Protein 1XCC (pdb70)

InterPro domains:
  IPR000866 Alkyl hydroperoxide reductase subunit C/ Thiol specific antioxidant [PF00578] (6-142)
  IPR013766 Thioredoxin domain [PS51352] (3-166)
  IPR019479 Peroxiredoxin, C-terminal [PF10417] (164-200)
  IPR024706 Peroxiredoxin, AhpC-type [PIRSF000239] (4-218)
  IPR036249 Thioredoxin-like superfamily [SSF52833] (4-218)
  IPR045020 1-Cys peroxiredoxin [cd03016] (5-218)
  IPR050217 Thiol-specific antioxidant peroxiredoxin [PTHR10681] (6-186)

Nearest PDB structures (foldseek):
  1xcc-assembly2_D  TM=1.003E+00  e=1.833E-45  Plasmodium yoelii
  2v41-assembly4_H  TM=9.708E-01  e=1.499E-29  Arenicola marina
  5b6n-assembly3_E  TM=9.689E-01  e=5.933E-27  Homo sapiens
  5b6m-assembly2_D  TM=9.577E-01  e=5.877E-25  Homo sapiens
  5b6n-assembly2_D  TM=9.588E-01  e=1.609E-24  Homo sapiens

Sequence (871 aa):
GYHLGATFPNFTAKASGIDGDFELYKYIENSWAILFSHPNDFTPVCTTELAELGKMHEDFLKLNCKLIGFSCNSKESHDKWIEDIKYYGKLNKWEIPIVCDESRELANKLKIMDEQEKDITGLPLTCRCLFFISPEKKIKATVLYPATTGRNAHEILRVLKSLQLTYTTPVATPVNWNEGDKCCVIPTLQDDEISKHFKNEITKVEMPSKKKYLRFVNLYHLGATFPNFTAKASGIDGDFELYKYIENSWAILFSHPNDFTPVCTTELAELGKMHEDFLKLNCKLIGFSCNSKESHDKWIEDIKYYGKLNKWEIPIVCDESRELANKLKIMDEQEKDITGLPLTCRCLFFISPEKKIKATVLYPATTGRNAHEILRVLKSLQLTYTTPVATPVNWNEGDKCCVIPTLQDDEISKHFKNEITKVEMPSKKKYLRFVNLYHLGATFPNFTAKASGIDGDFELYKYIENSWAILFSHPNDFTPVCTTELAELGKMHEDFLKLNCKLIGFSCNSKESHDKWIEDIKYYGKLNKWEIPIVCDESRELANKLKIMDEQEKDITGLPLTCRCLFFISPEKKIKATVLYPATTGRNAHEILRVLKSLQLTYTTPVATPVNWNEGDKCCVIPTLQDDEISKHFKNEITKVEMPSKKKYLRFVNLLGATFPNFTAKASGIDGDFELYKYIENSWAILFSHPNDFTPVCTTELAELGKMHEDFLKLNCKLIGFSCNSKESHDKWIEDIKYYGKLNKWEIPIVCDESRELANKLKIMDEQEKDITGLPLTCRCLFFISPEKKIKATVLYPATTGRNAHEILRVLKSLQLTYTTPVATPVNWNEGDKCCVIPTLQDDEISKHFKNEITKVEMPSKKKYLRFVNL

Structure (mmCIF, N/CA/C/O backbone):
data_1XCC
#
_entry.id   1XCC
#
_cell.length_a   90.390
_cell.length_b   156.842
_cell.length_c   178.075
_cell.angle_alpha   90.00
_cell.angle_beta   90.00
_cell.angle_gamma   90.00
#
_symmetry.space_group_name_H-M   'C 2 2 21'
#
loop_
_entity.id
_entity.type
_entity.pdbx_description
1 polymer '1-Cys peroxiredoxin'
2 water water
#
loop_
_atom_site.group_PDB
_atom_site.id
_atom_site.type_symbol
_atom_site.label_atom_id
_atom_site.label_alt_id
_atom_site.label_comp_id
_atom_site.label_asym_id
_atom_site.label_entity_id
_atom_site.label_seq_id
_atom_site.pdbx_PDB_ins_code
_atom_site.Cartn_x
_atom_site.Cartn_y
_atom_site.Cartn_z
_atom_site.occupancy
_atom_site.B_iso_or_equiv
_atom_site.auth_seq_id
_atom_site.auth_comp_id
_atom_site.auth_asym_id
_atom_site.auth_atom_id
_atom_site.pdbx_PDB_model_num
ATOM 1 N N . GLY A 1 2 ? 45.626 68.133 2.640 1.00 56.22 2 GLY A N 1
ATOM 2 C CA . GLY A 1 2 ? 44.194 67.758 2.911 1.00 55.84 2 GLY A CA 1
ATOM 3 C C . GLY A 1 2 ? 43.840 66.991 4.215 1.00 55.38 2 GLY A C 1
ATOM 4 O O . GLY A 1 2 ? 43.585 67.604 5.286 1.00 54.27 2 GLY A O 1
ATOM 5 N N . TYR A 1 3 ? 43.811 65.649 4.093 1.00 54.76 3 TYR A N 1
ATOM 6 C CA . TYR A 1 3 ? 43.199 64.695 5.087 1.00 53.85 3 TYR A CA 1
ATOM 7 C C . TYR A 1 3 ? 44.194 63.762 5.760 1.00 52.96 3 TYR A C 1
ATOM 8 O O . TYR A 1 3 ? 44.360 62.617 5.317 1.00 53.65 3 TYR A O 1
ATOM 17 N N . HIS A 1 4 ? 44.812 64.298 6.825 1.00 50.77 4 HIS A N 1
ATOM 18 C CA . HIS A 1 4 ? 45.886 63.728 7.651 1.00 48.60 4 HIS A CA 1
ATOM 19 C C . HIS A 1 4 ? 45.295 62.748 8.682 1.00 45.17 4 HIS A C 1
ATOM 20 O O . HIS A 1 4 ? 44.074 62.595 8.782 1.00 44.19 4 HIS A O 1
ATOM 27 N N . LEU A 1 5 ? 46.162 62.105 9.459 1.00 40.79 5 LEU A N 1
ATOM 28 C CA . LEU A 1 5 ? 45.691 61.022 10.299 1.00 38.30 5 LEU A CA 1
ATOM 29 C C . LEU A 1 5 ? 44.858 61.601 11.461 1.00 36.98 5 LEU A C 1
ATOM 30 O O . LEU A 1 5 ? 45.243 62.582 12.063 1.00 35.49 5 LEU A O 1
ATOM 35 N N . GLY A 1 6 ? 43.731 60.979 11.749 1.00 34.78 6 GLY A N 1
ATOM 36 C CA . GLY A 1 6 ? 42.907 61.461 12.819 1.00 35.26 6 GLY A CA 1
ATOM 37 C C . GLY A 1 6 ? 41.837 62.469 12.390 1.00 34.57 6 GLY A C 1
ATOM 38 O O . GLY A 1 6 ? 40.931 62.746 13.162 1.00 34.16 6 GLY A O 1
ATOM 39 N N . ALA A 1 7 ? 41.971 63.028 11.184 1.00 33.50 7 ALA A N 1
ATOM 40 C CA . ALA A 1 7 ? 40.963 63.894 10.612 1.00 33.50 7 ALA A CA 1
ATOM 41 C C . ALA A 1 7 ? 39.736 63.071 10.323 1.00 33.76 7 ALA A C 1
ATOM 42 O O . ALA A 1 7 ? 39.792 61.803 10.205 1.00 33.62 7 ALA A O 1
ATOM 44 N N . THR A 1 8 ? 38.618 63.791 10.244 1.00 33.82 8 THR A N 1
ATOM 45 C CA . THR A 1 8 ? 37.329 63.199 9.996 1.00 34.68 8 THR A CA 1
ATOM 46 C C . THR A 1 8 ? 37.162 63.058 8.490 1.00 35.04 8 THR A C 1
ATOM 47 O O . THR A 1 8 ? 37.444 64.003 7.753 1.00 35.85 8 THR A O 1
ATOM 51 N N . PHE A 1 9 ? 36.757 61.878 8.038 1.00 34.30 9 PHE A N 1
ATOM 52 C CA . PHE A 1 9 ? 36.582 61.682 6.609 1.00 35.15 9 PHE A CA 1
ATOM 53 C C . PHE A 1 9 ? 35.236 62.330 6.210 1.00 35.92 9 PHE A C 1
ATOM 54 O O . PHE A 1 9 ? 34.202 62.010 6.801 1.00 36.65 9 PHE A O 1
ATOM 62 N N . PRO A 1 10 ? 35.231 63.235 5.219 1.00 36.57 10 PRO A N 1
ATOM 63 C CA . PRO A 1 10 ? 33.952 63.912 4.872 1.00 37.08 10 PRO A CA 1
ATOM 64 C C . PRO A 1 10 ? 32.904 63.031 4.177 1.00 36.89 10 PRO A C 1
ATOM 65 O O . PRO A 1 10 ? 33.216 62.137 3.355 1.00 36.58 10 PRO A O 1
ATOM 69 N N . ASN A 1 11 ? 31.658 63.271 4.540 1.00 36.46 11 ASN A N 1
ATOM 70 C CA . ASN A 1 11 ? 30.526 62.621 3.895 1.00 35.35 11 ASN A CA 1
ATOM 71 C C . ASN A 1 11 ? 30.478 63.084 2.452 1.00 34.33 11 ASN A C 1
ATOM 72 O O . ASN A 1 11 ? 30.984 64.139 2.119 1.00 32.54 11 ASN A O 1
ATOM 77 N N . PHE A 1 12 ? 29.921 62.254 1.572 1.00 34.58 12 PHE A N 1
ATOM 78 C CA . PHE A 1 12 ? 29.664 62.705 0.193 1.00 33.56 12 PHE A CA 1
ATOM 79 C C . PHE A 1 12 ? 28.539 61.873 -0.353 1.00 33.73 12 PHE A C 1
ATOM 80 O O . PHE A 1 12 ? 28.203 60.812 0.183 1.00 31.72 12 PHE A O 1
ATOM 88 N N . THR A 1 13 ? 27.938 62.366 -1.419 1.00 35.33 13 THR A N 1
ATOM 89 C CA . THR A 1 13 ? 26.992 61.521 -2.112 1.00 37.42 13 THR A CA 1
ATOM 90 C C . THR A 1 13 ? 27.351 61.530 -3.583 1.00 37.03 13 THR A C 1
ATOM 91 O O . THR A 1 13 ? 27.848 62.532 -4.102 1.00 37.91 13 THR A O 1
ATOM 95 N N . ALA A 1 14 ? 27.118 60.410 -4.246 1.00 36.70 14 ALA A N 1
ATOM 96 C CA . ALA A 1 14 ? 27.650 60.234 -5.589 1.00 37.27 14 ALA A CA 1
ATOM 97 C C . ALA A 1 14 ? 26.867 59.126 -6.309 1.00 36.89 14 ALA A C 1
ATOM 98 O O . ALA A 1 14 ? 26.122 58.400 -5.666 1.00 37.56 14 ALA A O 1
ATOM 100 N N . LYS A 1 15 ? 27.027 59.010 -7.628 1.00 36.41 15 LYS A N 1
ATOM 101 C CA . LYS A 1 15 ? 26.574 57.800 -8.347 1.00 37.57 15 LYS A CA 1
ATOM 102 C C . LYS A 1 15 ? 27.553 56.669 -8.030 1.00 36.19 15 LYS A C 1
ATOM 103 O O . LYS A 1 15 ? 28.689 56.933 -7.614 1.00 36.30 15 LYS A O 1
ATOM 109 N N . ALA A 1 16 ? 27.124 55.432 -8.232 1.00 34.61 16 ALA A N 1
ATOM 110 C CA . ALA A 1 16 ? 27.961 54.259 -7.954 1.00 33.83 16 ALA A CA 1
ATOM 111 C C . ALA A 1 16 ? 27.513 53.059 -8.814 1.00 33.37 16 ALA A C 1
ATOM 112 O O . ALA A 1 16 ? 26.368 53.013 -9.263 1.00 35.47 16 ALA A O 1
ATOM 114 N N . SER A 1 17 ? 28.388 52.099 -9.037 1.00 31.51 17 SER A N 1
ATOM 115 C CA . SER A 1 17 ? 28.056 50.882 -9.697 1.00 31.81 17 SER A CA 1
ATOM 116 C C . SER A 1 17 ? 26.986 50.058 -8.922 1.00 34.35 17 SER A C 1
ATOM 117 O O . SER A 1 17 ? 26.948 50.076 -7.681 1.00 33.08 17 SER A O 1
ATOM 120 N N . GLY A 1 18 ? 26.105 49.375 -9.688 1.00 36.62 18 GLY A N 1
ATOM 121 C CA . GLY A 1 18 ? 25.211 48.330 -9.168 1.00 40.54 18 GLY A CA 1
ATOM 122 C C . GLY A 1 18 ? 23.917 48.813 -8.555 1.00 42.79 18 GLY A C 1
ATOM 123 O O . GLY A 1 18 ? 22.988 48.024 -8.375 1.00 43.44 18 GLY A O 1
ATOM 124 N N . ILE A 1 19 ? 23.874 50.102 -8.208 1.00 44.86 19 ILE A N 1
ATOM 125 C CA . ILE A 1 19 ? 22.646 50.770 -7.776 1.00 46.64 19 ILE A CA 1
ATOM 126 C C . ILE A 1 19 ? 22.303 51.973 -8.670 1.00 47.64 19 ILE A C 1
ATOM 127 O O . ILE A 1 19 ? 23.199 52.634 -9.214 1.00 47.02 19 ILE A O 1
ATOM 132 N N . ASP A 1 20 ? 21.002 52.248 -8.798 1.00 47.93 20 ASP A N 1
ATOM 133 C CA . ASP A 1 20 ? 20.491 53.310 -9.662 1.00 48.64 20 ASP A CA 1
ATOM 134 C C . ASP A 1 20 ? 20.182 54.599 -8.868 1.00 48.20 20 ASP A C 1
ATOM 135 O O . ASP A 1 20 ? 20.123 55.692 -9.459 1.00 48.12 20 ASP A O 1
ATOM 140 N N . GLY A 1 21 ? 20.061 54.481 -7.535 1.00 46.76 21 GLY A N 1
ATOM 141 C CA . GLY A 1 21 ? 20.028 55.646 -6.651 1.00 45.35 21 GLY A CA 1
ATOM 142 C C . GLY A 1 21 ? 21.396 56.269 -6.291 1.00 44.44 21 GLY A C 1
ATOM 143 O O . GLY A 1 21 ? 22.454 55.714 -6.616 1.00 44.19 21 GLY A O 1
ATOM 144 N N . ASP A 1 22 ? 21.347 57.417 -5.611 1.00 42.51 22 ASP A N 1
ATOM 145 C CA . ASP A 1 22 ? 22.502 58.071 -5.020 1.00 42.00 22 ASP A CA 1
ATOM 146 C C . ASP A 1 22 ? 23.134 57.204 -3.920 1.00 40.34 22 ASP A C 1
ATOM 147 O O . ASP A 1 22 ? 22.432 56.576 -3.122 1.00 39.65 22 ASP A O 1
ATOM 152 N N . PHE A 1 23 ? 24.460 57.172 -3.887 1.00 38.26 23 PHE A N 1
ATOM 153 C CA . PHE A 1 23 ? 25.209 56.513 -2.793 1.00 36.76 23 PHE A CA 1
ATOM 154 C C . PHE A 1 23 ? 25.627 57.616 -1.834 1.00 35.45 23 PHE A C 1
ATOM 155 O O . PHE A 1 23 ? 26.249 58.592 -2.216 1.00 33.98 23 PHE A O 1
ATOM 163 N N . GLU A 1 24 ? 25.224 57.474 -0.580 1.00 35.78 24 GLU A N 1
ATOM 164 C CA . GLU A 1 24 ? 25.704 58.368 0.458 1.00 35.20 24 GLU A CA 1
ATOM 165 C C . GLU A 1 24 ? 26.682 57.650 1.376 1.00 34.29 24 GLU A C 1
ATOM 166 O O . GLU A 1 24 ? 26.332 56.629 1.995 1.00 34.70 24 GLU A O 1
ATOM 172 N N . LEU A 1 25 ? 27.889 58.186 1.479 1.00 33.52 25 LEU A N 1
ATOM 173 C CA . LEU A 1 25 ? 28.942 57.512 2.232 1.00 32.53 25 LEU A CA 1
ATOM 174 C C . LEU A 1 25 ? 28.541 57.201 3.669 1.00 32.99 25 LEU A C 1
ATOM 175 O O . LEU A 1 25 ? 28.691 56.079 4.077 1.00 32.87 25 LEU A O 1
ATOM 180 N N . TYR A 1 26 ? 28.077 58.184 4.438 1.00 34.84 26 TYR A N 1
ATOM 181 C CA . TYR A 1 26 ? 27.841 57.952 5.905 1.00 36.46 26 TYR A CA 1
ATOM 182 C C . TYR A 1 26 ? 26.743 56.938 6.163 1.00 38.46 26 TYR A C 1
ATOM 183 O O . TYR A 1 26 ? 26.836 56.137 7.095 1.00 39.64 26 TYR A O 1
ATOM 192 N N . LYS A 1 27 ? 25.715 56.955 5.309 1.00 39.73 27 LYS A N 1
ATOM 193 C CA . LYS A 1 27 ? 24.722 55.901 5.303 1.00 41.03 27 LYS A CA 1
ATOM 194 C C . LYS A 1 27 ? 25.285 54.501 5.183 1.00 40.31 27 LYS A C 1
ATOM 195 O O . LYS A 1 27 ? 24.893 53.592 5.932 1.00 41.07 27 LYS A O 1
ATOM 201 N N . TYR A 1 28 ? 26.118 54.291 4.165 1.00 39.13 28 TYR A N 1
ATOM 202 C CA . TYR A 1 28 ? 26.609 52.954 3.863 1.00 37.17 28 TYR A CA 1
ATOM 203 C C . TYR A 1 28 ? 27.561 52.440 4.943 1.00 37.23 28 TYR A C 1
ATOM 204 O O . TYR A 1 28 ? 27.646 51.232 5.173 1.00 35.26 28 TYR A O 1
ATOM 213 N N . ILE A 1 29 ? 28.287 53.350 5.601 1.00 38.02 29 ILE A N 1
ATOM 214 C CA . ILE A 1 29 ? 29.344 52.889 6.528 1.00 39.59 29 ILE A CA 1
ATOM 215 C C . ILE A 1 29 ? 29.022 53.127 8.017 1.00 41.32 29 ILE A C 1
ATOM 216 O O . ILE A 1 29 ? 29.930 53.108 8.892 1.00 41.12 29 ILE A O 1
ATOM 221 N N . GLU A 1 30 ? 27.741 53.370 8.298 1.00 41.97 30 GLU A N 1
ATOM 222 C CA . GLU A 1 30 ? 27.346 53.667 9.657 1.00 43.13 30 GLU A CA 1
ATOM 223 C C . GLU A 1 30 ? 27.640 52.489 10.587 1.00 41.35 30 GLU A C 1
ATOM 224 O O . GLU A 1 30 ? 27.272 51.355 10.265 1.00 40.84 30 GLU A O 1
ATOM 230 N N . ASN A 1 31 ? 28.303 52.766 11.715 1.00 41.61 31 ASN A N 1
ATOM 231 C CA . ASN A 1 31 ? 28.739 51.713 12.698 1.00 42.96 31 ASN A CA 1
ATOM 232 C C . ASN A 1 31 ? 29.700 50.694 12.112 1.00 41.45 31 ASN A C 1
ATOM 233 O O . ASN A 1 31 ? 29.653 49.496 12.481 1.00 42.91 31 ASN A O 1
ATOM 238 N N . SER A 1 32 ? 30.518 51.135 11.156 1.00 40.15 32 SER A N 1
ATOM 239 C CA . SER A 1 32 ? 31.369 50.226 10.386 1.00 37.59 32 SER A CA 1
ATOM 240 C C . SER A 1 32 ? 32.710 50.844 10.166 1.00 34.44 32 SER A C 1
ATOM 241 O O . SER A 1 32 ? 32.816 52.038 9.900 1.00 33.27 32 SER A O 1
ATOM 244 N N . TRP A 1 33 ? 33.725 49.984 10.226 1.00 32.56 33 TRP A N 1
ATOM 245 C CA . TRP A 1 33 ? 35.016 50.234 9.624 1.00 29.57 33 TRP A CA 1
ATOM 246 C C . TRP A 1 33 ? 34.807 50.402 8.106 1.00 28.39 33 TRP A C 1
ATOM 247 O O . TRP A 1 33 ? 33.864 49.890 7.526 1.00 26.20 33 TRP A O 1
ATOM 258 N N . ALA A 1 34 ? 35.658 51.172 7.450 1.00 27.46 34 ALA A N 1
ATOM 259 C CA . ALA A 1 34 ? 35.509 51.254 6.010 1.00 26.53 34 ALA A CA 1
ATOM 260 C C . ALA A 1 34 ? 36.862 51.448 5.377 1.00 26.38 34 ALA A C 1
ATOM 261 O O . ALA A 1 34 ? 37.732 52.118 5.969 1.00 25.03 34 ALA A O 1
ATOM 263 N N . ILE A 1 35 ? 37.053 50.852 4.182 1.00 26.19 35 ILE A N 1
ATOM 264 C CA . ILE A 1 35 ? 38.252 51.148 3.392 1.00 25.51 35 ILE A CA 1
ATOM 265 C C . ILE A 1 35 ? 37.831 51.679 2.046 1.00 26.45 35 ILE A C 1
ATOM 266 O O . ILE A 1 35 ? 37.207 50.949 1.284 1.00 24.39 35 ILE A O 1
ATOM 271 N N . LEU A 1 36 ? 38.213 52.949 1.769 1.00 26.74 36 LEU A N 1
ATOM 272 C CA . LEU A 1 36 ? 37.906 53.630 0.531 1.00 25.60 36 LEU A CA 1
ATOM 273 C C . LEU A 1 36 ? 39.197 53.567 -0.300 1.00 25.75 36 LEU A C 1
ATOM 274 O O . LEU A 1 36 ? 40.269 53.986 0.170 1.00 24.14 36 LEU A O 1
ATOM 279 N N . PHE A 1 37 ? 39.086 53.017 -1.515 1.00 23.68 37 PHE A N 1
ATOM 280 C CA . PHE A 1 37 ? 40.273 52.781 -2.361 1.00 24.28 37 PHE A CA 1
ATOM 281 C C . PHE A 1 37 ? 39.957 53.304 -3.739 1.00 24.75 37 PHE A C 1
ATOM 282 O O . PHE A 1 37 ? 38.844 53.133 -4.217 1.00 26.88 37 PHE A O 1
ATOM 290 N N . SER A 1 38 ? 40.878 54.010 -4.357 1.00 24.02 38 SER A N 1
ATOM 291 C CA . SER A 1 38 ? 40.607 54.523 -5.681 1.00 24.12 38 SER A CA 1
ATOM 292 C C . SER A 1 38 ? 41.445 53.728 -6.675 1.00 24.66 38 SER A C 1
ATOM 293 O O . SER A 1 38 ? 42.427 53.022 -6.303 1.00 24.11 38 SER A O 1
ATOM 296 N N . HIS A 1 39 ? 41.037 53.776 -7.939 1.00 24.95 39 HIS A N 1
ATOM 297 C CA . HIS A 1 39 ? 41.924 53.266 -9.044 1.00 24.21 39 HIS A CA 1
ATOM 298 C C . HIS A 1 39 ? 41.889 54.289 -10.184 1.00 23.90 39 HIS A C 1
ATOM 299 O O . HIS A 1 39 ? 40.919 55.065 -10.268 1.00 24.23 39 HIS A O 1
ATOM 306 N N . PRO A 1 40 ? 42.977 54.402 -10.993 1.00 23.35 40 PRO A N 1
ATOM 307 C CA . PRO A 1 40 ? 42.933 55.413 -12.069 1.00 23.22 40 PRO A CA 1
ATOM 308 C C . PRO A 1 40 ? 41.878 55.323 -13.142 1.00 23.67 40 PRO A C 1
ATOM 309 O O . PRO A 1 40 ? 41.138 56.286 -13.310 1.00 24.78 40 PRO A O 1
ATOM 313 N N . ASN A 1 41 ? 41.775 54.186 -13.836 1.00 25.16 41 ASN A N 1
ATOM 314 C CA . ASN A 1 41 ? 40.855 54.038 -14.992 1.00 25.17 41 ASN A CA 1
ATOM 315 C C . ASN A 1 41 ? 40.234 52.630 -15.123 1.00 25.84 41 ASN A C 1
ATOM 316 O O . ASN A 1 41 ? 40.927 51.578 -15.046 1.00 24.05 41 ASN A O 1
ATOM 321 N N . ASP A 1 42 ? 38.924 52.611 -15.383 1.00 26.65 42 ASP A N 1
ATOM 322 C CA . ASP A 1 42 ? 38.236 51.372 -15.724 1.00 25.85 42 ASP A CA 1
ATOM 323 C C . ASP A 1 42 ? 38.930 50.825 -16.959 1.00 26.26 42 ASP A C 1
ATOM 324 O O . ASP A 1 42 ? 39.564 51.588 -17.716 1.00 25.37 42 ASP A O 1
ATOM 329 N N . PHE A 1 43 ? 38.827 49.499 -17.160 1.00 26.29 43 PHE A N 1
ATOM 330 C CA . PHE A 1 43 ? 39.308 48.838 -18.386 1.00 26.18 43 PHE A CA 1
ATOM 331 C C . PHE A 1 43 ? 40.826 48.926 -18.559 1.00 28.32 43 PHE A C 1
ATOM 332 O O . PHE A 1 43 ? 41.344 49.038 -19.662 1.00 29.72 43 PHE A O 1
ATOM 340 N N . THR A 1 44 ? 41.573 48.864 -17.468 1.00 27.97 44 THR A N 1
ATOM 341 C CA . THR A 1 44 ? 43.020 48.877 -17.622 1.00 27.53 44 THR A CA 1
ATOM 342 C C . THR A 1 44 ? 43.532 47.711 -16.739 1.00 27.76 44 THR A C 1
ATOM 343 O O . THR A 1 44 ? 42.811 47.290 -15.846 1.00 26.23 44 THR A O 1
ATOM 347 N N . PRO A 1 45 ? 44.731 47.150 -17.062 1.00 26.43 45 PRO A N 1
ATOM 348 C CA . PRO A 1 45 ? 45.106 45.822 -16.541 1.00 26.37 45 PRO A CA 1
ATOM 349 C C . PRO A 1 45 ? 45.402 45.692 -15.041 1.00 27.30 45 PRO A C 1
ATOM 350 O O . PRO A 1 45 ? 44.957 44.697 -14.467 1.00 28.87 45 PRO A O 1
ATOM 354 N N . VAL A 1 46 ? 46.174 46.628 -14.442 1.00 26.55 46 VAL A N 1
ATOM 355 C CA . VAL A 1 46 ? 46.572 46.565 -13.042 1.00 26.27 46 VAL A CA 1
ATOM 356 C C . VAL A 1 46 ? 45.300 46.713 -12.194 1.00 27.12 46 VAL A C 1
ATOM 357 O O . VAL A 1 46 ? 45.060 45.940 -11.242 1.00 27.22 46 VAL A O 1
ATOM 361 N N . CYS A 1 47 ? 44.459 47.660 -12.589 1.00 26.89 47 CYS A N 1
ATOM 362 C CA . CYS A 1 47 ? 43.183 47.947 -11.920 1.00 26.61 47 CYS A CA 1
ATOM 363 C C . CYS A 1 47 ? 42.310 46.678 -11.897 1.00 26.94 47 CYS A C 1
ATOM 364 O O . CYS A 1 47 ? 41.696 46.409 -10.891 1.00 26.10 47 CYS A O 1
ATOM 367 N N . THR A 1 48 ? 42.258 45.935 -13.016 1.00 25.17 48 THR A N 1
ATOM 368 C CA . THR A 1 48 ? 41.449 44.718 -13.134 1.00 25.65 48 THR A CA 1
ATOM 369 C C . THR A 1 48 ? 41.961 43.626 -12.166 1.00 25.78 48 THR A C 1
ATOM 370 O O . THR A 1 48 ? 41.180 42.929 -11.507 1.00 26.47 48 THR A O 1
ATOM 374 N N . THR A 1 49 ? 43.278 43.484 -12.066 1.00 25.61 49 THR A N 1
ATOM 375 C CA . THR A 1 49 ? 43.832 42.504 -11.162 1.00 26.12 49 THR A CA 1
ATOM 376 C C . THR A 1 49 ? 43.559 42.863 -9.687 1.00 26.67 49 THR A C 1
ATOM 377 O O . THR A 1 49 ? 43.274 41.950 -8.906 1.00 28.18 49 THR A O 1
ATOM 381 N N . GLU A 1 50 ? 43.687 44.148 -9.309 1.00 25.48 50 GLU A N 1
ATOM 382 C CA . GLU A 1 50 ? 43.399 44.628 -7.954 1.00 26.46 50 GLU A CA 1
ATOM 383 C C . GLU A 1 50 ? 41.957 44.424 -7.534 1.00 25.92 50 GLU A C 1
ATOM 384 O O . GLU A 1 50 ? 41.698 43.894 -6.485 1.00 25.96 50 GLU A O 1
ATOM 390 N N . LEU A 1 51 ? 41.044 44.904 -8.355 1.00 26.09 51 LEU A N 1
ATOM 391 C CA . LEU A 1 51 ? 39.617 44.712 -8.145 1.00 27.20 51 LEU A CA 1
ATOM 392 C C . LEU A 1 51 ? 39.146 43.249 -8.107 1.00 26.77 51 LEU A C 1
ATOM 393 O O . LEU A 1 51 ? 38.426 42.901 -7.190 1.00 26.79 51 LEU A O 1
ATOM 398 N N . ALA A 1 52 ? 39.607 42.389 -9.021 1.00 26.18 52 ALA A N 1
ATOM 399 C CA . ALA A 1 52 ? 39.385 40.942 -8.908 1.00 26.72 52 ALA A CA 1
ATOM 400 C C . ALA A 1 52 ? 39.793 40.385 -7.536 1.00 28.44 52 ALA A C 1
ATOM 401 O O . ALA A 1 52 ? 39.014 39.638 -6.872 1.00 28.71 52 ALA A O 1
ATOM 403 N N . GLU A 1 53 ? 40.990 40.770 -7.091 1.00 28.66 53 GLU A N 1
ATOM 404 C CA . GLU A 1 53 ? 41.522 40.297 -5.824 1.00 29.05 53 GLU A CA 1
ATOM 405 C C . GLU A 1 53 ? 40.689 40.772 -4.627 1.00 28.71 53 GLU A C 1
ATOM 406 O O . GLU A 1 53 ? 40.350 39.991 -3.723 1.00 28.89 53 GLU A O 1
ATOM 412 N N . LEU A 1 54 ? 40.348 42.045 -4.610 1.00 27.75 54 LEU A N 1
ATOM 413 C CA . LEU A 1 54 ? 39.495 42.561 -3.548 1.00 27.04 54 LEU A CA 1
ATOM 414 C C . LEU A 1 54 ? 38.102 41.961 -3.594 1.00 26.79 54 LEU A C 1
ATOM 415 O O . LEU A 1 54 ? 37.511 41.764 -2.567 1.00 27.58 54 LEU A O 1
ATOM 420 N N . GLY A 1 55 ? 37.592 41.661 -4.782 1.00 25.37 55 GLY A N 1
ATOM 421 C CA . GLY A 1 55 ? 36.338 40.980 -4.914 1.00 25.07 55 GLY A CA 1
ATOM 422 C C . GLY A 1 55 ? 36.402 39.592 -4.302 1.00 26.32 55 GLY A C 1
ATOM 423 O O . GLY A 1 55 ? 35.496 39.229 -3.595 1.00 25.59 55 GLY A O 1
ATOM 424 N N . LYS A 1 56 ? 37.460 38.818 -4.565 1.00 27.68 56 LYS A N 1
ATOM 425 C CA . LYS A 1 56 ? 37.660 37.518 -3.907 1.00 30.78 56 LYS A CA 1
ATOM 426 C C . LYS A 1 56 ? 37.766 37.612 -2.397 1.00 31.65 56 LYS A C 1
ATOM 427 O O . LYS A 1 56 ? 37.405 36.685 -1.707 1.00 32.91 56 LYS A O 1
ATOM 433 N N . MET A 1 57 ? 38.319 38.725 -1.901 1.00 31.92 57 MET A N 1
ATOM 434 C CA . MET A 1 57 ? 38.592 38.950 -0.501 1.00 29.72 57 MET A CA 1
ATOM 435 C C . MET A 1 57 ? 37.382 39.645 0.233 1.00 32.38 57 MET A C 1
ATOM 436 O O . MET A 1 57 ? 37.448 39.882 1.441 1.00 29.92 57 MET A O 1
ATOM 441 N N . HIS A 1 58 ? 36.309 39.981 -0.503 1.00 33.13 58 HIS A N 1
ATOM 442 C CA . HIS A 1 58 ? 35.221 40.764 0.059 1.00 35.02 58 HIS A CA 1
ATOM 443 C C . HIS A 1 58 ? 34.583 40.187 1.380 1.00 36.60 58 HIS A C 1
ATOM 444 O O . HIS A 1 58 ? 34.371 40.943 2.322 1.00 35.96 58 HIS A O 1
ATOM 451 N N . GLU A 1 59 ? 34.287 38.880 1.416 1.00 37.79 59 GLU A N 1
ATOM 452 C CA . GLU A 1 59 ? 33.912 38.137 2.626 1.00 41.03 59 GLU A CA 1
ATOM 453 C C . GLU A 1 59 ? 34.900 38.242 3.821 1.00 39.99 59 GLU A C 1
ATOM 454 O O . GLU A 1 59 ? 34.425 38.425 4.962 1.00 40.31 59 GLU A O 1
ATOM 460 N N . ASP A 1 60 ? 36.232 38.122 3.587 1.00 38.43 60 ASP A N 1
ATOM 461 C CA . ASP A 1 60 ? 37.255 38.430 4.621 1.00 38.27 60 ASP A CA 1
ATOM 462 C C . ASP A 1 60 ? 36.986 39.776 5.278 1.00 37.36 60 ASP A C 1
ATOM 463 O O . ASP A 1 60 ? 37.004 39.882 6.514 1.00 38.79 60 ASP A O 1
ATOM 468 N N . PHE A 1 61 ? 36.716 40.798 4.470 1.00 34.28 61 PHE A N 1
ATOM 469 C CA . PHE A 1 61 ? 36.473 42.131 4.992 1.00 33.05 61 PHE A CA 1
ATOM 470 C C . PHE A 1 61 ? 35.132 42.274 5.685 1.00 33.05 61 PHE A C 1
ATOM 471 O O . PHE A 1 61 ? 35.044 42.920 6.704 1.00 32.22 61 PHE A O 1
ATOM 479 N N . LEU A 1 62 ? 34.083 41.700 5.116 1.00 33.96 62 LEU A N 1
ATOM 480 C CA . LEU A 1 62 ? 32.746 41.811 5.695 1.00 36.51 62 LEU A CA 1
ATOM 481 C C . LEU A 1 62 ? 32.607 41.129 7.057 1.00 36.28 62 LEU A C 1
ATOM 482 O O . LEU A 1 62 ? 31.936 41.676 7.926 1.00 37.12 62 LEU A O 1
ATOM 487 N N . LYS A 1 63 ? 33.225 39.953 7.207 1.00 36.12 63 LYS A N 1
ATOM 488 C CA . LYS A 1 63 ? 33.400 39.262 8.487 1.00 36.55 63 LYS A CA 1
ATOM 489 C C . LYS A 1 63 ? 34.003 40.111 9.596 1.00 35.48 63 LYS A C 1
ATOM 490 O O . LYS A 1 63 ? 33.728 39.834 10.783 1.00 35.99 63 LYS A O 1
ATOM 496 N N . LEU A 1 64 ? 34.829 41.107 9.235 1.00 32.91 64 LEU A N 1
ATOM 497 C CA . LEU A 1 64 ? 35.511 42.013 10.200 1.00 30.51 64 LEU A CA 1
ATOM 498 C C . LEU A 1 64 ? 34.733 43.289 10.379 1.00 30.36 64 LEU A C 1
ATOM 499 O O . LEU A 1 64 ? 35.213 44.292 10.976 1.00 30.45 64 LEU A O 1
ATOM 504 N N . ASN A 1 65 ? 33.528 43.278 9.820 1.00 30.35 65 ASN A N 1
ATOM 505 C CA . ASN A 1 65 ? 32.636 44.409 9.937 1.00 31.00 65 ASN A CA 1
ATOM 506 C C . ASN A 1 65 ? 33.219 45.625 9.203 1.00 29.60 65 ASN A C 1
ATOM 507 O O . ASN A 1 65 ? 33.119 46.768 9.704 1.00 28.32 65 ASN A O 1
ATOM 512 N N . CYS A 1 66 ? 33.814 45.380 8.021 1.00 29.34 66 CYS A N 1
ATOM 513 C CA . CYS A 1 66 ? 34.495 46.445 7.250 1.00 29.09 66 CYS A CA 1
ATOM 514 C C . CYS A 1 66 ? 33.982 46.529 5.821 1.00 29.77 66 CYS A C 1
ATOM 515 O O . CYS A 1 66 ? 34.077 45.564 5.051 1.00 28.21 66 CYS A O 1
ATOM 518 N N . LYS A 1 67 ? 33.456 47.703 5.487 1.00 29.56 67 LYS A N 1
ATOM 519 C CA . LYS A 1 67 ? 32.990 48.024 4.154 1.00 31.23 67 LYS A CA 1
ATOM 520 C C . LYS A 1 67 ? 34.121 48.406 3.181 1.00 30.32 67 LYS A C 1
ATOM 521 O O . LYS A 1 67 ? 35.083 49.065 3.550 1.00 31.39 67 LYS A O 1
ATOM 527 N N . LEU A 1 68 ? 34.066 47.877 1.966 1.00 30.41 68 LEU A N 1
ATOM 528 C CA . LEU A 1 68 ? 35.068 48.237 0.919 1.00 28.55 68 LEU A CA 1
ATOM 529 C C . LEU A 1 68 ? 34.354 49.179 -0.029 1.00 27.61 68 LEU A C 1
ATOM 530 O O . LEU A 1 68 ? 33.233 48.866 -0.438 1.00 28.03 68 LEU A O 1
ATOM 535 N N . ILE A 1 69 ? 34.939 50.324 -0.356 1.00 24.92 69 ILE A N 1
ATOM 536 C CA . ILE A 1 69 ? 34.269 51.220 -1.296 1.00 24.74 69 ILE A CA 1
ATOM 537 C C . ILE A 1 69 ? 35.274 51.623 -2.373 1.00 24.61 69 ILE A C 1
ATOM 538 O O . ILE A 1 69 ? 36.327 52.153 -2.052 1.00 24.39 69 ILE A O 1
ATOM 543 N N . GLY A 1 70 ? 34.943 51.389 -3.649 1.00 24.65 70 GLY A N 1
ATOM 544 C CA . GLY A 1 70 ? 35.833 51.764 -4.739 1.00 24.27 70 GLY A CA 1
ATOM 545 C C . GLY A 1 70 ? 35.472 53.152 -5.229 1.00 24.64 70 GLY A C 1
ATOM 546 O O . GLY A 1 70 ? 34.454 53.682 -4.823 1.00 23.40 70 GLY A O 1
ATOM 547 N N . PHE A 1 71 ? 36.294 53.694 -6.139 1.00 24.81 71 PHE A N 1
ATOM 548 C CA . PHE A 1 71 ? 36.265 55.086 -6.544 1.00 24.95 71 PHE A CA 1
ATOM 549 C C . PHE A 1 71 ? 37.148 55.239 -7.777 1.00 25.71 71 PHE A C 1
ATOM 550 O O . PHE A 1 71 ? 38.313 54.796 -7.761 1.00 27.14 71 PHE A O 1
ATOM 558 N N . SER A 1 72 ? 36.588 55.791 -8.858 1.00 25.52 72 SER A N 1
ATOM 559 C CA . SER A 1 72 ? 37.355 56.363 -9.971 1.00 26.12 72 SER A CA 1
ATOM 560 C C . SER A 1 72 ? 36.596 57.543 -10.614 1.00 26.56 72 SER A C 1
ATOM 561 O O . SER A 1 72 ? 35.432 57.794 -10.310 1.00 26.05 72 SER A O 1
ATOM 564 N N . CYS A 1 73 ? 37.278 58.262 -11.498 1.00 26.78 73 CYS A N 1
ATOM 565 C CA . CYS A 1 73 ? 36.674 59.354 -12.224 1.00 28.08 73 CYS A CA 1
ATOM 566 C C . CYS A 1 73 ? 35.864 58.906 -13.488 1.00 29.19 73 CYS A C 1
ATOM 567 O O . CYS A 1 73 ? 35.531 59.755 -14.281 1.00 30.70 73 CYS A O 1
ATOM 570 N N . ASN A 1 74 ? 35.554 57.605 -13.627 1.00 28.02 74 ASN A N 1
ATOM 571 C CA . ASN A 1 74 ? 34.706 57.040 -14.662 1.00 27.31 74 ASN A CA 1
ATOM 572 C C . ASN A 1 74 ? 33.196 57.110 -14.352 1.00 27.92 74 ASN A C 1
ATOM 573 O O . ASN A 1 74 ? 32.805 57.227 -13.192 1.00 26.21 74 ASN A O 1
ATOM 578 N N . SER A 1 75 ? 32.342 57.034 -15.397 1.00 27.56 75 SER A N 1
ATOM 579 C CA . SER A 1 75 ? 30.888 57.018 -15.184 1.00 26.96 75 SER A CA 1
ATOM 580 C C . SER A 1 75 ? 30.450 55.676 -14.654 1.00 26.53 75 SER A C 1
ATOM 581 O O . SER A 1 75 ? 31.222 54.703 -14.648 1.00 26.93 75 SER A O 1
ATOM 584 N N . LYS A 1 76 ? 29.198 55.627 -14.222 1.00 27.54 76 LYS A N 1
ATOM 585 C CA . LYS A 1 76 ? 28.524 54.392 -13.797 1.00 28.68 76 LYS A CA 1
ATOM 586 C C . LYS A 1 76 ? 28.468 53.291 -14.879 1.00 28.55 76 LYS A C 1
ATOM 587 O O . LYS A 1 76 ? 28.671 52.051 -14.630 1.00 27.14 76 LYS A O 1
ATOM 593 N N . GLU A 1 77 ? 28.226 53.766 -16.098 1.00 27.89 77 GLU A N 1
ATOM 594 C CA . GLU A 1 77 ? 28.039 52.876 -17.248 1.00 27.26 77 GLU A CA 1
ATOM 595 C C . GLU A 1 77 ? 29.336 52.185 -17.551 1.00 25.57 77 GLU A C 1
ATOM 596 O O . GLU A 1 77 ? 29.361 51.020 -17.865 1.00 25.92 77 GLU A O 1
ATOM 602 N N . SER A 1 78 ? 30.426 52.925 -17.447 1.00 24.50 78 SER A N 1
ATOM 603 C CA . SER A 1 78 ? 31.744 52.346 -17.514 1.00 24.68 78 SER A CA 1
ATOM 604 C C . SER A 1 78 ? 32.015 51.263 -16.413 1.00 25.38 78 SER A C 1
ATOM 605 O O . SER A 1 78 ? 32.538 50.143 -16.709 1.00 25.13 78 SER A O 1
ATOM 608 N N . HIS A 1 79 ? 31.684 51.621 -15.160 1.00 25.49 79 HIS A N 1
ATOM 609 C CA . HIS A 1 79 ? 31.857 50.746 -14.009 1.00 25.11 79 HIS A CA 1
ATOM 610 C C . HIS A 1 79 ? 31.118 49.445 -14.196 1.00 25.89 79 HIS A C 1
ATOM 611 O O . HIS A 1 79 ? 31.708 48.368 -14.051 1.00 26.94 79 HIS A O 1
ATOM 618 N N . ASP A 1 80 ? 29.823 49.545 -14.495 1.00 26.27 80 ASP A N 1
ATOM 619 C CA . ASP A 1 80 ? 28.968 48.370 -14.625 1.00 26.44 80 ASP A CA 1
ATOM 620 C C . ASP A 1 80 ? 29.427 47.387 -15.670 1.00 26.65 80 ASP A C 1
ATOM 621 O O . ASP A 1 80 ? 29.330 46.171 -15.488 1.00 27.88 80 ASP A O 1
ATOM 626 N N . LYS A 1 81 ? 29.895 47.914 -16.786 1.00 25.63 81 LYS A N 1
ATOM 627 C CA . LYS A 1 81 ? 30.376 47.081 -17.849 1.00 25.42 81 LYS A CA 1
ATOM 628 C C . LYS A 1 81 ? 31.736 46.423 -17.519 1.00 25.90 81 LYS A C 1
ATOM 629 O O . LYS A 1 81 ? 31.951 45.265 -17.817 1.00 26.94 81 LYS A O 1
ATOM 635 N N . TRP A 1 82 ? 32.682 47.206 -16.965 1.00 25.63 82 TRP A N 1
ATOM 636 C CA . TRP A 1 82 ? 33.987 46.736 -16.569 1.00 24.54 82 TRP A CA 1
ATOM 637 C C . TRP A 1 82 ? 33.902 45.727 -15.420 1.00 24.32 82 TRP A C 1
ATOM 638 O O . TRP A 1 82 ? 34.758 44.834 -15.303 1.00 25.03 82 TRP A O 1
ATOM 649 N N . ILE A 1 83 ? 32.881 45.859 -14.571 1.00 23.27 83 ILE A N 1
ATOM 650 C CA . ILE A 1 83 ? 32.623 44.843 -13.544 1.00 22.07 83 ILE A CA 1
ATOM 651 C C . ILE A 1 83 ? 32.578 43.412 -14.109 1.00 23.79 83 ILE A C 1
ATOM 652 O O . ILE A 1 83 ? 33.075 42.468 -13.465 1.00 25.97 83 ILE A O 1
ATOM 657 N N . GLU A 1 84 ? 32.016 43.255 -15.311 1.00 24.43 84 GLU A N 1
ATOM 658 C CA . GLU A 1 84 ? 31.895 41.945 -15.964 1.00 24.91 84 GLU A CA 1
ATOM 659 C C . GLU A 1 84 ? 33.259 41.441 -16.400 1.00 25.52 84 GLU A C 1
ATOM 660 O O . GLU A 1 84 ? 33.484 40.238 -16.414 1.00 25.75 84 GLU A O 1
ATOM 666 N N . ASP A 1 85 ? 34.168 42.358 -16.763 1.00 26.03 85 ASP A N 1
ATOM 667 C CA . ASP A 1 85 ? 35.564 42.022 -17.052 1.00 25.96 85 ASP A CA 1
ATOM 668 C C . ASP A 1 85 ? 36.248 41.558 -15.771 1.00 25.94 85 ASP A C 1
ATOM 669 O O . ASP A 1 85 ? 36.946 40.567 -15.748 1.00 25.64 85 ASP A O 1
ATOM 674 N N . ILE A 1 86 ? 36.039 42.298 -14.691 1.00 25.96 86 ILE A N 1
ATOM 675 C CA . ILE A 1 86 ? 36.670 41.982 -13.428 1.00 24.46 86 ILE A CA 1
ATOM 676 C C . ILE A 1 86 ? 36.203 40.591 -12.957 1.00 26.06 86 ILE A C 1
ATOM 677 O O . ILE A 1 86 ? 37.001 39.809 -12.437 1.00 24.43 86 ILE A O 1
ATOM 682 N N . LYS A 1 87 ? 34.896 40.319 -13.126 1.00 28.10 87 LYS A N 1
ATOM 683 C CA . LYS A 1 87 ? 34.268 39.057 -12.677 1.00 27.95 87 LYS A CA 1
ATOM 684 C C . LYS A 1 87 ? 34.811 37.920 -13.480 1.00 29.11 87 LYS A C 1
ATOM 685 O O . LYS A 1 87 ? 35.212 36.881 -12.929 1.00 30.50 87 LYS A O 1
ATOM 691 N N . TYR A 1 88 ? 34.913 38.119 -14.788 1.00 30.10 88 TYR A N 1
ATOM 692 C CA . TYR A 1 88 ? 35.565 37.117 -15.637 1.00 29.66 88 TYR A CA 1
ATOM 693 C C . TYR A 1 88 ? 37.008 36.796 -15.243 1.00 29.37 88 TYR A C 1
ATOM 694 O O . TYR A 1 88 ? 37.338 35.621 -15.077 1.00 28.35 88 TYR A O 1
ATOM 703 N N . TYR A 1 89 ? 37.852 37.833 -15.090 1.00 29.27 89 TYR A N 1
ATOM 704 C CA . TYR A 1 89 ? 39.249 37.683 -14.694 1.00 28.72 89 TYR A CA 1
ATOM 705 C C . TYR A 1 89 ? 39.376 36.996 -13.300 1.00 30.07 89 TYR A C 1
ATOM 706 O O . TYR A 1 89 ? 40.250 36.158 -13.066 1.00 30.00 89 TYR A O 1
ATOM 715 N N . GLY A 1 90 ? 38.524 37.381 -12.356 1.00 29.96 90 GLY A N 1
ATOM 716 C CA . GLY A 1 90 ? 38.577 36.759 -11.038 1.00 29.62 90 GLY A CA 1
ATOM 717 C C . GLY A 1 90 ? 37.771 35.468 -10.851 1.00 29.81 90 GLY A C 1
ATOM 718 O O . GLY A 1 90 ? 37.859 34.854 -9.796 1.00 28.59 90 GLY A O 1
ATOM 719 N N . LYS A 1 91 ? 36.978 35.065 -11.854 1.00 30.55 91 LYS A N 1
ATOM 720 C CA . LYS A 1 91 ? 36.107 33.872 -11.755 1.00 31.32 91 LYS A CA 1
ATOM 721 C C . LYS A 1 91 ? 35.100 34.069 -10.683 1.00 29.71 91 LYS A C 1
ATOM 722 O O . LYS A 1 91 ? 34.864 33.187 -9.886 1.00 30.00 91 LYS A O 1
ATOM 728 N N . LEU A 1 92 ? 34.528 35.262 -10.662 1.00 28.89 92 LEU A N 1
ATOM 729 C CA . LEU A 1 92 ? 33.488 35.634 -9.724 1.00 28.74 92 LEU A CA 1
ATOM 730 C C . LEU A 1 92 ? 32.105 35.533 -10.384 1.00 29.09 92 LEU A C 1
ATOM 731 O O . LEU A 1 92 ? 31.951 35.669 -11.611 1.00 29.92 92 LEU A O 1
ATOM 736 N N . ASN A 1 93 ? 31.104 35.325 -9.545 1.00 29.48 93 ASN A N 1
ATOM 737 C CA . ASN A 1 93 ? 29.733 35.081 -9.988 1.00 30.17 93 ASN A CA 1
ATOM 738 C C . ASN A 1 93 ? 28.834 36.270 -9.632 1.00 30.40 93 ASN A C 1
ATOM 739 O O . ASN A 1 93 ? 27.673 36.362 -10.032 1.00 30.47 93 ASN A O 1
ATOM 744 N N . LYS A 1 94 ? 29.394 37.197 -8.877 1.00 30.77 94 LYS A N 1
ATOM 745 C CA . LYS A 1 94 ? 28.626 38.371 -8.447 1.00 32.08 94 LYS A CA 1
ATOM 746 C C . LYS A 1 94 ? 29.567 39.468 -8.043 1.00 30.38 94 LYS A C 1
ATOM 747 O O . LYS A 1 94 ? 30.746 39.245 -7.922 1.00 28.77 94 LYS A O 1
ATOM 753 N N . TRP A 1 95 ? 29.052 40.673 -7.855 1.00 30.44 95 TRP A N 1
ATOM 754 C CA . TRP A 1 95 ? 29.939 41.766 -7.444 1.00 29.40 95 TRP A CA 1
ATOM 755 C C . TRP A 1 95 ? 29.216 42.639 -6.428 1.00 31.00 95 TRP A C 1
ATOM 756 O O . TRP A 1 95 ? 28.047 43.033 -6.657 1.00 29.80 95 TRP A O 1
ATOM 767 N N . GLU A 1 96 ? 29.875 42.949 -5.302 1.00 31.78 96 GLU A N 1
ATOM 768 C CA . GLU A 1 96 ? 29.135 43.669 -4.268 1.00 33.54 96 GLU A CA 1
ATOM 769 C C . GLU A 1 96 ? 29.815 44.876 -3.694 1.00 32.44 96 GLU A C 1
ATOM 770 O O . GLU A 1 96 ? 29.233 45.488 -2.807 1.00 34.89 96 GLU A O 1
ATOM 776 N N . ILE A 1 97 ? 31.024 45.199 -4.138 1.00 30.06 97 ILE A N 1
ATOM 777 C CA . ILE A 1 97 ? 31.702 46.417 -3.774 1.00 28.44 97 ILE A CA 1
ATOM 778 C C . ILE A 1 97 ? 31.157 47.620 -4.585 1.00 28.32 97 ILE A C 1
ATOM 779 O O . ILE A 1 97 ? 31.302 47.673 -5.831 1.00 28.01 97 ILE A O 1
ATOM 784 N N . PRO A 1 98 ? 30.506 48.582 -3.901 1.00 28.07 98 PRO A N 1
ATOM 785 C CA . PRO A 1 98 ? 30.144 49.776 -4.691 1.00 27.08 98 PRO A CA 1
ATOM 786 C C . PRO A 1 98 ? 31.395 50.546 -5.174 1.00 26.52 98 PRO A C 1
ATOM 787 O O . PRO A 1 98 ? 32.342 50.710 -4.417 1.00 25.05 98 PRO A O 1
ATOM 791 N N . ILE A 1 99 ? 31.411 50.916 -6.463 1.00 25.28 99 ILE A N 1
ATOM 792 C CA . ILE A 1 99 ? 32.514 51.696 -7.016 1.00 25.05 99 ILE A CA 1
ATOM 793 C C . ILE A 1 99 ? 31.921 53.062 -7.284 1.00 26.99 99 ILE A C 1
ATOM 794 O O . ILE A 1 99 ? 31.039 53.146 -8.130 1.00 27.34 99 ILE A O 1
ATOM 799 N N . VAL A 1 100 ? 32.353 54.110 -6.559 1.00 27.13 100 VAL A N 1
ATOM 800 C CA . VAL A 1 100 ? 31.726 55.416 -6.756 1.00 28.45 100 VAL A CA 1
ATOM 801 C C . VAL A 1 100 ? 32.259 56.140 -7.989 1.00 28.84 100 VAL A C 1
ATOM 802 O O . VAL A 1 100 ? 33.299 55.794 -8.516 1.00 29.46 100 VAL A O 1
ATOM 806 N N . CYS A 1 101 ? 31.523 57.142 -8.466 1.00 29.67 101 CYS A N 1
ATOM 807 C CA . CYS A 1 101 ? 31.868 57.878 -9.708 1.00 29.98 101 CYS A CA 1
ATOM 808 C C . CYS A 1 101 ? 32.196 59.313 -9.368 1.00 30.05 101 CYS A C 1
ATOM 809 O O . CYS A 1 101 ? 31.449 59.966 -8.602 1.00 31.38 101 CYS A O 1
ATOM 812 N N . ASP A 1 102 ? 33.306 59.810 -9.908 1.00 29.65 102 ASP A N 1
ATOM 813 C CA . ASP A 1 102 ? 33.700 61.202 -9.669 1.00 29.41 102 ASP A CA 1
ATOM 814 C C . ASP A 1 102 ? 34.053 61.843 -11.015 1.00 29.16 102 ASP A C 1
ATOM 815 O O . ASP A 1 102 ? 35.137 62.326 -11.207 1.00 29.27 102 ASP A O 1
ATOM 820 N N . GLU A 1 103 ? 33.122 61.840 -11.963 1.00 29.93 103 GLU A N 1
ATOM 821 C CA . GLU A 1 103 ? 33.459 62.270 -13.304 1.00 30.91 103 GLU A CA 1
ATOM 822 C C . GLU A 1 103 ? 33.902 63.712 -13.345 1.00 30.59 103 GLU A C 1
ATOM 823 O O . GLU A 1 103 ? 34.731 64.078 -14.175 1.00 29.91 103 GLU A O 1
ATOM 829 N N . SER A 1 104 ? 33.346 64.521 -12.454 1.00 31.36 104 SER A N 1
ATOM 830 C CA . SER A 1 104 ? 33.642 65.933 -12.468 1.00 33.20 104 SER A CA 1
ATOM 831 C C . SER A 1 104 ? 34.994 66.185 -11.893 1.00 33.79 104 SER A C 1
ATOM 832 O O . SER A 1 104 ? 35.523 67.284 -12.067 1.00 34.51 104 SER A O 1
ATOM 835 N N . ARG A 1 105 ? 35.575 65.188 -11.203 1.00 33.40 105 ARG A N 1
ATOM 836 C CA . ARG A 1 105 ? 36.817 65.391 -10.430 1.00 31.75 105 ARG A CA 1
ATOM 837 C C . ARG A 1 105 ? 36.675 66.220 -9.190 1.00 32.77 105 ARG A C 1
ATOM 838 O O . ARG A 1 105 ? 37.696 66.629 -8.622 1.00 33.79 105 ARG A O 1
ATOM 846 N N . GLU A 1 106 ? 35.455 66.443 -8.690 1.00 35.15 106 GLU A N 1
ATOM 847 C CA . GLU A 1 106 ? 35.320 67.298 -7.476 1.00 36.75 106 GLU A CA 1
ATOM 848 C C . GLU A 1 106 ? 35.898 66.606 -6.249 1.00 34.94 106 GLU A C 1
ATOM 849 O O . GLU A 1 106 ? 36.686 67.198 -5.502 1.00 33.71 106 GLU A O 1
ATOM 855 N N . LEU A 1 107 ? 35.474 65.360 -6.049 1.00 34.59 107 LEU A N 1
ATOM 856 C CA . LEU A 1 107 ? 35.911 64.545 -4.895 1.00 33.68 107 LEU A CA 1
ATOM 857 C C . LEU A 1 107 ? 37.397 64.262 -4.935 1.00 33.01 107 LEU A C 1
ATOM 858 O O . LEU A 1 107 ? 38.032 64.269 -3.917 1.00 33.74 107 LEU A O 1
ATOM 863 N N . ALA A 1 108 ? 37.953 63.986 -6.101 1.00 31.57 108 ALA A N 1
ATOM 864 C CA . ALA A 1 108 ? 39.356 63.655 -6.163 1.00 31.93 108 ALA A CA 1
ATOM 865 C C . ALA A 1 108 ? 40.246 64.905 -5.897 1.00 32.44 108 ALA A C 1
ATOM 866 O O . ALA A 1 108 ? 41.368 64.801 -5.405 1.00 30.71 108 ALA A O 1
ATOM 868 N N . ASN A 1 109 ? 39.764 66.083 -6.282 1.00 32.92 109 ASN A N 1
ATOM 869 C CA . ASN A 1 109 ? 40.505 67.316 -5.995 1.00 33.90 109 ASN A CA 1
ATOM 870 C C . ASN A 1 109 ? 40.422 67.647 -4.535 1.00 34.04 109 ASN A C 1
ATOM 871 O O . ASN A 1 109 ? 41.411 68.078 -3.982 1.00 33.91 109 ASN A O 1
ATOM 876 N N . LYS A 1 110 ? 39.234 67.498 -3.949 1.00 34.14 110 LYS A N 1
ATOM 877 C CA . LYS A 1 110 ? 39.050 67.573 -2.506 1.00 35.53 110 LYS A CA 1
ATOM 878 C C . LYS A 1 110 ? 39.889 66.554 -1.677 1.00 35.95 110 LYS A C 1
ATOM 879 O O . LYS A 1 110 ? 40.596 66.935 -0.738 1.00 36.66 110 LYS A O 1
ATOM 885 N N . LEU A 1 111 ? 39.830 65.269 -2.019 1.00 35.08 111 LEU A N 1
ATOM 886 C CA . LEU A 1 111 ? 40.646 64.258 -1.343 1.00 34.86 111 LEU A CA 1
ATOM 887 C C . LEU A 1 111 ? 42.148 64.331 -1.645 1.00 34.91 111 LEU A C 1
ATOM 888 O O . LEU A 1 111 ? 42.928 63.714 -0.921 1.00 33.78 111 LEU A O 1
ATOM 893 N N . LYS A 1 112 ? 42.534 65.081 -2.684 1.00 34.09 112 LYS A N 1
ATOM 894 C CA . LYS A 1 112 ? 43.923 65.194 -3.082 1.00 35.63 112 LYS A CA 1
ATOM 895 C C . LYS A 1 112 ? 44.564 63.859 -3.474 1.00 34.84 112 LYS A C 1
ATOM 896 O O . LYS A 1 112 ? 45.783 63.599 -3.264 1.00 34.75 112 LYS A O 1
ATOM 902 N N . ILE A 1 113 ? 43.738 63.053 -4.157 1.00 32.93 113 ILE A N 1
ATOM 903 C CA . ILE A 1 113 ? 44.165 61.792 -4.698 1.00 29.61 113 ILE A CA 1
ATOM 904 C C . ILE A 1 113 ? 44.471 61.743 -6.217 1.00 29.61 113 ILE A C 1
ATOM 905 O O . ILE A 1 113 ? 44.515 60.655 -6.782 1.00 29.66 113 ILE A O 1
ATOM 910 N N . MET A 1 114 ? 44.779 62.869 -6.857 1.00 29.12 114 MET A N 1
ATOM 911 C CA . MET A 1 114 ? 45.133 62.804 -8.276 1.00 30.62 114 MET A CA 1
ATOM 912 C C . MET A 1 114 ? 46.459 62.086 -8.538 1.00 30.83 114 MET A C 1
ATOM 913 O O . MET A 1 114 ? 47.382 62.152 -7.704 1.00 32.02 114 MET A O 1
ATOM 918 N N . ASP A 1 115 ? 46.516 61.321 -9.632 1.00 30.20 115 ASP A N 1
ATOM 919 C CA . ASP A 1 115 ? 47.759 60.726 -10.048 1.00 31.11 115 ASP A CA 1
ATOM 920 C C . ASP A 1 115 ? 48.637 61.809 -10.668 1.00 31.38 115 ASP A C 1
ATOM 921 O O . ASP A 1 115 ? 48.135 62.716 -11.310 1.00 30.28 115 ASP A O 1
ATOM 926 N N . GLU A 1 116 ? 49.949 61.659 -10.547 1.00 33.31 116 GLU A N 1
ATOM 927 C CA . GLU A 1 116 ? 50.903 62.617 -11.137 1.00 36.65 116 GLU A CA 1
ATOM 928 C C . GLU A 1 116 ? 50.923 62.627 -12.692 1.00 36.56 116 GLU A C 1
ATOM 929 O O . GLU A 1 116 ? 51.174 63.672 -13.266 1.00 37.87 116 GLU A O 1
ATOM 935 N N . GLN A 1 117 ? 50.622 61.487 -13.356 1.00 36.91 117 GLN A N 1
ATOM 936 C CA . GLN A 1 117 ? 50.760 61.294 -14.825 1.00 36.27 117 GLN A CA 1
ATOM 937 C C . GLN A 1 117 ? 49.470 60.824 -15.584 1.00 36.27 117 GLN A C 1
ATOM 938 O O . GLN A 1 117 ? 49.258 61.170 -16.730 1.00 34.68 117 GLN A O 1
ATOM 944 N N . GLU A 1 118 ? 48.647 59.991 -14.944 1.00 35.46 118 GLU A N 1
ATOM 945 C CA . GLU A 1 118 ? 47.597 59.291 -15.620 1.00 33.84 118 GLU A CA 1
ATOM 946 C C . GLU A 1 118 ? 46.432 60.233 -16.019 1.00 33.23 118 GLU A C 1
ATOM 947 O O . GLU A 1 118 ? 45.942 61.060 -15.221 1.00 33.46 118 GLU A O 1
ATOM 953 N N . LYS A 1 119 ? 46.063 60.114 -17.281 1.00 32.13 119 LYS A N 1
ATOM 954 C CA . LYS A 1 119 ? 44.989 60.866 -17.926 1.00 33.55 119 LYS A CA 1
ATOM 955 C C . LYS A 1 119 ? 44.113 59.886 -18.724 1.00 32.83 119 LYS A C 1
ATOM 956 O O . LYS A 1 119 ? 44.615 58.834 -19.175 1.00 31.47 119 LYS A O 1
ATOM 962 N N . ASP A 1 120 ? 42.823 60.220 -18.867 1.00 33.00 120 ASP A N 1
ATOM 963 C CA . ASP A 1 120 ? 41.908 59.417 -19.680 1.00 33.53 120 ASP A CA 1
ATOM 964 C C . ASP A 1 120 ? 41.968 59.804 -21.163 1.00 33.34 120 ASP A C 1
ATOM 965 O O . ASP A 1 120 ? 42.760 60.648 -21.541 1.00 32.84 120 ASP A O 1
ATOM 970 N N . ILE A 1 121 ? 41.151 59.116 -21.962 1.00 33.91 121 ILE A N 1
ATOM 971 C CA . ILE A 1 121 ? 40.974 59.336 -23.410 1.00 33.57 121 ILE A CA 1
ATOM 972 C C . ILE A 1 121 ? 40.574 60.805 -23.712 1.00 33.55 121 ILE A C 1
ATOM 973 O O . ILE A 1 121 ? 40.934 61.339 -24.762 1.00 33.56 121 ILE A O 1
ATOM 978 N N . THR A 1 122 ? 39.882 61.467 -22.783 1.00 32.30 122 THR A N 1
ATOM 979 C CA . THR A 1 122 ? 39.457 62.871 -22.992 1.00 32.63 122 THR A CA 1
ATOM 980 C C . THR A 1 122 ? 40.573 63.918 -22.709 1.00 32.15 122 THR A C 1
ATOM 981 O O . THR A 1 122 ? 40.398 65.067 -22.993 1.00 30.56 122 THR A O 1
ATOM 985 N N . GLY A 1 123 ? 41.725 63.472 -22.164 1.00 33.76 123 GLY A N 1
ATOM 986 C CA . GLY A 1 123 ? 42.826 64.341 -21.686 1.00 32.32 123 GLY A CA 1
ATOM 987 C C . GLY A 1 123 ? 42.708 64.748 -20.220 1.00 32.86 123 GLY A C 1
ATOM 988 O O . GLY A 1 123 ? 43.515 65.526 -19.713 1.00 32.96 123 GLY A O 1
ATOM 989 N N . LEU A 1 124 ? 41.695 64.251 -19.516 1.00 31.44 124 LEU A N 1
ATOM 990 C CA . LEU A 1 124 ? 41.529 64.676 -18.133 1.00 30.58 124 LEU A CA 1
ATOM 991 C C . LEU A 1 124 ? 42.285 63.758 -17.173 1.00 29.73 124 LEU A C 1
ATOM 992 O O . LEU A 1 124 ? 42.469 62.577 -17.448 1.00 28.10 124 LEU A O 1
ATOM 997 N N . PRO A 1 125 ? 42.716 64.325 -16.044 1.00 29.48 125 PRO A N 1
ATOM 998 C CA . PRO A 1 125 ? 43.494 63.609 -15.039 1.00 28.70 125 PRO A CA 1
ATOM 999 C C . PRO A 1 125 ? 42.622 62.549 -14.328 1.00 28.79 125 PRO A C 1
ATOM 1000 O O . PRO A 1 125 ? 41.342 62.656 -14.246 1.00 28.81 125 PRO A O 1
ATOM 1004 N N . LEU A 1 126 ? 43.327 61.511 -13.853 1.00 28.46 126 LEU A N 1
ATOM 1005 C CA . LEU A 1 126 ? 42.737 60.409 -13.093 1.00 26.97 126 LEU A CA 1
ATOM 1006 C C . LEU A 1 126 ? 43.341 60.278 -11.702 1.00 26.24 126 LEU A C 1
ATOM 1007 O O . LEU A 1 126 ? 44.460 60.730 -11.465 1.00 27.66 126 LEU A O 1
ATOM 1012 N N . THR A 1 127 ? 42.648 59.610 -10.796 1.00 26.25 127 THR A N 1
ATOM 1013 C CA . THR A 1 127 ? 43.152 59.351 -9.457 1.00 26.43 127 THR A CA 1
ATOM 1014 C C . THR A 1 127 ? 44.344 58.386 -9.442 1.00 27.02 127 THR A C 1
ATOM 1015 O O . THR A 1 127 ? 44.618 57.719 -10.447 1.00 29.06 127 THR A O 1
ATOM 1019 N N . CYS A 1 128 ? 45.114 58.379 -8.348 1.00 26.13 128 CYS A N 1
ATOM 1020 C CA . CYS A 1 128 ? 46.143 57.393 -8.117 1.00 25.99 128 CYS A CA 1
ATOM 1021 C C . CYS A 1 128 ? 45.455 56.185 -7.443 1.00 26.35 128 CYS A C 1
ATOM 1022 O O . CYS A 1 128 ? 44.239 56.040 -7.538 1.00 25.94 128 CYS A O 1
ATOM 1025 N N . ARG A 1 129 ? 46.233 55.298 -6.811 1.00 25.81 129 ARG A N 1
ATOM 1026 C CA . ARG A 1 129 ? 45.671 54.198 -6.062 1.00 25.31 129 ARG A CA 1
ATOM 1027 C C . ARG A 1 129 ? 45.683 54.558 -4.544 1.00 25.09 129 ARG A C 1
ATOM 1028 O O . ARG A 1 129 ? 46.629 54.202 -3.822 1.00 25.28 129 ARG A O 1
ATOM 1036 N N . CYS A 1 130 ? 44.656 55.273 -4.055 1.00 25.16 130 CYS A N 1
ATOM 1037 C CA . CYS A 1 130 ? 44.697 55.770 -2.639 1.00 25.88 130 CYS A CA 1
ATOM 1038 C C . CYS A 1 130 ? 44.125 54.641 -1.748 1.00 25.31 130 CYS A C 1
ATOM 1039 O O . CYS A 1 130 ? 43.383 53.780 -2.250 1.00 27.92 130 CYS A O 1
ATOM 1042 N N . LEU A 1 131 ? 44.456 54.598 -0.474 1.00 23.29 131 LEU A N 1
ATOM 1043 C CA . LEU A 1 131 ? 43.592 53.871 0.479 1.00 23.33 131 LEU A CA 1
ATOM 1044 C C . LEU A 1 131 ? 43.315 54.802 1.641 1.00 23.54 131 LEU A C 1
ATOM 1045 O O . LEU A 1 131 ? 44.266 55.424 2.143 1.00 24.01 131 LEU A O 1
ATOM 1050 N N . PHE A 1 132 ? 42.067 54.904 2.067 1.00 22.68 132 PHE A N 1
ATOM 1051 C CA . PHE A 1 132 ? 41.742 55.477 3.396 1.00 23.94 132 PHE A CA 1
ATOM 1052 C C . PHE A 1 132 ? 41.136 54.369 4.301 1.00 24.25 132 PHE A C 1
ATOM 1053 O O . PHE A 1 132 ? 40.121 53.770 3.970 1.00 24.04 132 PHE A O 1
ATOM 1061 N N . PHE A 1 133 ? 41.757 54.125 5.445 1.00 25.38 133 PHE A N 1
ATOM 1062 C CA . PHE A 1 133 ? 41.186 53.236 6.471 1.00 26.58 133 PHE A CA 1
ATOM 1063 C C . PHE A 1 133 ? 40.410 54.088 7.505 1.00 27.21 133 PHE A C 1
ATOM 1064 O O . PHE A 1 133 ? 40.991 54.960 8.147 1.00 27.06 133 PHE A O 1
ATOM 1072 N N . ILE A 1 134 ? 39.108 53.826 7.646 1.00 28.21 134 ILE A N 1
ATOM 1073 C CA . ILE A 1 134 ? 38.188 54.739 8.349 1.00 28.26 134 ILE A CA 1
ATOM 1074 C C . ILE A 1 134 ? 37.531 53.951 9.442 1.00 29.02 134 ILE A C 1
ATOM 1075 O O . ILE A 1 134 ? 37.017 52.841 9.227 1.00 28.55 134 ILE A O 1
ATOM 1080 N N . SER A 1 135 ? 37.537 54.539 10.632 1.00 30.29 135 SER A N 1
ATOM 1081 C CA . SER A 1 135 ? 37.007 53.860 11.806 1.00 31.69 135 SER A CA 1
ATOM 1082 C C . SER A 1 135 ? 35.511 54.073 11.896 1.00 32.59 135 SER A C 1
ATOM 1083 O O . SER A 1 135 ? 34.949 54.825 11.081 1.00 33.41 135 SER A O 1
ATOM 1086 N N . PRO A 1 136 ? 34.819 53.331 12.814 1.00 33.74 136 PRO A N 1
ATOM 1087 C CA . PRO A 1 136 ? 33.354 53.558 12.971 1.00 33.21 136 PRO A CA 1
ATOM 1088 C C . PRO A 1 136 ? 32.932 55.013 13.349 1.00 34.26 136 PRO A C 1
ATOM 1089 O O . PRO A 1 136 ? 31.783 55.393 13.090 1.00 32.97 136 PRO A O 1
ATOM 1093 N N . GLU A 1 137 ? 33.866 55.811 13.891 1.00 34.60 137 GLU A N 1
ATOM 1094 C CA . GLU A 1 137 ? 33.660 57.248 14.143 1.00 35.77 137 GLU A CA 1
ATOM 1095 C C . GLU A 1 137 ? 34.079 58.172 13.013 1.00 34.63 137 GLU A C 1
ATOM 1096 O O . GLU A 1 137 ? 34.198 59.367 13.250 1.00 33.67 137 GLU A O 1
ATOM 1102 N N . LYS A 1 138 ? 34.346 57.637 11.812 1.00 34.13 138 LYS A N 1
ATOM 1103 C CA . LYS A 1 138 ? 34.647 58.423 10.603 1.00 32.38 138 LYS A CA 1
ATOM 1104 C C . LYS A 1 138 ? 36.014 59.062 10.614 1.00 32.12 138 LYS A C 1
ATOM 1105 O O . LYS A 1 138 ? 36.304 59.953 9.796 1.00 31.17 138 LYS A O 1
ATOM 1111 N N . LYS A 1 139 ? 36.871 58.587 11.518 1.00 32.86 139 LYS A N 1
ATOM 1112 C CA . LYS A 1 139 ? 38.293 59.036 11.581 1.00 32.87 139 LYS A CA 1
ATOM 1113 C C . LYS A 1 139 ? 39.226 58.224 10.639 1.00 31.09 139 LYS A C 1
ATOM 1114 O O . LYS A 1 139 ? 39.138 57.003 10.563 1.00 30.05 139 LYS A O 1
ATOM 1120 N N . ILE A 1 140 ? 40.107 58.930 9.942 1.00 29.48 140 ILE A N 1
ATOM 1121 C CA . ILE A 1 140 ? 41.125 58.338 9.112 1.00 26.92 140 ILE A CA 1
ATOM 1122 C C . ILE A 1 140 ? 42.266 57.829 9.997 1.00 27.66 140 ILE A C 1
ATOM 1123 O O . ILE A 1 140 ? 42.998 58.632 10.632 1.00 26.18 140 ILE A O 1
ATOM 1128 N N . LYS A 1 141 ? 42.366 56.489 10.058 1.00 25.85 141 LYS A N 1
ATOM 1129 C CA . LYS A 1 141 ? 43.371 55.793 10.828 1.00 25.28 141 LYS A CA 1
ATOM 1130 C C . LYS A 1 141 ? 44.666 55.545 10.097 1.00 24.01 141 LYS A C 1
ATOM 1131 O O . LYS A 1 141 ? 45.742 55.601 10.710 1.00 25.98 141 LYS A O 1
ATOM 1137 N N . ALA A 1 142 ? 44.603 55.342 8.785 1.00 22.02 142 ALA A N 1
ATOM 1138 C CA . ALA A 1 142 ? 45.798 55.130 7.985 1.00 21.76 142 ALA A CA 1
ATOM 1139 C C . ALA A 1 142 ? 45.500 55.553 6.545 1.00 22.60 142 ALA A C 1
ATOM 1140 O O . ALA A 1 142 ? 44.348 55.572 6.130 1.00 20.94 142 ALA A O 1
ATOM 1142 N N . THR A 1 143 ? 46.537 55.892 5.784 1.00 23.51 143 THR A N 1
ATOM 1143 C CA . THR A 1 143 ? 46.370 56.130 4.353 1.00 25.04 143 THR A CA 1
ATOM 1144 C C . THR A 1 143 ? 47.611 55.704 3.609 1.00 25.23 143 THR A C 1
ATOM 1145 O O . THR A 1 143 ? 48.719 55.647 4.144 1.00 24.75 143 THR A O 1
ATOM 1149 N N . VAL A 1 144 ? 47.408 55.533 2.315 1.00 25.49 144 VAL A N 1
ATOM 1150 C CA . VAL A 1 144 ? 48.426 55.127 1.388 1.00 25.15 144 VAL A CA 1
ATOM 1151 C C . VAL A 1 144 ? 48.089 55.857 0.071 1.00 24.78 144 VAL A C 1
ATOM 1152 O O . VAL A 1 144 ? 46.930 55.984 -0.266 1.00 22.67 144 VAL A O 1
ATOM 1156 N N . LEU A 1 145 ? 49.105 56.351 -0.641 1.00 23.99 145 LEU A N 1
ATOM 1157 C CA . LEU A 1 145 ? 48.926 56.856 -1.983 1.00 24.25 145 LEU A CA 1
ATOM 1158 C C . LEU A 1 145 ? 49.965 56.147 -2.846 1.00 23.91 145 LEU A C 1
ATOM 1159 O O . LEU A 1 145 ? 51.126 56.535 -2.787 1.00 23.49 145 LEU A O 1
ATOM 1164 N N . TYR A 1 146 ? 49.549 55.113 -3.617 1.00 22.88 146 TYR A N 1
ATOM 1165 C CA . TYR A 1 146 ? 50.412 54.457 -4.640 1.00 22.86 146 TYR A CA 1
ATOM 1166 C C . TYR A 1 146 ? 50.076 55.074 -6.007 1.00 23.01 146 TYR A C 1
ATOM 1167 O O . TYR A 1 146 ? 48.952 55.471 -6.249 1.00 23.34 146 TYR A O 1
ATOM 1176 N N . PRO A 1 147 ? 51.058 55.185 -6.888 1.00 22.53 147 PRO A N 1
ATOM 1177 C CA . PRO A 1 147 ? 50.744 55.749 -8.169 1.00 22.14 147 PRO A CA 1
ATOM 1178 C C . PRO A 1 147 ? 50.118 54.707 -9.069 1.00 23.62 147 PRO A C 1
ATOM 1179 O O . PRO A 1 147 ? 50.160 53.512 -8.737 1.00 23.51 147 PRO A O 1
ATOM 1183 N N . ALA A 1 148 ? 49.572 55.172 -10.204 1.00 23.83 148 ALA A N 1
ATOM 1184 C CA . ALA A 1 148 ? 49.064 54.309 -11.253 1.00 25.85 148 ALA A CA 1
ATOM 1185 C C . ALA A 1 148 ? 50.013 53.182 -11.715 1.00 26.56 148 ALA A C 1
ATOM 1186 O O . ALA A 1 148 ? 49.549 52.111 -12.103 1.00 27.71 148 ALA A O 1
ATOM 1188 N N . THR A 1 149 ? 51.324 53.447 -11.733 1.00 27.28 149 THR A N 1
ATOM 1189 C CA . THR A 1 149 ? 52.340 52.512 -12.182 1.00 24.72 149 THR A CA 1
ATOM 1190 C C . THR A 1 149 ? 52.436 51.272 -11.262 1.00 23.75 149 THR A C 1
ATOM 1191 O O . THR A 1 149 ? 52.982 50.266 -11.641 1.00 23.63 149 THR A O 1
ATOM 1195 N N . THR A 1 150 ? 51.948 51.366 -10.031 1.00 23.86 150 THR A N 1
ATOM 1196 C CA . THR A 1 150 ? 52.290 50.392 -8.953 1.00 22.05 150 THR A CA 1
ATOM 1197 C C . THR A 1 150 ? 51.052 49.811 -8.221 1.00 21.78 150 THR A C 1
ATOM 1198 O O . THR A 1 150 ? 50.470 50.474 -7.347 1.00 20.49 150 THR A O 1
ATOM 1202 N N . GLY A 1 151 ? 50.668 48.571 -8.591 1.00 21.36 151 GLY A N 1
ATOM 1203 C CA . GLY A 1 151 ? 49.565 47.903 -7.929 1.00 22.44 151 GLY A CA 1
ATOM 1204 C C . GLY A 1 151 ? 49.818 47.685 -6.452 1.00 23.88 151 GLY A C 1
ATOM 1205 O O . GLY A 1 151 ? 50.964 47.473 -6.040 1.00 23.10 151 GLY A O 1
ATOM 1206 N N . ARG A 1 152 ? 48.741 47.739 -5.649 1.00 23.47 152 ARG A N 1
ATOM 1207 C CA . ARG A 1 152 ? 48.882 47.611 -4.199 1.00 24.12 152 ARG A CA 1
ATOM 1208 C C . ARG A 1 152 ? 49.114 46.117 -3.811 1.00 23.46 152 ARG A C 1
ATOM 1209 O O . ARG A 1 152 ? 49.034 45.236 -4.663 1.00 23.33 152 ARG A O 1
ATOM 1217 N N . ASN A 1 153 ? 49.419 45.881 -2.541 1.00 23.11 153 ASN A N 1
ATOM 1218 C CA . ASN A 1 153 ? 49.509 44.552 -1.941 1.00 23.69 153 ASN A CA 1
ATOM 1219 C C . ASN A 1 153 ? 48.219 44.372 -1.156 1.00 24.07 153 ASN A C 1
ATOM 1220 O O . ASN A 1 153 ? 47.999 45.094 -0.211 1.00 25.87 153 ASN A O 1
ATOM 1225 N N . ALA A 1 154 ? 47.357 43.453 -1.597 1.00 23.70 154 ALA A N 1
ATOM 1226 C CA . ALA A 1 154 ? 46.013 43.258 -1.054 1.00 24.06 154 ALA A CA 1
ATOM 1227 C C . ALA A 1 154 ? 46.077 42.540 0.265 1.00 23.49 154 ALA A C 1
ATOM 1228 O O . ALA A 1 154 ? 45.208 42.769 1.133 1.00 23.61 154 ALA A O 1
ATOM 1230 N N . HIS A 1 155 ? 47.092 41.681 0.425 1.00 23.01 155 HIS A N 1
ATOM 1231 C CA . HIS A 1 155 ? 47.324 41.020 1.706 1.00 23.96 155 HIS A CA 1
ATOM 1232 C C . HIS A 1 155 ? 47.607 42.068 2.752 1.00 23.89 155 HIS A C 1
ATOM 1233 O O . HIS A 1 155 ? 47.160 41.926 3.898 1.00 25.25 155 HIS A O 1
ATOM 1240 N N . GLU A 1 156 ? 48.322 43.116 2.346 1.00 23.86 156 GLU A N 1
ATOM 1241 C CA . GLU A 1 156 ? 48.752 44.181 3.290 1.00 24.71 156 GLU A CA 1
ATOM 1242 C C . GLU A 1 156 ? 47.591 45.028 3.762 1.00 23.36 156 GLU A C 1
ATOM 1243 O O . GLU A 1 156 ? 47.582 45.457 4.866 1.00 23.41 156 GLU A O 1
ATOM 1249 N N . ILE A 1 157 ? 46.614 45.265 2.897 1.00 23.94 157 ILE A N 1
ATOM 1250 C CA . ILE A 1 157 ? 45.416 45.994 3.262 1.00 23.39 157 ILE A CA 1
ATOM 1251 C C . ILE A 1 157 ? 44.697 45.330 4.469 1.00 25.19 157 ILE A C 1
ATOM 1252 O O . ILE A 1 157 ? 44.235 46.026 5.414 1.00 26.43 157 ILE A O 1
ATOM 1257 N N . LEU A 1 158 ? 44.591 44.001 4.411 1.00 24.68 158 LEU A N 1
ATOM 1258 C CA . LEU A 1 158 ? 43.906 43.199 5.421 1.00 25.10 158 LEU A CA 1
ATOM 1259 C C . LEU A 1 158 ? 44.744 43.142 6.704 1.00 24.76 158 LEU A C 1
ATOM 1260 O O . LEU A 1 158 ? 44.215 43.197 7.809 1.00 25.37 158 LEU A O 1
ATOM 1265 N N . ARG A 1 159 ? 46.054 43.036 6.548 1.00 25.05 159 ARG A N 1
ATOM 1266 C CA . ARG A 1 159 ? 46.968 42.967 7.688 1.00 24.17 159 ARG A CA 1
ATOM 1267 C C . ARG A 1 159 ? 46.819 44.267 8.481 1.00 25.19 159 ARG A C 1
ATOM 1268 O O . ARG A 1 159 ? 46.709 44.242 9.716 1.00 24.98 159 ARG A O 1
ATOM 1276 N N . VAL A 1 160 ? 46.845 45.401 7.764 1.00 24.03 160 VAL A N 1
ATOM 1277 C CA . VAL A 1 160 ? 46.653 46.703 8.394 1.00 24.73 160 VAL A CA 1
ATOM 1278 C C . VAL A 1 160 ? 45.286 46.877 9.114 1.00 25.16 160 VAL A C 1
ATOM 1279 O O . VAL A 1 160 ? 45.225 47.345 10.272 1.00 23.97 160 VAL A O 1
ATOM 1283 N N . LEU A 1 161 ? 44.210 46.487 8.430 1.00 25.56 161 LEU A N 1
ATOM 1284 C CA . LEU A 1 161 ? 42.869 46.517 9.027 1.00 27.76 161 LEU A CA 1
ATOM 1285 C C . LEU A 1 161 ? 42.854 45.714 10.356 1.00 27.57 161 LEU A C 1
ATOM 1286 O O . LEU A 1 161 ? 42.371 46.221 11.345 1.00 29.66 161 LEU A O 1
ATOM 1291 N N . LYS A 1 162 ? 43.386 44.492 10.373 1.00 27.46 162 LYS A N 1
ATOM 1292 C CA . LYS A 1 162 ? 43.403 43.663 11.583 1.00 28.11 162 LYS A CA 1
ATOM 1293 C C . LYS A 1 162 ? 44.188 44.323 12.659 1.00 27.56 162 LYS A C 1
ATOM 1294 O O . LYS A 1 162 ? 43.743 44.379 13.819 1.00 28.07 162 LYS A O 1
ATOM 1300 N N . SER A 1 163 ? 45.345 44.869 12.281 1.00 27.33 163 SER A N 1
ATOM 1301 C CA . SER A 1 163 ? 46.113 45.685 13.213 1.00 27.12 163 SER A CA 1
ATOM 1302 C C . SER A 1 163 ? 45.343 46.886 13.774 1.00 27.57 163 SER A C 1
ATOM 1303 O O . SER A 1 163 ? 45.462 47.190 14.971 1.00 28.95 163 SER A O 1
ATOM 1306 N N . LEU A 1 164 ? 44.633 47.636 12.932 1.00 27.58 164 LEU A N 1
ATOM 1307 C CA . LEU A 1 164 ? 43.947 48.847 13.408 1.00 26.86 164 LEU A CA 1
ATOM 1308 C C . LEU A 1 164 ? 42.776 48.468 14.359 1.00 28.13 164 LEU A C 1
ATOM 1309 O O . LEU A 1 164 ? 42.508 49.176 15.362 1.00 27.31 164 LEU A O 1
ATOM 1314 N N . GLN A 1 165 ? 42.077 47.367 14.020 1.00 26.96 165 GLN A N 1
ATOM 1315 C CA . GLN A 1 165 ? 41.011 46.844 14.852 1.00 27.26 165 GLN A CA 1
ATOM 1316 C C . GLN A 1 165 ? 41.511 46.322 16.177 1.00 28.07 165 GLN A C 1
ATOM 1317 O O . GLN A 1 165 ? 40.839 46.526 17.177 1.00 28.62 165 GLN A O 1
ATOM 1323 N N . LEU A 1 166 ? 42.629 45.607 16.185 1.00 28.83 166 LEU A N 1
ATOM 1324 C CA . LEU A 1 166 ? 43.176 45.066 17.426 1.00 30.36 166 LEU A CA 1
ATOM 1325 C C . LEU A 1 166 ? 43.591 46.175 18.426 1.00 31.50 166 LEU A C 1
ATOM 1326 O O . LEU A 1 166 ? 43.165 46.193 19.596 1.00 31.87 166 LEU A O 1
ATOM 1331 N N . THR A 1 167 ? 44.354 47.136 17.925 1.00 31.14 167 THR A N 1
ATOM 1332 C CA . THR A 1 167 ? 44.894 48.200 18.739 1.00 31.07 167 THR A CA 1
ATOM 1333 C C . THR A 1 167 ? 43.837 49.262 19.070 1.00 32.78 167 THR A C 1
ATOM 1334 O O . THR A 1 167 ? 44.073 50.134 19.904 1.00 33.55 167 THR A O 1
ATOM 1338 N N . TYR A 1 168 ? 42.695 49.218 18.403 1.00 34.04 168 TYR A N 1
ATOM 1339 C CA . TYR A 1 168 ? 41.557 50.112 18.694 1.00 35.81 168 TYR A CA 1
ATOM 1340 C C . TYR A 1 168 ? 40.977 49.850 20.065 1.00 37.13 168 TYR A C 1
ATOM 1341 O O . TYR A 1 168 ? 40.552 50.784 20.702 1.00 37.45 168 TYR A O 1
ATOM 1350 N N . THR A 1 169 ? 40.933 48.575 20.480 1.00 38.47 169 THR A N 1
ATOM 1351 C CA . THR A 1 169 ? 40.243 48.148 21.706 1.00 40.27 169 THR A CA 1
ATOM 1352 C C . THR A 1 169 ? 41.205 47.627 22.796 1.00 40.69 169 THR A C 1
ATOM 1353 O O . THR A 1 169 ? 40.761 47.429 23.921 1.00 42.10 169 THR A O 1
ATOM 1357 N N . THR A 1 170 ? 42.474 47.346 22.452 1.00 39.38 170 THR A N 1
ATOM 1358 C CA . THR A 1 170 ? 43.463 46.766 23.355 1.00 37.85 170 THR A CA 1
ATOM 1359 C C . THR A 1 170 ? 44.730 47.644 23.425 1.00 37.49 170 THR A C 1
ATOM 1360 O O . THR A 1 170 ? 45.125 48.199 22.426 1.00 37.96 170 THR A O 1
ATOM 1364 N N . PRO A 1 171 ? 45.364 47.776 24.617 1.00 37.26 171 PRO A N 1
ATOM 1365 C CA . PRO A 1 171 ? 46.597 48.580 24.806 1.00 36.07 171 PRO A CA 1
ATOM 1366 C C . PRO A 1 171 ? 47.872 47.897 24.279 1.00 34.24 171 PRO A C 1
ATOM 1367 O O . PRO A 1 171 ? 48.828 47.676 25.025 1.00 33.75 171 PRO A O 1
ATOM 1371 N N . VAL A 1 172 ? 47.860 47.599 22.980 1.00 32.74 172 VAL A N 1
ATOM 1372 C CA . VAL A 1 172 ? 49.019 47.044 22.246 1.00 31.02 172 VAL A CA 1
ATOM 1373 C C . VAL A 1 172 ? 49.285 47.859 20.969 1.00 30.53 172 VAL A C 1
ATOM 1374 O O . VAL A 1 172 ? 48.468 48.715 20.554 1.00 30.94 172 VAL A O 1
ATOM 1378 N N . ALA A 1 173 ? 50.452 47.617 20.390 1.00 29.14 173 ALA A N 1
ATOM 1379 C CA . ALA A 1 173 ? 50.842 48.172 19.096 1.00 27.25 173 ALA A CA 1
ATOM 1380 C C . ALA A 1 173 ? 51.499 46.997 18.364 1.00 25.65 173 ALA A C 1
ATOM 1381 O O . ALA A 1 173 ? 52.113 46.166 18.998 1.00 25.32 173 ALA A O 1
ATOM 1383 N N . THR A 1 174 ? 51.292 46.873 17.059 1.00 24.29 174 THR A N 1
ATOM 1384 C CA . THR A 1 174 ? 51.853 45.724 16.314 1.00 24.55 174 THR A CA 1
ATOM 1385 C C . THR A 1 174 ? 53.264 45.982 15.742 1.00 24.28 174 THR A C 1
ATOM 1386 O O . THR A 1 174 ? 53.490 47.003 15.094 1.00 24.41 174 THR A O 1
ATOM 1390 N N . PRO A 1 175 ? 54.220 45.055 15.981 1.00 24.53 175 PRO A N 1
ATOM 1391 C CA . PRO A 1 175 ? 55.606 45.316 15.531 1.00 23.61 175 PRO A CA 1
ATOM 1392 C C . PRO A 1 175 ? 55.760 45.202 14.004 1.00 22.73 175 PRO A C 1
ATOM 1393 O O . PRO A 1 175 ? 54.799 44.889 13.320 1.00 21.13 175 PRO A O 1
ATOM 1397 N N . VAL A 1 176 ? 56.951 45.528 13.477 1.00 22.74 176 VAL A N 1
ATOM 1398 C CA . VAL A 1 176 ? 57.197 45.404 12.053 1.00 21.68 176 VAL A CA 1
ATOM 1399 C C . VAL A 1 176 ? 56.775 43.992 11.551 1.00 23.56 176 VAL A C 1
ATOM 1400 O O . VAL A 1 176 ? 57.065 43.003 12.225 1.00 25.69 176 VAL A O 1
ATOM 1404 N N . ASN A 1 177 ? 56.136 43.890 10.384 1.00 23.70 177 ASN A N 1
ATOM 1405 C CA . ASN A 1 177 ? 55.864 42.599 9.729 1.00 25.04 177 ASN A CA 1
ATOM 1406 C C . ASN A 1 177 ? 54.865 41.731 10.487 1.00 26.10 177 ASN A C 1
ATOM 1407 O O . ASN A 1 177 ? 54.714 40.552 10.176 1.00 27.53 177 ASN A O 1
ATOM 1412 N N . TRP A 1 178 ? 54.178 42.305 11.476 1.00 26.55 178 TRP A N 1
ATOM 1413 C CA . TRP A 1 178 ? 53.241 41.541 12.302 1.00 26.21 178 TRP A CA 1
ATOM 1414 C C . TRP A 1 178 ? 52.123 40.909 11.471 1.00 27.51 178 TRP A C 1
ATOM 1415 O O . TRP A 1 178 ? 51.505 41.589 10.660 1.00 27.05 178 TRP A O 1
ATOM 1426 N N . ASN A 1 179 ? 51.818 39.636 11.715 1.00 28.62 179 ASN A N 1
ATOM 1427 C CA . ASN A 1 179 ? 50.551 39.046 11.228 1.00 30.39 179 ASN A CA 1
ATOM 1428 C C . ASN A 1 179 ? 49.751 38.556 12.404 1.00 30.84 179 ASN A C 1
ATOM 1429 O O . ASN A 1 179 ? 50.310 38.322 13.480 1.00 32.30 179 ASN A O 1
ATOM 1434 N N . GLU A 1 180 ? 48.455 38.429 12.201 1.00 31.45 180 GLU A N 1
ATOM 1435 C CA . GLU A 1 180 ? 47.517 38.061 13.236 1.00 33.75 180 GLU A CA 1
ATOM 1436 C C . GLU A 1 180 ? 47.896 36.695 13.815 1.00 32.90 180 GLU A C 1
ATOM 1437 O O . GLU A 1 180 ? 48.254 35.781 13.076 1.00 31.64 180 GLU A O 1
ATOM 1443 N N . GLY A 1 181 ? 47.897 36.579 15.142 1.00 33.73 181 GLY A N 1
ATOM 1444 C CA . GLY A 1 181 ? 48.547 35.406 15.709 1.00 34.80 181 GLY A CA 1
ATOM 1445 C C . GLY A 1 181 ? 49.917 35.656 16.285 1.00 35.40 181 GLY A C 1
ATOM 1446 O O . GLY A 1 181 ? 50.280 35.017 17.246 1.00 36.84 181 GLY A O 1
ATOM 1447 N N . ASP A 1 182 ? 50.685 36.598 15.731 1.00 35.31 182 ASP A N 1
ATOM 1448 C CA . ASP A 1 182 ? 52.037 36.900 16.250 1.00 34.13 182 ASP A CA 1
ATOM 1449 C C . ASP A 1 182 ? 51.968 37.698 17.532 1.00 34.19 182 ASP A C 1
ATOM 1450 O O . ASP A 1 182 ? 51.038 38.492 17.740 1.00 32.76 182 ASP A O 1
ATOM 1455 N N . LYS A 1 183 ? 52.988 37.533 18.377 1.00 33.93 183 LYS A N 1
ATOM 1456 C CA . LYS A 1 183 ? 53.088 38.393 19.523 1.00 34.19 183 LYS A CA 1
ATOM 1457 C C . LYS A 1 183 ? 53.071 39.862 19.037 1.00 34.45 183 LYS A C 1
ATOM 1458 O O . LYS A 1 183 ? 53.614 40.200 17.968 1.00 33.05 183 LYS A O 1
ATOM 1464 N N . CYS A 1 184 ? 52.414 40.714 19.815 1.00 34.18 184 CYS A N 1
ATOM 1465 C CA . CYS A 1 184 ? 52.564 42.133 19.642 1.00 34.81 184 CYS A CA 1
ATOM 1466 C C . CYS A 1 184 ? 53.220 42.844 20.834 1.00 33.37 184 CYS A C 1
ATOM 1467 O O . CYS A 1 184 ? 53.662 42.200 21.771 1.00 32.34 184 CYS A O 1
ATOM 1470 N N . CYS A 1 185 ? 53.318 44.170 20.742 1.00 31.53 185 CYS A N 1
ATOM 1471 C CA . CYS A 1 185 ? 54.014 44.954 21.732 1.00 31.60 185 CYS A CA 1
ATOM 1472 C C . CYS A 1 185 ? 53.025 45.549 22.738 1.00 32.21 185 CYS A C 1
ATOM 1473 O O . CYS A 1 185 ? 51.904 45.924 22.366 1.00 32.32 185 CYS A O 1
ATOM 1476 N N . VAL A 1 186 ? 53.445 45.672 23.999 1.00 31.93 186 VAL A N 1
ATOM 1477 C CA . VAL A 1 186 ? 52.649 46.380 24.971 1.00 32.10 186 VAL A CA 1
ATOM 1478 C C . VAL A 1 186 ? 52.984 47.863 24.759 1.00 33.06 186 VAL A C 1
ATOM 1479 O O . VAL A 1 186 ? 54.169 48.196 24.575 1.00 33.07 186 VAL A O 1
ATOM 1483 N N . ILE A 1 187 ? 51.984 48.752 24.807 1.00 33.94 187 ILE A N 1
ATOM 1484 C CA . ILE A 1 187 ? 52.236 50.181 24.583 1.00 35.19 187 ILE A CA 1
ATOM 1485 C C . ILE A 1 187 ? 53.227 50.695 25.673 1.00 37.47 187 ILE A C 1
ATOM 1486 O O . ILE A 1 187 ? 53.179 50.229 26.831 1.00 36.28 187 ILE A O 1
ATOM 1491 N N . PRO A 1 188 ? 54.197 51.570 25.273 1.00 38.74 188 PRO A N 1
ATOM 1492 C CA . PRO A 1 188 ? 55.256 51.862 26.271 1.00 40.36 188 PRO A CA 1
ATOM 1493 C C . PRO A 1 188 ? 54.795 52.579 27.557 1.00 41.76 188 PRO A C 1
ATOM 1494 O O . PRO A 1 188 ? 55.558 52.666 28.513 1.00 41.95 188 PRO A O 1
ATOM 1498 N N . THR A 1 189 ? 53.580 53.094 27.581 1.00 44.01 189 THR A N 1
ATOM 1499 C CA . THR A 1 189 ? 53.110 53.825 28.751 1.00 46.73 189 THR A CA 1
ATOM 1500 C C . THR A 1 189 ? 52.255 52.964 29.701 1.00 48.39 189 THR A C 1
ATOM 1501 O O . THR A 1 189 ? 51.884 53.437 30.765 1.00 49.78 189 THR A O 1
ATOM 1505 N N . LEU A 1 190 ? 51.891 51.743 29.324 1.00 49.88 190 LEU A N 1
ATOM 1506 C CA . LEU 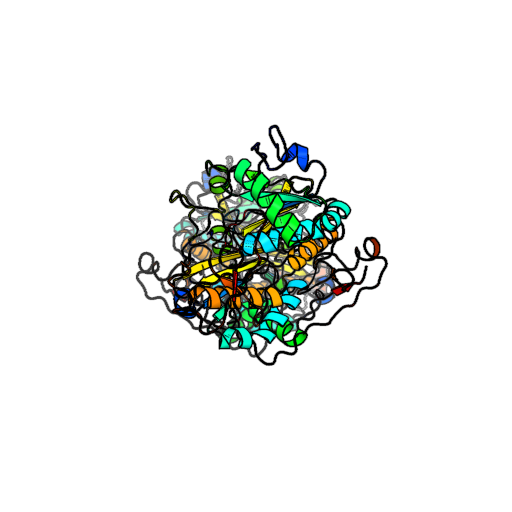A 1 190 ? 51.048 50.944 30.191 1.00 52.14 190 LEU A CA 1
ATOM 1507 C C . LEU A 1 190 ? 51.952 50.618 31.386 1.00 55.50 190 LEU A C 1
ATOM 1508 O O . LEU A 1 190 ? 53.051 50.107 31.189 1.00 55.19 190 LEU A O 1
ATOM 1513 N N . GLN A 1 191 ? 51.548 50.987 32.605 1.00 59.84 191 GLN A N 1
ATOM 1514 C CA . GLN A 1 191 ? 52.378 50.660 33.779 1.00 62.85 191 GLN A CA 1
ATOM 1515 C C . GLN A 1 191 ? 52.089 49.255 34.294 1.00 64.58 191 GLN A C 1
ATOM 1516 O O . GLN A 1 191 ? 51.108 48.639 33.898 1.00 63.79 191 GLN A O 1
ATOM 1522 N N . ASP A 1 192 ? 52.963 48.758 35.166 1.00 67.95 192 ASP A N 1
ATOM 1523 C CA . ASP A 1 192 ? 52.912 47.367 35.668 1.00 71.29 192 ASP A CA 1
ATOM 1524 C C . ASP A 1 192 ? 51.616 46.951 36.388 1.00 72.51 192 ASP A C 1
ATOM 1525 O O . ASP A 1 192 ? 51.114 45.833 36.198 1.00 73.01 192 ASP A O 1
ATOM 1530 N N . ASP A 1 193 ? 51.089 47.867 37.197 1.00 74.17 193 ASP A N 1
ATOM 1531 C CA . ASP A 1 193 ? 49.898 47.652 38.025 1.00 75.84 193 ASP A CA 1
ATOM 1532 C C . ASP A 1 193 ? 48.669 47.329 37.164 1.00 76.07 193 ASP A C 1
ATOM 1533 O O . ASP A 1 193 ? 47.725 46.661 37.611 1.00 76.27 193 ASP A O 1
ATOM 1538 N N . GLU A 1 194 ? 48.698 47.818 35.925 1.00 76.13 194 GLU A N 1
ATOM 1539 C CA . GLU A 1 194 ? 47.546 47.805 35.025 1.00 75.87 194 GLU A CA 1
ATOM 1540 C C . GLU A 1 194 ? 47.691 46.742 33.958 1.00 75.12 194 GLU A C 1
ATOM 1541 O O . GLU A 1 194 ? 46.798 46.576 33.118 1.00 74.98 194 GLU A O 1
ATOM 1547 N N . ILE A 1 195 ? 48.813 46.019 34.009 1.00 74.71 195 ILE A N 1
ATOM 1548 C CA . ILE A 1 195 ? 49.109 44.977 33.026 1.00 73.97 195 ILE A CA 1
ATOM 1549 C C . ILE A 1 195 ? 48.137 43.793 33.133 1.00 74.66 195 ILE A C 1
ATOM 1550 O O . ILE A 1 195 ? 47.697 43.261 32.104 1.00 74.74 195 ILE A O 1
ATOM 1555 N N . SER A 1 196 ? 47.770 43.390 34.354 1.00 74.78 196 SER A N 1
ATOM 1556 C CA . SER A 1 196 ? 46.903 42.213 34.492 1.00 74.96 196 SER A CA 1
ATOM 1557 C C . SER A 1 196 ? 45.393 42.489 34.364 1.00 75.00 196 SER A C 1
ATOM 1558 O O . SER A 1 196 ? 44.618 41.553 34.203 1.00 75.06 196 SER A O 1
ATOM 1561 N N . LYS A 1 197 ? 44.977 43.758 34.382 1.00 75.27 197 LYS A N 1
ATOM 1562 C CA . LYS A 1 197 ? 43.588 44.112 33.988 1.00 75.49 197 LYS A CA 1
ATOM 1563 C C . LYS A 1 197 ? 43.323 43.769 32.504 1.00 74.96 197 LYS A C 1
ATOM 1564 O O . LYS A 1 197 ? 42.209 43.370 32.138 1.00 74.95 197 LYS A O 1
ATOM 1570 N N . HIS A 1 198 ? 44.367 43.907 31.674 1.00 74.04 198 HIS A N 1
ATOM 1571 C CA . HIS A 1 198 ? 44.241 43.867 30.215 1.00 72.71 198 HIS A CA 1
ATOM 1572 C C . HIS A 1 198 ? 44.702 42.555 29.570 1.00 72.55 198 HIS A C 1
ATOM 1573 O O . HIS A 1 198 ? 44.284 42.225 28.446 1.00 72.50 198 HIS A O 1
ATOM 1580 N N . PHE A 1 199 ? 45.563 41.816 30.272 1.00 72.02 199 PHE A N 1
ATOM 1581 C CA . PHE A 1 199 ? 46.234 40.639 29.702 1.00 71.51 199 PHE A CA 1
ATOM 1582 C C . PHE A 1 199 ? 46.130 39.386 30.574 1.00 71.80 199 PHE A C 1
ATOM 1583 O O . PHE A 1 199 ? 46.607 39.365 31.722 1.00 70.96 199 PHE A O 1
ATOM 1591 N N . LYS A 1 200 ? 45.524 38.345 29.986 1.00 72.31 200 LYS A N 1
ATOM 1592 C CA . LYS A 1 200 ? 45.429 37.023 30.604 1.00 72.55 200 LYS A CA 1
ATOM 1593 C C . LYS A 1 200 ? 46.792 36.341 30.573 1.00 72.18 200 LYS A C 1
ATOM 1594 O O . LYS A 1 200 ? 47.297 35.960 31.640 1.00 72.48 200 LYS A O 1
ATOM 1600 N N . ASN A 1 201 ? 47.396 36.230 29.375 1.00 71.19 201 ASN A N 1
ATOM 1601 C CA . ASN A 1 201 ? 48.754 35.627 29.212 1.00 69.68 201 ASN A CA 1
ATOM 1602 C C . ASN A 1 201 ? 49.852 36.566 29.732 1.00 67.63 201 ASN A C 1
ATOM 1603 O O . ASN A 1 201 ? 49.699 37.801 29.752 1.00 67.23 201 ASN A O 1
ATOM 1608 N N . GLU A 1 202 ? 50.960 35.963 30.150 1.00 64.92 202 GLU A N 1
ATOM 1609 C CA . GLU A 1 202 ? 52.052 36.721 30.666 1.00 61.69 202 GLU A CA 1
ATOM 1610 C C . GLU A 1 202 ? 52.783 37.454 29.528 1.00 58.60 202 GLU A C 1
ATOM 1611 O O . GLU A 1 202 ? 52.642 37.149 28.328 1.00 57.77 202 GLU A O 1
ATOM 1617 N N . ILE A 1 203 ? 53.529 38.454 29.968 1.00 55.04 203 ILE A N 1
ATOM 1618 C CA . ILE A 1 203 ? 54.310 39.354 29.170 1.00 51.76 203 ILE A CA 1
ATOM 1619 C C . ILE A 1 203 ? 55.766 38.874 29.122 1.00 50.39 203 ILE A C 1
ATOM 1620 O O . ILE A 1 203 ? 56.290 38.310 30.110 1.00 50.21 203 ILE A O 1
ATOM 1625 N N . THR A 1 204 ? 56.405 39.069 27.972 1.00 47.99 204 THR A N 1
ATOM 1626 C CA . THR A 1 204 ? 57.838 38.866 27.829 1.00 46.94 204 THR A CA 1
ATOM 1627 C C . THR A 1 204 ? 58.598 40.195 27.732 1.00 46.71 204 THR A C 1
ATOM 1628 O O . THR A 1 204 ? 58.284 41.046 26.916 1.00 46.76 204 THR A O 1
ATOM 1632 N N . LYS A 1 205 ? 59.597 40.352 28.589 1.00 46.50 205 LYS A N 1
ATOM 1633 C CA . LYS A 1 205 ? 60.411 41.551 28.697 1.00 45.94 205 LYS A CA 1
ATOM 1634 C C . LYS A 1 205 ? 61.738 41.192 28.100 1.00 45.47 205 LYS A C 1
ATOM 1635 O O . LYS A 1 205 ? 62.218 40.078 28.322 1.00 46.12 205 LYS A O 1
ATOM 1641 N N . VAL A 1 206 ? 62.286 42.083 27.275 1.00 43.34 206 VAL A N 1
ATOM 1642 C CA . VAL A 1 206 ? 63.583 41.889 26.652 1.00 41.67 206 VAL A CA 1
ATOM 1643 C C . VAL A 1 206 ? 64.498 43.042 27.173 1.00 41.94 206 VAL A C 1
ATOM 1644 O O . VAL A 1 206 ? 64.160 44.224 27.024 1.00 40.89 206 VAL A O 1
ATOM 1648 N N . GLU A 1 207 ? 65.620 42.683 27.807 1.00 41.53 207 GLU A N 1
ATOM 1649 C CA . GLU A 1 207 ? 66.585 43.634 28.368 1.00 42.18 207 GLU A CA 1
ATOM 1650 C C . GLU A 1 207 ? 67.351 44.418 27.309 1.00 38.33 207 GLU A C 1
ATOM 1651 O O . GLU A 1 207 ? 67.894 43.844 26.396 1.00 37.61 207 GLU A O 1
ATOM 1657 N N . MET A 1 208 ? 67.421 45.731 27.478 1.00 36.47 208 MET A N 1
ATOM 1658 C CA . MET A 1 208 ? 68.044 46.623 26.519 1.00 34.87 208 MET A CA 1
ATOM 1659 C C . MET A 1 208 ? 69.353 47.198 27.100 1.00 35.54 208 MET A C 1
ATOM 1660 O O . MET A 1 208 ? 69.461 47.357 28.298 1.00 36.03 208 MET A O 1
ATOM 1665 N N . PRO A 1 209 ? 70.392 47.463 26.247 1.00 36.13 209 PRO A N 1
ATOM 1666 C CA . PRO A 1 209 ? 71.551 48.202 26.845 1.00 34.57 209 PRO A CA 1
ATOM 1667 C C . PRO A 1 209 ? 71.235 49.460 27.659 1.00 34.77 209 PRO A C 1
ATOM 1668 O O . PRO A 1 209 ? 71.980 49.793 28.592 1.00 35.35 209 PRO A O 1
ATOM 1672 N N . SER A 1 210 ? 70.173 50.182 27.306 1.00 34.84 210 SER A N 1
ATOM 1673 C CA . SER A 1 210 ? 69.792 51.404 28.005 1.00 33.47 210 SER A CA 1
ATOM 1674 C C . SER A 1 210 ? 69.111 51.079 29.356 1.00 35.29 210 SER A C 1
ATOM 1675 O O . SER A 1 210 ? 68.761 51.990 30.126 1.00 36.35 210 SER A O 1
ATOM 1678 N N . LYS A 1 211 ? 68.877 49.801 29.616 1.00 36.19 211 LYS A N 1
ATOM 1679 C CA . LYS A 1 211 ? 68.210 49.367 30.845 1.00 38.04 211 LYS A CA 1
ATOM 1680 C C . LYS A 1 211 ? 66.804 49.912 30.979 1.00 37.71 211 LYS A C 1
ATOM 1681 O O . LYS A 1 211 ? 66.124 49.724 31.984 1.00 37.93 211 LYS A O 1
ATOM 1687 N N . LYS A 1 212 ? 66.329 50.565 29.925 1.00 37.31 212 LYS A N 1
ATOM 1688 C CA . LYS A 1 212 ? 64.924 51.004 29.885 1.00 36.10 212 LYS A CA 1
ATOM 1689 C C . LYS A 1 212 ? 64.040 49.778 29.689 1.00 36.67 212 LYS A C 1
ATOM 1690 O O . LYS A 1 212 ? 64.507 48.700 29.234 1.00 36.69 212 LYS A O 1
ATOM 1696 N N . LYS A 1 213 ? 62.775 49.920 30.047 1.00 36.06 213 LYS A N 1
ATOM 1697 C CA . LYS A 1 213 ? 61.926 48.739 30.172 1.00 37.60 213 LYS A CA 1
ATOM 1698 C C . LYS A 1 213 ? 60.806 48.638 29.114 1.00 35.31 213 LYS A C 1
ATOM 1699 O O . LYS A 1 213 ? 59.826 47.956 29.302 1.00 34.81 213 LYS A O 1
ATOM 1705 N N . TYR A 1 214 ? 60.967 49.335 27.997 1.00 33.96 214 TYR A N 1
ATOM 1706 C CA . TYR A 1 214 ? 59.891 49.508 27.009 1.00 32.23 214 TYR A CA 1
ATOM 1707 C C . TYR A 1 214 ? 59.682 48.278 26.074 1.00 32.38 214 TYR A C 1
ATOM 1708 O O . TYR A 1 214 ? 58.641 48.152 25.408 1.00 31.57 214 TYR A O 1
ATOM 1717 N N . LEU A 1 215 ? 60.664 47.381 26.037 1.00 32.55 215 LEU A N 1
ATOM 1718 C CA . LEU A 1 215 ? 60.628 46.283 25.074 1.00 33.41 215 LEU A CA 1
ATOM 1719 C C . LEU A 1 215 ? 59.897 45.070 25.625 1.00 33.19 215 LEU A C 1
ATOM 1720 O O . LEU A 1 215 ? 60.497 44.124 26.129 1.00 33.16 215 LEU A O 1
ATOM 1725 N N . ARG A 1 216 ? 58.579 45.095 25.453 1.00 34.32 216 ARG A N 1
ATOM 1726 C CA . ARG A 1 216 ? 57.676 44.101 26.005 1.00 34.87 216 ARG A CA 1
ATOM 1727 C C . ARG A 1 216 ? 56.766 43.543 24.948 1.00 33.84 216 ARG A C 1
ATOM 1728 O O . ARG A 1 216 ? 56.064 44.272 24.262 1.00 32.66 216 ARG A O 1
ATOM 1736 N N . PHE A 1 217 ? 56.761 42.219 24.885 1.00 34.47 217 PHE A N 1
ATOM 1737 C CA . PHE A 1 217 ? 55.911 41.473 23.982 1.00 35.27 217 PHE A CA 1
ATOM 1738 C C . PHE A 1 217 ? 54.840 40.724 24.762 1.00 36.34 217 PHE A C 1
ATOM 1739 O O . PHE A 1 217 ? 54.997 40.395 25.943 1.00 35.23 217 PHE A O 1
ATOM 1747 N N . VAL A 1 218 ? 53.720 40.512 24.100 1.00 37.87 218 VAL A N 1
ATOM 1748 C CA . VAL A 1 218 ? 52.618 39.843 24.731 1.00 39.60 218 VAL A CA 1
ATOM 1749 C C . VAL A 1 218 ? 51.941 39.022 23.666 1.00 41.48 218 VAL A C 1
ATOM 1750 O O . VAL A 1 218 ? 51.708 39.468 22.531 1.00 40.42 218 VAL A O 1
ATOM 1754 N N . ASN A 1 219 ? 51.661 37.791 24.048 1.00 44.20 219 ASN A N 1
ATOM 1755 C CA . ASN A 1 219 ? 50.917 36.886 23.212 1.00 47.16 219 ASN A CA 1
ATOM 1756 C C . ASN A 1 219 ? 49.453 36.832 23.674 1.00 47.00 219 ASN A C 1
ATOM 1757 O O . ASN A 1 219 ? 49.185 36.384 24.793 1.00 47.30 219 ASN A O 1
ATOM 1762 N N . LEU A 1 220 ? 48.527 37.288 22.814 1.00 47.08 220 LEU A N 1
ATOM 1763 C CA . LEU A 1 220 ? 47.114 37.531 23.188 1.00 46.98 220 LEU A CA 1
ATOM 1764 C C . LEU A 1 220 ? 46.176 36.306 23.305 1.00 47.57 220 LEU A C 1
ATOM 1765 O O . LEU A 1 220 ? 46.354 35.288 22.622 1.00 48.84 220 LEU A O 1
ATOM 1770 N N . TYR B 1 3 ? 34.559 71.429 -45.000 1.00 52.89 3 TYR B N 1
ATOM 1771 C CA . TYR B 1 3 ? 33.345 70.540 -45.196 1.00 52.81 3 TYR B CA 1
ATOM 1772 C C . TYR B 1 3 ? 32.049 71.290 -45.520 1.00 51.68 3 TYR B C 1
ATOM 1773 O O . TYR B 1 3 ? 31.030 71.196 -44.799 1.00 51.17 3 TYR B O 1
ATOM 1782 N N . HIS B 1 4 ? 32.131 72.018 -46.631 1.00 49.80 4 HIS B N 1
ATOM 1783 C CA . HIS B 1 4 ? 31.004 72.718 -47.229 1.00 48.45 4 HIS B CA 1
ATOM 1784 C C . HIS B 1 4 ? 30.569 71.947 -48.513 1.00 45.20 4 HIS B C 1
ATOM 1785 O O . HIS B 1 4 ? 31.060 70.823 -48.747 1.00 43.67 4 HIS B O 1
ATOM 1792 N N . LEU B 1 5 ? 29.649 72.500 -49.308 1.00 40.89 5 LEU B N 1
ATOM 1793 C CA . LEU B 1 5 ? 28.937 71.633 -50.234 1.00 38.07 5 LEU B CA 1
ATOM 1794 C C . LEU B 1 5 ? 29.852 71.187 -51.350 1.00 37.14 5 LEU B C 1
ATOM 1795 O O . LEU B 1 5 ? 30.599 71.969 -51.874 1.00 36.54 5 LEU B O 1
ATOM 1800 N N . GLY B 1 6 ? 29.802 69.906 -51.674 1.00 36.67 6 GLY B N 1
ATOM 1801 C CA . GLY B 1 6 ? 30.638 69.381 -52.705 1.00 36.40 6 GLY B CA 1
ATOM 1802 C C . GLY B 1 6 ? 31.934 68.816 -52.183 1.00 36.23 6 GLY B C 1
ATOM 1803 O O . GLY B 1 6 ? 32.574 68.062 -52.908 1.00 38.13 6 GLY B O 1
ATOM 1804 N N . ALA B 1 7 ? 32.338 69.152 -50.953 1.00 34.82 7 ALA B N 1
ATOM 1805 C CA . ALA B 1 7 ? 33.539 68.538 -50.382 1.00 34.00 7 ALA B CA 1
ATOM 1806 C C . ALA B 1 7 ? 33.344 67.034 -50.216 1.00 34.02 7 ALA B C 1
ATOM 1807 O O . ALA B 1 7 ? 32.226 66.526 -50.127 1.00 32.54 7 ALA B O 1
ATOM 1809 N N . THR B 1 8 ? 34.459 66.321 -50.161 1.00 35.46 8 THR B N 1
ATOM 1810 C CA . THR B 1 8 ? 34.420 64.880 -49.951 1.00 36.99 8 THR B CA 1
ATOM 1811 C C . THR B 1 8 ? 34.422 64.645 -48.454 1.00 36.82 8 THR B C 1
ATOM 1812 O O . THR B 1 8 ? 35.233 65.227 -47.713 1.00 37.32 8 THR B O 1
ATOM 1816 N N . PHE B 1 9 ? 33.463 63.868 -47.983 1.00 37.08 9 PHE B N 1
ATOM 1817 C CA . PHE B 1 9 ? 33.361 63.677 -46.542 1.00 36.64 9 PHE B CA 1
ATOM 1818 C C . PHE B 1 9 ? 34.458 62.670 -46.162 1.00 36.73 9 PHE B C 1
ATOM 1819 O O . PHE B 1 9 ? 34.513 61.615 -46.781 1.00 36.75 9 PHE B O 1
ATOM 1827 N N . PRO B 1 10 ? 35.315 62.990 -45.165 1.00 37.90 10 PRO B N 1
ATOM 1828 C CA . PRO B 1 10 ? 36.479 62.121 -44.803 1.00 38.41 10 PRO B CA 1
ATOM 1829 C C . PRO B 1 10 ? 36.075 60.798 -44.170 1.00 38.10 10 PRO B C 1
ATOM 1830 O O . PRO B 1 10 ? 35.077 60.713 -43.432 1.00 38.79 10 PRO B O 1
ATOM 1834 N N . ASN B 1 11 ? 36.807 59.752 -44.517 1.00 38.61 11 ASN B N 1
ATOM 1835 C CA . ASN B 1 11 ? 36.636 58.422 -43.911 1.00 37.52 11 ASN B CA 1
ATOM 1836 C C . ASN B 1 11 ? 37.143 58.545 -42.498 1.00 36.93 11 ASN B C 1
ATOM 1837 O O . ASN B 1 11 ? 38.035 59.355 -42.220 1.00 35.84 11 ASN B O 1
ATOM 1842 N N . PHE B 1 12 ? 36.597 57.745 -41.595 1.00 37.37 12 PHE B N 1
ATOM 1843 C CA . PHE B 1 12 ? 37.152 57.654 -40.243 1.00 37.96 12 PHE B CA 1
ATOM 1844 C C . PHE B 1 12 ? 36.891 56.255 -39.706 1.00 38.88 12 PHE B C 1
ATOM 1845 O O . PHE B 1 12 ? 36.043 55.518 -40.247 1.00 39.35 12 PHE B O 1
ATOM 1853 N N . THR B 1 13 ? 37.662 55.899 -38.672 1.00 39.56 13 THR B N 1
ATOM 1854 C CA . THR B 1 13 ? 37.480 54.668 -37.912 1.00 40.32 13 THR B CA 1
ATOM 1855 C C . THR B 1 13 ? 37.207 55.088 -36.487 1.00 39.72 13 THR B C 1
ATOM 1856 O O . THR B 1 13 ? 37.855 55.983 -35.981 1.00 40.56 13 THR B O 1
ATOM 1860 N N . ALA B 1 14 ? 36.237 54.454 -35.853 1.00 39.36 14 ALA B N 1
ATOM 1861 C CA . ALA B 1 14 ? 35.921 54.758 -34.478 1.00 39.10 14 ALA B CA 1
ATOM 1862 C C . ALA B 1 14 ? 35.183 53.575 -33.832 1.00 39.92 14 ALA B C 1
ATOM 1863 O O . ALA B 1 14 ? 34.769 52.590 -34.514 1.00 40.29 14 ALA B O 1
ATOM 1865 N N . LYS B 1 15 ? 34.993 53.660 -32.520 1.00 39.11 15 LYS B N 1
ATOM 1866 C CA . LYS B 1 15 ? 34.117 52.720 -31.867 1.00 39.46 15 LYS B CA 1
ATOM 1867 C C . LYS B 1 15 ? 32.708 53.244 -32.058 1.00 39.31 15 LYS B C 1
ATOM 1868 O O . LYS B 1 15 ? 32.525 54.457 -32.264 1.00 38.36 15 LYS B O 1
ATOM 1874 N N . ALA B 1 16 ? 31.729 52.342 -31.950 1.00 38.42 16 ALA B N 1
ATOM 1875 C CA . ALA B 1 16 ? 30.340 52.630 -32.212 1.00 39.51 16 ALA B CA 1
ATOM 1876 C C . ALA B 1 16 ? 29.452 51.771 -31.333 1.00 40.35 16 ALA B C 1
ATOM 1877 O O . ALA B 1 16 ? 29.851 50.666 -30.939 1.00 41.98 16 ALA B O 1
ATOM 1879 N N . SER B 1 17 ? 28.239 52.214 -31.044 1.00 41.35 17 SER B N 1
ATOM 1880 C CA . SER B 1 17 ? 27.379 51.372 -30.248 1.00 43.86 17 SER B CA 1
ATOM 1881 C C . SER B 1 17 ? 26.970 50.091 -30.996 1.00 45.61 17 SER B C 1
ATOM 1882 O O . SER B 1 17 ? 27.025 50.029 -32.242 1.00 44.66 17 SER B O 1
ATOM 1885 N N . GLY B 1 18 ? 26.605 49.083 -30.191 1.00 48.27 18 GLY B N 1
ATOM 1886 C CA . GLY B 1 18 ? 26.106 47.779 -30.621 1.00 52.78 18 GLY B CA 1
ATOM 1887 C C . GLY B 1 18 ? 27.133 46.764 -31.140 1.00 55.61 18 GLY B C 1
ATOM 1888 O O . GLY B 1 18 ? 26.843 45.545 -31.177 1.00 55.80 18 GLY B O 1
ATOM 1889 N N . ILE B 1 19 ? 28.295 47.263 -31.594 1.00 57.21 19 ILE B N 1
ATOM 1890 C CA . ILE B 1 19 ? 29.339 46.401 -32.166 1.00 58.86 19 ILE B CA 1
ATOM 1891 C C . ILE B 1 19 ? 30.620 46.519 -31.353 1.00 59.94 19 ILE B C 1
ATOM 1892 O O . ILE B 1 19 ? 30.917 47.576 -30.795 1.00 60.62 19 ILE B O 1
ATOM 1897 N N . ASP B 1 20 ? 31.363 45.420 -31.255 1.00 60.56 20 ASP B N 1
ATOM 1898 C CA . ASP B 1 20 ? 32.503 45.397 -30.354 1.00 60.69 20 ASP B CA 1
ATOM 1899 C C . ASP B 1 20 ? 33.757 45.859 -31.079 1.00 59.68 20 ASP B C 1
ATOM 1900 O O . ASP B 1 20 ? 34.697 46.361 -30.431 1.00 60.20 20 ASP B O 1
ATOM 1905 N N . GLY B 1 21 ? 33.753 45.728 -32.414 1.00 57.49 21 GLY B N 1
ATOM 1906 C CA . GLY B 1 21 ? 34.927 46.076 -33.221 1.00 55.79 21 GLY B CA 1
ATOM 1907 C C . GLY B 1 21 ? 34.970 47.512 -33.712 1.00 54.10 21 GLY B C 1
ATOM 1908 O O . GLY B 1 21 ? 34.187 48.367 -33.281 1.00 54.29 21 GLY B O 1
ATOM 1909 N N . ASP B 1 22 ? 35.905 47.768 -34.612 1.00 52.22 22 ASP B N 1
ATOM 1910 C CA . ASP B 1 22 ? 36.099 49.083 -35.198 1.00 50.93 22 ASP B CA 1
ATOM 1911 C C . ASP B 1 22 ? 35.036 49.370 -36.300 1.00 49.16 22 ASP B C 1
ATOM 1912 O O . ASP B 1 22 ? 34.780 48.513 -37.150 1.00 48.11 22 ASP B O 1
ATOM 1917 N N . PHE B 1 23 ? 34.407 50.548 -36.229 1.00 46.54 23 PHE B N 1
ATOM 1918 C CA . PHE B 1 23 ? 33.496 51.042 -37.261 1.00 44.93 23 PHE B CA 1
ATOM 1919 C C . PHE B 1 23 ? 34.294 51.899 -38.242 1.00 44.12 23 PHE B C 1
ATOM 1920 O O . PHE B 1 23 ? 34.867 52.920 -37.868 1.00 44.92 23 PHE B O 1
ATOM 1928 N N . GLU B 1 24 ? 34.388 51.491 -39.486 1.00 42.75 24 GLU B N 1
ATOM 1929 C CA . GLU B 1 24 ? 35.041 52.362 -40.439 1.00 42.21 24 GLU B CA 1
ATOM 1930 C C . GLU B 1 24 ? 33.979 52.920 -41.334 1.00 41.06 24 GLU B C 1
ATOM 1931 O O . GLU B 1 24 ? 33.261 52.138 -41.981 1.00 40.33 24 GLU B O 1
ATOM 1937 N N . LEU B 1 25 ? 33.897 54.250 -41.423 1.00 39.29 25 LEU B N 1
ATOM 1938 C CA . LEU B 1 25 ? 32.825 54.908 -42.255 1.00 37.98 25 LEU B CA 1
ATOM 1939 C C . LEU B 1 25 ? 32.685 54.451 -43.736 1.00 37.64 25 LEU B C 1
ATOM 1940 O O . LEU B 1 25 ? 31.601 54.009 -44.132 1.00 37.74 25 LEU B O 1
ATOM 1945 N N . TYR B 1 26 ? 33.727 54.594 -44.548 1.00 38.42 26 TYR B N 1
ATOM 1946 C CA . TYR B 1 26 ? 33.618 54.231 -45.990 1.00 41.23 26 TYR B CA 1
ATOM 1947 C C . TYR B 1 26 ? 33.127 52.796 -46.226 1.00 41.89 26 TYR B C 1
ATOM 1948 O O . TYR B 1 26 ? 32.321 52.552 -47.102 1.00 42.66 26 TYR B O 1
ATOM 1957 N N . LYS B 1 27 ? 33.584 51.876 -45.396 1.00 43.50 27 LYS B N 1
ATOM 1958 C CA . LYS B 1 27 ? 33.109 50.509 -45.367 1.00 44.99 27 LYS B CA 1
ATOM 1959 C C . LYS B 1 27 ? 31.592 50.381 -45.100 1.00 44.47 27 LYS B C 1
ATOM 1960 O O . LYS B 1 27 ? 30.894 49.652 -45.817 1.00 44.38 27 LYS B O 1
ATOM 1966 N N . TYR B 1 28 ? 31.049 51.104 -44.119 1.00 43.40 28 TYR B N 1
ATOM 1967 C CA . TYR B 1 28 ? 29.606 50.989 -43.872 1.00 42.47 28 TYR B CA 1
ATOM 1968 C C . TYR B 1 28 ? 28.730 51.690 -44.957 1.00 43.43 28 TYR B C 1
ATOM 1969 O O . TYR B 1 28 ? 27.602 51.283 -45.234 1.00 42.64 28 TYR B O 1
ATOM 1978 N N . ILE B 1 29 ? 29.258 52.739 -45.582 1.00 44.71 29 ILE B N 1
ATOM 1979 C CA . ILE B 1 29 ? 28.421 53.563 -46.473 1.00 46.12 29 ILE B CA 1
ATOM 1980 C C . ILE B 1 29 ? 28.675 53.314 -47.958 1.00 47.49 29 ILE B C 1
ATOM 1981 O O . ILE B 1 29 ? 28.006 53.933 -48.780 1.00 48.13 29 ILE B O 1
ATOM 1986 N N . GLU B 1 30 ? 29.628 52.417 -48.265 1.00 47.85 30 GLU B N 1
ATOM 1987 C CA . GLU B 1 30 ? 29.949 51.981 -49.622 1.00 49.18 30 GLU B CA 1
ATOM 1988 C C . GLU B 1 30 ? 28.767 51.895 -50.590 1.00 48.92 30 GLU B C 1
ATOM 1989 O O . GLU B 1 30 ? 27.785 51.168 -50.353 1.00 47.43 30 GLU B O 1
ATOM 1995 N N . ASN B 1 31 ? 28.953 52.596 -51.709 1.00 49.45 31 ASN B N 1
ATOM 1996 C CA . ASN B 1 31 ? 27.933 52.914 -52.711 1.00 49.77 31 ASN B CA 1
ATOM 1997 C C . ASN B 1 31 ? 26.497 52.927 -52.208 1.00 48.53 31 ASN B C 1
ATOM 1998 O O . ASN B 1 31 ? 25.612 52.244 -52.727 1.00 48.18 31 ASN B O 1
ATOM 2003 N N . SER B 1 32 ? 26.319 53.743 -51.173 1.00 47.06 32 SER B N 1
ATOM 2004 C CA . SER B 1 32 ? 25.041 54.000 -50.535 1.00 45.93 32 SER B CA 1
ATOM 2005 C C . SER B 1 32 ? 24.905 55.506 -50.210 1.00 43.84 32 SER B C 1
ATOM 2006 O O . SER B 1 32 ? 25.903 56.233 -50.088 1.00 43.29 32 SER B O 1
ATOM 2009 N N . TRP B 1 33 ? 23.686 56.001 -50.082 1.00 42.28 33 TRP B N 1
ATOM 2010 C CA . TRP B 1 33 ? 23.526 57.369 -49.552 1.00 40.58 33 TRP B CA 1
ATOM 2011 C C . TRP B 1 33 ? 23.782 57.302 -48.012 1.00 39.48 33 TRP B C 1
ATOM 2012 O O . TRP B 1 33 ? 23.768 56.210 -47.431 1.00 39.07 33 TRP B O 1
ATOM 2023 N N . ALA B 1 34 ? 24.019 58.447 -47.363 1.00 37.24 34 ALA B N 1
ATOM 2024 C CA . ALA B 1 34 ? 24.168 58.443 -45.913 1.00 35.36 34 ALA B CA 1
ATOM 2025 C C . ALA B 1 34 ? 23.855 59.766 -45.246 1.00 33.92 34 ALA B C 1
ATOM 2026 O O . ALA B 1 34 ? 24.145 60.834 -45.758 1.00 32.77 34 ALA B O 1
ATOM 2028 N N . ILE B 1 35 ? 23.270 59.658 -44.069 1.00 33.21 35 ILE B N 1
ATOM 2029 C CA . ILE B 1 35 ? 23.088 60.773 -43.191 1.00 32.31 35 ILE B CA 1
ATOM 2030 C C . ILE B 1 35 ? 23.833 60.524 -41.862 1.00 33.24 35 ILE B C 1
ATOM 2031 O O . ILE B 1 35 ? 23.447 59.654 -41.067 1.00 34.22 35 ILE B O 1
ATOM 2036 N N . LEU B 1 36 ? 24.925 61.269 -41.655 1.00 32.39 36 LEU B N 1
ATOM 2037 C CA . LEU B 1 36 ? 25.591 61.373 -40.379 1.00 30.39 36 LEU B CA 1
ATOM 2038 C C . LEU B 1 36 ? 24.916 62.506 -39.557 1.00 30.00 36 LEU B C 1
ATOM 2039 O O . LEU B 1 36 ? 24.858 63.652 -40.007 1.00 30.04 36 LEU B O 1
ATOM 2044 N N . PHE B 1 37 ? 24.408 62.180 -38.367 1.00 28.21 37 PHE B N 1
ATOM 2045 C CA . PHE B 1 37 ? 23.761 63.119 -37.493 1.00 29.24 37 PHE B CA 1
ATOM 2046 C C . PHE B 1 37 ? 24.454 63.070 -36.091 1.00 30.73 37 PHE B C 1
ATOM 2047 O O . PHE B 1 37 ? 24.886 62.002 -35.663 1.00 32.45 37 PHE B O 1
ATOM 2055 N N . SER B 1 38 ? 24.591 64.203 -35.396 1.00 28.69 38 SER B N 1
ATOM 2056 C CA . SER B 1 38 ? 25.228 64.187 -34.096 1.00 27.67 38 SER B CA 1
ATOM 2057 C C . SER B 1 38 ? 24.178 64.598 -33.071 1.00 28.24 38 SER B C 1
ATOM 2058 O O . SER B 1 38 ? 23.081 65.074 -33.443 1.00 26.32 38 SER B O 1
ATOM 2061 N N . HIS B 1 39 ? 24.494 64.399 -31.791 1.00 27.27 39 HIS B N 1
ATOM 2062 C CA . HIS B 1 39 ? 23.613 64.929 -30.732 1.00 26.37 39 HIS B CA 1
ATOM 2063 C C . HIS B 1 39 ? 24.572 65.234 -29.630 1.00 26.42 39 HIS B C 1
ATOM 2064 O O . HIS B 1 39 ? 25.669 64.620 -29.582 1.00 26.40 39 HIS B O 1
ATOM 2071 N N . PRO B 1 40 ? 24.247 66.237 -28.812 1.00 26.29 40 PRO B N 1
ATOM 2072 C CA . PRO B 1 40 ? 25.146 66.593 -27.707 1.00 27.34 40 PRO B CA 1
ATOM 2073 C C . PRO B 1 40 ? 25.457 65.488 -26.639 1.00 28.09 40 PRO B C 1
ATOM 2074 O O . PRO B 1 40 ? 26.647 65.104 -26.480 1.00 29.31 40 PRO B O 1
ATOM 2078 N N . ASN B 1 41 ? 24.450 64.958 -25.946 1.00 27.93 41 ASN B N 1
ATOM 2079 C CA . ASN B 1 41 ? 24.723 64.054 -24.794 1.00 28.07 41 ASN B CA 1
ATOM 2080 C C . ASN B 1 41 ? 23.720 62.902 -24.673 1.00 28.54 41 ASN B C 1
ATOM 2081 O O . ASN B 1 41 ? 22.482 63.125 -24.728 1.00 28.52 41 ASN B O 1
ATOM 2086 N N . ASP B 1 42 ? 24.226 61.676 -24.528 1.00 29.16 42 ASP B N 1
ATOM 2087 C CA . ASP B 1 42 ? 23.369 60.542 -24.089 1.00 29.28 42 ASP B CA 1
ATOM 2088 C C . ASP B 1 42 ? 22.591 60.910 -22.835 1.00 29.41 42 ASP B C 1
ATOM 2089 O O . ASP B 1 42 ? 23.027 61.758 -22.090 1.00 29.75 42 ASP B O 1
ATOM 2094 N N . PHE B 1 43 ? 21.420 60.296 -22.620 1.00 29.20 43 PHE B N 1
ATOM 2095 C CA . PHE B 1 43 ? 20.642 60.530 -21.399 1.00 28.86 43 PHE B CA 1
ATOM 2096 C C . PHE B 1 43 ? 20.153 61.953 -21.226 1.00 30.36 43 PHE B C 1
ATOM 2097 O O . PHE B 1 43 ? 20.182 62.475 -20.133 1.00 31.77 43 PHE B O 1
ATOM 2105 N N . THR B 1 44 ? 19.688 62.594 -22.300 1.00 31.06 44 THR B N 1
ATOM 2106 C CA . THR B 1 44 ? 19.158 63.961 -22.229 1.00 30.33 44 THR B CA 1
ATOM 2107 C C . THR B 1 44 ? 17.883 63.970 -23.116 1.00 30.78 44 THR B C 1
ATOM 2108 O O . THR B 1 44 ? 17.774 63.174 -24.025 1.00 30.85 44 THR B O 1
ATOM 2112 N N . PRO B 1 45 ? 16.889 64.805 -22.763 1.00 30.38 45 PRO B N 1
ATOM 2113 C CA . PRO B 1 45 ? 15.517 64.567 -23.228 1.00 31.18 45 PRO B CA 1
ATOM 2114 C C . PRO B 1 45 ? 15.248 64.776 -24.734 1.00 31.49 45 PRO B C 1
ATOM 2115 O O . PRO B 1 45 ? 14.568 63.956 -25.328 1.00 33.14 45 PRO B O 1
ATOM 2119 N N . VAL B 1 46 ? 15.778 65.840 -25.341 1.00 32.83 46 VAL B N 1
ATOM 2120 C CA . VAL B 1 46 ? 15.581 66.167 -26.785 1.00 31.38 46 VAL B CA 1
ATOM 2121 C C . VAL B 1 46 ? 16.266 65.090 -27.589 1.00 31.53 46 VAL B C 1
ATOM 2122 O O . VAL B 1 46 ? 15.647 64.513 -28.493 1.00 30.96 46 VAL B O 1
ATOM 2126 N N . CYS B 1 47 ? 17.498 64.746 -27.195 1.00 30.60 47 CYS B N 1
ATOM 2127 C CA . CYS B 1 47 ? 18.267 63.696 -27.873 1.00 31.34 47 CYS B CA 1
ATOM 2128 C C . CYS B 1 47 ? 17.550 62.376 -27.902 1.00 30.78 47 CYS B C 1
ATOM 2129 O O . CYS B 1 47 ? 17.596 61.669 -28.904 1.00 32.06 47 CYS B O 1
ATOM 2132 N N . THR B 1 48 ? 16.891 62.031 -26.814 1.00 31.05 48 THR B N 1
ATOM 2133 C CA . THR B 1 48 ? 16.095 60.778 -26.751 1.00 32.83 48 THR B CA 1
ATOM 2134 C C . THR B 1 48 ? 14.863 60.836 -27.689 1.00 32.29 48 THR B C 1
ATOM 2135 O O . THR B 1 48 ? 14.585 59.942 -28.471 1.00 33.71 48 THR B O 1
ATOM 2139 N N . THR B 1 49 ? 14.158 61.940 -27.615 1.00 32.25 49 THR B N 1
ATOM 2140 C CA . THR B 1 49 ? 13.078 62.286 -28.527 1.00 32.55 49 THR B CA 1
ATOM 2141 C C . THR B 1 49 ? 13.495 62.137 -30.012 1.00 32.04 49 THR B C 1
ATOM 2142 O O . THR B 1 49 ? 12.814 61.444 -30.768 1.00 31.91 49 THR B O 1
ATOM 2146 N N . GLU B 1 50 ? 14.670 62.678 -30.377 1.00 31.40 50 GLU B N 1
ATOM 2147 C CA . GLU B 1 50 ? 15.195 62.623 -31.734 1.00 30.70 50 GLU B CA 1
ATOM 2148 C C . GLU B 1 50 ? 15.564 61.232 -32.193 1.00 31.06 50 GLU B C 1
ATOM 2149 O O . GLU B 1 50 ? 15.215 60.833 -33.325 1.00 30.93 50 GLU B O 1
ATOM 2155 N N . LEU B 1 51 ? 16.334 60.511 -31.367 1.00 31.45 51 LEU B N 1
ATOM 2156 C CA . LEU B 1 51 ? 16.835 59.197 -31.780 1.00 31.68 51 LEU B CA 1
ATOM 2157 C C . LEU B 1 51 ? 15.737 58.173 -31.755 1.00 31.77 51 LEU B C 1
ATOM 2158 O O . LEU B 1 51 ? 15.801 57.211 -32.541 1.00 31.90 51 LEU B O 1
ATOM 2163 N N . ALA B 1 52 ? 14.761 58.375 -30.853 1.00 31.92 52 ALA B N 1
ATOM 2164 C CA . ALA B 1 52 ? 13.497 57.577 -30.857 1.00 34.16 52 ALA B CA 1
ATOM 2165 C C . ALA B 1 52 ? 12.760 57.627 -32.233 1.00 33.96 52 ALA B C 1
ATOM 2166 O O . ALA B 1 52 ? 12.448 56.590 -32.830 1.00 35.25 52 ALA B O 1
ATOM 2168 N N . GLU B 1 53 ? 12.562 58.835 -32.732 1.00 35.07 53 GLU B N 1
ATOM 2169 C CA . GLU B 1 53 ? 11.904 59.117 -34.010 1.00 35.92 53 GLU B CA 1
ATOM 2170 C C . GLU B 1 53 ? 12.674 58.611 -35.243 1.00 36.12 53 GLU B C 1
ATOM 2171 O O . GLU B 1 53 ? 12.093 58.032 -36.185 1.00 35.75 53 GLU B O 1
ATOM 2177 N N . LEU B 1 54 ? 13.992 58.812 -35.242 1.00 36.91 54 LEU B N 1
ATOM 2178 C CA . LEU B 1 54 ? 14.856 58.251 -36.293 1.00 37.19 54 LEU B CA 1
ATOM 2179 C C . LEU B 1 54 ? 14.884 56.744 -36.252 1.00 38.11 54 LEU B C 1
ATOM 2180 O O . LEU B 1 54 ? 15.122 56.122 -37.288 1.00 39.47 54 LEU B O 1
ATOM 2185 N N . GLY B 1 55 ? 14.737 56.149 -35.048 1.00 38.58 55 GLY B N 1
ATOM 2186 C CA . GLY B 1 55 ? 14.554 54.696 -34.893 1.00 37.01 55 GLY B CA 1
ATOM 2187 C C . GLY B 1 55 ? 13.314 54.209 -35.618 1.00 37.22 55 GLY B C 1
ATOM 2188 O O . GLY B 1 55 ? 13.416 53.345 -36.434 1.00 37.26 55 GLY B O 1
ATOM 2189 N N . LYS B 1 56 ? 12.156 54.786 -35.311 1.00 38.07 56 LYS B N 1
ATOM 2190 C CA . LYS B 1 56 ? 10.891 54.615 -36.058 1.00 40.25 56 LYS B CA 1
ATOM 2191 C C . LYS B 1 56 ? 10.978 54.725 -37.608 1.00 40.42 56 LYS B C 1
ATOM 2192 O O . LYS B 1 56 ? 10.329 53.974 -38.326 1.00 40.81 56 LYS B O 1
ATOM 2198 N N . MET B 1 57 ? 11.795 55.654 -38.095 1.00 40.79 57 MET B N 1
ATOM 2199 C CA . MET B 1 57 ? 11.864 55.972 -39.513 1.00 38.96 57 MET B CA 1
ATOM 2200 C C . MET B 1 57 ? 12.936 55.134 -40.194 1.00 41.52 57 MET B C 1
ATOM 2201 O O . MET B 1 57 ? 13.148 55.233 -41.394 1.00 41.29 57 MET B O 1
ATOM 2206 N N . HIS B 1 58 ? 13.637 54.306 -39.448 1.00 43.39 58 HIS B N 1
ATOM 2207 C CA . HIS B 1 58 ? 14.897 53.769 -39.995 1.00 46.42 58 HIS B CA 1
ATOM 2208 C C . HIS B 1 58 ? 14.682 52.953 -41.286 1.00 47.81 58 HIS B C 1
ATOM 2209 O O . HIS B 1 58 ? 15.529 52.987 -42.195 1.00 48.52 58 HIS B O 1
ATOM 2216 N N . GLU B 1 59 ? 13.528 52.307 -41.409 1.00 49.27 59 GLU B N 1
ATOM 2217 C CA . GLU B 1 59 ? 13.218 51.540 -42.634 1.00 51.22 59 GLU B CA 1
ATOM 2218 C C . GLU B 1 59 ? 12.918 52.428 -43.860 1.00 50.06 59 GLU B C 1
ATOM 2219 O O . GLU B 1 59 ? 13.368 52.117 -44.979 1.00 49.86 59 GLU B O 1
ATOM 2225 N N . ASP B 1 60 ? 12.150 53.502 -43.635 1.00 48.94 60 ASP B N 1
ATOM 2226 C CA . ASP B 1 60 ? 11.963 54.598 -44.587 1.00 48.36 60 ASP B CA 1
ATOM 2227 C C . ASP B 1 60 ? 13.288 55.005 -45.259 1.00 48.12 60 ASP B C 1
ATOM 2228 O O . ASP B 1 60 ? 13.367 55.113 -46.489 1.00 49.97 60 ASP B O 1
ATOM 2233 N N . PHE B 1 61 ? 14.333 55.224 -44.455 1.00 46.03 61 PHE B N 1
ATOM 2234 C CA . PHE B 1 61 ? 15.666 55.529 -44.968 1.00 44.04 61 PHE B CA 1
ATOM 2235 C C . PHE B 1 61 ? 16.334 54.344 -45.685 1.00 43.95 61 PHE B C 1
ATOM 2236 O O . PHE B 1 61 ? 16.924 54.490 -46.757 1.00 42.69 61 PHE B O 1
ATOM 2244 N N . LEU B 1 62 ? 16.266 53.184 -45.054 1.00 45.59 62 LEU B N 1
ATOM 2245 C CA . LEU B 1 62 ? 16.865 51.956 -45.594 1.00 47.34 62 LEU B CA 1
ATOM 2246 C C . LEU B 1 62 ? 16.306 51.528 -46.952 1.00 46.46 62 LEU B C 1
ATOM 2247 O O . LEU B 1 62 ? 17.059 51.114 -47.832 1.00 44.97 62 LEU B O 1
ATOM 2252 N N . LYS B 1 63 ? 14.992 51.624 -47.100 1.00 47.64 63 LYS B N 1
ATOM 2253 C CA . LYS B 1 63 ? 14.380 51.306 -48.385 1.00 49.91 63 LYS B CA 1
ATOM 2254 C C . LYS B 1 63 ? 14.775 52.305 -49.508 1.00 48.91 63 LYS B C 1
ATOM 2255 O O . LYS B 1 63 ? 14.683 51.970 -50.691 1.00 48.82 63 LYS B O 1
ATOM 2261 N N . LEU B 1 64 ? 15.282 53.495 -49.118 1.00 47.31 64 LEU B N 1
ATOM 2262 C CA . LEU B 1 64 ? 15.818 54.482 -50.070 1.00 44.71 64 LEU B CA 1
ATOM 2263 C C . LEU B 1 64 ? 17.320 54.398 -50.206 1.00 43.75 64 LEU B C 1
ATOM 2264 O O . LEU B 1 64 ? 17.935 55.338 -50.706 1.00 43.03 64 LEU B O 1
ATOM 2269 N N . ASN B 1 65 ? 17.923 53.275 -49.786 1.00 42.22 65 ASN B N 1
ATOM 2270 C CA . ASN B 1 65 ? 19.391 53.047 -49.937 1.00 41.37 65 ASN B CA 1
ATOM 2271 C C . ASN B 1 65 ? 20.215 54.138 -49.234 1.00 40.61 65 ASN B C 1
ATOM 2272 O O . ASN B 1 65 ? 21.306 54.577 -49.708 1.00 40.04 65 ASN B O 1
ATOM 2277 N N . CYS B 1 66 ? 19.696 54.558 -48.083 1.00 39.38 66 CYS B N 1
ATOM 2278 C CA . CYS B 1 66 ? 20.402 55.514 -47.240 1.00 38.84 66 CYS B CA 1
ATOM 2279 C C . CYS B 1 66 ? 20.755 54.935 -45.854 1.00 38.80 66 CYS B C 1
ATOM 2280 O O . CYS B 1 66 ? 19.869 54.528 -45.105 1.00 38.93 66 CYS B O 1
ATOM 2283 N N . LYS B 1 67 ? 22.033 54.983 -45.483 1.00 38.75 67 LYS B N 1
ATOM 2284 C CA . LYS B 1 67 ? 22.440 54.710 -44.078 1.00 39.16 67 LYS B CA 1
ATOM 2285 C C . LYS B 1 67 ? 22.244 55.909 -43.136 1.00 38.55 67 LYS B C 1
ATOM 2286 O O . LYS B 1 67 ? 22.448 57.043 -43.542 1.00 39.51 67 LYS B O 1
ATOM 2292 N N . LEU B 1 68 ? 21.759 55.639 -41.928 1.00 37.11 68 LEU B N 1
ATOM 2293 C CA . LEU B 1 68 ? 21.777 56.558 -40.794 1.00 36.58 68 LEU B CA 1
ATOM 2294 C C . LEU B 1 68 ? 22.982 56.220 -39.847 1.00 36.62 68 LEU B C 1
ATOM 2295 O O . LEU B 1 68 ? 23.209 55.050 -39.463 1.00 36.13 68 LEU B O 1
ATOM 2300 N N . ILE B 1 69 ? 23.773 57.240 -39.528 1.00 35.57 69 ILE B N 1
ATOM 2301 C CA . ILE B 1 69 ? 24.895 57.093 -38.599 1.00 35.25 69 ILE B CA 1
ATOM 2302 C C . ILE B 1 69 ? 24.790 58.187 -37.538 1.00 34.43 69 ILE B C 1
ATOM 2303 O O . ILE B 1 69 ? 24.867 59.368 -37.885 1.00 34.83 69 ILE B O 1
ATOM 2308 N N . GLY B 1 70 ? 24.614 57.786 -36.269 1.00 32.49 70 GLY B N 1
ATOM 2309 C CA . GLY B 1 70 ? 24.603 58.694 -35.132 1.00 31.47 70 GLY B CA 1
ATOM 2310 C C . GLY B 1 70 ? 26.008 59.032 -34.623 1.00 30.25 70 GLY B C 1
ATOM 2311 O O . GLY B 1 70 ? 26.985 58.479 -35.086 1.00 30.78 70 GLY B O 1
ATOM 2312 N N . PHE B 1 71 ? 26.131 59.925 -33.651 1.00 29.15 71 PHE B N 1
ATOM 2313 C CA . PHE B 1 71 ? 27.488 60.459 -33.334 1.00 29.11 71 PHE B CA 1
ATOM 2314 C C . PHE B 1 71 ? 27.400 61.310 -32.080 1.00 29.64 71 PHE B C 1
ATOM 2315 O O . PHE B 1 71 ? 26.620 62.251 -32.045 1.00 29.68 71 PHE B O 1
ATOM 2323 N N . SER B 1 72 ? 28.227 61.008 -31.070 1.00 29.50 72 SER B N 1
ATOM 2324 C CA . SER B 1 72 ? 28.294 61.836 -29.871 1.00 29.99 72 SER B CA 1
ATOM 2325 C C . SER B 1 72 ? 29.686 61.734 -29.309 1.00 30.98 72 SER B C 1
ATOM 2326 O O . SER B 1 72 ? 30.384 60.753 -29.608 1.00 31.58 72 SER B O 1
ATOM 2329 N N . CYS B 1 73 ? 30.045 62.674 -28.422 1.00 30.52 73 CYS B N 1
ATOM 2330 C CA . CYS B 1 73 ? 31.287 62.616 -27.701 1.00 31.69 73 CYS B CA 1
ATOM 2331 C C . CYS B 1 73 ? 31.201 61.799 -26.383 1.00 32.48 73 CYS B C 1
ATOM 2332 O O . CYS B 1 73 ? 31.817 62.193 -25.439 1.00 34.72 73 CYS B O 1
ATOM 2335 N N . ASN B 1 74 ? 30.439 60.703 -26.353 1.00 32.37 74 ASN B N 1
ATOM 2336 C CA . ASN B 1 74 ? 30.203 59.825 -25.187 1.00 32.07 74 ASN B CA 1
ATOM 2337 C C . ASN B 1 74 ? 30.815 58.504 -25.539 1.00 32.38 74 ASN B C 1
ATOM 2338 O O . ASN B 1 74 ? 31.166 58.282 -26.694 1.00 31.86 74 ASN B O 1
ATOM 2343 N N . SER B 1 75 ? 30.938 57.631 -24.532 1.00 32.70 75 SER B N 1
ATOM 2344 C CA . SER B 1 75 ? 31.638 56.347 -24.688 1.00 32.35 75 SER B CA 1
ATOM 2345 C C . SER B 1 75 ? 30.654 55.346 -25.261 1.00 32.51 75 SER B C 1
ATOM 2346 O O . SER B 1 75 ? 29.432 55.579 -25.193 1.00 33.38 75 SER B O 1
ATOM 2349 N N . LYS B 1 76 ? 31.163 54.226 -25.783 1.00 32.98 76 LYS B N 1
ATOM 2350 C CA . LYS B 1 76 ? 30.312 53.080 -26.160 1.00 33.24 76 LYS B CA 1
ATOM 2351 C C . LYS B 1 76 ? 29.437 52.494 -25.036 1.00 33.31 76 LYS B C 1
ATOM 2352 O O . LYS B 1 76 ? 28.338 52.030 -25.271 1.00 34.70 76 LYS B O 1
ATOM 2358 N N . GLU B 1 77 ? 29.918 52.526 -23.803 1.00 33.12 77 GLU B N 1
ATOM 2359 C CA . GLU B 1 77 ? 29.145 51.963 -22.679 1.00 32.72 77 GLU B CA 1
ATOM 2360 C C . GLU B 1 77 ? 27.944 52.845 -22.409 1.00 31.83 77 GLU B C 1
ATOM 2361 O O . GLU B 1 77 ? 26.866 52.370 -22.053 1.00 31.57 77 GLU B O 1
ATOM 2367 N N . SER B 1 78 ? 28.165 54.144 -22.543 1.00 32.04 78 SER B N 1
ATOM 2368 C CA . SER B 1 78 ? 27.091 55.126 -22.420 1.00 32.15 78 SER B CA 1
ATOM 2369 C C . SER B 1 78 ? 26.020 54.935 -23.529 1.00 31.73 78 SER B C 1
ATOM 2370 O O . SER B 1 78 ? 24.831 54.895 -23.229 1.00 31.15 78 SER B O 1
ATOM 2373 N N . HIS B 1 79 ? 26.463 54.737 -24.770 1.00 32.04 79 HIS B N 1
ATOM 2374 C CA . HIS B 1 79 ? 25.548 54.578 -25.899 1.00 32.73 79 HIS B CA 1
ATOM 2375 C C . HIS B 1 79 ? 24.668 53.332 -25.708 1.00 33.84 79 HIS B C 1
ATOM 2376 O O . HIS B 1 79 ? 23.443 53.448 -25.771 1.00 34.87 79 HIS B O 1
ATOM 2383 N N . ASP B 1 80 ? 25.301 52.172 -25.466 1.00 34.45 80 ASP B N 1
ATOM 2384 C CA . ASP B 1 80 ? 24.644 50.853 -25.297 1.00 34.74 80 ASP B CA 1
ATOM 2385 C C . ASP B 1 80 ? 23.608 50.898 -24.215 1.00 34.41 80 ASP B C 1
ATOM 2386 O O . ASP B 1 80 ? 22.524 50.338 -24.370 1.00 35.17 80 ASP B O 1
ATOM 2391 N N . LYS B 1 81 ? 23.898 51.610 -23.135 1.00 33.91 81 LYS B N 1
ATOM 2392 C CA . LYS B 1 81 ? 22.916 51.725 -22.053 1.00 33.40 81 LYS B CA 1
ATOM 2393 C C . LYS B 1 81 ? 21.792 52.696 -22.428 1.00 33.93 81 LYS B C 1
ATOM 2394 O O . LYS B 1 81 ? 20.620 52.492 -22.105 1.00 33.80 81 LYS B O 1
ATOM 2400 N N . TRP B 1 82 ? 22.153 53.794 -23.089 1.00 33.78 82 TRP B N 1
ATOM 2401 C CA . TRP B 1 82 ? 21.162 54.793 -23.396 1.00 33.46 82 TRP B CA 1
ATOM 2402 C C . TRP B 1 82 ? 20.188 54.245 -24.439 1.00 33.23 82 TRP B C 1
ATOM 2403 O O . TRP B 1 82 ? 19.035 54.590 -24.439 1.00 33.60 82 TRP B O 1
ATOM 2414 N N . ILE B 1 83 ? 20.674 53.384 -25.311 1.00 34.00 83 ILE B N 1
ATOM 2415 C CA . ILE B 1 83 ? 19.855 52.746 -26.336 1.00 34.01 83 ILE B CA 1
ATOM 2416 C C . ILE B 1 83 ? 18.644 52.042 -25.733 1.00 35.47 83 ILE B C 1
ATOM 2417 O O . ILE B 1 83 ? 17.550 52.085 -26.304 1.00 37.02 83 ILE B O 1
ATOM 2422 N N . GLU B 1 84 ? 18.800 51.443 -24.549 1.00 35.85 84 GLU B N 1
ATOM 2423 C CA . GLU B 1 84 ? 17.659 50.822 -23.859 1.00 35.51 84 GLU B CA 1
ATOM 2424 C C . GLU B 1 84 ? 16.595 51.853 -23.455 1.00 34.92 84 GLU B C 1
ATOM 2425 O O . GLU B 1 84 ? 15.388 51.584 -23.521 1.00 34.00 84 GLU B O 1
ATOM 2431 N N . ASP B 1 85 ? 17.037 53.021 -23.011 1.00 34.60 85 ASP B N 1
ATOM 2432 C CA . ASP B 1 85 ? 16.129 54.126 -22.785 1.00 35.12 85 ASP B CA 1
ATOM 2433 C C . ASP B 1 85 ? 15.396 54.549 -24.091 1.00 35.95 85 ASP B C 1
ATOM 2434 O O . ASP B 1 85 ? 14.143 54.726 -24.103 1.00 35.16 85 ASP B O 1
ATOM 2439 N N . ILE B 1 86 ? 16.163 54.652 -25.190 1.00 35.64 86 ILE B N 1
ATOM 2440 C CA . ILE B 1 86 ? 15.620 55.102 -26.453 1.00 35.98 86 ILE B CA 1
ATOM 2441 C C . ILE B 1 86 ? 14.577 54.095 -26.996 1.00 37.95 86 ILE B C 1
ATOM 2442 O O . ILE B 1 86 ? 13.523 54.508 -27.473 1.00 38.02 86 ILE B O 1
ATOM 2447 N N . LYS B 1 87 ? 14.887 52.792 -26.909 1.00 39.12 87 LYS B N 1
ATOM 2448 C CA . LYS B 1 87 ? 13.967 51.714 -27.316 1.00 40.43 87 LYS B CA 1
ATOM 2449 C C . LYS B 1 87 ? 12.689 51.682 -26.493 1.00 41.74 87 LYS B C 1
ATOM 2450 O O . LYS B 1 87 ? 11.600 51.455 -27.025 1.00 42.62 87 LYS B O 1
ATOM 2456 N N . TYR B 1 88 ? 12.816 51.999 -25.216 1.00 42.37 88 TYR B N 1
ATOM 2457 C CA . TYR B 1 88 ? 11.676 52.022 -24.322 1.00 42.54 88 TYR B CA 1
ATOM 2458 C C . TYR B 1 88 ? 10.734 53.182 -24.660 1.00 42.60 88 TYR B C 1
ATOM 2459 O O . TYR B 1 88 ? 9.541 52.984 -24.847 1.00 41.97 88 TYR B O 1
ATOM 2468 N N . TYR B 1 89 ? 11.289 54.397 -24.680 1.00 42.90 89 TYR B N 1
ATOM 2469 C CA . TYR B 1 89 ? 10.558 55.607 -24.969 1.00 41.48 89 TYR B CA 1
ATOM 2470 C C . TYR B 1 89 ? 9.856 55.538 -26.353 1.00 42.03 89 TYR B C 1
ATOM 2471 O O . TYR B 1 89 ? 8.708 55.933 -26.466 1.00 41.78 89 TYR B O 1
ATOM 2480 N N . GLY B 1 90 ? 10.533 55.052 -27.387 1.00 41.69 90 GLY B N 1
ATOM 2481 C CA . GLY B 1 90 ? 9.931 55.005 -28.711 1.00 43.22 90 GLY B CA 1
ATOM 2482 C C . GLY B 1 90 ? 9.244 53.698 -29.081 1.00 44.28 90 GLY B C 1
ATOM 2483 O O . GLY B 1 90 ? 8.941 53.450 -30.252 1.00 44.31 90 GLY B O 1
ATOM 2484 N N . LYS B 1 91 ? 9.049 52.836 -28.082 1.00 45.47 91 LYS B N 1
ATOM 2485 C CA . LYS B 1 91 ? 8.415 51.530 -28.241 1.00 46.00 91 LYS B CA 1
ATOM 2486 C C . LYS B 1 91 ? 8.987 50.810 -29.422 1.00 46.50 91 LYS B C 1
ATOM 2487 O O . LYS B 1 91 ? 8.266 50.390 -30.315 1.00 47.68 91 LYS B O 1
ATOM 2493 N N . LEU B 1 92 ? 10.307 50.707 -29.430 1.00 47.36 92 LEU B N 1
ATOM 2494 C CA . LEU B 1 92 ? 11.063 50.112 -30.528 1.00 48.03 92 LEU B CA 1
ATOM 2495 C C . LEU B 1 92 ? 11.508 48.725 -30.106 1.00 48.86 92 LEU B C 1
ATOM 2496 O O . LEU B 1 92 ? 12.011 48.517 -28.996 1.00 48.82 92 LEU B O 1
ATOM 2501 N N . ASN B 1 93 ? 11.333 47.774 -30.998 1.00 50.28 93 ASN B N 1
ATOM 2502 C CA . ASN B 1 93 ? 11.698 46.432 -30.671 1.00 51.83 93 ASN B CA 1
ATOM 2503 C C . ASN B 1 93 ? 13.157 46.231 -30.993 1.00 51.57 93 ASN B C 1
ATOM 2504 O O . ASN B 1 93 ? 13.840 45.465 -30.312 1.00 52.42 93 ASN B O 1
ATOM 2509 N N . LYS B 1 94 ? 13.626 46.887 -32.053 1.00 51.03 94 LYS B N 1
ATOM 2510 C CA . LYS B 1 94 ? 15.045 46.782 -32.435 1.00 50.78 94 LYS B CA 1
ATOM 2511 C C . LYS B 1 94 ? 15.714 48.175 -32.503 1.00 48.96 94 LYS B C 1
ATOM 2512 O O . LYS B 1 94 ? 15.033 49.202 -32.616 1.00 48.95 94 LYS B O 1
ATOM 2518 N N . TRP B 1 95 ? 17.039 48.180 -32.369 1.00 46.04 95 TRP B N 1
ATOM 2519 C CA . TRP B 1 95 ? 17.825 49.343 -32.578 1.00 43.82 95 TRP B CA 1
ATOM 2520 C C . TRP B 1 95 ? 18.971 48.967 -33.475 1.00 43.78 95 TRP B C 1
ATOM 2521 O O . TRP B 1 95 ? 19.819 48.191 -33.067 1.00 44.16 95 TRP B O 1
ATOM 2532 N N . GLU B 1 96 ? 19.032 49.544 -34.674 1.00 43.62 96 GLU B N 1
ATOM 2533 C CA . GLU B 1 96 ? 20.109 49.215 -35.590 1.00 44.68 96 GLU B CA 1
ATOM 2534 C C . GLU B 1 96 ? 20.913 50.406 -36.170 1.00 42.26 96 GLU B C 1
ATOM 2535 O O . GLU B 1 96 ? 21.786 50.203 -37.010 1.00 41.48 96 GLU B O 1
ATOM 2541 N N . ILE B 1 97 ? 20.656 51.631 -35.697 1.00 39.89 97 ILE B N 1
ATOM 2542 C CA . ILE B 1 97 ? 21.501 52.761 -36.078 1.00 37.16 97 ILE B CA 1
ATOM 2543 C C . ILE B 1 97 ? 22.863 52.705 -35.346 1.00 35.77 97 ILE B C 1
ATOM 2544 O O . ILE B 1 97 ? 22.899 52.799 -34.130 1.00 35.40 97 ILE B O 1
ATOM 2549 N N . PRO B 1 98 ? 23.992 52.579 -36.083 1.00 34.09 98 PRO B N 1
ATOM 2550 C CA . PRO B 1 98 ? 25.215 52.680 -35.280 1.00 33.76 98 PRO B CA 1
ATOM 2551 C C . PRO B 1 98 ? 25.435 54.105 -34.769 1.00 34.11 98 PRO B C 1
ATOM 2552 O O . PRO B 1 98 ? 25.154 55.061 -35.487 1.00 34.59 98 PRO B O 1
ATOM 2556 N N . ILE B 1 99 ? 25.915 54.227 -33.527 1.00 33.67 99 ILE B N 1
ATOM 2557 C CA . ILE B 1 99 ? 26.234 55.505 -32.928 1.00 31.73 99 ILE B CA 1
ATOM 2558 C C . ILE B 1 99 ? 27.747 55.565 -32.669 1.00 33.18 99 ILE B C 1
ATOM 2559 O O . ILE B 1 99 ? 28.289 54.799 -31.842 1.00 32.58 99 ILE B O 1
ATOM 2564 N N . VAL B 1 100 ? 28.409 56.479 -33.378 1.00 32.31 100 VAL B N 1
ATOM 2565 C CA . VAL B 1 100 ? 29.842 56.632 -33.290 1.00 33.45 100 VAL B CA 1
ATOM 2566 C C . VAL B 1 100 ? 30.271 57.288 -31.940 1.00 33.82 100 VAL B C 1
ATOM 2567 O O . VAL B 1 100 ? 29.554 58.118 -31.374 1.00 33.39 100 VAL B O 1
ATOM 2571 N N . CYS B 1 101 ? 31.399 56.826 -31.393 1.00 34.60 101 CYS B N 1
ATOM 2572 C CA . CYS B 1 101 ? 31.984 57.342 -30.154 1.00 35.02 101 CYS B CA 1
ATOM 2573 C C . CYS B 1 101 ? 33.125 58.290 -30.474 1.00 34.93 101 CYS B C 1
ATOM 2574 O O . CYS B 1 101 ? 34.068 57.918 -31.202 1.00 34.85 101 CYS B O 1
ATOM 2577 N N . ASP B 1 102 ? 33.056 59.516 -29.954 1.00 34.51 102 ASP B N 1
ATOM 2578 C CA . ASP B 1 102 ? 34.184 60.455 -30.147 1.00 34.47 102 ASP B CA 1
ATOM 2579 C C . ASP B 1 102 ? 34.604 61.108 -28.815 1.00 34.07 102 ASP B C 1
ATOM 2580 O O . ASP B 1 102 ? 34.667 62.344 -28.701 1.00 32.44 102 ASP B O 1
ATOM 2585 N N . GLU B 1 103 ? 34.918 60.285 -27.807 1.00 34.38 103 GLU B N 1
ATOM 2586 C CA . GLU B 1 103 ? 35.245 60.829 -26.456 1.00 34.40 103 GLU B CA 1
ATOM 2587 C C . GLU B 1 103 ? 36.382 61.804 -26.458 1.00 33.99 103 GLU B C 1
ATOM 2588 O O . GLU B 1 103 ? 36.387 62.754 -25.681 1.00 34.59 103 GLU B O 1
ATOM 2594 N N . SER B 1 104 ? 37.349 61.578 -27.339 1.00 34.00 104 SER B N 1
ATOM 2595 C CA . SER B 1 104 ? 38.525 62.417 -27.412 1.00 34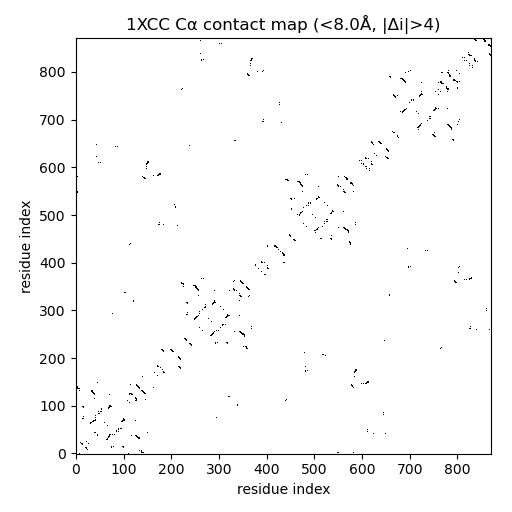.53 104 SER B CA 1
ATOM 2596 C C . SER B 1 104 ? 38.252 63.795 -27.963 1.00 34.23 104 SER B C 1
ATOM 2597 O O . SER B 1 104 ? 39.087 64.688 -27.797 1.00 33.74 104 SER B O 1
ATOM 2600 N N . ARG B 1 105 ? 37.086 63.964 -28.602 1.00 34.58 105 ARG B N 1
ATOM 2601 C CA . ARG B 1 105 ? 36.689 65.187 -29.304 1.00 34.79 105 ARG B CA 1
ATOM 2602 C C . ARG B 1 105 ? 37.463 65.389 -30.639 1.00 36.25 105 ARG B C 1
ATOM 2603 O O . ARG B 1 105 ? 37.302 66.425 -31.284 1.00 35.90 105 ARG B O 1
ATOM 2611 N N . GLU B 1 106 ? 38.262 64.416 -31.069 1.00 37.77 106 GLU B N 1
ATOM 2612 C CA . GLU B 1 106 ? 39.058 64.582 -32.322 1.00 41.52 106 GLU B CA 1
ATOM 2613 C C . GLU B 1 106 ? 38.188 64.784 -33.577 1.00 39.81 106 GLU B C 1
ATOM 2614 O O . GLU B 1 106 ? 38.454 65.698 -34.375 1.00 39.32 106 GLU B O 1
ATOM 2620 N N . LEU B 1 107 ? 37.204 63.897 -33.768 1.00 39.20 107 LEU B N 1
ATOM 2621 C CA . LEU B 1 107 ? 36.328 63.978 -34.944 1.00 38.74 107 LEU B CA 1
ATOM 2622 C C . LEU B 1 107 ? 35.434 65.224 -34.857 1.00 38.42 107 LEU B C 1
ATOM 2623 O O . LEU B 1 107 ? 35.233 65.892 -35.861 1.00 39.08 107 LEU B O 1
ATOM 2628 N N . ALA B 1 108 ? 34.953 65.577 -33.661 1.00 37.12 108 ALA B N 1
ATOM 2629 C CA . ALA B 1 108 ? 34.069 66.738 -33.506 1.00 35.97 108 ALA B CA 1
ATOM 2630 C C . ALA B 1 108 ? 34.791 67.990 -33.950 1.00 35.75 108 ALA B C 1
ATOM 2631 O O . ALA B 1 108 ? 34.210 68.848 -34.639 1.00 34.12 108 ALA B O 1
ATOM 2633 N N . ASN B 1 109 ? 36.054 68.093 -33.525 1.00 36.19 109 ASN B N 1
ATOM 2634 C CA . ASN B 1 109 ? 36.936 69.210 -33.915 1.00 36.62 109 ASN B CA 1
ATOM 2635 C C . ASN B 1 109 ? 37.268 69.278 -35.399 1.00 35.70 109 ASN B C 1
ATOM 2636 O O . ASN B 1 109 ? 37.235 70.346 -35.961 1.00 36.03 109 ASN B O 1
ATOM 2641 N N . LYS B 1 110 ? 37.619 68.155 -35.997 1.00 35.47 110 LYS B N 1
ATOM 2642 C CA . LYS B 1 110 ? 37.844 68.091 -37.434 1.00 35.89 110 LYS B CA 1
ATOM 2643 C C . LYS B 1 110 ? 36.592 68.484 -38.246 1.00 35.28 110 LYS B C 1
ATOM 2644 O O . LYS B 1 110 ? 36.703 69.215 -39.214 1.00 34.08 110 LYS B O 1
ATOM 2650 N N . LEU B 1 111 ? 35.410 67.987 -37.841 1.00 35.39 111 LEU B N 1
ATOM 2651 C CA . LEU B 1 111 ? 34.151 68.260 -38.543 1.00 35.03 111 LEU B CA 1
ATOM 2652 C C . LEU B 1 111 ? 33.620 69.661 -38.252 1.00 34.74 111 LEU B C 1
ATOM 2653 O O . LEU B 1 111 ? 32.727 70.135 -38.927 1.00 35.84 111 LEU B O 1
ATOM 2658 N N . LYS B 1 112 ? 34.164 70.324 -37.252 1.00 34.62 112 LYS B N 1
ATOM 2659 C CA . LYS B 1 112 ? 33.683 71.647 -36.842 1.00 34.94 112 LYS B CA 1
ATOM 2660 C C . LYS B 1 112 ? 32.217 71.616 -36.347 1.00 33.59 112 LYS B C 1
ATOM 2661 O O . LYS B 1 112 ? 31.411 72.557 -36.577 1.00 33.54 112 LYS B O 1
ATOM 2667 N N . ILE B 1 113 ? 31.862 70.558 -35.621 1.00 32.07 113 ILE B N 1
ATOM 2668 C CA . ILE B 1 113 ? 30.477 70.429 -35.141 1.00 29.05 113 ILE B CA 1
ATOM 2669 C C . ILE B 1 113 ? 30.246 70.742 -33.645 1.00 29.75 113 ILE B C 1
ATOM 2670 O O . ILE B 1 113 ? 29.218 70.368 -33.082 1.00 29.57 113 ILE B O 1
ATOM 2675 N N . MET B 1 114 ? 31.188 71.427 -32.995 1.00 29.09 114 MET B N 1
ATOM 2676 C CA . MET B 1 114 ? 31.027 71.667 -31.567 1.00 30.56 114 MET B CA 1
ATOM 2677 C C . MET B 1 114 ? 29.860 72.593 -31.314 1.00 30.34 114 MET B C 1
ATOM 2678 O O . MET B 1 114 ? 29.547 73.466 -32.148 1.00 31.39 114 MET B O 1
ATOM 2683 N N . ASP B 1 115 ? 29.175 72.366 -30.189 1.00 29.50 115 ASP B N 1
ATOM 2684 C CA . ASP B 1 115 ? 28.108 73.243 -29.750 1.00 29.65 115 ASP B CA 1
ATOM 2685 C C . ASP B 1 115 ? 28.727 74.489 -29.158 1.00 30.71 115 ASP B C 1
ATOM 2686 O O . ASP B 1 115 ? 29.789 74.432 -28.529 1.00 31.03 115 ASP B O 1
ATOM 2691 N N . GLU B 1 116 ? 28.029 75.601 -29.308 1.00 32.49 116 GLU B N 1
ATOM 2692 C CA . GLU B 1 116 ? 28.406 76.874 -28.710 1.00 35.11 116 GLU B CA 1
ATOM 2693 C C . GLU B 1 116 ? 28.447 76.836 -27.166 1.00 35.69 116 GLU B C 1
ATOM 2694 O O . GLU B 1 116 ? 29.272 77.481 -26.583 1.00 34.64 116 GLU B O 1
ATOM 2700 N N . GLN B 1 117 ? 27.541 76.082 -26.534 1.00 37.25 117 GLN B N 1
ATOM 2701 C CA . GLN B 1 117 ? 27.335 76.100 -25.066 1.00 39.03 117 GLN B CA 1
ATOM 2702 C C . GLN B 1 117 ? 27.478 74.734 -24.381 1.00 37.35 117 GLN B C 1
ATOM 2703 O O . GLN B 1 117 ? 27.943 74.687 -23.274 1.00 36.45 117 GLN B O 1
ATOM 2709 N N . GLU B 1 118 ? 26.979 73.649 -24.987 1.00 35.64 118 GLU B N 1
ATOM 2710 C CA . GLU B 1 118 ? 26.807 72.412 -24.218 1.00 34.29 118 GLU B CA 1
ATOM 2711 C C . GLU B 1 118 ? 28.112 71.796 -23.797 1.00 33.13 118 GLU B C 1
ATOM 2712 O O . GLU B 1 118 ? 29.012 71.601 -24.616 1.00 33.00 118 GLU B O 1
ATOM 2718 N N . LYS B 1 119 ? 28.201 71.499 -22.516 1.00 31.55 119 LYS B N 1
ATOM 2719 C CA . LYS B 1 119 ? 29.361 70.841 -21.930 1.00 32.45 119 LYS B CA 1
ATOM 2720 C C . LYS B 1 119 ? 28.853 69.638 -21.149 1.00 32.06 119 LYS B C 1
ATOM 2721 O O . LYS B 1 119 ? 27.737 69.710 -20.634 1.00 29.98 119 LYS B O 1
ATOM 2727 N N . ASP B 1 120 ? 29.644 68.546 -21.071 1.00 31.25 120 ASP B N 1
ATOM 2728 C CA . ASP B 1 120 ? 29.261 67.387 -20.232 1.00 30.96 120 ASP B CA 1
ATOM 2729 C C . ASP B 1 120 ? 29.587 67.660 -18.725 1.00 31.46 120 ASP B C 1
ATOM 2730 O O . ASP B 1 120 ? 30.076 68.745 -18.359 1.00 29.55 120 ASP B O 1
ATOM 2735 N N . ILE B 1 121 ? 29.274 66.661 -17.889 1.00 32.50 121 ILE B N 1
ATOM 2736 C CA . ILE B 1 121 ? 29.530 66.654 -16.426 1.00 33.74 121 ILE B CA 1
ATOM 2737 C C . ILE B 1 121 ? 31.050 66.873 -16.121 1.00 33.74 121 ILE B C 1
ATOM 2738 O O . ILE B 1 121 ? 31.421 67.426 -15.076 1.00 33.25 121 ILE B O 1
ATOM 2743 N N . THR B 1 122 ? 31.919 66.468 -17.052 1.00 33.51 122 THR B N 1
ATOM 2744 C CA . THR B 1 122 ? 33.363 66.634 -16.826 1.00 33.25 122 THR B CA 1
ATOM 2745 C C . THR B 1 122 ? 33.857 68.059 -17.195 1.00 33.14 122 THR B C 1
ATOM 2746 O O . THR B 1 122 ? 35.038 68.372 -16.992 1.00 33.00 122 THR B O 1
ATOM 2750 N N . GLY B 1 123 ? 32.941 68.909 -17.705 1.00 31.79 123 GLY B N 1
ATOM 2751 C CA . GLY B 1 123 ? 33.226 70.271 -18.146 1.00 29.62 123 GLY B CA 1
ATOM 2752 C C . GLY B 1 123 ? 33.782 70.354 -19.558 1.00 30.16 123 GLY B C 1
ATOM 2753 O O . GLY B 1 123 ? 34.202 71.416 -19.988 1.00 30.57 123 GLY B O 1
ATOM 2754 N N . LEU B 1 124 ? 33.834 69.247 -20.288 1.00 29.64 124 LEU B N 1
ATOM 2755 C CA . LEU B 1 124 ? 34.330 69.298 -21.686 1.00 29.10 124 LEU B CA 1
ATOM 2756 C C . LEU B 1 124 ? 33.214 69.605 -22.704 1.00 28.63 124 LEU B C 1
ATOM 2757 O O . LEU B 1 124 ? 32.056 69.225 -22.491 1.00 29.11 124 LEU B O 1
ATOM 2762 N N . PRO B 1 125 ? 33.570 70.245 -23.825 1.00 28.66 125 PRO B N 1
ATOM 2763 C CA . PRO B 1 125 ? 32.505 70.578 -24.820 1.00 29.03 125 PRO B CA 1
ATOM 2764 C C . PRO B 1 125 ? 31.876 69.318 -25.477 1.00 29.22 125 PRO B C 1
ATOM 2765 O O . PRO B 1 125 ? 32.463 68.180 -25.464 1.00 30.72 125 PRO B O 1
ATOM 2769 N N . LEU B 1 126 ? 30.688 69.520 -26.022 1.00 28.48 126 LEU B N 1
ATOM 2770 C CA . LEU B 1 126 ? 29.944 68.503 -26.752 1.00 28.04 126 LEU B CA 1
ATOM 2771 C C . LEU B 1 126 ? 29.505 69.059 -28.123 1.00 28.50 126 LEU B C 1
ATOM 2772 O O . LEU B 1 126 ? 29.428 70.296 -28.298 1.00 28.22 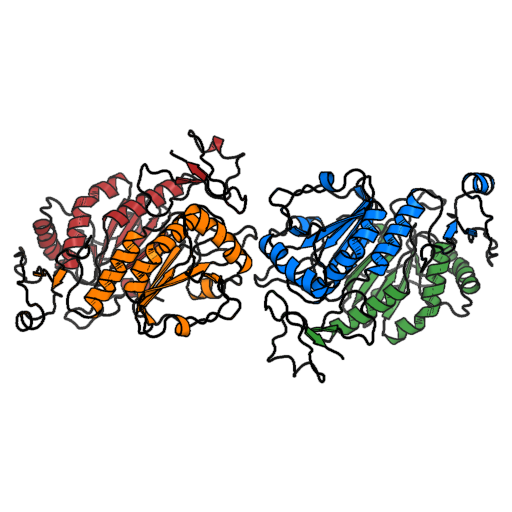126 LEU B O 1
ATOM 2777 N N . THR B 1 127 ? 29.115 68.141 -29.026 1.00 27.92 127 THR B N 1
ATOM 2778 C CA . THR B 1 127 ? 28.588 68.486 -30.363 1.00 28.17 127 THR B CA 1
ATOM 2779 C C . THR B 1 127 ? 27.212 69.174 -30.359 1.00 28.45 127 THR B C 1
ATOM 2780 O O . THR B 1 127 ? 26.482 69.130 -29.354 1.00 28.60 127 THR B O 1
ATOM 2784 N N . CYS B 1 128 ? 26.914 69.893 -31.461 1.00 27.61 128 CYS B N 1
ATOM 2785 C CA . CYS B 1 128 ? 25.589 70.450 -31.695 1.00 27.13 128 CYS B CA 1
ATOM 2786 C C . CYS B 1 128 ? 24.817 69.302 -32.367 1.00 27.53 128 CYS B C 1
ATOM 2787 O O . CYS B 1 128 ? 25.255 68.142 -32.349 1.00 26.63 128 CYS B O 1
ATOM 2790 N N . ARG B 1 129 ? 23.681 69.617 -32.997 1.00 28.58 129 ARG B N 1
ATOM 2791 C CA . ARG B 1 129 ? 22.890 68.627 -33.724 1.00 27.31 129 ARG B CA 1
ATOM 2792 C C . ARG B 1 129 ? 23.203 68.793 -35.235 1.00 28.20 129 ARG B C 1
ATOM 2793 O O . ARG B 1 129 ? 22.502 69.501 -35.987 1.00 28.55 129 ARG B O 1
ATOM 2801 N N . CYS B 1 130 ? 24.244 68.150 -35.707 1.00 28.72 130 CYS B N 1
ATOM 2802 C CA . CYS B 1 130 ? 24.632 68.347 -37.098 1.00 30.65 130 CYS B CA 1
ATOM 2803 C C . CYS B 1 130 ? 23.864 67.397 -38.042 1.00 30.57 130 CYS B C 1
ATOM 2804 O O . CYS B 1 130 ? 23.223 66.439 -37.582 1.00 31.47 130 CYS B O 1
ATOM 2807 N N . LEU B 1 131 ? 23.919 67.670 -39.346 1.00 29.77 131 LEU B N 1
ATOM 2808 C CA . LEU B 1 131 ? 23.468 66.683 -40.357 1.00 29.95 131 LEU B CA 1
ATOM 2809 C C . LEU B 1 131 ? 24.382 66.783 -41.527 1.00 29.44 131 LEU B C 1
ATOM 2810 O O . LEU B 1 131 ? 24.624 67.886 -41.985 1.00 28.76 131 LEU B O 1
ATOM 2815 N N . PHE B 1 132 ? 24.910 65.653 -42.001 1.00 28.65 132 PHE B N 1
ATOM 2816 C CA . PHE B 1 132 ? 25.587 65.671 -43.296 1.00 29.08 132 PHE B CA 1
ATOM 2817 C C . PHE B 1 132 ? 24.844 64.708 -44.197 1.00 30.03 132 PHE B C 1
ATOM 2818 O O . PHE B 1 132 ? 24.693 63.529 -43.858 1.00 30.40 132 PHE B O 1
ATOM 2826 N N . PHE B 1 133 ? 24.384 65.201 -45.343 1.00 29.98 133 PHE B N 1
ATOM 2827 C CA . PHE B 1 133 ? 23.789 64.337 -46.355 1.00 30.93 133 PHE B CA 1
ATOM 2828 C C . PHE B 1 133 ? 24.884 64.029 -47.361 1.00 31.99 133 PHE B C 1
ATOM 2829 O O . PHE B 1 133 ? 25.413 64.919 -48.020 1.00 32.26 133 PHE B O 1
ATOM 2837 N N . ILE B 1 134 ? 25.211 62.736 -47.466 1.00 34.16 134 ILE B N 1
ATOM 2838 C CA . ILE B 1 134 ? 26.350 62.245 -48.226 1.00 34.63 134 ILE B CA 1
ATOM 2839 C C . ILE B 1 134 ? 25.891 61.340 -49.406 1.00 35.89 134 ILE B C 1
ATOM 2840 O O . ILE B 1 134 ? 25.025 60.440 -49.213 1.00 35.51 134 ILE B O 1
ATOM 2845 N N . SER B 1 135 ? 26.473 61.584 -50.601 1.00 35.86 135 SER B N 1
ATOM 2846 C CA . SER B 1 135 ? 26.139 60.817 -51.804 1.00 36.66 135 SER B CA 1
ATOM 2847 C C . SER B 1 135 ? 26.924 59.474 -51.865 1.00 37.87 135 SER B C 1
ATOM 2848 O O . SER B 1 135 ? 27.902 59.310 -51.111 1.00 36.97 135 SER B O 1
ATOM 2851 N N . PRO B 1 136 ? 26.524 58.536 -52.783 1.00 38.86 136 PRO B N 1
ATOM 2852 C CA . PRO B 1 136 ? 27.328 57.328 -52.972 1.00 39.99 136 PRO B CA 1
ATOM 2853 C C . PRO B 1 136 ? 28.777 57.607 -53.331 1.00 40.81 136 PRO B C 1
ATOM 2854 O O . PRO B 1 136 ? 29.603 56.727 -53.121 1.00 42.06 136 PRO B O 1
ATOM 2858 N N . GLU B 1 137 ? 29.095 58.825 -53.792 1.00 40.87 137 GLU B N 1
ATOM 2859 C CA . GLU B 1 137 ? 30.467 59.240 -54.110 1.00 41.05 137 GLU B CA 1
ATOM 2860 C C . GLU B 1 137 ? 31.147 60.011 -52.974 1.00 40.19 137 GLU B C 1
ATOM 2861 O O . GLU B 1 137 ? 32.231 60.612 -53.182 1.00 38.54 137 GLU B O 1
ATOM 2867 N N . LYS B 1 138 ? 30.509 60.050 -51.801 1.00 39.76 138 LYS B N 1
ATOM 2868 C CA . LYS B 1 138 ? 31.147 60.644 -50.607 1.00 40.23 138 LYS B CA 1
ATOM 2869 C C . LYS B 1 138 ? 31.149 62.165 -50.628 1.00 39.71 138 LYS B C 1
ATOM 2870 O O . LYS B 1 138 ? 31.803 62.802 -49.797 1.00 39.95 138 LYS B O 1
ATOM 2876 N N . LYS B 1 139 ? 30.371 62.741 -51.545 1.00 39.00 139 LYS B N 1
ATOM 2877 C CA . LYS B 1 139 ? 30.207 64.189 -51.622 1.00 39.05 139 LYS B CA 1
ATOM 2878 C C . LYS B 1 139 ? 29.136 64.714 -50.689 1.00 36.13 139 LYS B C 1
ATOM 2879 O O . LYS B 1 139 ? 28.058 64.140 -50.560 1.00 35.23 139 LYS B O 1
ATOM 2885 N N . ILE B 1 140 ? 29.474 65.800 -50.005 1.00 34.17 140 ILE B N 1
ATOM 2886 C CA . ILE B 1 140 ? 28.564 66.440 -49.083 1.00 32.16 140 ILE B CA 1
ATOM 2887 C C . ILE B 1 140 ? 27.561 67.260 -49.907 1.00 32.64 140 ILE B C 1
ATOM 2888 O O . ILE B 1 140 ? 27.926 68.288 -50.510 1.00 32.70 140 ILE B O 1
ATOM 2893 N N . LYS B 1 141 ? 26.315 66.765 -49.944 1.00 31.44 141 LYS B N 1
ATOM 2894 C CA . LYS B 1 141 ? 25.233 67.386 -50.688 1.00 30.81 141 LYS B CA 1
ATOM 2895 C C . LYS B 1 141 ? 24.482 68.510 -49.920 1.00 30.99 141 LYS B C 1
ATOM 2896 O O . LYS B 1 141 ? 24.010 69.463 -50.537 1.00 31.75 141 LYS B O 1
ATOM 2902 N N . ALA B 1 142 ? 24.364 68.401 -48.592 1.00 29.75 142 ALA B N 1
ATOM 2903 C CA . ALA B 1 142 ? 23.624 69.385 -47.808 1.00 29.37 142 ALA B CA 1
ATOM 2904 C C . ALA B 1 142 ? 24.087 69.206 -46.381 1.00 29.76 142 ALA B C 1
ATOM 2905 O O . ALA B 1 142 ? 24.604 68.168 -46.052 1.00 30.71 142 ALA B O 1
ATOM 2907 N N . THR B 1 143 ? 23.969 70.253 -45.567 1.00 30.24 143 THR B N 1
ATOM 2908 C CA . THR B 1 143 ? 24.360 70.250 -44.170 1.00 29.99 143 THR B CA 1
ATOM 2909 C C . THR B 1 143 ? 23.392 71.138 -43.414 1.00 30.13 143 THR B C 1
ATOM 2910 O O . THR B 1 143 ? 22.821 72.130 -43.938 1.00 28.42 143 THR B O 1
ATOM 2914 N N . VAL B 1 144 ? 23.254 70.773 -42.153 1.00 30.31 144 VAL B N 1
ATOM 2915 C CA . VAL B 1 144 ? 22.533 71.546 -41.173 1.00 30.71 144 VAL B CA 1
ATOM 2916 C C . VAL B 1 144 ? 23.386 71.553 -39.868 1.00 28.78 144 VAL B C 1
ATOM 2917 O O . VAL B 1 144 ? 24.025 70.548 -39.544 1.00 27.68 144 VAL B O 1
ATOM 2921 N N . LEU B 1 145 ? 23.382 72.667 -39.146 1.00 27.07 145 LEU B N 1
ATOM 2922 C CA . LEU B 1 145 ? 23.876 72.735 -37.777 1.00 27.19 145 LEU B CA 1
ATOM 2923 C C . LEU B 1 145 ? 22.825 73.363 -36.909 1.00 26.82 145 LEU B C 1
ATOM 2924 O O . LEU B 1 145 ? 22.694 74.600 -36.894 1.00 26.52 145 LEU B O 1
ATOM 2929 N N . TYR B 1 146 ? 22.082 72.520 -36.186 1.00 27.09 146 TYR B N 1
ATOM 2930 C CA . TYR B 1 146 ? 21.213 72.988 -35.077 1.00 28.08 146 TYR B CA 1
ATOM 2931 C C . TYR B 1 146 ? 21.921 72.955 -33.709 1.00 27.34 146 TYR B C 1
ATOM 2932 O O . TYR B 1 146 ? 22.752 72.074 -33.434 1.00 26.85 146 TYR B O 1
ATOM 2941 N N . PRO B 1 147 ? 21.592 73.928 -32.837 1.00 27.72 147 PRO B N 1
ATOM 2942 C CA . PRO B 1 147 ? 22.249 73.984 -31.514 1.00 26.98 147 PRO B CA 1
ATOM 2943 C C . PRO B 1 147 ? 21.557 72.943 -30.642 1.00 26.87 147 PRO B C 1
ATOM 2944 O O . PRO B 1 147 ? 20.444 72.520 -31.012 1.00 27.08 147 PRO B O 1
ATOM 2948 N N . ALA B 1 148 ? 22.192 72.569 -29.527 1.00 26.10 148 ALA B N 1
ATOM 2949 C CA . ALA B 1 148 ? 21.651 71.641 -28.519 1.00 27.16 148 ALA B CA 1
ATOM 2950 C C . ALA B 1 148 ? 20.269 72.043 -28.049 1.00 28.07 148 ALA B C 1
ATOM 2951 O O . ALA B 1 148 ? 19.471 71.166 -27.702 1.00 29.75 148 ALA B O 1
ATOM 2953 N N . THR B 1 149 ? 19.998 73.360 -27.996 1.00 29.35 149 THR B N 1
ATOM 2954 C CA . THR B 1 149 ? 18.693 73.940 -27.561 1.00 28.93 149 THR B CA 1
ATOM 2955 C C . THR B 1 149 ? 17.474 73.550 -28.418 1.00 29.00 149 THR B C 1
ATOM 2956 O O . THR B 1 149 ? 16.333 73.714 -27.988 1.00 28.51 149 THR B O 1
ATOM 2960 N N . THR B 1 150 ? 17.705 73.029 -29.628 1.00 28.26 150 THR B N 1
ATOM 2961 C CA . THR B 1 150 ? 16.686 73.053 -30.676 1.00 27.00 150 THR B CA 1
ATOM 2962 C C . THR B 1 150 ? 16.703 71.753 -31.404 1.00 26.79 150 THR B C 1
ATOM 2963 O O . THR B 1 150 ? 17.536 71.521 -32.294 1.00 27.65 150 THR B O 1
ATOM 2967 N N . GLY B 1 151 ? 15.760 70.882 -31.061 1.00 26.79 151 GLY B N 1
ATOM 2968 C CA . GLY B 1 151 ? 15.663 69.599 -31.756 1.00 26.74 151 GLY B CA 1
ATOM 2969 C C . GLY B 1 151 ? 15.294 69.763 -33.211 1.00 27.22 151 GLY B C 1
ATOM 2970 O O . GLY B 1 151 ? 14.604 70.721 -33.600 1.00 26.14 151 GLY B O 1
ATOM 2971 N N . ARG B 1 152 ? 15.772 68.836 -34.018 1.00 27.03 152 ARG B N 1
ATOM 2972 C CA . ARG B 1 152 ? 15.562 68.886 -35.445 1.00 27.59 152 ARG B CA 1
ATOM 2973 C C . ARG B 1 152 ? 14.082 68.463 -35.811 1.00 28.97 152 ARG B C 1
ATOM 2974 O O . ARG B 1 152 ? 13.318 68.000 -34.944 1.00 29.45 152 ARG B O 1
ATOM 2982 N N . ASN B 1 153 ? 13.711 68.677 -37.069 1.00 28.41 153 ASN B N 1
ATOM 2983 C CA . ASN B 1 153 ? 12.450 68.242 -37.660 1.00 29.19 153 ASN B CA 1
ATOM 2984 C C . ASN B 1 153 ? 12.781 67.046 -38.489 1.00 29.12 153 ASN B C 1
ATOM 2985 O O . ASN B 1 153 ? 13.412 67.197 -39.528 1.00 29.34 153 ASN B O 1
ATOM 2990 N N . ALA B 1 154 ? 12.413 65.848 -38.015 1.00 29.71 154 ALA B N 1
ATOM 2991 C CA . ALA B 1 154 ? 12.811 64.600 -38.674 1.00 29.25 154 ALA B CA 1
ATOM 2992 C C . ALA B 1 154 ? 12.097 64.371 -40.018 1.00 29.73 154 ALA B C 1
ATOM 2993 O O . ALA B 1 154 ? 12.649 63.666 -40.875 1.00 31.51 154 ALA B O 1
ATOM 2995 N N . HIS B 1 155 ? 10.875 64.882 -40.178 1.00 30.30 155 HIS B N 1
ATOM 2996 C CA . HIS B 1 155 ? 10.167 64.854 -41.488 1.00 32.11 155 HIS B CA 1
ATOM 2997 C C . HIS B 1 155 ? 10.976 65.573 -42.551 1.00 31.72 155 HIS B C 1
ATOM 2998 O O . HIS B 1 155 ? 11.113 65.075 -43.683 1.00 32.46 155 HIS B O 1
ATOM 3005 N N . GLU B 1 156 ? 11.553 66.721 -42.152 1.00 32.35 156 GLU B N 1
ATOM 3006 C CA . GLU B 1 156 ? 12.491 67.488 -42.999 1.00 32.21 156 GLU B CA 1
ATOM 3007 C C . GLU B 1 156 ? 13.686 66.705 -43.450 1.00 31.78 156 GLU B C 1
ATOM 3008 O O . GLU B 1 156 ? 14.178 66.916 -44.566 1.00 32.22 156 GLU B O 1
ATOM 3014 N N . ILE B 1 157 ? 14.164 65.792 -42.603 1.00 31.47 157 ILE B N 1
ATOM 3015 C CA . ILE B 1 157 ? 15.372 65.042 -42.945 1.00 31.46 157 ILE B CA 1
ATOM 3016 C C . ILE B 1 157 ? 15.022 64.166 -44.156 1.00 32.27 157 ILE B C 1
ATOM 3017 O O . ILE B 1 157 ? 15.806 64.034 -45.116 1.00 31.86 157 ILE B O 1
ATOM 3022 N N . LEU B 1 158 ? 13.824 63.578 -44.084 1.00 33.20 158 LEU B N 1
ATOM 3023 C CA . LEU B 1 158 ? 13.346 62.655 -45.086 1.00 33.42 158 LEU B CA 1
ATOM 3024 C C . LEU B 1 158 ? 12.986 63.456 -46.363 1.00 33.39 158 LEU B C 1
ATOM 3025 O O . LEU B 1 158 ? 13.423 63.095 -47.460 1.00 35.16 158 LEU B O 1
ATOM 3030 N N . ARG B 1 159 ? 12.300 64.585 -46.199 1.00 32.93 159 ARG B N 1
ATOM 3031 C CA . ARG B 1 159 ? 11.983 65.467 -47.323 1.00 32.89 159 ARG B CA 1
ATOM 3032 C C . ARG B 1 159 ? 13.225 65.798 -48.112 1.00 33.55 159 ARG B C 1
ATOM 3033 O O . ARG B 1 159 ? 13.253 65.623 -49.331 1.00 35.38 159 ARG B O 1
ATOM 3041 N N . VAL B 1 160 ? 14.275 66.245 -47.416 1.00 32.78 160 VAL B N 1
ATOM 3042 C CA . VAL B 1 160 ? 15.524 66.635 -48.068 1.00 31.99 160 VAL B CA 1
ATOM 3043 C C . VAL B 1 160 ? 16.181 65.488 -48.808 1.00 31.92 160 VAL B C 1
ATOM 3044 O O . VAL B 1 160 ? 16.610 65.635 -49.949 1.00 31.62 160 VAL B O 1
ATOM 3048 N N . LEU B 1 161 ? 16.248 64.333 -48.164 1.00 33.44 161 LEU B N 1
ATOM 3049 C CA . LEU B 1 161 ? 16.830 63.148 -48.820 1.00 33.40 161 LEU B CA 1
ATOM 3050 C C . LEU B 1 161 ? 16.143 62.818 -50.174 1.00 33.08 161 LEU B C 1
ATOM 3051 O O . LEU B 1 161 ? 16.805 62.518 -51.143 1.00 34.88 161 LEU B O 1
ATOM 3056 N N . LYS B 1 162 ? 14.829 62.872 -50.201 1.00 33.15 162 LYS B N 1
ATOM 3057 C CA . LYS B 1 162 ? 14.042 62.507 -51.353 1.00 34.76 162 LYS B CA 1
ATOM 3058 C C . LYS B 1 162 ? 14.296 63.493 -52.524 1.00 35.00 162 LYS B C 1
ATOM 3059 O O . LYS B 1 162 ? 14.462 63.072 -53.665 1.00 35.48 162 LYS B O 1
ATOM 3065 N N . SER B 1 163 ? 14.378 64.794 -52.201 1.00 35.26 163 SER B N 1
ATOM 3066 C CA . SER B 1 163 ? 14.839 65.847 -53.119 1.00 34.84 163 SER B CA 1
ATOM 3067 C C . SER B 1 163 ? 16.221 65.623 -53.683 1.00 35.71 163 SER B C 1
ATOM 3068 O O . SER B 1 163 ? 16.422 65.700 -54.922 1.00 36.01 163 SER B O 1
ATOM 3071 N N . LEU B 1 164 ? 17.189 65.336 -52.800 1.00 35.41 164 LEU B N 1
ATOM 3072 C CA . LEU B 1 164 ? 18.568 65.084 -53.248 1.00 34.43 164 LEU B CA 1
ATOM 3073 C C . LEU B 1 164 ? 18.649 63.869 -54.184 1.00 35.39 164 LEU B C 1
ATOM 3074 O O . LEU B 1 164 ? 19.420 63.895 -55.133 1.00 34.70 164 LEU B O 1
ATOM 3079 N N . GLN B 1 165 ? 17.898 62.804 -53.882 1.00 35.57 165 GLN B N 1
ATOM 3080 C CA . GLN B 1 165 ? 17.857 61.617 -54.736 1.00 37.53 165 GLN B CA 1
ATOM 3081 C C . GLN B 1 165 ? 17.110 61.859 -56.076 1.00 38.68 165 GLN B C 1
ATOM 3082 O O . GLN B 1 165 ? 17.620 61.475 -57.140 1.00 37.62 165 GLN B O 1
ATOM 3088 N N . LEU B 1 166 ? 15.932 62.487 -56.017 1.00 39.74 166 LEU B N 1
ATOM 3089 C CA . LEU B 1 166 ? 15.219 62.896 -57.242 1.00 40.52 166 LEU B CA 1
ATOM 3090 C C . LEU B 1 166 ? 16.088 63.704 -58.195 1.00 41.69 166 LEU B C 1
ATOM 3091 O O . LEU B 1 166 ? 16.239 63.335 -59.371 1.00 42.34 166 LEU B O 1
ATOM 3096 N N . THR B 1 167 ? 16.703 64.770 -57.685 1.00 41.61 167 THR B N 1
ATOM 3097 C CA . THR B 1 167 ? 17.429 65.693 -58.531 1.00 40.99 167 THR B CA 1
ATOM 3098 C C . THR B 1 167 ? 18.792 65.166 -58.928 1.00 41.98 167 THR B C 1
ATOM 3099 O O . THR B 1 167 ? 19.425 65.694 -59.849 1.00 41.19 167 THR B O 1
ATOM 3103 N N . TYR B 1 168 ? 19.254 64.134 -58.216 1.00 43.43 168 TYR B N 1
ATOM 3104 C CA . TYR B 1 168 ? 20.547 63.457 -58.456 1.00 44.20 168 TYR B CA 1
ATOM 3105 C C . TYR B 1 168 ? 20.619 62.881 -59.882 1.00 46.18 168 TYR B C 1
ATOM 3106 O O . TYR B 1 168 ? 21.696 62.831 -60.519 1.00 45.50 168 TYR B O 1
ATOM 3115 N N . THR B 1 169 ? 19.452 62.424 -60.347 1.00 48.20 169 THR B N 1
ATOM 3116 C CA . THR B 1 169 ? 19.338 61.634 -61.574 1.00 50.73 169 THR B CA 1
ATOM 3117 C C . THR B 1 169 ? 18.695 62.423 -62.721 1.00 51.12 169 THR B C 1
ATOM 3118 O O . THR B 1 169 ? 19.057 62.224 -63.878 1.00 51.82 169 THR B O 1
ATOM 3122 N N . THR B 1 170 ? 17.780 63.334 -62.377 1.00 51.16 170 THR B N 1
ATOM 3123 C CA . THR B 1 170 ? 16.893 63.975 -63.324 1.00 51.43 170 THR B CA 1
ATOM 3124 C C . THR B 1 170 ? 16.918 65.540 -63.265 1.00 51.25 170 THR B C 1
ATOM 3125 O O . THR B 1 170 ? 17.201 66.125 -62.202 1.00 51.60 170 THR B O 1
ATOM 3129 N N . PRO B 1 171 ? 16.646 66.229 -64.414 1.00 50.37 171 PRO B N 1
ATOM 3130 C CA . PRO B 1 171 ? 16.975 67.656 -64.412 1.00 48.21 171 PRO B CA 1
ATOM 3131 C C . PRO B 1 171 ? 15.816 68.526 -63.942 1.00 45.97 171 PRO B C 1
ATOM 3132 O O . PRO B 1 171 ? 15.218 69.273 -64.724 1.00 45.27 171 PRO B O 1
ATOM 3136 N N . VAL B 1 172 ? 15.546 68.424 -62.650 1.00 43.27 172 VAL B N 1
ATOM 3137 C CA . VAL B 1 172 ? 14.559 69.222 -61.928 1.00 40.88 172 VAL B CA 1
ATOM 3138 C C . VAL B 1 172 ? 15.198 69.760 -60.639 1.00 39.53 172 VAL B C 1
ATOM 3139 O O . VAL B 1 172 ? 16.292 69.339 -60.240 1.00 38.23 172 VAL B O 1
ATOM 3143 N N . ALA B 1 173 ? 14.529 70.720 -60.030 1.00 37.71 173 ALA B N 1
ATOM 3144 C CA . ALA B 1 173 ? 14.913 71.217 -58.742 1.00 37.31 173 ALA B CA 1
ATOM 3145 C C . ALA B 1 173 ? 13.594 71.266 -58.000 1.00 37.07 173 ALA B C 1
ATOM 3146 O O . ALA B 1 173 ? 12.543 71.378 -58.630 1.00 37.11 173 ALA B O 1
ATOM 3148 N N . THR B 1 174 ? 13.623 71.175 -56.672 1.00 36.50 174 THR B N 1
ATOM 3149 C CA . THR B 1 174 ? 12.360 71.082 -55.914 1.00 34.84 174 THR B CA 1
ATOM 3150 C C . THR B 1 174 ? 12.021 72.451 -55.339 1.00 35.15 174 THR B C 1
ATOM 3151 O O . THR B 1 174 ? 12.891 73.090 -54.797 1.00 35.66 174 THR B O 1
ATOM 3155 N N . PRO B 1 175 ? 10.771 72.951 -55.527 1.00 35.19 175 PRO B N 1
ATOM 3156 C CA . PRO B 1 175 ? 10.469 74.315 -55.041 1.00 34.15 175 PRO B CA 1
ATOM 3157 C C . PRO B 1 175 ? 10.452 74.427 -53.514 1.00 34.26 175 PRO B C 1
ATOM 3158 O O . PRO B 1 175 ? 10.609 73.431 -52.817 1.00 34.24 175 PRO B O 1
ATOM 3162 N N . VAL B 1 176 ? 10.235 75.641 -52.997 1.00 33.59 176 VAL B N 1
ATOM 3163 C CA . VAL B 1 176 ? 9.984 75.824 -51.572 1.00 33.14 176 VAL B CA 1
ATOM 3164 C C . VAL B 1 176 ? 8.890 74.853 -51.071 1.00 34.89 176 VAL B C 1
ATOM 3165 O O . VAL B 1 176 ? 7.905 74.593 -51.810 1.00 34.91 176 VAL B O 1
ATOM 3169 N N . ASN B 1 177 ? 9.042 74.341 -49.827 1.00 34.10 177 ASN B N 1
ATOM 3170 C CA . ASN B 1 177 ? 8.064 73.481 -49.182 1.00 33.45 177 ASN B CA 1
ATOM 3171 C C . ASN B 1 177 ? 7.676 72.281 -50.029 1.00 34.44 177 ASN B C 1
ATOM 3172 O O . ASN B 1 177 ? 6.617 71.774 -49.838 1.00 34.54 177 ASN B O 1
ATOM 3177 N N . TRP B 1 178 ? 8.507 71.830 -50.963 1.00 34.73 178 TRP B N 1
ATOM 3178 C CA . TRP B 1 178 ? 8.156 70.709 -51.807 1.00 36.07 178 TRP B CA 1
ATOM 3179 C C . TRP B 1 178 ? 8.060 69.373 -51.034 1.00 37.72 178 TRP B C 1
ATOM 3180 O O . TRP B 1 178 ? 8.987 69.021 -50.270 1.00 37.97 178 TRP B O 1
ATOM 3191 N N . ASN B 1 179 ? 6.967 68.637 -51.258 1.00 38.90 179 ASN B N 1
ATOM 3192 C CA . ASN B 1 179 ? 6.891 67.212 -50.880 1.00 40.25 179 ASN B CA 1
ATOM 3193 C C . ASN B 1 179 ? 6.737 66.301 -52.072 1.00 41.67 179 ASN B C 1
ATOM 3194 O O . ASN B 1 179 ? 6.204 66.701 -53.117 1.00 42.21 179 ASN B O 1
ATOM 3199 N N . GLU B 1 180 ? 7.238 65.092 -51.945 1.00 42.59 180 GLU B N 1
ATOM 3200 C CA . GLU B 1 180 ? 7.130 64.110 -53.002 1.00 44.49 180 GLU B CA 1
ATOM 3201 C C . GLU B 1 180 ? 5.698 64.047 -53.532 1.00 44.72 180 GLU B C 1
ATOM 3202 O O . GLU B 1 180 ? 4.720 64.075 -52.761 1.00 44.36 180 GLU B O 1
ATOM 3208 N N . GLY B 1 181 ? 5.578 63.984 -54.852 1.00 45.23 181 GLY B N 1
ATOM 3209 C CA . GLY B 1 181 ? 4.256 63.983 -55.469 1.00 45.06 181 GLY B CA 1
ATOM 3210 C C . GLY B 1 181 ? 3.852 65.375 -55.908 1.00 44.83 181 GLY B C 1
ATOM 3211 O O . GLY B 1 181 ? 2.996 65.513 -56.804 1.00 44.35 181 GLY B O 1
ATOM 3212 N N . ASP B 1 182 ? 4.445 66.408 -55.281 1.00 43.61 182 ASP B N 1
ATOM 3213 C CA . ASP B 1 182 ? 4.267 67.780 -55.750 1.00 42.86 182 ASP B CA 1
ATOM 3214 C C . ASP B 1 182 ? 5.015 67.919 -57.065 1.00 42.04 182 ASP B C 1
ATOM 3215 O O . ASP B 1 182 ? 5.922 67.152 -57.356 1.00 40.41 182 ASP B O 1
ATOM 3220 N N . LYS B 1 183 ? 4.586 68.876 -57.880 1.00 42.64 183 LYS B N 1
ATOM 3221 C CA . LYS B 1 183 ? 5.315 69.201 -59.108 1.00 43.14 183 LYS B CA 1
ATOM 3222 C C . LYS B 1 183 ? 6.651 69.881 -58.754 1.00 41.49 183 LYS B C 1
ATOM 3223 O O . LYS B 1 183 ? 6.742 70.640 -57.795 1.00 40.89 183 LYS B O 1
ATOM 3229 N N . CYS B 1 184 ? 7.676 69.563 -59.516 1.00 41.21 184 CYS B N 1
ATOM 3230 C CA . CYS B 1 184 ? 9.013 70.134 -59.393 1.00 42.70 184 CYS B CA 1
ATOM 3231 C C . CYS B 1 184 ? 9.154 71.281 -60.335 1.00 41.92 184 CYS B C 1
ATOM 3232 O O . CYS B 1 184 ? 8.214 71.598 -61.033 1.00 42.19 184 CYS B O 1
ATOM 3235 N N . CYS B 1 185 ? 10.367 71.837 -60.395 1.00 40.80 185 CYS B N 1
ATOM 3236 C CA . CYS B 1 185 ? 10.719 72.901 -61.334 1.00 40.18 185 CYS B CA 1
ATOM 3237 C C . CYS B 1 185 ? 11.681 72.359 -62.351 1.00 39.56 185 CYS B C 1
ATOM 3238 O O . CYS B 1 185 ? 12.621 71.666 -62.010 1.00 39.56 185 CYS B O 1
ATOM 3241 N N . VAL B 1 186 ? 11.435 72.664 -63.616 1.00 40.19 186 VAL B N 1
ATOM 3242 C CA . VAL B 1 186 ? 12.409 72.373 -64.662 1.00 39.96 186 VAL B CA 1
ATOM 3243 C C . VAL B 1 186 ? 13.648 73.231 -64.412 1.00 41.34 186 VAL B C 1
ATOM 3244 O O . VAL B 1 186 ? 13.518 74.399 -64.040 1.00 40.12 186 VAL B O 1
ATOM 3248 N N . ILE B 1 187 ? 14.844 72.648 -64.580 1.00 43.56 187 ILE B N 1
ATOM 3249 C CA . ILE B 1 187 ? 16.076 73.397 -64.305 1.00 45.69 187 ILE B CA 1
ATOM 3250 C C . ILE B 1 187 ? 16.230 74.459 -65.394 1.00 47.51 187 ILE B C 1
ATOM 3251 O O . ILE B 1 187 ? 15.898 74.188 -66.559 1.00 48.33 187 ILE B O 1
ATOM 3256 N N . PRO B 1 188 ? 16.667 75.676 -65.017 1.00 48.57 188 PRO B N 1
ATOM 3257 C CA . PRO B 1 188 ? 16.468 76.812 -65.947 1.00 49.96 188 PRO B CA 1
ATOM 3258 C C . PRO B 1 188 ? 17.321 76.770 -67.219 1.00 51.09 188 PRO B C 1
ATOM 3259 O O . PRO B 1 188 ? 16.996 77.435 -68.187 1.00 50.89 188 PRO B O 1
ATOM 3263 N N . THR B 1 189 ? 18.388 75.988 -67.211 1.00 53.04 189 THR B N 1
ATOM 3264 C CA . THR B 1 189 ? 19.283 75.872 -68.352 1.00 55.31 189 THR B CA 1
ATOM 3265 C C . THR B 1 189 ? 18.816 74.778 -69.308 1.00 57.17 189 THR B C 1
ATOM 3266 O O . THR B 1 189 ? 19.398 74.597 -70.361 1.00 57.85 189 THR B O 1
ATOM 3270 N N . LEU B 1 190 ? 17.783 74.035 -68.940 1.00 59.73 190 LEU B N 1
ATOM 3271 C CA . LEU B 1 190 ? 17.299 72.968 -69.799 1.00 62.14 190 LEU B CA 1
ATOM 3272 C C . LEU B 1 190 ? 16.530 73.556 -70.995 1.00 64.35 190 LEU B C 1
ATOM 3273 O O . LEU B 1 190 ? 15.414 74.102 -70.843 1.00 64.01 190 LEU B O 1
ATOM 3278 N N . GLN B 1 191 ? 17.172 73.450 -72.165 1.00 67.31 191 GLN B N 1
ATOM 3279 C CA . GLN B 1 191 ? 16.647 73.896 -73.469 1.00 71.04 191 GLN B CA 1
ATOM 3280 C C . GLN B 1 191 ? 15.278 73.257 -73.776 1.00 72.68 191 GLN B C 1
ATOM 3281 O O . GLN B 1 191 ? 15.082 72.048 -73.573 1.00 72.25 191 GLN B O 1
ATOM 3287 N N . ASP B 1 192 ? 14.340 74.082 -74.251 1.00 75.35 192 ASP B N 1
ATOM 3288 C CA . ASP B 1 192 ? 12.993 73.626 -74.652 1.00 77.98 192 ASP B CA 1
ATOM 3289 C C . ASP B 1 192 ? 13.073 72.492 -75.693 1.00 79.19 192 ASP B C 1
ATOM 3290 O O . ASP B 1 192 ? 12.237 71.575 -75.726 1.00 78.78 192 ASP B O 1
ATOM 3295 N N . ASP B 1 193 ? 14.105 72.596 -76.528 1.00 81.13 193 ASP B N 1
ATOM 3296 C CA . ASP B 1 193 ? 14.644 71.525 -77.365 1.00 83.20 193 ASP B CA 1
ATOM 3297 C C . ASP B 1 193 ? 14.693 70.120 -76.702 1.00 83.83 193 ASP B C 1
ATOM 3298 O O . ASP B 1 193 ? 14.433 69.113 -77.358 1.00 83.88 193 ASP B O 1
ATOM 3303 N N . GLU B 1 194 ? 15.024 70.062 -75.412 1.00 84.86 194 GLU B N 1
ATOM 3304 C CA . GLU B 1 194 ? 15.318 68.792 -74.738 1.00 85.96 194 GLU B CA 1
ATOM 3305 C C . GLU B 1 194 ? 14.327 68.387 -73.625 1.00 85.72 194 GLU B C 1
ATOM 3306 O O . GLU B 1 194 ? 14.693 67.689 -72.679 1.00 86.06 194 GLU B O 1
ATOM 3312 N N . ILE B 1 195 ? 13.069 68.790 -73.755 1.00 85.90 195 ILE B N 1
ATOM 3313 C CA . ILE B 1 195 ? 12.090 68.597 -72.677 1.00 85.83 195 ILE B CA 1
ATOM 3314 C C . ILE B 1 195 ? 11.234 67.330 -72.776 1.00 86.17 195 ILE B C 1
ATOM 3315 O O . ILE B 1 195 ? 10.899 66.738 -71.740 1.00 86.12 195 ILE B O 1
ATOM 3320 N N . SER B 1 196 ? 10.872 66.915 -73.993 1.00 86.39 196 SER B N 1
ATOM 3321 C CA . SER B 1 196 ? 10.079 65.685 -74.170 1.00 86.63 196 SER B CA 1
ATOM 3322 C C . SER B 1 196 ? 10.977 64.454 -74.059 1.00 86.69 196 SER B C 1
ATOM 3323 O O . SER B 1 196 ? 10.514 63.346 -73.765 1.00 86.67 196 SER B O 1
ATOM 3326 N N . LYS B 1 197 ? 12.268 64.686 -74.295 1.00 86.85 197 LYS B N 1
ATOM 3327 C CA . LYS B 1 197 ? 13.341 63.706 -74.118 1.00 86.93 197 LYS B CA 1
ATOM 3328 C C . LYS B 1 197 ? 13.468 63.229 -72.653 1.00 87.36 197 LYS B C 1
ATOM 3329 O O . LYS B 1 197 ? 13.836 62.071 -72.390 1.00 87.78 197 LYS B O 1
ATOM 3335 N N . HIS B 1 198 ? 13.153 64.126 -71.713 1.00 87.18 198 HIS B N 1
ATOM 3336 C CA . HIS B 1 198 ? 13.319 63.886 -70.282 1.00 86.75 198 HIS B CA 1
ATOM 3337 C C . HIS B 1 198 ? 11.977 63.689 -69.563 1.00 86.82 198 HIS B C 1
ATOM 3338 O O . HIS B 1 198 ? 11.892 62.910 -68.614 1.00 87.02 198 HIS B O 1
ATOM 3345 N N . PHE B 1 199 ? 10.943 64.415 -69.993 1.00 86.67 199 PHE B N 1
ATOM 3346 C CA . PHE B 1 199 ? 9.641 64.396 -69.310 1.00 86.51 199 PHE B CA 1
ATOM 3347 C C . PHE B 1 199 ? 8.507 63.862 -70.191 1.00 86.57 199 PHE B C 1
ATOM 3348 O O . PHE B 1 199 ? 8.070 64.535 -71.139 1.00 86.64 199 PHE B O 1
ATOM 3356 N N . LYS B 1 200 ? 8.035 62.652 -69.869 1.00 86.37 200 LYS B N 1
ATOM 3357 C CA . LYS B 1 200 ? 6.810 62.116 -70.466 1.00 85.97 200 LYS B CA 1
ATOM 3358 C C . LYS B 1 200 ? 5.728 63.191 -70.369 1.00 85.00 200 LYS B C 1
ATOM 3359 O O . LYS B 1 200 ? 5.041 63.490 -71.352 1.00 85.34 200 LYS B O 1
ATOM 3365 N N . ASN B 1 201 ? 5.593 63.765 -69.172 1.00 83.47 201 ASN B N 1
ATOM 3366 C CA . ASN B 1 201 ? 4.475 64.640 -68.834 1.00 81.65 201 ASN B CA 1
ATOM 3367 C C . ASN B 1 201 ? 4.651 66.090 -69.345 1.00 80.04 201 ASN B C 1
ATOM 3368 O O . ASN B 1 201 ? 5.750 66.506 -69.763 1.00 80.10 201 ASN B O 1
ATOM 3373 N N . GLU B 1 202 ? 3.554 66.837 -69.318 1.00 77.30 202 GLU B N 1
ATOM 3374 C CA . GLU B 1 202 ? 3.531 68.201 -69.786 1.00 75.32 202 GLU B CA 1
ATOM 3375 C C . GLU B 1 202 ? 4.087 69.182 -68.751 1.00 72.66 202 GLU B C 1
ATOM 3376 O O . GLU B 1 202 ? 3.948 69.009 -67.526 1.00 72.27 202 GLU B O 1
ATOM 3382 N N . ILE B 1 203 ? 4.715 70.213 -69.289 1.00 69.38 203 ILE B N 1
ATOM 3383 C CA . ILE B 1 203 ? 5.279 71.285 -68.524 1.00 66.26 203 ILE B CA 1
ATOM 3384 C C . ILE B 1 203 ? 4.236 72.378 -68.425 1.00 64.40 203 ILE B C 1
ATOM 3385 O O . ILE B 1 203 ? 3.558 72.697 -69.405 1.00 64.73 203 ILE B O 1
ATOM 3390 N N . THR B 1 204 ? 4.082 72.883 -67.207 1.00 61.41 204 THR B N 1
ATOM 3391 C CA . THR B 1 204 ? 3.282 74.042 -66.867 1.00 59.25 204 THR B CA 1
ATOM 3392 C C . THR B 1 204 ? 4.159 75.303 -66.771 1.00 57.67 204 THR B C 1
ATOM 3393 O O . THR B 1 204 ? 5.349 75.214 -66.487 1.00 57.27 204 THR B O 1
ATOM 3397 N N . LYS B 1 205 ? 3.569 76.469 -67.030 1.00 55.58 205 LYS B N 1
ATOM 3398 C CA . LYS B 1 205 ? 4.332 77.699 -67.231 1.00 54.29 205 LYS B CA 1
ATOM 3399 C C . LYS B 1 205 ? 3.591 78.867 -66.625 1.00 52.81 205 LYS B C 1
ATOM 3400 O O . LYS B 1 205 ? 2.360 78.938 -66.677 1.00 53.17 205 LYS B O 1
ATOM 3406 N N . VAL B 1 206 ? 4.326 79.754 -65.994 1.00 50.50 206 VAL B N 1
ATOM 3407 C CA . VAL B 1 206 ? 3.730 80.953 -65.475 1.00 49.93 206 VAL B CA 1
ATOM 3408 C C . VAL B 1 206 ? 4.508 82.082 -66.123 1.00 50.56 206 VAL B C 1
ATOM 3409 O O . VAL B 1 206 ? 5.660 82.324 -65.772 1.00 50.46 206 VAL B O 1
ATOM 3413 N N . GLU B 1 207 ? 3.891 82.749 -67.096 1.00 50.67 207 GLU B N 1
ATOM 3414 C CA . GLU B 1 207 ? 4.485 83.938 -67.699 1.00 50.65 207 GLU B CA 1
ATOM 3415 C C . GLU B 1 207 ? 4.764 85.051 -66.662 1.00 47.63 207 GLU B C 1
ATOM 3416 O O . GLU B 1 207 ? 3.926 85.347 -65.780 1.00 46.32 207 GLU B O 1
ATOM 3422 N N . MET B 1 208 ? 5.952 85.657 -66.792 1.00 45.39 208 MET B N 1
ATOM 3423 C CA . MET B 1 208 ? 6.456 86.646 -65.830 1.00 43.02 208 MET B CA 1
ATOM 3424 C C . MET B 1 208 ? 6.466 88.073 -66.390 1.00 42.78 208 MET B C 1
ATOM 3425 O O . MET B 1 208 ? 6.631 88.249 -67.599 1.00 42.45 208 MET B O 1
ATOM 3430 N N . PRO B 1 209 ? 6.315 89.109 -65.526 1.00 42.01 209 PRO B N 1
ATOM 3431 C CA . PRO B 1 209 ? 6.562 90.459 -66.076 1.00 42.52 209 PRO B CA 1
ATOM 3432 C C . PRO B 1 209 ? 7.925 90.654 -66.855 1.00 43.69 209 PRO B C 1
ATOM 3433 O O . PRO B 1 209 ? 7.993 91.464 -67.823 1.00 44.24 209 PRO B O 1
ATOM 3437 N N . SER B 1 210 ? 8.970 89.906 -66.486 1.00 42.85 210 SER B N 1
ATOM 3438 C CA . SER B 1 210 ? 10.260 89.973 -67.200 1.00 42.05 210 SER B CA 1
ATOM 3439 C C . SER B 1 210 ? 10.201 89.339 -68.602 1.00 43.24 210 SER B C 1
ATOM 3440 O O . SER B 1 210 ? 11.161 89.441 -69.361 1.00 43.31 210 SER B O 1
ATOM 3443 N N . LYS B 1 211 ? 9.083 88.668 -68.902 1.00 43.69 211 LYS B N 1
ATOM 3444 C CA . LYS B 1 211 ? 8.908 87.744 -70.046 1.00 44.66 211 LYS B CA 1
ATOM 3445 C C . LYS B 1 211 ? 9.982 86.670 -70.276 1.00 43.95 211 LYS B C 1
ATOM 3446 O O . LYS B 1 211 ? 10.047 86.062 -71.346 1.00 42.98 211 LYS B O 1
ATOM 3452 N N . LYS B 1 212 ? 10.798 86.392 -69.267 1.00 43.25 212 LYS B N 1
ATOM 3453 C CA . LYS B 1 212 ? 11.728 85.266 -69.396 1.00 42.26 212 LYS B CA 1
ATOM 3454 C C . LYS B 1 212 ? 10.962 83.969 -69.167 1.00 42.52 212 LYS B C 1
ATOM 3455 O O . LYS B 1 212 ? 9.831 83.970 -68.638 1.00 42.64 212 LYS B O 1
ATOM 3461 N N . LYS B 1 213 ? 11.507 82.855 -69.599 1.00 42.43 213 LYS B N 1
ATOM 3462 C CA . LYS B 1 213 ? 10.637 81.680 -69.686 1.00 43.42 213 LYS B CA 1
ATOM 3463 C C . LYS B 1 213 ? 11.029 80.614 -68.631 1.00 42.77 213 LYS B C 1
ATOM 3464 O O . LYS B 1 213 ? 10.913 79.400 -68.879 1.00 41.46 213 LYS B O 1
ATOM 3470 N N . TYR B 1 214 ? 11.528 81.090 -67.472 1.00 41.43 214 TYR B N 1
ATOM 3471 C CA . TYR B 1 214 ? 12.196 80.214 -66.489 1.00 39.68 214 TYR B CA 1
ATOM 3472 C C . TYR B 1 214 ? 11.208 79.502 -65.576 1.00 39.92 214 TYR B C 1
ATOM 3473 O O . TYR B 1 214 ? 11.464 78.412 -65.114 1.00 40.32 214 TYR B O 1
ATOM 3482 N N . LEU B 1 215 ? 10.063 80.123 -65.346 1.00 40.43 215 LEU B N 1
ATOM 3483 C CA . LEU B 1 215 ? 9.091 79.613 -64.401 1.00 41.17 215 LEU B CA 1
ATOM 3484 C C . LEU B 1 215 ? 8.280 78.438 -64.965 1.00 41.03 215 LEU B C 1
ATOM 3485 O O . LEU B 1 215 ? 7.131 78.603 -65.344 1.00 41.50 215 LEU B O 1
ATOM 3490 N N . ARG B 1 216 ? 8.911 77.270 -65.001 1.00 41.29 216 ARG B N 1
ATOM 3491 C CA . ARG B 1 216 ? 8.371 76.040 -65.585 1.00 41.33 216 ARG B CA 1
ATOM 3492 C C . ARG B 1 216 ? 8.227 74.939 -64.509 1.00 42.56 216 ARG B C 1
ATOM 3493 O O . ARG B 1 216 ? 9.193 74.651 -63.771 1.00 42.40 216 ARG B O 1
ATOM 3501 N N . PHE B 1 217 ? 7.040 74.334 -64.417 1.00 42.94 217 PHE B N 1
ATOM 3502 C CA . PHE B 1 217 ? 6.815 73.213 -63.501 1.00 44.30 217 PHE B CA 1
ATOM 3503 C C . PHE B 1 217 ? 6.585 71.964 -64.274 1.00 45.44 217 PHE B C 1
ATOM 3504 O O . PHE B 1 217 ? 6.122 72.010 -65.402 1.00 46.22 217 PHE B O 1
ATOM 3512 N N . VAL B 1 218 ? 6.871 70.834 -63.652 1.00 46.06 218 VAL B N 1
ATOM 3513 C CA . VAL B 1 218 ? 6.552 69.558 -64.240 1.00 46.57 218 VAL B CA 1
ATOM 3514 C C . VAL B 1 218 ? 6.081 68.564 -63.195 1.00 48.84 218 VAL B C 1
ATOM 3515 O O . VAL B 1 218 ? 6.722 68.359 -62.147 1.00 48.43 218 VAL B O 1
ATOM 3519 N N . ASN B 1 219 ? 4.957 67.934 -63.510 1.00 50.58 219 ASN B N 1
ATOM 3520 C CA . ASN B 1 219 ? 4.485 66.763 -62.789 1.00 52.77 219 ASN B CA 1
ATOM 3521 C C . ASN B 1 219 ? 5.250 65.509 -63.278 1.00 52.80 219 ASN B C 1
ATOM 3522 O O . ASN B 1 219 ? 5.261 65.214 -64.484 1.00 53.36 219 ASN B O 1
ATOM 3527 N N . LEU B 1 220 ? 5.933 64.801 -62.370 1.00 52.83 220 LEU B N 1
ATOM 3528 C CA . LEU B 1 220 ? 6.813 63.667 -62.773 1.00 53.12 220 LEU B CA 1
ATOM 3529 C C . LEU B 1 220 ? 6.172 62.270 -62.908 1.00 52.46 220 LEU B C 1
ATOM 3530 O O . LEU B 1 220 ? 5.221 61.943 -62.216 1.00 51.81 220 LEU B O 1
ATOM 3535 N N . TYR C 1 3 ? 51.506 67.371 0.585 1.00 53.99 3 TYR C N 1
ATOM 3536 C CA . TYR C 1 3 ? 52.491 66.819 -0.432 1.00 53.44 3 TYR C CA 1
ATOM 3537 C C . TYR C 1 3 ? 51.906 65.650 -1.224 1.00 53.33 3 TYR C C 1
ATOM 3538 O O . TYR C 1 3 ? 52.189 64.481 -0.909 1.00 54.91 3 TYR C O 1
ATOM 3547 N N . HIS C 1 4 ? 51.061 66.001 -2.208 1.00 51.86 4 HIS C N 1
ATOM 3548 C CA . HIS C 1 4 ? 50.461 65.099 -3.186 1.00 49.88 4 HIS C CA 1
ATOM 3549 C C . HIS C 1 4 ? 51.528 64.357 -4.025 1.00 46.70 4 HIS C C 1
ATOM 3550 O O . HIS C 1 4 ? 52.727 64.695 -4.020 1.00 45.46 4 HIS C O 1
ATOM 3557 N N . LEU C 1 5 ? 51.074 63.334 -4.741 1.00 42.31 5 LEU C N 1
ATOM 3558 C CA . LEU C 1 5 ? 51.956 62.556 -5.588 1.00 37.96 5 LEU C CA 1
ATOM 3559 C C . LEU C 1 5 ? 52.434 63.446 -6.724 1.00 36.61 5 LEU C C 1
ATOM 3560 O O . LEU C 1 5 ? 51.635 64.153 -7.311 1.00 34.03 5 LEU C O 1
ATOM 3565 N N . GLY C 1 6 ? 53.720 63.368 -7.052 1.00 34.72 6 GLY C N 1
ATOM 3566 C CA . GLY C 1 6 ? 54.254 64.212 -8.059 1.00 34.03 6 GLY C CA 1
ATOM 3567 C C . GLY C 1 6 ? 54.812 65.543 -7.571 1.00 33.91 6 GLY C C 1
ATOM 3568 O O . GLY C 1 6 ? 55.555 66.168 -8.303 1.00 35.19 6 GLY C O 1
ATOM 3569 N N . ALA C 1 7 ? 54.460 65.993 -6.370 1.00 33.27 7 ALA C N 1
ATOM 3570 C CA . ALA C 1 7 ? 55.092 67.170 -5.746 1.00 32.70 7 ALA C CA 1
ATOM 3571 C C . ALA C 1 7 ? 56.561 66.927 -5.569 1.00 33.21 7 ALA C C 1
ATOM 3572 O O . ALA C 1 7 ? 57.033 65.789 -5.613 1.00 32.37 7 ALA C O 1
ATOM 3574 N N . THR C 1 8 ? 57.285 68.033 -5.363 1.00 34.68 8 THR C N 1
ATOM 3575 C CA . THR C 1 8 ? 58.717 68.031 -5.185 1.00 34.72 8 THR C CA 1
ATOM 3576 C C . THR C 1 8 ? 58.933 67.974 -3.679 1.00 33.93 8 THR C C 1
ATOM 3577 O O . THR C 1 8 ? 58.256 68.700 -2.928 1.00 31.90 8 THR C O 1
ATOM 3581 N N . PHE C 1 9 ? 59.780 67.025 -3.225 1.00 32.32 9 PHE C N 1
ATOM 3582 C CA . PHE C 1 9 ? 59.956 66.893 -1.775 1.00 32.08 9 PHE C CA 1
ATOM 3583 C C . PHE C 1 9 ? 60.898 68.036 -1.412 1.00 31.89 9 PHE C C 1
ATOM 3584 O O . PHE C 1 9 ? 61.953 68.168 -2.049 1.00 32.30 9 PHE C O 1
ATOM 3592 N N . PRO C 1 10 ? 60.546 68.838 -0.398 1.00 32.90 10 PRO C N 1
ATOM 3593 C CA . PRO C 1 10 ? 61.406 69.998 -0.085 1.00 34.29 10 PRO C CA 1
ATOM 3594 C C . PRO C 1 10 ? 62.774 69.651 0.548 1.00 34.32 10 PRO C C 1
ATOM 3595 O O . PRO C 1 10 ? 62.881 68.689 1.321 1.00 34.05 10 PRO C O 1
ATOM 3599 N N . ASN C 1 11 ? 63.806 70.436 0.230 1.00 34.14 11 ASN C N 1
ATOM 3600 C CA . ASN C 1 11 ? 65.088 70.372 0.965 1.00 33.88 11 ASN C CA 1
ATOM 3601 C C . ASN C 1 11 ? 64.943 70.863 2.382 1.00 34.80 11 ASN C C 1
ATOM 3602 O O . ASN C 1 11 ? 64.027 71.636 2.676 1.00 33.36 11 ASN C O 1
ATOM 3607 N N . PHE C 1 12 ? 65.815 70.354 3.274 1.00 35.17 12 PHE C N 1
ATOM 3608 C CA . PHE C 1 12 ? 65.873 70.819 4.662 1.00 35.71 12 PHE C CA 1
ATOM 3609 C C . PHE C 1 12 ? 67.253 70.523 5.202 1.00 36.17 12 PHE C C 1
ATOM 3610 O O . PHE C 1 12 ? 67.973 69.653 4.668 1.00 35.33 12 PHE C O 1
ATOM 3618 N N . THR C 1 13 ? 67.614 71.269 6.258 1.00 36.46 13 THR C N 1
ATOM 3619 C CA . THR C 1 13 ? 68.862 71.034 6.998 1.00 36.37 13 THR C CA 1
ATOM 3620 C C . THR C 1 13 ? 68.436 70.722 8.405 1.00 35.93 13 THR C C 1
ATOM 3621 O O . THR C 1 13 ? 67.469 71.305 8.904 1.00 36.17 13 THR C O 1
ATOM 3625 N N . ALA C 1 14 ? 69.094 69.748 9.022 1.00 34.68 14 ALA C N 1
ATOM 3626 C CA . ALA C 1 14 ? 68.673 69.318 10.329 1.00 33.93 14 ALA C CA 1
ATOM 3627 C C . ALA C 1 14 ? 69.867 68.690 11.045 1.00 34.32 14 ALA C C 1
ATOM 3628 O O . ALA C 1 14 ? 70.878 68.356 10.408 1.00 34.31 14 ALA C O 1
ATOM 3630 N N . LYS C 1 15 ? 69.791 68.590 12.373 1.00 33.85 15 LYS C N 1
ATOM 3631 C CA . LYS C 1 15 ? 70.700 67.668 13.075 1.00 34.75 15 LYS C CA 1
ATOM 3632 C C . LYS C 1 15 ? 70.279 66.214 12.748 1.00 33.55 15 LYS C C 1
ATOM 3633 O O . LYS C 1 15 ? 69.100 65.975 12.497 1.00 32.20 15 LYS C O 1
ATOM 3639 N N . ALA C 1 16 ? 71.227 65.276 12.819 1.00 32.90 16 ALA C N 1
ATOM 3640 C CA . ALA C 1 16 ? 70.958 63.855 12.570 1.00 33.54 16 ALA C CA 1
ATOM 3641 C C . ALA C 1 16 ? 71.870 62.933 13.415 1.00 33.83 16 ALA C C 1
ATOM 3642 O O . ALA C 1 16 ? 72.938 63.359 13.817 1.00 33.74 16 ALA C O 1
ATOM 3644 N N . SER C 1 17 ? 71.444 61.686 13.674 1.00 33.39 17 SER C N 1
ATOM 3645 C CA . SER C 1 17 ? 72.264 60.706 14.390 1.00 34.59 17 SER C CA 1
ATOM 3646 C C . SER C 1 17 ? 73.649 60.532 13.706 1.00 36.42 17 SER C C 1
ATOM 3647 O O . SER C 1 17 ? 73.743 60.649 12.495 1.00 34.98 17 SER C O 1
ATOM 3650 N N . GLY C 1 18 ? 74.698 60.234 14.501 1.00 38.74 18 GLY C N 1
ATOM 3651 C CA . GLY C 1 18 ? 75.973 59.765 13.984 1.00 41.76 18 GLY C CA 1
ATOM 3652 C C . GLY C 1 18 ? 76.817 60.783 13.232 1.00 44.56 18 GLY C C 1
ATOM 3653 O O . GLY C 1 18 ? 77.954 60.467 12.885 1.00 44.38 18 GLY C O 1
ATOM 3654 N N . ILE C 1 19 ? 76.264 61.969 12.922 1.00 46.12 19 ILE C N 1
ATOM 3655 C CA . ILE C 1 19 ? 77.110 63.097 12.497 1.00 48.45 19 ILE C CA 1
ATOM 3656 C C . ILE C 1 19 ? 77.024 64.292 13.398 1.00 48.90 19 ILE C C 1
ATOM 3657 O O . ILE C 1 19 ? 75.978 64.587 14.014 1.00 48.35 19 ILE C O 1
ATOM 3662 N N . ASP C 1 20 ? 78.146 64.995 13.433 1.00 49.31 20 ASP C N 1
ATOM 3663 C CA . ASP C 1 20 ? 78.273 66.184 14.257 1.00 50.33 20 ASP C CA 1
ATOM 3664 C C . ASP C 1 20 ? 77.779 67.449 13.597 1.00 49.48 20 ASP C C 1
ATOM 3665 O O . ASP C 1 20 ? 77.236 68.302 14.280 1.00 50.87 20 ASP C O 1
ATOM 3670 N N . GLY C 1 21 ? 77.900 67.575 12.283 1.00 48.33 21 GLY C N 1
ATOM 3671 C CA . GLY C 1 21 ? 77.418 68.802 11.659 1.00 47.63 21 GLY C CA 1
ATOM 3672 C C . GLY C 1 21 ? 75.942 68.824 11.302 1.00 46.66 21 GLY C C 1
ATOM 3673 O O . GLY C 1 21 ? 75.132 68.095 11.859 1.00 46.32 21 GLY C O 1
ATOM 3674 N N . ASP C 1 22 ? 75.620 69.693 10.348 1.00 45.97 22 ASP C N 1
ATOM 3675 C CA . ASP C 1 22 ? 74.333 69.758 9.699 1.00 44.97 22 ASP C CA 1
ATOM 3676 C C . ASP C 1 22 ? 74.146 68.644 8.663 1.00 42.72 22 ASP C C 1
ATOM 3677 O O . ASP C 1 22 ? 75.050 68.357 7.870 1.00 42.03 22 ASP C O 1
ATOM 3682 N N . PHE C 1 23 ? 72.980 67.996 8.716 1.00 39.81 23 PHE C N 1
ATOM 3683 C CA . PHE C 1 23 ? 72.527 67.098 7.658 1.00 37.13 23 PHE C CA 1
ATOM 3684 C C . PHE C 1 23 ? 71.670 67.917 6.694 1.00 35.65 23 PHE C C 1
ATOM 3685 O O . PHE C 1 23 ? 70.680 68.528 7.106 1.00 35.68 23 PHE C O 1
ATOM 3693 N N . GLU C 1 24 ? 72.082 67.980 5.442 1.00 33.66 24 GLU C N 1
ATOM 3694 C CA . GLU C 1 24 ? 71.247 68.567 4.421 1.00 34.37 24 GLU C CA 1
ATOM 3695 C C . GLU C 1 24 ? 70.716 67.497 3.439 1.00 32.74 24 GLU C C 1
ATOM 3696 O O . GLU C 1 24 ? 71.485 66.755 2.837 1.00 32.24 24 GLU C O 1
ATOM 3702 N N . LEU C 1 25 ? 69.401 67.422 3.315 1.00 32.03 25 LEU C N 1
ATOM 3703 C CA . LEU C 1 25 ? 68.757 66.378 2.527 1.00 32.26 25 LEU C CA 1
ATOM 3704 C C . LEU C 1 25 ? 69.242 66.285 1.079 1.00 32.29 25 LEU C C 1
ATOM 3705 O O . LEU C 1 25 ? 69.737 65.217 0.667 1.00 32.78 25 LEU C O 1
ATOM 3710 N N . TYR C 1 26 ? 69.069 67.375 0.300 1.00 33.41 26 TYR C N 1
ATOM 3711 C CA . TYR C 1 26 ? 69.488 67.380 -1.117 1.00 34.43 26 TYR C CA 1
ATOM 3712 C C . TYR C 1 26 ? 70.948 66.973 -1.348 1.00 35.93 26 TYR C C 1
ATOM 3713 O O . TYR C 1 26 ? 71.221 66.240 -2.303 1.00 38.44 26 TYR C O 1
ATOM 3722 N N . LYS C 1 27 ? 71.873 67.347 -0.464 1.00 36.40 27 LYS C N 1
ATOM 3723 C CA . LYS C 1 27 ? 73.252 66.824 -0.568 1.00 37.74 27 LYS C CA 1
ATOM 3724 C C . LYS C 1 27 ? 73.308 65.323 -0.365 1.00 36.83 27 LYS C C 1
ATOM 3725 O O . LYS C 1 27 ? 74.042 64.605 -1.046 1.00 35.92 27 LYS C O 1
ATOM 3731 N N . TYR C 1 28 ? 72.559 64.830 0.615 1.00 36.65 28 TYR C N 1
ATOM 3732 C CA . TYR C 1 28 ? 72.617 63.402 0.891 1.00 36.30 28 TYR C CA 1
ATOM 3733 C C . TYR C 1 28 ? 72.018 62.559 -0.264 1.00 36.49 28 TYR C C 1
ATOM 3734 O O . TYR C 1 28 ? 72.565 61.505 -0.608 1.00 36.34 28 TYR C O 1
ATOM 3743 N N . ILE C 1 29 ? 70.934 63.029 -0.876 1.00 36.62 29 ILE C N 1
ATOM 3744 C CA . ILE C 1 29 ? 70.207 62.187 -1.866 1.00 37.71 29 ILE C CA 1
ATOM 3745 C C . ILE C 1 29 ? 70.469 62.533 -3.376 1.00 38.85 29 ILE C C 1
ATOM 3746 O O . ILE C 1 29 ? 69.708 62.072 -4.266 1.00 39.31 29 ILE C O 1
ATOM 3751 N N . GLU C 1 30 ? 71.495 63.360 -3.664 1.00 39.65 30 GLU C N 1
ATOM 3752 C CA . GLU C 1 30 ? 71.803 63.795 -5.057 1.00 40.88 30 GLU C CA 1
ATOM 3753 C C . GLU C 1 30 ? 72.046 62.590 -5.948 1.00 38.31 30 GLU C C 1
ATOM 3754 O O . GLU C 1 30 ? 72.814 61.674 -5.593 1.00 37.72 30 GLU C O 1
ATOM 3760 N N . ASN C 1 31 ? 71.334 62.551 -7.064 1.00 38.24 31 ASN C N 1
ATOM 3761 C CA . ASN C 1 31 ? 71.374 61.412 -8.029 1.00 38.75 31 ASN C CA 1
ATOM 3762 C C . ASN C 1 31 ? 70.916 60.035 -7.523 1.00 37.99 31 ASN C C 1
ATOM 3763 O O . ASN C 1 31 ? 71.336 59.010 -8.068 1.00 38.01 31 ASN C O 1
ATOM 3768 N N . SER C 1 32 ? 70.095 60.026 -6.469 1.00 36.55 32 SER C N 1
ATOM 3769 C CA . SER C 1 32 ? 69.653 58.825 -5.794 1.00 34.52 32 SER C CA 1
ATOM 3770 C C . SER C 1 32 ? 68.162 58.837 -5.564 1.00 32.15 32 SER C C 1
ATOM 3771 O O . SER C 1 32 ? 67.568 59.888 -5.320 1.00 30.49 32 SER C O 1
ATOM 3774 N N . TRP C 1 33 ? 67.569 57.647 -5.581 1.00 30.49 33 TRP C N 1
ATOM 3775 C CA . TRP C 1 33 ? 66.254 57.465 -4.959 1.00 28.81 33 TRP C CA 1
ATOM 3776 C C . TRP C 1 33 ? 66.427 57.679 -3.438 1.00 27.49 33 TRP C C 1
ATOM 3777 O O . TRP C 1 33 ? 67.498 57.417 -2.873 1.00 27.15 33 TRP C O 1
ATOM 3788 N N . ALA C 1 34 ? 65.382 58.161 -2.785 1.00 25.47 34 ALA C N 1
ATOM 3789 C CA . ALA C 1 34 ? 65.386 58.212 -1.346 1.00 25.46 34 ALA C CA 1
ATOM 3790 C C . ALA C 1 34 ? 64.073 57.673 -0.775 1.00 24.61 34 ALA C C 1
ATOM 3791 O O . ALA C 1 34 ? 63.048 57.787 -1.380 1.00 26.02 34 ALA C O 1
ATOM 3793 N N . ILE C 1 35 ? 64.126 57.067 0.389 1.00 24.83 35 ILE C N 1
ATOM 3794 C CA . ILE C 1 35 ? 62.939 56.825 1.162 1.00 24.36 35 ILE C CA 1
ATOM 3795 C C . ILE C 1 35 ? 63.084 57.545 2.505 1.00 25.79 35 ILE C C 1
ATOM 3796 O O . ILE C 1 35 ? 64.012 57.250 3.280 1.00 25.27 35 ILE C O 1
ATOM 3801 N 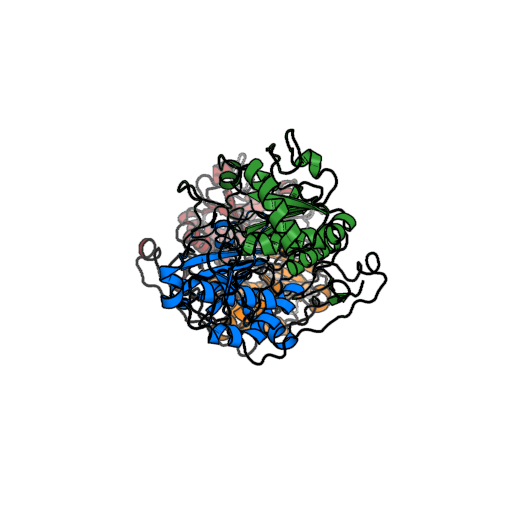N . LEU C 1 36 ? 62.227 58.531 2.773 1.00 25.60 36 LEU C N 1
ATOM 3802 C CA . LEU C 1 36 ? 62.256 59.123 4.127 1.00 24.64 36 LEU C CA 1
ATOM 3803 C C . LEU C 1 36 ? 61.123 58.499 4.987 1.00 23.29 36 LEU C C 1
ATOM 3804 O O . LEU C 1 36 ? 59.952 58.455 4.575 1.00 23.33 36 LEU C O 1
ATOM 3809 N N . PHE C 1 37 ? 61.478 57.962 6.143 1.00 23.03 37 PHE C N 1
ATOM 3810 C CA . PHE C 1 37 ? 60.507 57.287 7.028 1.00 22.50 37 PHE C CA 1
ATOM 3811 C C . PHE C 1 37 ? 60.582 57.882 8.429 1.00 23.07 37 PHE C C 1
ATOM 3812 O O . PHE C 1 37 ? 61.685 58.001 9.003 1.00 23.29 37 PHE C O 1
ATOM 3820 N N . SER C 1 38 ? 59.434 58.215 9.017 1.00 22.95 38 SER C N 1
ATOM 3821 C CA . SER C 1 38 ? 59.389 58.682 10.405 1.00 22.12 38 SER C CA 1
ATOM 3822 C C . SER C 1 38 ? 58.945 57.595 11.387 1.00 22.74 38 SER C C 1
ATOM 3823 O O . SER C 1 38 ? 58.467 56.513 11.002 1.00 20.89 38 SER C O 1
ATOM 3826 N N . HIS C 1 39 ? 59.118 57.894 12.684 1.00 22.53 39 HIS C N 1
ATOM 3827 C CA . HIS C 1 39 ? 58.656 56.986 13.719 1.00 21.90 39 HIS C CA 1
ATOM 3828 C C . HIS C 1 39 ? 58.333 57.868 14.865 1.00 22.04 39 HIS C C 1
ATOM 3829 O O . HIS C 1 39 ? 58.927 58.890 14.983 1.00 22.74 39 HIS C O 1
ATOM 3836 N N . PRO C 1 40 ? 57.304 57.532 15.657 1.00 22.98 40 PRO C N 1
ATOM 3837 C CA . PRO C 1 40 ? 56.919 58.369 16.806 1.00 23.30 40 PRO C CA 1
ATOM 3838 C C . PRO C 1 40 ? 57.983 58.717 17.859 1.00 24.08 40 PRO C C 1
ATOM 3839 O O . PRO C 1 40 ? 58.359 59.910 17.940 1.00 25.07 40 PRO C O 1
ATOM 3843 N N . ASN C 1 41 ? 58.483 57.740 18.612 1.00 24.09 41 ASN C N 1
ATOM 3844 C CA . ASN C 1 41 ? 59.373 58.036 19.726 1.00 25.95 41 ASN C CA 1
ATOM 3845 C C . ASN C 1 41 ? 60.537 57.045 19.806 1.00 26.89 41 ASN C C 1
ATOM 3846 O O . ASN C 1 41 ? 60.301 55.821 19.770 1.00 27.01 41 ASN C O 1
ATOM 3851 N N . ASP C 1 42 ? 61.755 57.553 20.029 1.00 26.80 42 ASP C N 1
ATOM 3852 C CA . ASP C 1 42 ? 62.904 56.713 20.364 1.00 26.49 42 ASP C CA 1
ATOM 3853 C C . ASP C 1 42 ? 62.564 55.910 21.595 1.00 25.56 42 ASP C C 1
ATOM 3854 O O . ASP C 1 42 ? 61.727 56.357 22.363 1.00 26.56 42 ASP C O 1
ATOM 3859 N N . PHE C 1 43 ? 63.232 54.759 21.827 1.00 25.62 43 PHE C N 1
ATOM 3860 C CA . PHE C 1 43 ? 63.007 53.903 23.043 1.00 24.96 43 PHE C CA 1
ATOM 3861 C C . PHE C 1 43 ? 61.572 53.401 23.262 1.00 25.99 43 PHE C C 1
ATOM 3862 O O . PHE C 1 43 ? 61.071 53.322 24.397 1.00 27.33 43 PHE C O 1
ATOM 3870 N N . THR C 1 44 ? 60.893 53.052 22.188 1.00 27.00 44 THR C N 1
ATOM 3871 C CA . THR C 1 44 ? 59.568 52.434 22.245 1.00 26.15 44 THR C CA 1
ATOM 3872 C C . THR C 1 44 ? 59.664 51.156 21.348 1.00 27.11 44 THR C C 1
ATOM 3873 O O . THR C 1 44 ? 60.535 51.094 20.447 1.00 26.63 44 THR C O 1
ATOM 3877 N N . PRO C 1 45 ? 58.854 50.101 21.652 1.00 27.50 45 PRO C N 1
ATOM 3878 C CA . PRO C 1 45 ? 59.096 48.776 21.055 1.00 27.74 45 PRO C CA 1
ATOM 3879 C C . PRO C 1 45 ? 58.851 48.595 19.532 1.00 28.52 45 PRO C C 1
ATOM 3880 O O . PRO C 1 45 ? 59.616 47.882 18.878 1.00 27.48 45 PRO C O 1
ATOM 3884 N N . VAL C 1 46 ? 57.807 49.214 18.976 1.00 27.28 46 VAL C N 1
ATOM 3885 C CA . VAL C 1 46 ? 57.475 48.925 17.585 1.00 26.28 46 VAL C CA 1
ATOM 3886 C C . VAL C 1 46 ? 58.571 49.548 16.765 1.00 25.10 46 VAL C C 1
ATOM 3887 O O . VAL C 1 46 ? 59.116 48.916 15.849 1.00 24.18 46 VAL C O 1
ATOM 3891 N N . CYS C 1 47 ? 58.897 50.780 17.118 1.00 24.76 47 CYS C N 1
ATOM 3892 C CA . CYS C 1 47 ? 59.943 51.579 16.463 1.00 25.56 47 CYS C CA 1
ATOM 3893 C C . CYS C 1 47 ? 61.275 50.840 16.434 1.00 25.74 47 CYS C C 1
ATOM 3894 O O . CYS C 1 47 ? 62.012 50.893 15.440 1.00 27.40 47 CYS C O 1
ATOM 3897 N N . THR C 1 48 ? 61.599 50.182 17.530 1.00 24.36 48 THR C N 1
ATOM 3898 C CA . THR C 1 48 ? 62.839 49.439 17.661 1.00 24.44 48 THR C CA 1
ATOM 3899 C C . THR C 1 48 ? 62.881 48.253 16.705 1.00 24.49 48 THR C C 1
ATOM 3900 O O . THR C 1 48 ? 63.911 48.031 16.052 1.00 25.72 48 THR C O 1
ATOM 3904 N N . THR C 1 49 ? 61.772 47.497 16.615 1.00 23.70 49 THR C N 1
ATOM 3905 C CA . THR C 1 49 ? 61.647 46.421 15.667 1.00 22.50 49 THR C CA 1
ATOM 3906 C C . THR C 1 49 ? 61.754 46.872 14.218 1.00 23.39 49 THR C C 1
ATOM 3907 O O . THR C 1 49 ? 62.333 46.138 13.417 1.00 24.19 49 THR C O 1
ATOM 3911 N N . GLU C 1 50 ? 61.216 48.055 13.881 1.00 23.12 50 GLU C N 1
ATOM 3912 C CA . GLU C 1 50 ? 61.181 48.547 12.491 1.00 23.87 50 GLU C CA 1
ATOM 3913 C C . GLU C 1 50 ? 62.571 48.955 12.070 1.00 24.79 50 GLU C C 1
ATOM 3914 O O . GLU C 1 50 ? 63.076 48.482 11.003 1.00 25.25 50 GLU C O 1
ATOM 3920 N N . LEU C 1 51 ? 63.200 49.817 12.898 1.00 23.45 51 LEU C N 1
ATOM 3921 C CA . LEU C 1 51 ? 64.552 50.290 12.657 1.00 23.65 51 LEU C CA 1
ATOM 3922 C C . LEU C 1 51 ? 65.612 49.202 12.617 1.00 23.38 51 LEU C C 1
ATOM 3923 O O . LEU C 1 51 ? 66.526 49.288 11.788 1.00 23.90 51 LEU C O 1
ATOM 3928 N N . ALA C 1 52 ? 65.491 48.197 13.496 1.00 22.65 52 ALA C N 1
ATOM 3929 C CA . ALA C 1 52 ? 66.325 46.989 13.451 1.00 23.47 52 ALA C CA 1
ATOM 3930 C C . ALA C 1 52 ? 66.196 46.248 12.111 1.00 24.10 52 ALA C C 1
ATOM 3931 O O . ALA C 1 52 ? 67.222 45.947 11.492 1.00 25.98 52 ALA C O 1
ATOM 3933 N N . GLU C 1 53 ? 64.970 46.068 11.614 1.00 23.44 53 GLU C N 1
ATOM 3934 C CA . GLU C 1 53 ? 64.730 45.487 10.291 1.00 25.03 53 GLU C CA 1
ATOM 3935 C C . GLU C 1 53 ? 65.298 46.274 9.067 1.00 25.89 53 GLU C C 1
ATOM 3936 O O . GLU C 1 53 ? 65.959 45.704 8.177 1.00 24.50 53 GLU C O 1
ATOM 3942 N N . LEU C 1 54 ? 65.032 47.586 9.034 1.00 25.87 54 LEU C N 1
ATOM 3943 C CA . LEU C 1 54 ? 65.593 48.476 8.011 1.00 26.55 54 LEU C CA 1
ATOM 3944 C C . LEU C 1 54 ? 67.106 48.538 8.100 1.00 27.33 54 LEU C C 1
ATOM 3945 O O . LEU C 1 54 ? 67.745 48.678 7.079 1.00 27.80 54 LEU C O 1
ATOM 3950 N N . GLY C 1 55 ? 67.672 48.492 9.309 1.00 28.35 55 GLY C N 1
ATOM 3951 C CA . GLY C 1 55 ? 69.139 48.355 9.476 1.00 28.54 55 GLY C CA 1
ATOM 3952 C C . GLY C 1 55 ? 69.738 47.081 8.837 1.00 29.61 55 GLY C C 1
ATOM 3953 O O . GLY C 1 55 ? 70.848 47.111 8.277 1.00 30.47 55 GLY C O 1
ATOM 3954 N N . LYS C 1 56 ? 69.034 45.956 8.959 1.00 29.58 56 LYS C N 1
ATOM 3955 C CA . LYS C 1 56 ? 69.367 44.730 8.231 1.00 32.09 56 LYS C CA 1
ATOM 3956 C C . LYS C 1 56 ? 69.261 44.810 6.691 1.00 29.96 56 LYS C C 1
ATOM 3957 O O . LYS C 1 56 ? 70.011 44.195 6.028 1.00 29.59 56 LYS C O 1
ATOM 3963 N N . MET C 1 57 ? 68.265 45.514 6.182 1.00 29.76 57 MET C N 1
ATOM 3964 C CA . MET C 1 57 ? 67.916 45.570 4.769 1.00 28.68 57 MET C CA 1
ATOM 3965 C C . MET C 1 57 ? 68.678 46.723 4.088 1.00 29.85 57 MET C C 1
ATOM 3966 O O . MET C 1 57 ? 68.508 46.975 2.899 1.00 28.47 57 MET C O 1
ATOM 3971 N N . HIS C 1 58 ? 69.497 47.443 4.847 1.00 32.07 58 HIS C N 1
ATOM 3972 C CA . HIS C 1 58 ? 70.106 48.706 4.349 1.00 33.54 58 HIS C CA 1
ATOM 3973 C C . HIS C 1 58 ? 70.905 48.509 3.051 1.00 35.50 58 HIS C C 1
ATOM 3974 O O . HIS C 1 58 ? 70.742 49.324 2.099 1.00 37.48 58 HIS C O 1
ATOM 3981 N N . GLU C 1 59 ? 71.721 47.455 2.983 1.00 36.17 59 GLU C N 1
ATOM 3982 C CA . GLU C 1 59 ? 72.406 47.027 1.743 1.00 38.04 59 GLU C CA 1
ATOM 3983 C C . GLU C 1 59 ? 71.516 46.705 0.529 1.00 36.82 59 GLU C C 1
ATOM 3984 O O . GLU C 1 59 ? 71.880 47.066 -0.586 1.00 36.52 59 GLU C O 1
ATOM 3990 N N . ASP C 1 60 ? 70.379 46.018 0.738 1.00 36.02 60 ASP C N 1
ATOM 3991 C CA . ASP C 1 60 ? 69.370 45.762 -0.296 1.00 35.72 60 ASP C CA 1
ATOM 3992 C C . ASP C 1 60 ? 68.931 47.072 -0.962 1.00 35.11 60 ASP C C 1
ATOM 3993 O O . ASP C 1 60 ? 68.722 47.111 -2.159 1.00 34.85 60 ASP C O 1
ATOM 3998 N N . PHE C 1 61 ? 68.750 48.123 -0.160 1.00 34.07 61 PHE C N 1
ATOM 3999 C CA . PHE C 1 61 ? 68.398 49.457 -0.662 1.00 34.16 61 PHE C CA 1
ATOM 4000 C C . PHE C 1 61 ? 69.548 50.187 -1.369 1.00 35.23 61 PHE C C 1
ATOM 4001 O O . PHE C 1 61 ? 69.353 50.713 -2.458 1.00 35.24 61 PHE C O 1
ATOM 4009 N N . LEU C 1 62 ? 70.704 50.261 -0.710 1.00 36.12 62 LEU C N 1
ATOM 4010 C CA . LEU C 1 62 ? 71.884 50.912 -1.250 1.00 39.27 62 LEU C CA 1
ATOM 4011 C C . LEU C 1 62 ? 72.298 50.372 -2.618 1.00 38.11 62 LEU C C 1
ATOM 4012 O O . LEU C 1 62 ? 72.766 51.087 -3.498 1.00 38.32 62 LEU C O 1
ATOM 4017 N N . LYS C 1 63 ? 72.112 49.097 -2.805 1.00 38.40 63 LYS C N 1
ATOM 4018 C CA . LYS C 1 63 ? 72.531 48.557 -4.048 1.00 38.56 63 LYS C CA 1
ATOM 4019 C C . LYS C 1 63 ? 71.550 48.877 -5.177 1.00 37.10 63 LYS C C 1
ATOM 4020 O O . LYS C 1 63 ? 71.921 48.788 -6.315 1.00 37.33 63 LYS C O 1
ATOM 4026 N N . LEU C 1 64 ? 70.333 49.335 -4.840 1.00 35.69 64 LEU C N 1
ATOM 4027 C CA . LEU C 1 64 ? 69.358 49.837 -5.824 1.00 32.06 64 LEU C CA 1
ATOM 4028 C C . LEU C 1 64 ? 69.492 51.327 -5.904 1.00 30.20 64 LEU C C 1
ATOM 4029 O O . LEU C 1 64 ? 68.569 51.994 -6.325 1.00 30.30 64 LEU C O 1
ATOM 4034 N N . ASN C 1 65 ? 70.603 51.875 -5.423 1.00 29.52 65 ASN C N 1
ATOM 4035 C CA . ASN C 1 65 ? 70.817 53.320 -5.466 1.00 29.45 65 ASN C CA 1
ATOM 4036 C C . ASN C 1 65 ? 69.744 54.148 -4.737 1.00 28.38 65 ASN C C 1
ATOM 4037 O O . ASN C 1 65 ? 69.288 55.191 -5.211 1.00 28.58 65 ASN C O 1
ATOM 4042 N N . CYS C 1 66 ? 69.326 53.662 -3.577 1.00 29.24 66 CYS C N 1
ATOM 4043 C CA . CYS C 1 66 ? 68.284 54.294 -2.751 1.00 28.32 66 CYS C CA 1
ATOM 4044 C C . CYS C 1 66 ? 68.813 54.535 -1.362 1.00 28.89 66 CYS C C 1
ATOM 4045 O O . CYS C 1 66 ? 69.254 53.596 -0.698 1.00 29.12 66 CYS C O 1
ATOM 4048 N N . LYS C 1 67 ? 68.743 55.775 -0.897 1.00 28.96 67 LYS C N 1
ATOM 4049 C CA . LYS C 1 67 ? 69.082 56.121 0.493 1.00 28.88 67 LYS C CA 1
ATOM 4050 C C . LYS C 1 67 ? 67.896 55.865 1.429 1.00 28.61 67 LYS C C 1
ATOM 4051 O O . LYS C 1 67 ? 66.755 56.009 1.001 1.00 30.18 67 LYS C O 1
ATOM 4057 N N . LEU C 1 68 ? 68.162 55.488 2.680 1.00 27.96 68 LEU C N 1
ATOM 4058 C CA . LEU C 1 68 ? 67.145 55.504 3.768 1.00 28.14 68 LEU C CA 1
ATOM 4059 C C . LEU C 1 68 ? 67.489 56.627 4.736 1.00 27.12 68 LEU C C 1
ATOM 4060 O O . LEU C 1 68 ? 68.654 56.813 5.107 1.00 26.92 68 LEU C O 1
ATOM 4065 N N . ILE C 1 69 ? 66.465 57.366 5.133 1.00 26.57 69 ILE C N 1
ATOM 4066 C CA . ILE C 1 69 ? 66.604 58.487 6.055 1.00 26.43 69 ILE C CA 1
ATOM 4067 C C . ILE C 1 69 ? 65.479 58.352 7.072 1.00 25.31 69 ILE C C 1
ATOM 4068 O O . ILE C 1 69 ? 64.302 58.351 6.696 1.00 23.29 69 ILE C O 1
ATOM 4073 N N . GLY C 1 70 ? 65.866 58.225 8.346 1.00 24.71 70 GLY C N 1
ATOM 4074 C CA . GLY C 1 70 ? 64.969 58.229 9.473 1.00 24.91 70 GLY C CA 1
ATOM 4075 C C . GLY C 1 70 ? 64.602 59.622 9.935 1.00 25.56 70 GLY C C 1
ATOM 4076 O O . GLY C 1 70 ? 65.135 60.575 9.448 1.00 26.22 70 GLY C O 1
ATOM 4077 N N . PHE C 1 71 ? 63.673 59.741 10.879 1.00 25.89 71 PHE C N 1
ATOM 4078 C CA . PHE C 1 71 ? 63.107 61.044 11.233 1.00 26.89 71 PHE C CA 1
ATOM 4079 C C . PHE C 1 71 ? 62.255 60.901 12.500 1.00 26.69 71 PHE C C 1
ATOM 4080 O O . PHE C 1 71 ? 61.364 60.120 12.518 1.00 27.05 71 PHE C O 1
ATOM 4088 N N . SER C 1 72 ? 62.542 61.623 13.571 1.00 27.06 72 SER C N 1
ATOM 4089 C CA . SER C 1 72 ? 61.555 61.730 14.685 1.00 27.15 72 SER C CA 1
ATOM 4090 C C . SER C 1 72 ? 61.753 63.062 15.362 1.00 27.87 72 SER C C 1
ATOM 4091 O O . SER C 1 72 ? 62.689 63.805 15.015 1.00 28.11 72 SER C O 1
ATOM 4094 N N . CYS C 1 73 ? 60.852 63.391 16.298 1.00 28.77 73 CYS C N 1
ATOM 4095 C CA . CYS C 1 73 ? 60.881 64.680 17.000 1.00 29.43 73 CYS C CA 1
ATOM 4096 C C . CYS C 1 73 ? 61.744 64.593 18.281 1.00 30.26 73 CYS C C 1
ATOM 4097 O O . CYS C 1 73 ? 61.599 65.420 19.162 1.00 32.37 73 CYS C O 1
ATOM 4100 N N . ASN C 1 74 ? 62.618 63.588 18.366 1.00 29.65 74 ASN C N 1
ATOM 4101 C CA . ASN C 1 74 ? 63.599 63.423 19.447 1.00 28.97 74 ASN C CA 1
ATOM 4102 C C . ASN C 1 74 ? 64.942 64.080 19.131 1.00 28.63 74 ASN C C 1
ATOM 4103 O O . ASN C 1 74 ? 65.240 64.390 17.973 1.00 28.58 74 ASN C O 1
ATOM 4108 N N . SER C 1 75 ? 65.733 64.290 20.176 1.00 28.02 75 SER C N 1
ATOM 4109 C CA . SER C 1 75 ? 67.061 64.896 20.073 1.00 28.60 75 SER C CA 1
ATOM 4110 C C . SER C 1 75 ? 68.051 63.936 19.483 1.00 28.44 75 SER C C 1
ATOM 4111 O O . SER C 1 75 ? 67.800 62.715 19.423 1.00 29.90 75 SER C O 1
ATOM 4114 N N . LYS C 1 76 ? 69.180 64.493 19.049 1.00 28.12 76 LYS C N 1
ATOM 4115 C CA . LYS C 1 76 ? 70.317 63.721 18.628 1.00 27.98 76 LYS C CA 1
ATOM 4116 C C . LYS C 1 76 ? 70.850 62.767 19.680 1.00 27.56 76 LYS C C 1
ATOM 4117 O O . LYS C 1 76 ? 71.190 61.609 19.350 1.00 28.42 76 LYS C O 1
ATOM 4123 N N . GLU C 1 77 ? 70.930 63.235 20.930 1.00 26.79 77 GLU C N 1
ATOM 4124 C CA . GLU C 1 77 ? 71.478 62.437 22.049 1.00 26.68 77 GLU C CA 1
ATOM 4125 C C . GLU C 1 77 ? 70.567 61.252 22.355 1.00 26.10 77 GLU C C 1
ATOM 4126 O O . GLU C 1 77 ? 71.031 60.147 22.647 1.00 27.00 77 GLU C O 1
ATOM 4132 N N . SER C 1 78 ? 69.273 61.476 22.280 1.00 25.01 78 SER C N 1
ATOM 4133 C CA . SER C 1 78 ? 68.338 60.373 22.216 1.00 26.07 78 SER C CA 1
ATOM 4134 C C . SER C 1 78 ? 68.585 59.350 21.070 1.00 25.90 78 SER C C 1
ATOM 4135 O O . SER C 1 78 ? 68.712 58.147 21.342 1.00 27.04 78 SER C O 1
ATOM 4138 N N . HIS C 1 79 ? 68.699 59.810 19.827 1.00 25.76 79 HIS C N 1
ATOM 4139 C CA . HIS C 1 79 ? 68.944 58.919 18.692 1.00 26.39 79 HIS C CA 1
ATOM 4140 C C . HIS C 1 79 ? 70.215 58.070 18.875 1.00 27.76 79 HIS C C 1
ATOM 4141 O O . HIS C 1 79 ? 70.191 56.855 18.681 1.00 28.76 79 HIS C O 1
ATOM 4148 N N . ASP C 1 80 ? 71.328 58.714 19.229 1.00 28.12 80 ASP C N 1
ATOM 4149 C CA . ASP C 1 80 ? 72.580 58.011 19.378 1.00 29.19 80 ASP C CA 1
ATOM 4150 C C . ASP C 1 80 ? 72.536 56.929 20.473 1.00 28.83 80 ASP C C 1
ATOM 4151 O O . ASP C 1 80 ? 73.151 55.878 20.305 1.00 29.55 80 ASP C O 1
ATOM 4156 N N . LYS C 1 81 ? 71.831 57.178 21.568 1.00 27.34 81 LYS C N 1
ATOM 4157 C CA . LYS C 1 81 ? 71.783 56.193 22.669 1.00 26.61 81 LYS C CA 1
ATOM 4158 C C . LYS C 1 81 ? 70.845 55.052 22.293 1.00 25.21 81 LYS C C 1
ATOM 4159 O O . LYS C 1 81 ? 71.122 53.898 22.544 1.00 25.08 81 LYS C O 1
ATOM 4165 N N . TRP C 1 82 ? 69.720 55.424 21.686 1.00 24.67 82 TRP C N 1
ATOM 4166 C CA . TRP C 1 82 ? 68.709 54.494 21.238 1.00 23.56 82 TRP C CA 1
ATOM 4167 C C . TRP C 1 82 ? 69.281 53.554 20.176 1.00 22.67 82 TRP C C 1
ATOM 4168 O O . TRP C 1 82 ? 68.931 52.391 20.139 1.00 24.54 82 TRP C O 1
ATOM 4179 N N . ILE C 1 83 ? 70.112 54.066 19.303 1.00 22.08 83 ILE C N 1
ATOM 4180 C CA . ILE C 1 83 ? 70.783 53.225 18.313 1.00 23.41 83 ILE C CA 1
ATOM 4181 C C . ILE C 1 83 ? 71.500 51.987 18.874 1.00 25.99 83 ILE C C 1
ATOM 4182 O O . ILE C 1 83 ? 71.449 50.935 18.252 1.00 28.40 83 ILE C O 1
ATOM 4187 N N . GLU C 1 84 ? 72.090 52.065 20.070 1.00 27.89 84 GLU C N 1
ATOM 4188 C CA . GLU C 1 84 ? 72.722 50.906 20.664 1.00 28.79 84 GLU C CA 1
ATOM 4189 C C . GLU C 1 84 ? 71.703 49.880 21.091 1.00 28.70 84 GLU C C 1
ATOM 4190 O O . GLU C 1 84 ? 72.017 48.690 21.096 1.00 28.60 84 GLU C O 1
ATOM 4196 N N . ASP C 1 85 ? 70.499 50.321 21.486 1.00 28.21 85 ASP C N 1
ATOM 4197 C CA . ASP C 1 85 ? 69.387 49.395 21.667 1.00 28.30 85 ASP C CA 1
ATOM 4198 C C . ASP C 1 85 ? 68.990 48.702 20.368 1.00 27.70 85 ASP C C 1
ATOM 4199 O O . ASP C 1 85 ? 68.863 47.483 20.341 1.00 27.88 85 ASP C O 1
ATOM 4204 N N . ILE C 1 86 ? 68.804 49.487 19.291 1.00 27.77 86 ILE C N 1
ATOM 4205 C CA . ILE C 1 86 ? 68.381 48.968 17.984 1.00 26.59 86 ILE C CA 1
ATOM 4206 C C . ILE C 1 86 ? 69.418 47.941 17.514 1.00 27.44 86 ILE C C 1
ATOM 4207 O O . ILE C 1 86 ? 69.038 46.881 17.031 1.00 26.52 86 ILE C O 1
ATOM 4212 N N . LYS C 1 87 ? 70.714 48.239 17.702 1.00 27.59 87 LYS C N 1
ATOM 4213 C CA . LYS C 1 87 ? 71.787 47.316 17.301 1.00 28.75 87 LYS C CA 1
ATOM 4214 C C . LYS C 1 87 ? 71.761 46.023 18.073 1.00 28.98 87 LYS C C 1
ATOM 4215 O O . LYS C 1 87 ? 71.881 44.924 17.488 1.00 28.69 87 LYS C O 1
ATOM 4221 N N . TYR C 1 88 ? 71.513 46.144 19.364 1.00 29.34 88 TYR C N 1
ATOM 4222 C CA . TYR C 1 88 ? 71.475 44.990 20.200 1.00 29.58 88 TYR C CA 1
ATOM 4223 C C . TYR C 1 88 ? 70.263 44.141 19.825 1.00 29.13 88 TYR C C 1
ATOM 4224 O O . TYR C 1 88 ? 70.388 42.943 19.624 1.00 28.17 88 TYR C O 1
ATOM 4233 N N . TYR C 1 89 ? 69.073 44.754 19.758 1.00 28.21 89 TYR C N 1
ATOM 4234 C CA . TYR C 1 89 ? 67.865 43.991 19.395 1.00 26.36 89 TYR C CA 1
ATOM 4235 C C . TYR C 1 89 ? 68.019 43.286 18.043 1.00 25.74 89 TYR C C 1
ATOM 4236 O O . TYR C 1 89 ? 67.558 42.140 17.829 1.00 26.31 89 TYR C O 1
ATOM 4245 N N . GLY C 1 90 ? 68.598 44.002 17.098 1.00 24.37 90 GLY C N 1
ATOM 4246 C CA . GLY C 1 90 ? 68.665 43.550 15.731 1.00 23.86 90 GLY C CA 1
ATOM 4247 C C . GLY C 1 90 ? 69.895 42.740 15.335 1.00 24.29 90 GLY C C 1
ATOM 4248 O O . GLY C 1 90 ? 69.967 42.271 14.194 1.00 24.42 90 GLY C O 1
ATOM 4249 N N . LYS C 1 91 ? 70.826 42.530 16.275 1.00 25.02 91 LYS C N 1
ATOM 4250 C CA . LYS C 1 91 ? 72.076 41.836 16.021 1.00 25.79 91 LYS C CA 1
ATOM 4251 C C . LYS C 1 91 ? 72.887 42.511 14.921 1.00 25.78 91 LYS C C 1
ATOM 4252 O O . LYS C 1 91 ? 73.398 41.843 14.043 1.00 25.00 91 LYS C O 1
ATOM 4258 N N . LEU C 1 92 ? 72.980 43.842 15.010 1.00 26.02 92 LEU C N 1
ATOM 4259 C CA . LEU C 1 92 ? 73.661 44.672 14.061 1.00 27.37 92 LEU C CA 1
ATOM 4260 C C . LEU C 1 92 ? 74.947 45.171 14.697 1.00 28.28 92 LEU C C 1
ATOM 4261 O O . LEU C 1 92 ? 75.061 45.309 15.943 1.00 27.48 92 LEU C O 1
ATOM 4266 N N . ASN C 1 93 ? 75.924 45.419 13.844 1.00 28.89 93 ASN C N 1
ATOM 4267 C CA . ASN C 1 93 ? 77.240 45.775 14.354 1.00 31.72 93 ASN C CA 1
ATOM 4268 C C . ASN C 1 93 ? 77.703 47.091 13.765 1.00 33.01 93 ASN C C 1
ATOM 4269 O O . ASN C 1 93 ? 78.715 47.601 14.140 1.00 34.08 93 ASN C O 1
ATOM 4274 N N . LYS C 1 94 ? 76.910 47.658 12.871 1.00 35.11 94 LYS C N 1
ATOM 4275 C CA . LYS C 1 94 ? 77.279 48.905 12.166 1.00 36.62 94 LYS C CA 1
ATOM 4276 C C . LYS C 1 94 ? 75.954 49.624 11.780 1.00 36.11 94 LYS C C 1
ATOM 4277 O O . LYS C 1 94 ? 75.178 49.116 10.908 1.00 36.38 94 LYS C O 1
ATOM 4283 N N . TRP C 1 95 ? 75.697 50.771 12.422 1.00 33.15 95 TRP C N 1
ATOM 4284 C CA . TRP C 1 95 ? 74.536 51.640 12.095 1.00 31.52 95 TRP C CA 1
ATOM 4285 C C . TRP C 1 95 ? 74.885 52.756 11.105 1.00 30.98 95 TRP C C 1
ATOM 4286 O O . TRP C 1 95 ? 75.794 53.516 11.310 1.00 32.21 95 TRP C O 1
ATOM 4297 N N . GLU C 1 96 ? 74.065 52.898 10.082 1.00 31.36 96 GLU C N 1
ATOM 4298 C CA . GLU C 1 96 ? 74.386 53.639 8.898 1.00 32.03 96 GLU C CA 1
ATOM 4299 C C . GLU C 1 96 ? 73.257 54.548 8.441 1.00 29.23 96 GLU C C 1
ATOM 4300 O O . GLU C 1 96 ? 73.483 55.416 7.637 1.00 28.22 96 GLU C O 1
ATOM 4306 N N . ILE C 1 97 ? 72.034 54.316 8.913 1.00 27.25 97 ILE C N 1
ATOM 4307 C CA . ILE C 1 97 ? 70.921 55.110 8.485 1.00 26.51 97 ILE C CA 1
ATOM 4308 C C . ILE C 1 97 ? 70.880 56.425 9.271 1.00 26.29 97 ILE C C 1
ATOM 4309 O O . ILE C 1 97 ? 70.669 56.413 10.456 1.00 26.97 97 ILE C O 1
ATOM 4314 N N . PRO C 1 98 ? 71.031 57.564 8.601 1.00 27.16 98 PRO C N 1
ATOM 4315 C CA . PRO C 1 98 ? 70.887 58.811 9.371 1.00 26.83 98 PRO C CA 1
ATOM 4316 C C . PRO C 1 98 ? 69.442 59.043 9.847 1.00 27.79 98 PRO C C 1
ATOM 4317 O O . PRO C 1 98 ? 68.487 58.878 9.086 1.00 26.33 98 PRO C O 1
ATOM 4321 N N . ILE C 1 99 ? 69.297 59.384 11.131 1.00 27.31 99 ILE C N 1
ATOM 4322 C CA . ILE C 1 99 ? 68.004 59.656 11.664 1.00 27.17 99 ILE C CA 1
ATOM 4323 C C . ILE C 1 99 ? 67.988 61.149 11.983 1.00 28.51 99 ILE C C 1
ATOM 4324 O O . ILE C 1 99 ? 68.766 61.654 12.828 1.00 28.46 99 ILE C O 1
ATOM 4329 N N . VAL C 1 100 ? 67.106 61.849 11.285 1.00 28.64 100 VAL C N 1
ATOM 4330 C CA . VAL C 1 100 ? 67.010 63.291 11.386 1.00 30.27 100 VAL C CA 1
ATOM 4331 C C . VAL C 1 100 ? 66.357 63.664 12.727 1.00 29.97 100 VAL C C 1
ATOM 4332 O O . VAL C 1 100 ? 65.551 62.919 13.250 1.00 30.60 100 VAL C O 1
ATOM 4336 N N . CYS C 1 101 ? 66.741 64.787 13.321 1.00 30.83 101 CYS C N 1
ATOM 4337 C CA . CYS C 1 101 ? 66.062 65.299 14.530 1.00 30.73 101 CYS C CA 1
ATOM 4338 C C . CYS C 1 101 ? 65.128 66.439 14.234 1.00 31.64 101 CYS C C 1
ATOM 4339 O O . CYS C 1 101 ? 65.523 67.403 13.568 1.00 32.11 101 CYS C O 1
ATOM 4342 N N . ASP C 1 102 ? 63.898 66.365 14.753 1.00 31.37 102 ASP C N 1
ATOM 4343 C CA . ASP C 1 102 ? 62.973 67.454 14.515 1.00 31.64 102 ASP C CA 1
ATOM 4344 C C . ASP C 1 102 ? 62.308 67.938 15.816 1.00 31.54 102 ASP C C 1
ATOM 4345 O O . ASP C 1 102 ? 61.095 67.962 15.933 1.00 31.07 102 ASP C O 1
ATOM 4350 N N . GLU C 1 103 ? 63.121 68.346 16.773 1.00 31.49 103 GLU C N 1
ATOM 4351 C CA . GLU C 1 103 ? 62.623 68.676 18.087 1.00 32.70 103 GLU C CA 1
ATOM 4352 C C . GLU C 1 103 ? 61.619 69.810 18.123 1.00 33.20 103 GLU C C 1
ATOM 4353 O O . GLU C 1 103 ? 60.730 69.790 18.985 1.00 33.83 103 GLU C O 1
ATOM 4359 N N . SER C 1 104 ? 61.768 70.782 17.213 1.00 34.08 104 SER C N 1
ATOM 4360 C CA . SER C 1 104 ? 60.897 71.962 17.139 1.00 35.29 104 SER C CA 1
ATOM 4361 C C . SER C 1 104 ? 59.548 71.658 16.520 1.00 35.53 104 SER C C 1
ATOM 4362 O O . SER C 1 104 ? 58.619 72.461 16.672 1.00 35.49 104 SER C O 1
ATOM 4365 N N . ARG C 1 105 ? 59.438 70.477 15.897 1.00 35.00 105 ARG C N 1
ATOM 4366 C CA . ARG C 1 105 ? 58.294 69.991 15.072 1.00 35.88 105 ARG C CA 1
ATOM 4367 C C . ARG C 1 105 ? 58.004 70.830 13.856 1.00 36.79 105 ARG C C 1
ATOM 4368 O O . ARG C 1 105 ? 56.941 70.673 13.231 1.00 38.10 105 ARG C O 1
ATOM 4376 N N . GLU C 1 106 ? 58.937 71.685 13.460 1.00 38.13 106 GLU C N 1
ATOM 4377 C CA . GLU C 1 106 ? 58.736 72.446 12.235 1.00 39.05 106 GLU C CA 1
ATOM 4378 C C . GLU C 1 106 ? 58.595 71.549 11.019 1.00 37.68 106 GLU C C 1
ATOM 4379 O O . GLU C 1 106 ? 57.653 71.741 10.259 1.00 38.56 106 GLU C O 1
ATOM 4385 N N . LEU C 1 107 ? 59.528 70.610 10.821 1.00 36.06 107 LEU C N 1
ATOM 4386 C CA . LEU C 1 107 ? 59.475 69.731 9.670 1.00 34.11 107 LEU C CA 1
ATOM 4387 C C . LEU C 1 107 ? 58.258 68.823 9.775 1.00 33.94 107 LEU C C 1
ATOM 4388 O O . LEU C 1 107 ? 57.585 68.608 8.790 1.00 34.49 107 LEU C O 1
ATOM 4393 N N . ALA C 1 108 ? 57.929 68.308 10.961 1.00 32.64 108 ALA C N 1
ATOM 4394 C CA . ALA C 1 108 ? 56.727 67.453 11.088 1.00 32.43 108 ALA C CA 1
ATOM 4395 C C . ALA C 1 108 ? 55.422 68.190 10.734 1.00 33.30 108 ALA C C 1
ATOM 4396 O O . ALA C 1 108 ? 54.493 67.580 10.166 1.00 31.79 108 ALA C O 1
ATOM 4398 N N . ASN C 1 109 ? 55.344 69.485 11.091 1.00 34.31 109 ASN C N 1
ATOM 4399 C CA . ASN C 1 109 ? 54.129 70.287 10.769 1.00 34.64 109 ASN C CA 1
ATOM 4400 C C . ASN C 1 109 ? 54.059 70.616 9.309 1.00 34.09 109 ASN C C 1
ATOM 4401 O O . ASN C 1 109 ? 53.008 70.534 8.713 1.00 35.03 109 ASN C O 1
ATOM 4406 N N . LYS C 1 110 ? 55.189 70.957 8.725 1.00 35.01 110 LYS C N 1
ATOM 4407 C CA . LYS C 1 110 ? 55.243 71.194 7.294 1.00 36.13 110 LYS C CA 1
ATOM 4408 C C . LYS C 1 110 ? 54.952 69.919 6.434 1.00 36.34 110 LYS C C 1
ATOM 4409 O O . LYS C 1 110 ? 54.255 69.977 5.413 1.00 36.82 110 LYS C O 1
ATOM 4415 N N . LEU C 1 111 ? 55.485 68.777 6.839 1.00 35.68 111 LEU C N 1
ATOM 4416 C CA . LEU C 1 111 ? 55.249 67.558 6.072 1.00 34.67 111 LEU C CA 1
ATOM 4417 C C . LEU C 1 111 ? 53.884 67.002 6.337 1.00 34.03 111 LEU C C 1
ATOM 4418 O O . LEU C 1 111 ? 53.461 66.152 5.625 1.00 34.49 111 LEU C O 1
ATOM 4423 N N . LYS C 1 112 ? 53.219 67.448 7.398 1.00 34.97 112 LYS C N 1
ATOM 4424 C CA . LYS C 1 112 ? 51.891 66.957 7.767 1.00 35.94 112 LYS C CA 1
ATOM 4425 C C . LYS C 1 112 ? 51.860 65.470 8.157 1.00 35.15 112 LYS C C 1
ATOM 4426 O O . LYS C 1 112 ? 50.880 64.731 7.872 1.00 35.14 112 LYS C O 1
ATOM 4432 N N . ILE C 1 113 ? 52.884 65.061 8.910 1.00 34.11 113 ILE C N 1
ATOM 4433 C CA . ILE C 1 113 ? 53.002 63.682 9.389 1.00 31.92 113 ILE C CA 1
ATOM 4434 C C . ILE C 1 113 ? 52.792 63.478 10.889 1.00 32.88 113 ILE C C 1
ATOM 4435 O O . ILE C 1 113 ? 53.323 62.523 11.443 1.00 34.12 113 ILE C O 1
ATOM 4440 N N . MET C 1 114 ? 52.052 64.344 11.577 1.00 32.46 114 MET C N 1
ATOM 4441 C CA . MET C 1 114 ? 51.902 64.171 13.034 1.00 32.08 114 MET C CA 1
ATOM 4442 C C . MET C 1 114 ? 50.964 62.973 13.273 1.00 32.66 114 MET C C 1
ATOM 4443 O O . MET C 1 114 ? 50.039 62.730 12.450 1.00 32.60 114 MET C O 1
ATOM 4448 N N . ASP C 1 115 ? 51.203 62.225 14.356 1.00 30.99 115 ASP C N 1
ATOM 4449 C CA . ASP C 1 115 ? 50.311 61.179 14.780 1.00 32.56 115 ASP C CA 1
ATOM 4450 C C . ASP C 1 115 ? 49.035 61.787 15.385 1.00 33.53 115 ASP C C 1
ATOM 4451 O O . ASP C 1 115 ? 49.069 62.839 16.011 1.00 33.32 115 ASP C O 1
ATOM 4456 N N . GLU C 1 116 ? 47.927 61.079 15.241 1.00 35.52 116 GLU C N 1
ATOM 4457 C CA . GLU C 1 116 ? 46.655 61.459 15.821 1.00 38.55 116 GLU C CA 1
ATOM 4458 C C . GLU C 1 116 ? 46.688 61.456 17.366 1.00 39.20 116 GLU C C 1
ATOM 4459 O O . GLU C 1 116 ? 45.914 62.170 17.986 1.00 39.53 116 GLU C O 1
ATOM 4465 N N . GLN C 1 117 ? 47.571 60.641 17.971 1.00 40.16 117 GLN C N 1
ATOM 4466 C CA . GLN C 1 117 ? 47.482 60.267 19.408 1.00 41.11 117 GLN C CA 1
ATOM 4467 C C . GLN C 1 117 ? 48.774 60.493 20.236 1.00 39.55 117 GLN C C 1
ATOM 4468 O O . GLN C 1 117 ? 48.735 61.031 21.342 1.00 38.31 117 GLN C O 1
ATOM 4474 N N . GLU C 1 118 ? 49.907 60.026 19.696 1.00 38.22 118 GLU C N 1
ATOM 4475 C CA . GLU C 1 118 ? 51.149 59.960 20.425 1.00 36.85 118 GLU C CA 1
ATOM 4476 C C . GLU C 1 118 ? 51.729 61.306 20.810 1.00 35.51 118 GLU C C 1
ATOM 4477 O O . GLU C 1 118 ? 51.840 62.194 20.002 1.00 34.81 118 GLU C O 1
ATOM 4483 N N . LYS C 1 119 ? 52.141 61.375 22.068 1.00 34.34 119 LYS C N 1
ATOM 4484 C CA . LYS C 1 119 ? 52.791 62.515 22.677 1.00 35.02 119 LYS C CA 1
ATOM 4485 C C . LYS C 1 119 ? 53.993 61.996 23.451 1.00 33.91 119 LYS C C 1
ATOM 4486 O O . LYS C 1 119 ? 53.987 60.851 23.942 1.00 32.24 119 LYS C O 1
ATOM 4492 N N . ASP C 1 120 ? 55.050 62.812 23.507 1.00 32.68 120 ASP C N 1
ATOM 4493 C CA . ASP C 1 120 ? 56.183 62.460 24.358 1.00 32.39 120 ASP C CA 1
ATOM 4494 C C . ASP C 1 120 ? 55.963 62.830 25.841 1.00 32.91 120 ASP C C 1
ATOM 4495 O O . ASP C 1 120 ? 54.889 63.335 26.228 1.00 33.61 120 ASP C O 1
ATOM 4500 N N . ILE C 1 121 ? 56.988 62.559 26.653 1.00 33.49 121 ILE C N 1
ATOM 4501 C CA . ILE C 1 121 ? 56.989 62.803 28.080 1.00 33.65 121 ILE C CA 1
ATOM 4502 C C . ILE C 1 121 ? 56.697 64.260 28.457 1.00 33.02 121 ILE C C 1
ATOM 4503 O O . ILE C 1 121 ? 56.176 64.528 29.515 1.00 33.00 121 ILE C O 1
ATOM 4508 N N . THR C 1 122 ? 57.039 65.194 27.570 1.00 33.99 122 THR C N 1
ATOM 4509 C CA . THR C 1 122 ? 56.839 66.640 27.769 1.00 32.60 122 THR C CA 1
ATOM 4510 C C . THR C 1 122 ? 55.416 67.076 27.386 1.00 33.74 122 THR C C 1
ATOM 4511 O O . THR C 1 122 ? 55.072 68.243 27.541 1.00 33.12 122 THR C O 1
ATOM 4515 N N . GLY C 1 123 ? 54.598 66.139 26.872 1.00 33.94 123 GLY C N 1
ATOM 4516 C CA . GLY C 1 123 ? 53.256 66.465 26.420 1.00 32.61 123 GLY C CA 1
ATOM 4517 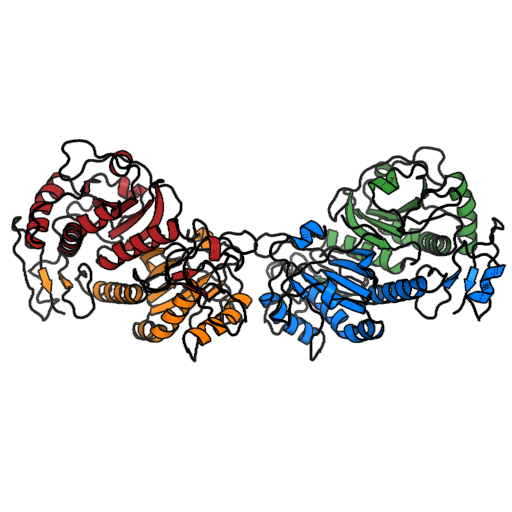C C . GLY C 1 123 ? 53.188 67.034 25.017 1.00 32.93 123 GLY C C 1
ATOM 4518 O O . GLY C 1 123 ? 52.112 67.461 24.582 1.00 33.42 123 GLY C O 1
ATOM 4519 N N . LEU C 1 124 ? 54.306 67.008 24.280 1.00 31.45 124 LEU C N 1
ATOM 4520 C CA . LEU C 1 124 ? 54.319 67.540 22.907 1.00 31.10 124 LEU C CA 1
ATOM 4521 C C . LEU C 1 124 ? 54.042 66.419 21.920 1.00 31.13 124 LEU C C 1
ATOM 4522 O O . LEU C 1 124 ? 54.416 65.256 22.197 1.00 31.45 124 LEU C O 1
ATOM 4527 N N . PRO C 1 125 ? 53.358 66.751 20.786 1.00 30.24 125 PRO C N 1
ATOM 4528 C CA . PRO C 1 125 ? 52.994 65.702 19.826 1.00 29.40 125 PRO C CA 1
ATOM 4529 C C . PRO C 1 125 ? 54.225 65.114 19.097 1.00 29.18 125 PRO C C 1
ATOM 4530 O O . PRO C 1 125 ? 55.296 65.763 18.979 1.00 27.84 125 PRO C O 1
ATOM 4534 N N . LEU C 1 126 ? 54.020 63.891 18.596 1.00 28.80 126 LEU C N 1
ATOM 4535 C CA . LEU C 1 126 ? 55.010 63.145 17.797 1.00 27.63 126 LEU C CA 1
ATOM 4536 C C . LEU C 1 126 ? 54.468 62.727 16.418 1.00 28.44 126 LEU C C 1
ATOM 4537 O O . LEU C 1 126 ? 53.231 62.620 16.220 1.00 28.16 126 LEU C O 1
ATOM 4542 N N . THR C 1 127 ? 55.387 62.406 15.489 1.00 28.26 127 THR C N 1
ATOM 4543 C CA . THR C 1 127 ? 55.044 61.886 14.164 1.00 27.28 127 THR C CA 1
ATOM 4544 C C . THR C 1 127 ? 54.407 60.474 14.156 1.00 28.30 127 THR C C 1
ATOM 4545 O O . THR C 1 127 ? 54.537 59.683 15.131 1.00 27.52 127 THR C O 1
ATOM 4549 N N . CYS C 1 128 ? 53.647 60.185 13.083 1.00 27.65 128 CYS C N 1
ATOM 4550 C CA . CYS C 1 128 ? 53.166 58.840 12.782 1.00 27.27 128 CYS C CA 1
ATOM 4551 C C . CYS C 1 128 ? 54.345 58.057 12.109 1.00 27.54 128 CYS C C 1
ATOM 4552 O O . CYS C 1 128 ? 55.514 58.517 12.140 1.00 28.34 128 CYS C O 1
ATOM 4555 N N . ARG C 1 129 ? 54.043 56.896 11.516 1.00 26.36 129 ARG C N 1
ATOM 4556 C CA . ARG C 1 129 ? 54.971 56.144 10.687 1.00 25.72 129 ARG C CA 1
ATOM 4557 C C . ARG C 1 129 ? 54.780 56.503 9.190 1.00 26.14 129 ARG C C 1
ATOM 4558 O O . ARG C 1 129 ? 54.026 55.828 8.457 1.00 25.86 129 ARG C O 1
ATOM 4566 N N . CYS C 1 130 ? 55.428 57.578 8.723 1.00 25.37 130 CYS C N 1
ATOM 4567 C CA . CYS C 1 130 ? 55.244 58.025 7.328 1.00 26.05 130 CYS C CA 1
ATOM 4568 C C . CYS C 1 130 ? 56.240 57.342 6.403 1.00 25.84 130 CYS C C 1
ATOM 4569 O O . CYS C 1 130 ? 57.309 56.843 6.844 1.00 28.09 130 CYS C O 1
ATOM 4572 N N . LEU C 1 131 ? 55.925 57.256 5.124 1.00 24.64 131 LEU C N 1
ATOM 4573 C CA . LEU C 1 131 ? 56.941 56.926 4.168 1.00 23.94 131 LEU C CA 1
ATOM 4574 C C . LEU C 1 131 ? 56.818 57.876 3.002 1.00 23.35 131 LEU C C 1
ATOM 4575 O O . LEU C 1 131 ? 55.705 58.066 2.535 1.00 24.05 131 LEU C O 1
ATOM 4580 N N . PHE C 1 132 ? 57.936 58.441 2.534 1.00 23.36 132 PHE C N 1
ATOM 4581 C CA . PHE C 1 132 ? 57.993 59.132 1.238 1.00 23.84 132 PHE C CA 1
ATOM 4582 C C . PHE C 1 132 ? 59.033 58.455 0.330 1.00 24.34 132 PHE C C 1
ATOM 4583 O O . PHE C 1 132 ? 60.192 58.418 0.643 1.00 24.84 132 PHE C O 1
ATOM 4591 N N . PHE C 1 133 ? 58.597 57.916 -0.813 1.00 26.17 133 PHE C N 1
ATOM 4592 C CA . PHE C 1 133 ? 59.474 57.363 -1.849 1.00 25.23 133 PHE C CA 1
ATOM 4593 C C . PHE C 1 133 ? 59.762 58.510 -2.803 1.00 25.90 133 PHE C C 1
ATOM 4594 O O . PHE C 1 133 ? 58.824 59.101 -3.365 1.00 25.47 133 PHE C O 1
ATOM 4602 N N . ILE C 1 134 ? 61.051 58.837 -2.974 1.00 25.53 134 ILE C N 1
ATOM 4603 C CA . ILE C 1 134 ? 61.438 60.055 -3.698 1.00 24.79 134 ILE C CA 1
ATOM 4604 C C . ILE C 1 134 ? 62.427 59.708 -4.835 1.00 26.70 134 ILE C C 1
ATOM 4605 O O . ILE C 1 134 ? 63.433 58.978 -4.622 1.00 26.32 134 ILE C O 1
ATOM 4610 N N . SER C 1 135 ? 62.170 60.241 -6.031 1.00 27.00 135 SER C N 1
ATOM 4611 C CA . SER C 1 135 ? 62.961 59.882 -7.206 1.00 27.73 135 SER C CA 1
ATOM 4612 C C . SER C 1 135 ? 64.279 60.664 -7.220 1.00 28.83 135 SER C C 1
ATOM 4613 O O . SER C 1 135 ? 64.437 61.585 -6.392 1.00 29.85 135 SER C O 1
ATOM 4616 N N . PRO C 1 136 ? 65.220 60.336 -8.156 1.00 28.97 136 PRO C N 1
ATOM 4617 C CA . PRO C 1 136 ? 66.385 61.200 -8.282 1.00 30.23 136 PRO C CA 1
ATOM 4618 C C . PRO C 1 136 ? 66.091 62.696 -8.592 1.00 32.10 136 PRO C C 1
ATOM 4619 O O . PRO C 1 136 ? 66.990 63.557 -8.387 1.00 34.00 136 PRO C O 1
ATOM 4623 N N . GLU C 1 137 ? 64.881 62.988 -9.058 1.00 31.57 137 GLU C N 1
ATOM 4624 C CA . GLU C 1 137 ? 64.429 64.340 -9.397 1.00 33.97 137 GLU C CA 1
ATOM 4625 C C . GLU C 1 137 ? 63.648 64.999 -8.299 1.00 33.48 137 GLU C C 1
ATOM 4626 O O . GLU C 1 137 ? 63.029 66.045 -8.548 1.00 32.08 137 GLU C O 1
ATOM 4632 N N . LYS C 1 138 ? 63.635 64.384 -7.098 1.00 33.62 138 LYS C N 1
ATOM 4633 C CA . LYS C 1 138 ? 62.943 64.958 -5.908 1.00 32.44 138 LYS C CA 1
ATOM 4634 C C . LYS C 1 138 ? 61.421 64.908 -5.907 1.00 31.97 138 LYS C C 1
ATOM 4635 O O . LYS C 1 138 ? 60.769 65.588 -5.103 1.00 32.57 138 LYS C O 1
ATOM 4641 N N . LYS C 1 139 ? 60.860 64.094 -6.797 1.00 31.45 139 LYS C N 1
ATOM 4642 C CA . LYS C 1 139 ? 59.413 63.878 -6.879 1.00 30.89 139 LYS C CA 1
ATOM 4643 C C . LYS C 1 139 ? 58.943 62.750 -5.924 1.00 29.03 139 LYS C C 1
ATOM 4644 O O . LYS C 1 139 ? 59.566 61.696 -5.828 1.00 26.73 139 LYS C O 1
ATOM 4650 N N . ILE C 1 140 ? 57.827 63.008 -5.262 1.00 27.24 140 ILE C N 1
ATOM 4651 C CA . ILE C 1 140 ? 57.185 62.098 -4.350 1.00 26.58 140 ILE C CA 1
ATOM 4652 C C . ILE C 1 140 ? 56.394 61.149 -5.248 1.00 27.17 140 ILE C C 1
ATOM 4653 O O . ILE C 1 140 ? 55.431 61.547 -5.873 1.00 24.98 140 ILE C O 1
ATOM 4658 N N . LYS C 1 141 ? 56.917 59.919 -5.379 1.00 27.57 141 LYS C N 1
ATOM 4659 C CA . LYS C 1 141 ? 56.331 58.865 -6.213 1.00 26.98 141 LYS C CA 1
ATOM 4660 C C . LYS C 1 141 ? 55.236 58.112 -5.450 1.00 26.32 141 LYS C C 1
ATOM 4661 O O . LYS C 1 141 ? 54.259 57.701 -6.045 1.00 28.11 141 LYS C O 1
ATOM 4667 N N . ALA C 1 142 ? 55.399 57.931 -4.136 1.00 24.89 142 ALA C N 1
ATOM 4668 C CA . ALA C 1 142 ? 54.428 57.199 -3.355 1.00 24.09 142 ALA C CA 1
ATOM 4669 C C . ALA C 1 142 ? 54.519 57.662 -1.915 1.00 24.39 142 ALA C C 1
ATOM 4670 O O . ALA C 1 142 ? 55.552 58.199 -1.496 1.00 24.39 142 ALA C O 1
ATOM 4672 N N . THR C 1 143 ? 53.399 57.566 -1.200 1.00 25.00 143 THR C N 1
ATOM 4673 C CA . THR C 1 143 ? 53.367 57.849 0.229 1.00 26.52 143 THR C CA 1
ATOM 4674 C C . THR C 1 143 ? 52.484 56.863 1.016 1.00 26.48 143 THR C C 1
ATOM 4675 O O . THR C 1 143 ? 51.516 56.260 0.502 1.00 25.82 143 THR C O 1
ATOM 4679 N N . VAL C 1 144 ? 52.854 56.725 2.277 1.00 26.09 144 VAL C N 1
ATOM 4680 C CA . VAL C 1 144 ? 52.091 55.950 3.250 1.00 26.31 144 VAL C CA 1
ATOM 4681 C C . VAL C 1 144 ? 52.092 56.780 4.575 1.00 25.07 144 VAL C C 1
ATOM 4682 O O . VAL C 1 144 ? 53.068 57.417 4.892 1.00 24.36 144 VAL C O 1
ATOM 4686 N N . LEU C 1 145 ? 51.003 56.766 5.314 1.00 24.66 145 LEU C N 1
ATOM 4687 C CA . LEU C 1 145 ? 50.947 57.279 6.662 1.00 24.77 145 LEU C CA 1
ATOM 4688 C C . LEU C 1 145 ? 50.294 56.163 7.458 1.00 25.30 145 LEU C C 1
ATOM 4689 O O . LEU C 1 145 ? 49.052 55.947 7.329 1.00 25.16 145 LEU C O 1
ATOM 4694 N N . TYR C 1 146 ? 51.120 55.427 8.233 1.00 24.26 146 TYR C N 1
ATOM 4695 C CA . TYR C 1 146 ? 50.612 54.453 9.250 1.00 23.90 146 TYR C CA 1
ATOM 4696 C C . TYR C 1 146 ? 50.565 55.125 10.657 1.00 23.09 146 TYR C C 1
ATOM 4697 O O . TYR C 1 146 ? 51.448 55.917 11.001 1.00 23.93 146 TYR C O 1
ATOM 4706 N N . PRO C 1 147 ? 49.584 54.769 11.491 1.00 22.24 147 PRO C N 1
ATOM 4707 C CA . PRO C 1 147 ? 49.595 55.385 12.831 1.00 23.53 147 PRO C CA 1
ATOM 4708 C C . PRO C 1 147 ? 50.692 54.726 13.731 1.00 24.70 147 PRO C C 1
ATOM 4709 O O . PRO C 1 147 ? 51.197 53.628 13.383 1.00 24.66 147 PRO C O 1
ATOM 4713 N N . ALA C 1 148 ? 50.997 55.371 14.871 1.00 24.48 148 ALA C N 1
ATOM 4714 C CA . ALA C 1 148 ? 51.899 54.833 15.857 1.00 25.60 148 ALA C CA 1
ATOM 4715 C C . ALA C 1 148 ? 51.548 53.416 16.270 1.00 25.75 148 ALA C C 1
ATOM 4716 O O . ALA C 1 148 ? 52.470 52.633 16.518 1.00 27.26 148 ALA C O 1
ATOM 4718 N N . THR C 1 149 ? 50.258 53.058 16.238 1.00 26.46 149 THR C N 1
ATOM 4719 C CA . THR C 1 149 ? 49.756 51.739 16.632 1.00 26.83 149 THR C CA 1
ATOM 4720 C C . THR C 1 149 ? 50.202 50.556 15.695 1.00 26.54 149 THR C C 1
ATOM 4721 O O . THR C 1 149 ? 50.188 49.381 16.083 1.00 25.63 149 THR C O 1
ATOM 4725 N N . THR C 1 150 ? 50.515 50.878 14.442 1.00 24.81 150 THR C N 1
ATOM 4726 C CA . THR C 1 150 ? 50.637 49.875 13.394 1.00 23.27 150 THR C CA 1
ATOM 4727 C C . THR C 1 150 ? 52.007 49.917 12.683 1.00 22.79 150 THR C C 1
ATOM 4728 O O . THR C 1 150 ? 52.257 50.769 11.855 1.00 22.55 150 THR C O 1
ATOM 4732 N N . GLY C 1 151 ? 52.903 49.031 13.094 1.00 22.41 151 GLY C N 1
ATOM 4733 C CA . GLY C 1 151 ? 54.159 48.842 12.419 1.00 22.20 151 GLY C CA 1
ATOM 4734 C C . GLY C 1 151 ? 53.996 48.556 10.950 1.00 22.32 151 GLY C C 1
ATOM 4735 O O . GLY C 1 151 ? 53.049 47.891 10.523 1.00 21.42 151 GLY C O 1
ATOM 4736 N N . ARG C 1 152 ? 54.953 49.067 10.189 1.00 22.35 152 ARG C N 1
ATOM 4737 C CA . ARG C 1 152 ? 55.013 48.895 8.759 1.00 22.90 152 ARG C CA 1
ATOM 4738 C C . ARG C 1 152 ? 55.459 47.445 8.358 1.00 23.38 152 ARG C C 1
ATOM 4739 O O . ARG C 1 152 ? 55.897 46.649 9.191 1.00 22.96 152 ARG C O 1
ATOM 4747 N N . ASN C 1 153 ? 55.275 47.121 7.085 1.00 23.47 153 ASN C N 1
ATOM 4748 C CA . ASN C 1 153 ? 55.781 45.882 6.454 1.00 23.05 153 ASN C CA 1
ATOM 4749 C C . ASN C 1 153 ? 57.043 46.292 5.705 1.00 22.54 153 ASN C C 1
ATOM 4750 O O . ASN C 1 153 ? 56.960 47.038 4.729 1.00 22.93 153 ASN C O 1
ATOM 4755 N N . ALA C 1 154 ? 58.209 45.827 6.149 1.00 21.94 154 ALA C N 1
ATOM 4756 C CA . ALA C 1 154 ? 59.461 46.307 5.576 1.00 22.45 154 ALA C CA 1
ATOM 4757 C C . ALA C 1 154 ? 59.670 45.623 4.217 1.00 23.99 154 ALA C C 1
ATOM 4758 O O . ALA C 1 154 ? 60.407 46.149 3.350 1.00 24.03 154 ALA C O 1
ATOM 4760 N N . HIS C 1 155 ? 59.034 44.456 4.021 1.00 23.59 155 HIS C N 1
ATOM 4761 C CA . HIS C 1 155 ? 59.094 43.821 2.714 1.00 24.83 155 HIS C CA 1
ATOM 4762 C C . HIS C 1 155 ? 58.358 44.641 1.649 1.00 24.77 155 HIS C C 1
ATOM 4763 O O . HIS C 1 155 ? 58.773 44.753 0.478 1.00 26.44 155 HIS C O 1
ATOM 4770 N N . GLU C 1 156 ? 57.254 45.228 2.067 1.00 24.51 156 GLU C N 1
ATOM 4771 C CA . GLU C 1 156 ? 56.452 46.009 1.189 1.00 24.01 156 GLU C CA 1
ATOM 4772 C C . GLU C 1 156 ? 57.231 47.227 0.764 1.00 23.38 156 GLU C C 1
ATOM 4773 O O . GLU C 1 156 ? 57.073 47.696 -0.340 1.00 25.36 156 GLU C O 1
ATOM 4779 N N . ILE C 1 157 ? 58.019 47.792 1.659 1.00 23.17 157 ILE C N 1
ATOM 4780 C CA . ILE C 1 157 ? 58.797 48.995 1.325 1.00 23.08 157 ILE C CA 1
ATOM 4781 C C . ILE C 1 157 ? 59.776 48.697 0.169 1.00 23.12 157 ILE C C 1
ATOM 4782 O O . ILE C 1 157 ? 59.809 49.409 -0.787 1.00 23.00 157 ILE C O 1
ATOM 4787 N N . LEU C 1 158 ? 60.536 47.607 0.260 1.00 23.89 158 LEU C N 1
ATOM 4788 C CA . LEU C 1 158 ? 61.435 47.221 -0.835 1.00 24.00 158 LEU C CA 1
ATOM 4789 C C . LEU C 1 158 ? 60.673 46.829 -2.146 1.00 25.06 158 LEU C C 1
ATOM 4790 O O . LEU C 1 158 ? 61.139 47.100 -3.256 1.00 25.83 158 LEU C O 1
ATOM 4795 N N . ARG C 1 159 ? 59.533 46.163 -2.013 1.00 24.30 159 ARG C N 1
ATOM 4796 C CA . ARG C 1 159 ? 58.714 45.829 -3.163 1.00 23.46 159 ARG C CA 1
ATOM 4797 C C . ARG C 1 159 ? 58.190 47.059 -3.931 1.00 23.99 159 ARG C C 1
ATOM 4798 O O . ARG C 1 159 ? 58.263 47.071 -5.130 1.00 24.42 159 ARG C O 1
ATOM 4806 N N . VAL C 1 160 ? 57.672 48.083 -3.254 1.00 24.62 160 VAL C N 1
ATOM 4807 C CA . VAL C 1 160 ? 57.230 49.315 -3.938 1.00 23.96 160 VAL C CA 1
ATOM 4808 C C . VAL C 1 160 ? 58.404 49.957 -4.597 1.00 25.35 160 VAL C C 1
ATOM 4809 O O . VAL C 1 160 ? 58.291 50.374 -5.741 1.00 25.92 160 VAL C O 1
ATOM 4813 N N . LEU C 1 161 ? 59.562 50.004 -3.918 1.00 26.08 161 LEU C N 1
ATOM 4814 C CA . LEU C 1 161 ? 60.721 50.659 -4.513 1.00 26.98 161 LEU C CA 1
ATOM 4815 C C . LEU C 1 161 ? 61.096 49.997 -5.857 1.00 26.80 161 LEU C C 1
ATOM 4816 O O . LEU C 1 161 ? 61.316 50.703 -6.865 1.00 27.55 161 LEU C O 1
ATOM 4821 N N . LYS C 1 162 ? 61.130 48.664 -5.876 1.00 26.20 162 LYS C N 1
ATOM 4822 C CA . LYS C 1 162 ? 61.447 47.885 -7.088 1.00 26.21 162 LYS C CA 1
ATOM 4823 C C . LYS C 1 162 ? 60.432 48.143 -8.177 1.00 26.15 162 LYS C C 1
ATOM 4824 O O . LYS C 1 162 ? 60.802 48.284 -9.332 1.00 26.59 162 LYS C O 1
ATOM 4830 N N . SER C 1 163 ? 59.138 48.186 -7.824 1.00 25.17 163 SER C N 1
ATOM 4831 C CA . SER C 1 163 ? 58.160 48.585 -8.806 1.00 24.73 163 SER C CA 1
ATOM 4832 C C . SER C 1 163 ? 58.378 50.025 -9.381 1.00 24.04 163 SER C C 1
ATOM 4833 O O . SER C 1 163 ? 58.240 50.268 -10.591 1.00 23.03 163 SER C O 1
ATOM 4836 N N . LEU C 1 164 ? 58.639 50.982 -8.495 1.00 24.11 164 LEU C N 1
ATOM 4837 C CA . LEU C 1 164 ? 58.832 52.375 -8.889 1.00 24.93 164 LEU C CA 1
ATOM 4838 C C . LEU C 1 164 ? 60.015 52.493 -9.845 1.00 25.88 164 LEU C C 1
ATOM 4839 O O . LEU C 1 164 ? 59.910 53.229 -10.823 1.00 26.13 164 LEU C O 1
ATOM 4844 N N . GLN C 1 165 ? 61.111 51.766 -9.580 1.00 26.14 165 GLN C N 1
ATOM 4845 C CA . GLN C 1 165 ? 62.321 51.851 -10.395 1.00 27.26 165 GLN C CA 1
ATOM 4846 C C . GLN C 1 165 ? 62.129 51.159 -11.728 1.00 28.69 165 GLN C C 1
ATOM 4847 O O . GLN C 1 165 ? 62.604 51.657 -12.730 1.00 29.77 165 GLN C O 1
ATOM 4853 N N . LEU C 1 166 ? 61.452 50.022 -11.742 1.00 29.70 166 LEU C N 1
ATOM 4854 C CA . LEU C 1 166 ? 61.090 49.344 -12.996 1.00 31.52 166 LEU C CA 1
ATOM 4855 C C . LEU C 1 166 ? 60.195 50.152 -13.950 1.00 32.44 166 LEU C C 1
ATOM 4856 O O . LEU C 1 166 ? 60.450 50.249 -15.157 1.00 32.70 166 LEU C O 1
ATOM 4861 N N . THR C 1 167 ? 59.135 50.720 -13.403 1.00 32.54 167 THR C N 1
ATOM 4862 C CA . THR C 1 167 ? 58.185 51.479 -14.181 1.00 32.09 167 THR C CA 1
ATOM 4863 C C . THR C 1 167 ? 58.686 52.885 -14.469 1.00 33.09 167 THR C C 1
ATOM 4864 O O . THR C 1 167 ? 58.074 53.571 -15.270 1.00 32.73 167 THR C O 1
ATOM 4868 N N . TYR C 1 168 ? 59.783 53.324 -13.819 1.00 33.82 168 TYR C N 1
ATOM 4869 C CA . TYR C 1 168 ? 60.452 54.603 -14.137 1.00 34.50 168 TYR C CA 1
ATOM 4870 C C . TYR C 1 168 ? 61.048 54.618 -15.562 1.00 36.07 168 TYR C C 1
ATOM 4871 O O . TYR C 1 168 ? 60.971 55.621 -16.232 1.00 35.52 168 TYR C O 1
ATOM 4880 N N . THR C 1 169 ? 61.669 53.504 -15.973 1.00 37.72 169 THR C N 1
ATOM 4881 C CA . THR C 1 169 ? 62.434 53.359 -17.242 1.00 39.61 169 THR C CA 1
ATOM 4882 C C . THR C 1 169 ? 61.758 52.489 -18.353 1.00 40.09 169 THR C C 1
ATOM 4883 O O . THR C 1 169 ? 62.248 52.454 -19.470 1.00 41.43 169 THR C O 1
ATOM 4887 N N . THR C 1 170 ? 60.719 51.719 -18.023 1.00 39.68 170 THR C N 1
ATOM 4888 C CA . THR C 1 170 ? 60.053 50.789 -18.965 1.00 37.69 170 THR C CA 1
ATOM 4889 C C . THR C 1 170 ? 58.528 51.075 -18.969 1.00 36.27 170 THR C C 1
ATOM 4890 O O . THR C 1 170 ? 57.992 51.406 -17.923 1.00 35.33 170 THR C O 1
ATOM 4894 N N . PRO C 1 171 ? 57.832 50.948 -20.143 1.00 35.22 171 PRO C N 1
ATOM 4895 C CA . PRO C 1 171 ? 56.366 51.180 -20.259 1.00 33.61 171 PRO C CA 1
ATOM 4896 C C . PRO C 1 171 ? 55.489 50.018 -19.733 1.00 32.40 171 PRO C C 1
ATOM 4897 O O . PRO C 1 171 ? 54.689 49.399 -20.470 1.00 31.89 171 PRO C O 1
ATOM 4901 N N . VAL C 1 172 ? 55.673 49.712 -18.451 1.00 31.41 172 VAL C N 1
ATOM 4902 C CA . VAL C 1 172 ? 54.870 48.727 -17.772 1.00 29.24 172 VAL C CA 1
ATOM 4903 C C . VAL C 1 172 ? 54.299 49.277 -16.468 1.00 27.74 172 VAL C C 1
ATOM 4904 O O . VAL C 1 172 ? 54.721 50.334 -15.997 1.00 26.37 172 VAL C O 1
ATOM 4908 N N . ALA C 1 173 ? 53.327 48.553 -15.913 1.00 26.01 173 ALA C N 1
ATOM 4909 C CA . ALA C 1 173 ? 52.830 48.804 -14.579 1.00 25.18 173 ALA C CA 1
ATOM 4910 C C . ALA C 1 173 ? 52.794 47.453 -13.862 1.00 25.80 173 ALA C C 1
ATOM 4911 O O . ALA C 1 173 ? 52.546 46.442 -14.493 1.00 25.49 173 ALA C O 1
ATOM 4913 N N . THR C 1 174 ? 53.028 47.437 -12.540 1.00 24.93 174 THR C N 1
ATOM 4914 C CA . THR C 1 174 ? 53.097 46.168 -11.852 1.00 24.53 174 THR C CA 1
ATOM 4915 C C . THR C 1 174 ? 51.742 45.831 -11.246 1.00 24.51 174 THR C C 1
ATOM 4916 O O . THR C 1 174 ? 51.146 46.672 -10.598 1.00 26.92 174 THR C O 1
ATOM 4920 N N . PRO C 1 175 ? 51.244 44.610 -11.465 1.00 24.88 175 PRO C N 1
ATOM 4921 C CA . PRO C 1 175 ? 49.895 44.216 -10.968 1.00 24.22 175 PRO C CA 1
ATOM 4922 C C . PRO C 1 175 ? 49.771 44.036 -9.465 1.00 24.66 175 PRO C C 1
ATOM 4923 O O . PRO C 1 175 ? 50.778 44.123 -8.719 1.00 25.36 175 PRO C O 1
ATOM 4927 N N . VAL C 1 176 ? 48.547 43.765 -8.994 1.00 26.15 176 VAL C N 1
ATOM 4928 C CA . VAL C 1 176 ? 48.299 43.485 -7.552 1.00 25.26 176 VAL C CA 1
ATOM 4929 C C . VAL C 1 176 ? 49.316 42.433 -7.076 1.00 25.48 176 VAL C C 1
ATOM 4930 O O . VAL C 1 176 ? 49.593 41.487 -7.836 1.00 27.02 176 VAL C O 1
ATOM 4934 N N . ASN C 1 177 ? 49.906 42.600 -5.878 1.00 23.66 177 ASN C N 1
ATOM 4935 C CA . ASN C 1 177 ? 50.753 41.545 -5.247 1.00 23.29 177 ASN C CA 1
ATOM 4936 C C . ASN C 1 177 ? 52.061 41.182 -6.045 1.00 24.95 177 ASN C C 1
ATOM 4937 O O . ASN C 1 177 ? 52.750 40.177 -5.737 1.00 25.81 177 ASN C O 1
ATOM 4942 N N . TRP C 1 178 ? 52.439 42.026 -7.010 1.00 25.15 178 TRP C N 1
ATOM 4943 C CA . TRP C 1 178 ? 53.600 41.739 -7.874 1.00 25.94 178 TRP C CA 1
ATOM 4944 C C . TRP C 1 178 ? 54.857 41.657 -7.027 1.00 26.70 178 TRP C C 1
ATOM 4945 O O . TRP C 1 178 ? 55.010 42.460 -6.115 1.00 26.49 178 TRP C O 1
ATOM 4956 N N . ASN C 1 179 ? 55.730 40.701 -7.315 1.00 26.75 179 ASN C N 1
ATOM 4957 C CA . ASN C 1 179 ? 57.057 40.682 -6.753 1.00 29.26 179 ASN C CA 1
ATOM 4958 C C . ASN C 1 179 ? 58.025 40.607 -7.885 1.00 29.82 179 ASN C C 1
ATOM 4959 O O . ASN C 1 179 ? 57.668 40.170 -8.955 1.00 31.26 179 ASN C O 1
ATOM 4964 N N . GLU C 1 180 ? 59.238 41.064 -7.660 1.00 31.14 180 GLU C N 1
ATOM 4965 C CA . GLU C 1 180 ? 60.283 41.023 -8.686 1.00 33.18 180 GLU C CA 1
ATOM 4966 C C . GLU C 1 180 ? 60.481 39.599 -9.264 1.00 33.01 180 GLU C C 1
ATOM 4967 O O . GLU C 1 180 ? 60.567 38.586 -8.503 1.00 32.36 180 GLU C O 1
ATOM 4973 N N . GLY C 1 181 ? 60.500 39.515 -10.596 1.00 33.62 181 GLY C N 1
ATOM 4974 C CA . GLY C 1 181 ? 60.515 38.189 -11.247 1.00 32.92 181 GLY C CA 1
ATOM 4975 C C . GLY C 1 181 ? 59.137 37.813 -11.805 1.00 33.91 181 GLY C C 1
ATOM 4976 O O . GLY C 1 181 ? 59.059 37.096 -12.835 1.00 33.62 181 GLY C O 1
ATOM 4977 N N . ASP C 1 182 ? 58.046 38.312 -11.193 1.00 31.66 182 ASP C N 1
ATOM 4978 C CA . ASP C 1 182 ? 56.723 38.075 -11.786 1.00 31.62 182 ASP C CA 1
ATOM 4979 C C . ASP C 1 182 ? 56.484 38.874 -13.065 1.00 31.43 182 ASP C C 1
ATOM 4980 O O . ASP C 1 182 ? 57.084 39.899 -13.270 1.00 30.86 182 ASP C O 1
ATOM 4985 N N . LYS C 1 183 ? 55.551 38.401 -13.895 1.00 32.78 183 LYS C N 1
ATOM 4986 C CA . LYS C 1 183 ? 55.095 39.121 -15.084 1.00 33.13 183 LYS C CA 1
ATOM 4987 C C . LYS C 1 183 ? 54.407 40.463 -14.680 1.00 32.44 183 LYS C C 1
ATOM 4988 O O . LYS C 1 183 ? 53.687 40.572 -13.652 1.00 30.30 183 LYS C O 1
ATOM 4994 N N . CYS C 1 184 ? 54.666 41.495 -15.470 1.00 32.10 184 CYS C N 1
ATOM 4995 C CA . CYS C 1 184 ? 53.939 42.730 -15.256 1.00 32.84 184 CYS C CA 1
ATOM 4996 C C . CYS C 1 184 ? 53.012 43.023 -16.393 1.00 31.83 184 CYS C C 1
ATOM 4997 O O . CYS C 1 184 ? 52.911 42.192 -17.335 1.00 30.80 184 CYS C O 1
ATOM 5000 N N . CYS C 1 185 ? 52.300 44.165 -16.278 1.00 30.60 185 CYS C N 1
ATOM 5001 C CA . CYS C 1 185 ? 51.314 44.595 -17.263 1.00 29.96 185 CYS C CA 1
ATOM 5002 C C . CYS C 1 185 ? 51.933 45.569 -18.256 1.00 30.14 185 CYS C C 1
ATOM 5003 O O . CYS C 1 185 ? 52.774 46.396 -17.887 1.00 29.27 185 CYS C O 1
ATOM 5006 N N . VAL C 1 186 ? 51.508 45.480 -19.518 1.00 30.77 186 VAL C N 1
ATOM 5007 C CA . VAL C 1 186 ? 51.881 46.504 -20.505 1.00 31.62 186 VAL C CA 1
ATOM 5008 C C . VAL C 1 186 ? 50.941 47.689 -20.277 1.00 32.79 186 VAL C C 1
ATOM 5009 O O . VAL C 1 186 ? 49.739 47.480 -20.040 1.00 33.15 186 VAL C O 1
ATOM 5013 N N . ILE C 1 187 ? 51.462 48.923 -20.288 1.00 33.33 187 ILE C N 1
ATOM 5014 C CA . ILE C 1 187 ? 50.601 50.073 -19.980 1.00 33.38 187 ILE C CA 1
ATOM 5015 C C . ILE C 1 187 ? 49.501 50.096 -21.065 1.00 34.60 187 ILE C C 1
ATOM 5016 O O . ILE C 1 187 ? 49.778 49.720 -22.192 1.00 33.21 187 ILE C O 1
ATOM 5021 N N . PRO C 1 188 ? 48.261 50.489 -20.706 1.00 34.95 188 PRO C N 1
ATOM 5022 C CA . PRO C 1 188 ? 47.126 50.319 -21.625 1.00 37.04 188 PRO C CA 1
ATOM 5023 C C . PRO C 1 188 ? 47.194 51.206 -22.914 1.00 39.01 188 PRO C C 1
ATOM 5024 O O . PRO C 1 188 ? 46.589 50.842 -23.922 1.00 38.23 188 PRO C O 1
ATOM 5028 N N . THR C 1 189 ? 47.933 52.315 -22.866 1.00 40.78 189 THR C N 1
ATOM 5029 C CA . THR C 1 189 ? 48.083 53.206 -24.019 1.00 44.23 189 THR C CA 1
ATOM 5030 C C . THR C 1 189 ? 49.220 52.767 -25.012 1.00 46.57 189 THR C C 1
ATOM 5031 O O . THR C 1 189 ? 49.362 53.351 -26.099 1.00 47.48 189 THR C O 1
ATOM 5035 N N . LEU C 1 190 ? 50.021 51.764 -24.655 1.00 48.35 190 LEU C N 1
ATOM 5036 C CA . LEU C 1 190 ? 51.082 51.342 -25.545 1.00 50.70 190 LEU C CA 1
ATOM 5037 C C . LEU C 1 190 ? 50.445 50.618 -26.730 1.00 53.57 190 LEU C C 1
ATOM 5038 O O . LEU C 1 190 ? 49.766 49.590 -26.565 1.00 53.83 190 LEU C O 1
ATOM 5043 N N . GLN C 1 191 ? 50.658 51.163 -27.925 1.00 56.85 191 GLN C N 1
ATOM 5044 C CA . GLN C 1 191 ? 50.109 50.582 -29.169 1.00 60.25 191 GLN C CA 1
ATOM 5045 C C . GLN C 1 191 ? 50.843 49.308 -29.569 1.00 61.07 191 GLN C C 1
ATOM 5046 O O . GLN C 1 191 ? 52.020 49.173 -29.279 1.00 61.10 191 GLN C O 1
ATOM 5052 N N . ASP C 1 192 ? 50.138 48.392 -30.234 1.00 63.39 192 ASP C N 1
ATOM 5053 C CA . ASP C 1 192 ? 50.689 47.078 -30.637 1.00 65.55 192 ASP C CA 1
ATOM 5054 C C . ASP C 1 192 ? 51.822 47.217 -31.644 1.00 65.60 192 ASP C C 1
ATOM 5055 O O . ASP C 1 192 ? 52.832 46.528 -31.553 1.00 65.53 192 ASP C O 1
ATOM 5060 N N . ASP C 1 193 ? 51.674 48.162 -32.560 1.00 66.53 193 ASP C N 1
ATOM 5061 C CA . ASP C 1 193 ? 52.779 48.571 -33.432 1.00 67.64 193 ASP C CA 1
ATOM 5062 C C . ASP C 1 193 ? 54.031 49.071 -32.671 1.00 66.53 193 ASP C C 1
ATOM 5063 O O . ASP C 1 193 ? 55.043 49.406 -33.287 1.00 66.73 193 ASP C O 1
ATOM 5068 N N . GLU C 1 194 ? 53.977 49.099 -31.341 1.00 65.23 194 GLU C N 1
ATOM 5069 C CA . GLU C 1 194 ? 54.988 49.831 -30.559 1.00 64.02 194 GLU C CA 1
ATOM 5070 C C . GLU C 1 194 ? 55.703 48.972 -29.531 1.00 62.91 194 GLU C C 1
ATOM 5071 O O . GLU C 1 194 ? 56.664 49.407 -28.886 1.00 61.83 194 GLU C O 1
ATOM 5077 N N . ILE C 1 195 ? 55.200 47.747 -29.414 1.00 62.47 195 ILE C N 1
ATOM 5078 C CA . ILE C 1 195 ? 55.674 46.729 -28.482 1.00 62.29 195 ILE C CA 1
ATOM 5079 C C . ILE C 1 195 ? 57.089 46.243 -28.735 1.00 62.23 195 ILE C C 1
ATOM 5080 O O . ILE C 1 195 ? 57.843 46.057 -27.778 1.00 62.97 195 ILE C O 1
ATOM 5085 N N . SER C 1 196 ? 57.472 46.022 -29.987 1.00 62.14 196 SER C N 1
ATOM 5086 C CA . SER C 1 196 ? 58.757 45.363 -30.210 1.00 62.01 196 SER C CA 1
ATOM 5087 C C . SER C 1 196 ? 59.927 46.299 -29.959 1.00 62.00 196 SER C C 1
ATOM 5088 O O . SER C 1 196 ? 60.958 45.853 -29.474 1.00 62.01 196 SER C O 1
ATOM 5091 N N . LYS C 1 197 ? 59.762 47.594 -30.246 1.00 62.38 197 LYS C N 1
ATOM 5092 C CA . LYS C 1 197 ? 60.765 48.609 -29.847 1.00 62.60 197 LYS C CA 1
ATOM 5093 C C . LYS C 1 197 ? 61.115 48.540 -28.363 1.00 62.55 197 LYS C C 1
ATOM 5094 O O . LYS C 1 197 ? 62.228 48.909 -27.985 1.00 63.04 197 LYS C O 1
ATOM 5100 N N . HIS C 1 198 ? 60.164 48.087 -27.531 1.00 61.97 198 HIS C N 1
ATOM 5101 C CA . HIS C 1 198 ? 60.296 48.141 -26.059 1.00 61.25 198 HIS C CA 1
ATOM 5102 C C . HIS C 1 198 ? 60.552 46.799 -25.373 1.00 61.60 198 HIS C C 1
ATOM 5103 O O . HIS C 1 198 ? 61.141 46.763 -24.298 1.00 61.69 198 HIS C O 1
ATOM 5110 N N . PHE C 1 199 ? 60.102 45.700 -25.982 1.00 62.19 199 PHE C N 1
ATOM 5111 C CA . PHE C 1 199 ? 60.193 44.367 -25.351 1.00 63.00 199 PHE C CA 1
ATOM 5112 C C . PHE C 1 199 ? 60.916 43.299 -26.215 1.00 64.66 199 PHE C C 1
ATOM 5113 O O . PHE C 1 199 ? 60.613 43.145 -27.395 1.00 65.27 199 PHE C O 1
ATOM 5121 N N . LYS C 1 200 ? 61.863 42.573 -25.617 1.00 66.32 200 LYS C N 1
ATOM 5122 C CA . LYS C 1 200 ? 62.452 41.387 -26.255 1.00 68.49 200 LYS C CA 1
ATOM 5123 C C . LYS C 1 200 ? 61.461 40.215 -26.249 1.00 68.25 200 LYS C C 1
ATOM 5124 O O . LYS C 1 200 ? 61.337 39.496 -27.260 1.00 68.49 200 LYS C O 1
ATOM 5130 N N . ASN C 1 201 ? 60.765 40.035 -25.114 1.00 67.73 201 ASN C N 1
ATOM 5131 C CA . ASN C 1 201 ? 59.888 38.876 -24.907 1.00 66.60 201 ASN C CA 1
ATOM 5132 C C . ASN C 1 201 ? 58.460 39.115 -25.337 1.00 65.02 201 ASN C C 1
ATOM 5133 O O . ASN C 1 201 ? 58.034 40.264 -25.543 1.00 63.91 201 ASN C O 1
ATOM 5138 N N . GLU C 1 202 ? 57.748 37.998 -25.464 1.00 63.16 202 GLU C N 1
ATOM 5139 C CA . GLU C 1 202 ? 56.381 37.980 -25.929 1.00 62.67 202 GLU C CA 1
ATOM 5140 C C . GLU C 1 202 ? 55.372 38.438 -24.894 1.00 59.68 202 GLU C C 1
ATOM 5141 O O . GLU C 1 202 ? 55.439 38.114 -23.700 1.00 59.12 202 GLU C O 1
ATOM 5147 N N . ILE C 1 203 ? 54.444 39.217 -25.418 1.00 56.84 203 ILE C N 1
ATOM 5148 C CA . ILE C 1 203 ? 53.259 39.679 -24.734 1.00 53.81 203 ILE C CA 1
ATOM 5149 C C . ILE C 1 203 ? 52.300 38.500 -24.652 1.00 52.15 203 ILE C C 1
ATOM 5150 O O . ILE C 1 203 ? 52.219 37.724 -25.583 1.00 51.40 203 ILE C O 1
ATOM 5155 N N . THR C 1 204 ? 51.608 38.348 -23.523 1.00 50.39 204 THR C N 1
ATOM 5156 C CA . THR C 1 204 ? 50.445 37.477 -23.446 1.00 47.74 204 THR C CA 1
ATOM 5157 C C . THR C 1 204 ? 49.160 38.299 -23.362 1.00 47.15 204 THR C C 1
ATOM 5158 O O . THR C 1 204 ? 49.009 39.173 -22.515 1.00 46.85 204 THR C O 1
ATOM 5162 N N . LYS C 1 205 ? 48.230 38.014 -24.259 1.00 46.40 205 LYS C N 1
ATOM 5163 C CA . LYS C 1 205 ? 46.960 38.706 -24.297 1.00 45.41 205 LYS C CA 1
ATOM 5164 C C . LYS C 1 205 ? 45.941 37.825 -23.651 1.00 44.32 205 LYS C C 1
ATOM 5165 O O . LYS C 1 205 ? 45.940 36.615 -23.894 1.00 44.82 205 LYS C O 1
ATOM 5171 N N . VAL C 1 206 ? 45.131 38.411 -22.768 1.00 42.18 206 VAL C N 1
ATOM 5172 C CA . VAL C 1 206 ? 43.987 37.713 -22.153 1.00 40.28 206 VAL C CA 1
ATOM 5173 C C . VAL C 1 206 ? 42.729 38.401 -22.606 1.00 39.16 206 VAL C C 1
ATOM 5174 O O . VAL C 1 206 ? 42.534 39.607 -22.337 1.00 39.47 206 VAL C O 1
ATOM 5178 N N . GLU C 1 207 ? 41.898 37.655 -23.330 1.00 37.27 207 GLU C N 1
ATOM 5179 C CA . GLU C 1 207 ? 40.649 38.166 -23.883 1.00 37.67 207 GLU C CA 1
ATOM 5180 C C . GLU C 1 207 ? 39.601 38.459 -22.812 1.00 34.29 207 GLU C C 1
ATOM 5181 O O . GLU C 1 207 ? 39.358 37.656 -21.913 1.00 33.25 207 GLU C O 1
ATOM 5187 N N . MET C 1 208 ? 38.955 39.610 -22.937 1.00 32.69 208 MET C N 1
ATOM 5188 C CA . MET C 1 208 ? 38.006 40.091 -21.933 1.00 30.85 208 MET C CA 1
ATOM 5189 C C . MET C 1 208 ? 36.577 40.062 -22.485 1.00 30.47 208 MET C C 1
ATOM 5190 O O . MET C 1 208 ? 36.389 40.331 -23.654 1.00 31.33 208 MET C O 1
ATOM 5195 N N . PRO C 1 209 ? 35.555 39.827 -21.644 1.00 29.53 209 PRO C N 1
ATOM 5196 C CA . PRO C 1 209 ? 34.213 39.976 -22.221 1.00 29.57 209 PRO C CA 1
ATOM 5197 C C . PRO C 1 209 ? 33.908 41.277 -23.042 1.00 30.94 209 PRO C C 1
ATOM 5198 O O . PRO C 1 209 ? 33.069 41.229 -23.965 1.00 31.55 209 PRO C O 1
ATOM 5202 N N . SER C 1 210 ? 34.508 42.416 -22.663 1.00 30.60 210 SER C N 1
ATOM 5203 C CA . SER C 1 210 ? 34.289 43.690 -23.302 1.00 31.20 210 SER C CA 1
ATOM 5204 C C . SER C 1 210 ? 35.008 43.751 -24.682 1.00 33.50 210 SER C C 1
ATOM 5205 O O . SER C 1 210 ? 34.821 44.718 -25.446 1.00 33.28 210 SER C O 1
ATOM 5208 N N . LYS C 1 211 ? 35.851 42.757 -24.971 1.00 34.10 211 LYS C N 1
ATOM 5209 C CA . LYS C 1 211 ? 36.656 42.711 -26.225 1.00 35.72 211 LYS C CA 1
ATOM 5210 C C . LYS C 1 211 ? 37.716 43.793 -26.325 1.00 35.44 211 LYS C C 1
ATOM 5211 O O . LYS C 1 211 ? 38.360 43.954 -27.362 1.00 36.04 211 LYS C O 1
ATOM 5217 N N . LYS C 1 212 ? 37.946 44.528 -25.249 1.00 35.96 212 LYS C N 1
ATOM 5218 C CA . LYS C 1 212 ? 38.954 45.595 -25.298 1.00 35.36 212 LYS C CA 1
ATOM 5219 C C . LYS C 1 212 ? 40.255 44.878 -25.103 1.00 36.01 212 LYS C C 1
ATOM 5220 O O . LYS C 1 212 ? 40.284 43.769 -24.548 1.00 36.94 212 LYS C O 1
ATOM 5226 N N . LYS C 1 213 ? 41.351 45.440 -25.566 1.00 36.37 213 LYS C N 1
ATOM 5227 C CA . LYS C 1 213 ? 42.559 44.601 -25.648 1.00 37.11 213 LYS C CA 1
ATOM 5228 C C . LYS C 1 213 ? 43.632 44.974 -24.636 1.00 35.99 213 LYS C C 1
ATOM 5229 O O . LYS C 1 213 ? 44.832 44.668 -24.822 1.00 36.22 213 LYS C O 1
ATOM 5235 N N . TYR C 1 214 ? 43.175 45.595 -23.541 1.00 33.92 214 TYR C N 1
ATOM 5236 C CA . TYR C 1 214 ? 44.024 46.151 -22.480 1.00 31.74 214 TYR C CA 1
ATOM 5237 C C . TYR C 1 214 ? 44.668 45.136 -21.547 1.00 31.53 214 TYR C C 1
ATOM 5238 O O . TYR C 1 214 ? 45.613 45.493 -20.858 1.00 32.56 214 TYR C O 1
ATOM 5247 N N . LEU C 1 215 ? 44.207 43.883 -21.525 1.00 31.22 215 LEU C N 1
ATOM 5248 C CA . LEU C 1 215 ? 44.775 42.915 -20.591 1.00 31.45 215 LEU C CA 1
ATOM 5249 C C . LEU C 1 215 ? 45.978 42.169 -21.152 1.00 31.82 215 LEU C C 1
ATOM 5250 O O . LEU C 1 215 ? 45.859 41.062 -21.707 1.00 31.67 215 LEU C O 1
ATOM 5255 N N . ARG C 1 216 ? 47.153 42.755 -20.949 1.00 32.28 216 ARG C N 1
ATOM 5256 C CA . ARG C 1 216 ? 48.394 42.252 -21.546 1.00 33.20 216 ARG C CA 1
ATOM 5257 C C . ARG C 1 216 ? 49.485 42.159 -20.495 1.00 32.73 216 ARG C C 1
ATOM 5258 O O . ARG C 1 216 ? 49.793 43.127 -19.778 1.00 32.11 216 ARG C O 1
ATOM 5266 N N . PHE C 1 217 ? 50.095 40.990 -20.443 1.00 32.87 217 PHE C N 1
ATOM 5267 C CA . PHE C 1 217 ? 51.218 40.737 -19.569 1.00 33.28 217 PHE C CA 1
ATOM 5268 C C . PHE C 1 217 ? 52.489 40.557 -20.342 1.00 35.12 217 PHE C C 1
ATOM 5269 O O . PHE C 1 217 ? 52.517 40.051 -21.508 1.00 34.98 217 PHE C O 1
ATOM 5277 N N . VAL C 1 218 ? 53.559 40.957 -19.676 1.00 37.31 218 VAL C N 1
ATOM 5278 C CA . VAL C 1 218 ? 54.865 40.772 -20.242 1.00 39.27 218 VAL C CA 1
ATOM 5279 C C . VAL C 1 218 ? 55.831 40.287 -19.192 1.00 42.40 218 VAL C C 1
ATOM 5280 O O . VAL C 1 218 ? 55.824 40.730 -18.009 1.00 41.90 218 VAL C O 1
ATOM 5284 N N . ASN C 1 219 ? 56.653 39.350 -19.623 1.00 44.67 219 ASN C N 1
ATOM 5285 C CA . ASN C 1 219 ? 57.683 38.890 -18.758 1.00 48.36 219 ASN C CA 1
ATOM 5286 C C . ASN C 1 219 ? 59.028 39.463 -19.151 1.00 49.05 219 ASN C C 1
ATOM 5287 O O . ASN C 1 219 ? 59.562 39.130 -20.194 1.00 49.90 219 ASN C O 1
ATOM 5292 N N . LEU C 1 220 ? 59.533 40.369 -18.324 1.00 49.58 220 LEU C N 1
ATOM 5293 C CA . LEU C 1 220 ? 60.842 40.940 -18.528 1.00 50.90 220 LEU C CA 1
ATOM 5294 C C . LEU C 1 220 ? 61.888 39.984 -17.938 1.00 51.70 220 LEU C C 1
ATOM 5295 O O . LEU C 1 220 ? 62.672 39.389 -18.671 1.00 52.84 220 LEU C O 1
ATOM 5300 N N . LEU D 1 5 ? 29.175 77.905 -35.314 1.00 33.24 5 LEU D N 1
ATOM 5301 C CA . LEU D 1 5 ? 28.018 77.993 -34.303 1.00 34.26 5 LEU D CA 1
ATOM 5302 C C . LEU D 1 5 ? 28.569 78.626 -33.040 1.00 33.63 5 LEU D C 1
ATOM 5303 O O . LEU D 1 5 ? 29.492 78.113 -32.431 1.00 32.99 5 LEU D O 1
ATOM 5308 N N . GLY D 1 6 ? 28.001 79.751 -32.655 1.00 33.12 6 GLY D N 1
ATOM 5309 C CA . GLY D 1 6 ? 28.587 80.496 -31.572 1.00 32.55 6 GLY D CA 1
ATOM 5310 C C . GLY D 1 6 ? 29.565 81.509 -32.108 1.00 32.16 6 GLY D C 1
ATOM 5311 O O . GLY D 1 6 ? 29.861 82.432 -31.389 1.00 34.58 6 GLY D O 1
ATOM 5312 N N . ALA D 1 7 ? 30.092 81.353 -33.325 1.00 30.80 7 ALA D N 1
ATOM 5313 C CA . ALA D 1 7 ? 30.953 82.394 -33.912 1.00 31.86 7 ALA D CA 1
ATOM 5314 C C . ALA D 1 7 ? 30.124 83.649 -34.142 1.00 32.88 7 ALA D C 1
ATOM 5315 O O . ALA D 1 7 ? 28.896 83.584 -34.270 1.00 32.81 7 ALA D O 1
ATOM 5317 N N . THR D 1 8 ? 30.816 84.782 -34.198 1.00 33.77 8 THR D N 1
ATOM 5318 C CA . THR D 1 8 ? 30.233 86.081 -34.439 1.00 35.36 8 THR D CA 1
ATOM 5319 C C . THR D 1 8 ? 30.082 86.301 -35.944 1.00 35.70 8 THR D C 1
ATOM 5320 O O . THR D 1 8 ? 31.056 86.117 -36.693 1.00 36.60 8 THR D O 1
ATOM 5324 N N . PHE D 1 9 ? 28.887 86.642 -36.412 1.00 35.12 9 PHE D N 1
ATOM 5325 C CA . PHE D 1 9 ? 28.721 86.841 -37.846 1.00 34.67 9 PHE D CA 1
ATOM 5326 C C . PHE D 1 9 ? 29.346 88.200 -38.260 1.00 35.24 9 PHE D C 1
ATOM 5327 O O . PHE D 1 9 ? 28.995 89.228 -37.698 1.00 34.20 9 PHE D O 1
ATOM 5335 N N . PRO D 1 10 ? 30.278 88.200 -39.250 1.00 37.16 10 PRO D N 1
ATOM 5336 C CA . PRO D 1 10 ? 31.043 89.447 -39.542 1.00 37.40 10 PRO D CA 1
ATOM 5337 C C . PRO D 1 10 ? 30.186 90.515 -40.178 1.00 37.68 10 PRO D C 1
ATOM 5338 O O . PRO D 1 10 ? 29.254 90.192 -40.953 1.00 39.30 10 PRO D O 1
ATOM 5342 N N . ASN D 1 11 ? 30.457 91.765 -39.817 1.00 37.33 11 ASN D N 1
ATOM 5343 C CA . ASN D 1 11 ? 29.866 92.964 -40.463 1.00 37.29 11 ASN D CA 1
ATOM 5344 C C . ASN D 1 11 ? 30.342 93.023 -41.909 1.00 36.95 11 ASN D C 1
ATOM 5345 O O . ASN D 1 11 ? 31.410 92.502 -42.228 1.00 36.24 11 ASN D O 1
ATOM 5350 N N . PHE D 1 12 ? 29.532 93.630 -42.777 1.00 36.95 12 PHE D N 1
ATOM 5351 C CA . PHE D 1 12 ? 29.939 93.899 -44.162 1.00 37.91 12 PHE D CA 1
ATOM 5352 C C . PHE D 1 12 ? 29.098 95.022 -44.702 1.00 37.98 12 PHE D C 1
ATOM 5353 O O . PHE D 1 12 ? 28.035 95.364 -44.153 1.00 37.48 12 PHE D O 1
ATOM 5361 N N . THR D 1 13 ? 29.595 95.598 -45.783 1.00 39.24 13 THR D N 1
ATOM 5362 C CA . THR D 1 13 ? 28.864 96.639 -46.500 1.00 40.33 13 THR D CA 1
ATOM 5363 C C . THR D 1 13 ? 28.835 96.288 -47.991 1.00 38.67 13 THR D C 1
ATOM 5364 O O . THR D 1 13 ? 29.824 95.932 -48.588 1.00 38.43 13 THR D O 1
ATOM 5368 N N . ALA D 1 14 ? 27.646 96.256 -48.546 1.00 37.82 14 ALA D N 1
ATOM 5369 C CA . ALA D 1 14 ? 27.468 95.778 -49.910 1.00 38.01 14 ALA D CA 1
ATOM 5370 C C . ALA D 1 14 ? 26.413 96.697 -50.542 1.00 37.86 14 ALA D C 1
ATOM 5371 O O . ALA D 1 14 ? 25.803 97.497 -49.817 1.00 38.41 14 ALA D O 1
ATOM 5373 N N . LYS D 1 15 ? 26.221 96.622 -51.861 1.00 37.07 15 LYS D N 1
ATOM 5374 C CA . LYS D 1 15 ? 24.969 97.119 -52.466 1.00 37.69 15 LYS D CA 1
ATOM 5375 C C . LYS D 1 15 ? 23.830 96.144 -52.178 1.00 36.52 15 LYS D C 1
ATOM 5376 O O . LYS D 1 15 ? 24.076 94.968 -51.964 1.00 35.94 15 LYS D O 1
ATOM 5382 N N . ALA D 1 16 ? 22.586 96.613 -52.271 1.00 36.40 16 ALA D N 1
ATOM 5383 C CA . ALA D 1 16 ? 21.417 95.777 -52.035 1.00 37.05 16 ALA D CA 1
ATOM 5384 C C . ALA D 1 16 ? 20.188 96.252 -52.857 1.00 37.22 16 ALA D C 1
ATOM 5385 O O . ALA D 1 16 ? 20.090 97.433 -53.123 1.00 38.48 16 ALA D O 1
ATOM 5387 N N . SER D 1 17 ? 19.292 95.341 -53.257 1.00 37.46 17 SER D N 1
ATOM 5388 C CA . SER D 1 17 ? 17.976 95.648 -53.826 1.00 38.73 17 SER D CA 1
ATOM 5389 C C . SER D 1 17 ? 17.332 96.843 -53.096 1.00 41.19 17 SER D C 1
ATOM 5390 O O . SER D 1 17 ? 17.459 96.946 -51.857 1.00 41.44 17 SER D O 1
ATOM 5393 N N . GLY D 1 18 ? 16.694 97.743 -53.862 1.00 43.42 18 GLY D N 1
ATOM 5394 C CA . GLY D 1 18 ? 15.810 98.827 -53.323 1.00 47.53 18 GLY D CA 1
ATOM 5395 C C . GLY D 1 18 ? 16.425 99.969 -52.523 1.00 50.25 18 GLY D C 1
ATOM 5396 O O . GLY D 1 18 ? 15.737 100.951 -52.220 1.00 50.33 18 GLY D O 1
ATOM 5397 N N . ILE D 1 19 ? 17.711 99.820 -52.173 1.00 52.55 19 ILE D N 1
ATOM 5398 C CA . ILE D 1 19 ? 18.496 100.777 -51.373 1.00 54.82 19 ILE D CA 1
ATOM 5399 C C . ILE D 1 19 ? 19.400 101.527 -52.362 1.00 55.95 19 ILE D C 1
ATOM 5400 O O . ILE D 1 19 ? 20.136 100.907 -53.135 1.00 56.52 19 ILE D O 1
ATOM 5405 N N . ASP D 1 20 ? 19.319 102.858 -52.403 1.00 57.23 20 ASP D N 1
ATOM 5406 C CA . ASP D 1 20 ? 20.158 103.593 -53.371 1.00 57.78 20 ASP D CA 1
ATOM 5407 C C . ASP D 1 20 ? 21.600 103.764 -52.918 1.00 56.77 20 ASP D C 1
ATOM 5408 O O . ASP D 1 20 ? 22.455 103.995 -53.774 1.00 57.92 20 ASP D O 1
ATOM 5413 N N . GLY D 1 21 ? 21.890 103.624 -51.615 1.00 54.81 21 GLY D N 1
ATOM 5414 C CA . GLY D 1 21 ? 23.312 103.599 -51.168 1.00 52.85 21 GLY D CA 1
ATOM 5415 C C . GLY D 1 21 ? 23.846 102.255 -50.638 1.00 50.91 21 GLY D C 1
ATOM 5416 O O . GLY D 1 21 ? 23.335 101.191 -50.971 1.00 50.27 21 GLY D O 1
ATOM 5417 N N . ASP D 1 22 ? 24.859 102.329 -49.783 1.00 49.11 22 ASP D N 1
ATOM 5418 C CA . ASP D 1 22 ? 25.442 101.166 -49.110 1.00 48.23 22 ASP D CA 1
ATOM 5419 C C . ASP D 1 22 ? 24.546 100.546 -48.034 1.00 46.29 22 ASP D C 1
ATOM 5420 O O . ASP D 1 22 ? 23.995 101.245 -47.180 1.00 45.18 22 ASP D O 1
ATOM 5425 N N . PHE D 1 23 ? 24.445 99.221 -48.082 1.00 43.86 23 PHE D N 1
ATOM 5426 C CA . PHE D 1 23 ? 23.819 98.435 -47.022 1.00 41.15 23 PHE D CA 1
ATOM 5427 C C . PHE D 1 23 ? 24.925 97.976 -46.054 1.00 40.38 23 PHE D C 1
ATOM 5428 O O . PHE D 1 23 ? 25.890 97.331 -46.455 1.00 40.13 23 PHE D O 1
ATOM 5436 N N . GLU D 1 24 ? 24.808 98.328 -44.786 1.00 39.84 24 GLU D N 1
ATOM 5437 C CA . GLU D 1 24 ? 25.767 97.822 -43.798 1.00 41.05 24 GLU D CA 1
ATOM 5438 C C . GLU D 1 24 ? 25.044 96.857 -42.849 1.00 39.73 24 GLU D C 1
ATOM 5439 O O . GLU D 1 24 ? 24.039 97.234 -42.268 1.00 40.10 24 GLU D O 1
ATOM 5445 N N . LEU D 1 25 ? 25.529 95.620 -42.718 1.00 37.89 25 LEU D N 1
ATOM 5446 C CA . LEU D 1 25 ? 24.751 94.590 -42.000 1.00 36.58 25 LEU D CA 1
ATOM 5447 C C . LEU D 1 25 ? 24.327 95.027 -40.575 1.00 35.81 25 LEU D C 1
ATOM 5448 O O . LEU D 1 25 ? 23.134 95.014 -40.230 1.00 34.72 25 LEU D O 1
ATOM 5453 N N . TYR D 1 26 ? 25.328 95.449 -39.803 1.00 35.34 26 TYR D N 1
ATOM 5454 C CA . TYR D 1 26 ? 25.195 95.725 -38.383 1.00 36.07 26 TYR D CA 1
ATOM 5455 C C . TYR D 1 26 ? 24.244 96.872 -38.094 1.00 37.75 26 TYR D C 1
ATOM 5456 O O . TYR D 1 26 ? 23.520 96.802 -37.085 1.00 38.32 26 TYR D O 1
ATOM 5465 N N . LYS D 1 27 ? 24.194 97.888 -38.974 1.00 38.22 27 LYS D N 1
ATOM 5466 C CA . LYS D 1 27 ? 23.221 98.981 -38.786 1.00 40.14 27 LYS D CA 1
ATOM 5467 C C . LYS D 1 27 ? 21.828 98.468 -38.974 1.00 39.77 27 LYS D C 1
ATOM 5468 O O . LYS D 1 27 ? 20.901 98.848 -38.242 1.00 40.41 27 LYS D O 1
ATOM 5474 N N . TYR D 1 28 ? 21.659 97.619 -39.976 1.00 39.96 28 TYR D N 1
ATOM 5475 C CA . TYR D 1 28 ? 20.335 97.135 -40.296 1.00 39.11 28 TYR D CA 1
ATOM 5476 C C . TYR D 1 28 ? 19.767 96.164 -39.223 1.00 39.68 28 TYR D C 1
ATOM 5477 O O . TYR D 1 28 ? 18.558 96.095 -39.026 1.00 38.98 28 TYR D O 1
ATOM 5486 N N . ILE D 1 29 ? 20.641 95.392 -38.568 1.00 40.13 29 ILE D N 1
ATOM 5487 C CA . ILE D 1 29 ? 20.185 94.307 -37.684 1.00 39.82 29 ILE D CA 1
ATOM 5488 C C . ILE D 1 29 ? 20.436 94.643 -36.217 1.00 42.36 29 ILE D C 1
ATOM 5489 O O . ILE D 1 29 ? 20.340 93.763 -35.348 1.00 43.02 29 ILE D O 1
ATOM 5494 N N . GLU D 1 30 ? 20.786 95.902 -35.935 1.00 43.94 30 GLU D N 1
ATOM 5495 C CA . GLU D 1 30 ? 21.098 96.308 -34.565 1.00 46.59 30 GLU D CA 1
ATOM 5496 C C . GLU D 1 30 ? 19.932 96.031 -33.605 1.00 46.48 30 GLU D C 1
ATOM 5497 O O . GLU D 1 30 ? 18.763 96.336 -33.912 1.00 46.75 30 GLU D O 1
ATOM 5503 N N . ASN D 1 31 ? 20.269 95.461 -32.444 1.00 46.58 31 ASN D N 1
ATOM 5504 C CA . ASN D 1 31 ? 19.285 95.086 -31.409 1.00 46.85 31 ASN D CA 1
ATOM 5505 C C . ASN D 1 31 ? 18.243 94.111 -31.914 1.00 45.40 31 ASN D C 1
ATOM 5506 O O . ASN D 1 31 ? 17.140 94.027 -31.365 1.00 46.44 31 ASN D O 1
ATOM 5511 N N . SER D 1 32 ? 18.591 93.356 -32.947 1.00 42.72 32 SER D N 1
ATOM 5512 C CA . SER D 1 32 ? 17.571 92.595 -33.638 1.00 40.35 32 SER D CA 1
ATOM 5513 C C . SER D 1 32 ? 18.069 91.206 -33.958 1.00 37.59 32 SER D C 1
ATOM 5514 O O . SER D 1 32 ? 19.274 91.002 -34.098 1.00 37.28 32 SER D O 1
ATOM 5517 N N . TRP D 1 33 ? 17.166 90.232 -34.035 1.00 35.13 33 TRP D N 1
ATOM 5518 C CA . TRP D 1 33 ? 17.565 88.919 -34.573 1.00 32.35 33 TRP D CA 1
ATOM 5519 C C . TRP D 1 33 ? 17.681 89.101 -36.106 1.00 31.07 33 TRP D C 1
ATOM 5520 O O . TRP D 1 33 ? 17.176 90.081 -36.667 1.00 28.98 33 TRP D O 1
ATOM 5531 N N . ALA D 1 34 ? 18.345 88.169 -36.785 1.00 29.66 34 ALA D N 1
ATOM 5532 C CA . ALA D 1 34 ? 18.430 88.260 -38.237 1.00 29.36 34 ALA D CA 1
ATOM 5533 C C . ALA D 1 34 ? 18.625 86.898 -38.852 1.00 29.32 34 ALA D C 1
ATOM 5534 O O . ALA D 1 34 ? 19.297 86.001 -38.278 1.00 30.20 34 ALA D O 1
ATOM 5536 N N . ILE D 1 35 ? 18.043 86.740 -40.036 1.00 29.33 35 ILE D N 1
ATOM 5537 C CA . ILE D 1 35 ? 18.281 85.557 -40.869 1.00 27.86 35 ILE D CA 1
ATOM 5538 C C . ILE D 1 35 ? 18.793 86.052 -42.214 1.00 28.62 35 ILE D C 1
ATOM 5539 O O . ILE D 1 35 ? 18.061 86.694 -42.960 1.00 29.52 35 ILE D O 1
ATOM 5544 N N . LEU D 1 36 ? 20.070 85.825 -42.481 1.00 28.10 36 LEU D N 1
ATOM 5545 C CA . LEU D 1 36 ? 20.622 85.992 -43.792 1.00 27.48 36 LEU D CA 1
ATOM 5546 C C . LEU D 1 36 ? 20.414 84.640 -44.584 1.00 26.81 36 LEU D C 1
ATOM 5547 O O . LEU D 1 36 ? 20.766 83.553 -44.099 1.00 26.41 36 LEU D O 1
ATOM 5552 N N . PHE D 1 37 ? 19.818 84.727 -45.769 1.00 25.29 37 PHE D N 1
ATOM 5553 C CA . PHE D 1 37 ? 19.598 83.575 -46.632 1.00 24.99 37 PHE D CA 1
ATOM 5554 C C . PHE D 1 37 ? 20.098 83.944 -48.052 1.00 25.23 37 PHE D C 1
ATOM 5555 O O . PHE D 1 37 ? 19.927 85.095 -48.505 1.00 25.17 37 PHE D O 1
ATOM 5563 N N . SER D 1 38 ? 20.744 82.987 -48.721 1.00 24.96 38 SER D N 1
ATOM 5564 C CA . SER D 1 38 ? 21.272 83.175 -50.054 1.00 26.03 38 SER D CA 1
ATOM 5565 C C . SER D 1 38 ? 20.420 82.355 -51.020 1.00 26.91 38 SER D C 1
ATOM 5566 O O . SER D 1 38 ? 19.619 81.492 -50.594 1.00 27.12 38 SER D O 1
ATOM 5569 N N . HIS D 1 39 ? 20.580 82.629 -52.318 1.00 26.83 39 HIS D N 1
ATOM 5570 C CA . HIS D 1 39 ? 19.980 81.806 -53.386 1.00 26.05 39 HIS D CA 1
ATOM 5571 C C . HIS D 1 39 ? 20.952 81.903 -54.537 1.00 26.74 39 HIS D C 1
ATOM 5572 O O . HIS D 1 39 ? 21.736 82.872 -54.579 1.00 27.15 39 HIS D O 1
ATOM 5579 N N . PRO D 1 40 ? 21.036 80.860 -55.384 1.00 26.07 40 PRO D N 1
ATOM 5580 C CA . PRO D 1 40 ? 21.970 80.910 -56.543 1.00 26.80 40 PRO D CA 1
ATOM 5581 C C . PRO D 1 40 ? 21.806 82.055 -57.568 1.00 27.63 40 PRO D C 1
ATOM 5582 O O . PRO D 1 40 ? 22.767 82.851 -57.741 1.00 27.82 40 PRO D O 1
ATOM 5586 N N . ASN D 1 41 ? 20.641 82.138 -58.223 1.00 27.91 41 ASN D N 1
ATOM 5587 C CA . ASN D 1 41 ? 20.497 82.984 -59.411 1.00 28.84 41 ASN D CA 1
ATOM 5588 C C . ASN D 1 41 ? 19.117 83.633 -59.480 1.00 28.87 41 ASN D C 1
ATOM 5589 O O . ASN D 1 41 ? 18.147 82.958 -59.286 1.00 30.01 41 ASN D O 1
ATOM 5594 N N . ASP D 1 42 ? 19.049 84.940 -59.720 1.00 29.01 42 ASP D N 1
ATOM 5595 C CA . ASP D 1 42 ? 17.810 85.671 -59.882 1.00 29.17 42 ASP D CA 1
ATOM 5596 C C . ASP D 1 42 ? 17.179 85.062 -61.105 1.00 29.63 42 ASP D C 1
ATOM 5597 O O . ASP D 1 42 ? 17.882 84.340 -61.808 1.00 32.24 42 ASP D O 1
ATOM 5602 N N . PHE D 1 43 ? 15.881 85.277 -61.379 1.00 29.37 43 PHE D N 1
ATOM 5603 C CA . PHE D 1 43 ? 15.263 84.794 -62.647 1.00 28.75 43 PHE D CA 1
ATOM 5604 C C . PHE D 1 43 ? 15.401 83.298 -62.840 1.00 30.61 43 PHE D C 1
ATOM 5605 O O . PHE D 1 43 ? 15.650 82.797 -63.945 1.00 31.14 43 PHE D O 1
ATOM 5613 N N . THR D 1 44 ? 15.173 82.569 -61.756 1.00 31.40 44 THR D N 1
ATOM 5614 C CA . THR D 1 44 ? 15.279 81.134 -61.753 1.00 31.42 44 THR D CA 1
ATOM 5615 C C . THR D 1 44 ? 14.078 80.600 -60.888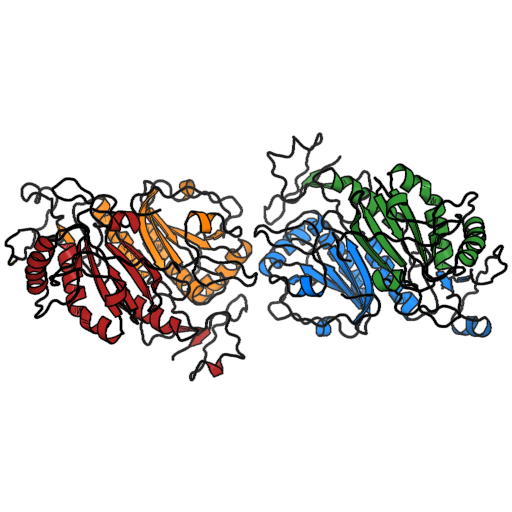 1.00 31.68 44 THR D C 1
ATOM 5616 O O . THR D 1 44 ? 13.619 81.319 -59.993 1.00 31.46 44 THR D O 1
ATOM 5620 N N . PRO D 1 45 ? 13.488 79.416 -61.250 1.00 30.38 45 PRO D N 1
ATOM 5621 C CA . PRO D 1 45 ? 12.205 78.962 -60.684 1.00 30.20 45 PRO D CA 1
ATOM 5622 C C . PRO D 1 45 ? 12.137 78.683 -59.152 1.00 29.91 45 PRO D C 1
ATOM 5623 O O . PRO D 1 45 ? 11.263 79.254 -58.473 1.00 30.40 45 PRO D O 1
ATOM 5627 N N . VAL D 1 46 ? 13.035 77.849 -58.604 1.00 30.04 46 VAL D N 1
ATOM 5628 C CA . VAL D 1 46 ? 12.992 77.517 -57.140 1.00 29.74 46 VAL D CA 1
ATOM 5629 C C . VAL D 1 46 ? 13.156 78.764 -56.320 1.00 29.54 46 VAL D C 1
ATOM 5630 O O . VAL D 1 46 ? 12.400 79.023 -55.381 1.00 29.72 46 VAL D O 1
ATOM 5634 N N . CYS D 1 47 ? 14.130 79.571 -56.739 1.00 30.39 47 CYS D N 1
ATOM 5635 C CA . CYS D 1 47 ? 14.483 80.863 -56.136 1.00 30.40 47 CYS D CA 1
ATOM 5636 C C . CYS D 1 47 ? 13.296 81.791 -56.068 1.00 29.68 47 CYS D C 1
ATOM 5637 O O . CYS D 1 47 ? 13.059 82.462 -55.048 1.00 29.35 47 CYS D O 1
ATOM 5640 N N . THR D 1 48 ? 12.513 81.797 -57.148 1.00 29.94 48 THR D N 1
ATOM 5641 C CA . THR D 1 48 ? 11.319 82.636 -57.203 1.00 29.20 48 THR D CA 1
ATOM 5642 C C . THR D 1 48 ? 10.269 82.189 -56.170 1.00 28.23 48 THR D C 1
ATOM 5643 O O . THR D 1 48 ? 9.710 83.028 -55.442 1.00 29.13 48 THR D O 1
ATOM 5647 N N . THR D 1 49 ? 10.002 80.893 -56.115 1.00 27.68 49 THR D N 1
ATOM 5648 C CA . THR D 1 49 ? 9.068 80.349 -55.105 1.00 28.57 49 THR D CA 1
ATOM 5649 C C . THR D 1 49 ? 9.457 80.644 -53.652 1.00 28.43 49 THR D C 1
ATOM 5650 O O . THR D 1 49 ? 8.606 81.079 -52.848 1.00 30.12 49 THR D O 1
ATOM 5654 N N . GLU D 1 50 ? 10.739 80.491 -53.326 1.00 28.60 50 GLU D N 1
ATOM 5655 C CA . GLU D 1 50 ? 11.254 80.791 -51.967 1.00 28.74 50 GLU D CA 1
ATOM 5656 C C . GLU D 1 50 ? 11.163 82.233 -51.583 1.00 28.51 50 GLU D C 1
ATOM 5657 O O . GLU D 1 50 ? 10.713 82.606 -50.478 1.00 28.74 50 GLU D O 1
ATOM 5663 N N . LEU D 1 51 ? 11.624 83.073 -52.493 1.00 28.20 51 LEU D N 1
ATOM 5664 C CA . LEU D 1 51 ? 11.528 84.504 -52.257 1.00 29.01 51 LEU D CA 1
ATOM 5665 C C . LEU D 1 51 ? 10.105 84.987 -52.149 1.00 29.02 51 LEU D C 1
ATOM 5666 O O . LEU D 1 51 ? 9.853 85.877 -51.373 1.00 28.57 51 LEU D O 1
ATOM 5671 N N . ALA D 1 52 ? 9.203 84.404 -52.939 1.00 29.22 52 ALA D N 1
ATOM 5672 C CA . ALA D 1 52 ? 7.785 84.794 -52.868 1.00 32.11 52 ALA D CA 1
ATOM 5673 C C . ALA D 1 52 ? 7.232 84.388 -51.498 1.00 32.74 52 ALA D C 1
ATOM 5674 O O . ALA D 1 52 ? 6.633 85.213 -50.834 1.00 34.24 52 ALA D O 1
ATOM 5676 N N . GLU D 1 53 ? 7.498 83.138 -51.086 1.00 34.01 53 GLU D N 1
ATOM 5677 C CA . GLU D 1 53 ? 7.108 82.623 -49.761 1.00 35.10 53 GLU D CA 1
ATOM 5678 C C . GLU D 1 53 ? 7.614 83.468 -48.609 1.00 35.01 53 GLU D C 1
ATOM 5679 O O . GLU D 1 53 ? 6.855 83.766 -47.685 1.00 35.64 53 GLU D O 1
ATOM 5685 N N . LEU D 1 54 ? 8.890 83.861 -48.663 1.00 34.81 54 LEU D N 1
ATOM 5686 C CA . LEU D 1 54 ? 9.478 84.708 -47.626 1.00 33.33 54 LEU D CA 1
ATOM 5687 C C . LEU D 1 54 ? 8.961 86.139 -47.643 1.00 33.55 54 LEU D C 1
ATOM 5688 O O . LEU D 1 54 ? 8.900 86.795 -46.576 1.00 31.77 54 LEU D O 1
ATOM 5693 N N . GLY D 1 55 ? 8.629 86.661 -48.839 1.00 33.94 55 GLY D N 1
ATOM 5694 C CA . GLY D 1 55 ? 7.962 87.955 -48.920 1.00 33.82 55 GLY D CA 1
ATOM 5695 C C . GLY D 1 55 ? 6.618 87.907 -48.172 1.00 34.30 55 GLY D C 1
ATOM 5696 O O . GLY D 1 55 ? 6.337 88.776 -47.383 1.00 33.54 55 GLY D O 1
ATOM 5697 N N . LYS D 1 56 ? 5.808 86.881 -48.419 1.00 35.36 56 LYS D N 1
ATOM 5698 C CA . LYS D 1 56 ? 4.540 86.645 -47.674 1.00 37.92 56 LYS D CA 1
ATOM 5699 C C . LYS D 1 56 ? 4.709 86.540 -46.146 1.00 38.06 56 LYS D C 1
ATOM 5700 O O . LYS D 1 56 ? 3.886 87.053 -45.387 1.00 39.52 56 LYS D O 1
ATOM 5706 N N . MET D 1 57 ? 5.793 85.903 -45.702 1.00 37.24 57 MET D N 1
ATOM 5707 C CA . MET D 1 57 ? 6.040 85.671 -44.279 1.00 34.79 57 MET D CA 1
ATOM 5708 C C . MET D 1 57 ? 6.805 86.823 -43.652 1.00 36.68 57 MET D C 1
ATOM 5709 O O . MET D 1 57 ? 7.079 86.775 -42.463 1.00 37.20 57 MET D O 1
ATOM 5714 N N . HIS D 1 58 ? 7.157 87.871 -44.412 1.00 37.13 58 HIS D N 1
ATOM 5715 C CA . HIS D 1 58 ? 8.137 88.872 -43.904 1.00 37.60 58 HIS D CA 1
ATOM 5716 C C . HIS D 1 58 ? 7.671 89.537 -42.621 1.00 38.32 58 HIS D C 1
ATOM 5717 O O . HIS D 1 58 ? 8.487 89.850 -41.733 1.00 38.59 58 HIS D O 1
ATOM 5724 N N . GLU D 1 59 ? 6.375 89.797 -42.517 1.00 39.95 59 GLU D N 1
ATOM 5725 C CA . GLU D 1 59 ? 5.845 90.535 -41.361 1.00 41.84 59 GLU D CA 1
ATOM 5726 C C . GLU D 1 59 ? 5.822 89.648 -40.099 1.00 40.61 59 GLU D C 1
ATOM 5727 O O . GLU D 1 59 ? 6.086 90.133 -39.011 1.00 40.26 59 GLU D O 1
ATOM 5733 N N . ASP D 1 60 ? 5.543 88.352 -40.275 1.00 40.60 60 ASP D N 1
ATOM 5734 C CA . ASP D 1 60 ? 5.683 87.349 -39.219 1.00 40.91 60 ASP D CA 1
ATOM 5735 C C . ASP D 1 60 ? 7.076 87.426 -38.586 1.00 40.49 60 ASP D C 1
ATOM 5736 O O . ASP D 1 60 ? 7.205 87.308 -37.360 1.00 40.69 60 ASP D O 1
ATOM 5741 N N . PHE D 1 61 ? 8.118 87.614 -39.411 1.00 38.18 61 PHE D N 1
ATOM 5742 C CA . PHE D 1 61 ? 9.465 87.707 -38.868 1.00 36.80 61 PHE D CA 1
ATOM 5743 C C . PHE D 1 61 ? 9.715 89.005 -38.170 1.00 36.03 61 PHE D C 1
ATOM 5744 O O . PHE D 1 61 ? 10.336 89.029 -37.084 1.00 37.32 61 PHE D O 1
ATOM 5752 N N . LEU D 1 62 ? 9.229 90.081 -38.766 1.00 35.70 62 LEU D N 1
ATOM 5753 C CA . LEU D 1 62 ? 9.379 91.417 -38.196 1.00 36.16 62 LEU D CA 1
ATOM 5754 C C . LEU D 1 62 ? 8.699 91.595 -36.819 1.00 37.36 62 LEU D C 1
ATOM 5755 O O . LEU D 1 62 ? 9.235 92.283 -35.936 1.00 36.09 62 LEU D O 1
ATOM 5760 N N . LYS D 1 63 ? 7.522 90.974 -36.669 1.00 38.37 63 LYS D N 1
ATOM 5761 C CA . LYS D 1 63 ? 6.784 90.886 -35.380 1.00 40.15 63 LYS D CA 1
ATOM 5762 C C . LYS D 1 63 ? 7.572 90.129 -34.282 1.00 39.35 63 LYS D C 1
ATOM 5763 O O . LYS D 1 63 ? 7.371 90.379 -33.093 1.00 38.51 63 LYS D O 1
ATOM 5769 N N . LEU D 1 64 ? 8.492 89.234 -34.706 1.00 38.94 64 LEU D N 1
ATOM 5770 C CA . LEU D 1 64 ? 9.343 88.468 -33.798 1.00 37.03 64 LEU D CA 1
ATOM 5771 C C . LEU D 1 64 ? 10.680 89.132 -33.623 1.00 36.91 64 LEU D C 1
ATOM 5772 O O . LEU D 1 64 ? 11.632 88.534 -33.102 1.00 36.51 64 LEU D O 1
ATOM 5777 N N . ASN D 1 65 ? 10.742 90.406 -34.018 1.00 36.81 65 ASN D N 1
ATOM 5778 C CA . ASN D 1 65 ? 11.958 91.204 -33.904 1.00 36.35 65 ASN D CA 1
ATOM 5779 C C . ASN D 1 65 ? 13.128 90.588 -34.718 1.00 36.10 65 ASN D C 1
ATOM 5780 O O . ASN D 1 65 ? 14.312 90.650 -34.327 1.00 36.53 65 ASN D O 1
ATOM 5785 N N . CYS D 1 66 ? 12.786 90.023 -35.875 1.00 35.93 66 CYS D N 1
ATOM 5786 C CA . CYS D 1 66 ? 13.776 89.381 -36.765 1.00 35.88 66 CYS D CA 1
ATOM 5787 C C . CYS D 1 66 ? 13.746 89.908 -38.181 1.00 36.17 66 CYS D C 1
ATOM 5788 O O . CYS D 1 66 ? 12.736 89.760 -38.884 1.00 36.19 66 CYS D O 1
ATOM 5791 N N . LYS D 1 67 ? 14.880 90.457 -38.619 1.00 36.73 67 LYS D N 1
ATOM 5792 C CA . LYS D 1 67 ? 15.081 90.937 -40.009 1.00 37.00 67 LYS D CA 1
ATOM 5793 C C . LYS D 1 67 ? 15.457 89.820 -40.989 1.00 36.25 67 LYS D C 1
ATOM 5794 O O . LYS D 1 67 ? 16.257 88.951 -40.668 1.00 37.12 67 LYS D O 1
ATOM 5800 N N . LEU D 1 68 ? 14.846 89.806 -42.171 1.00 35.79 68 LEU D N 1
ATOM 5801 C CA . LEU D 1 68 ? 15.254 88.898 -43.259 1.00 34.47 68 LEU D CA 1
ATOM 5802 C C . LEU D 1 68 ? 16.208 89.635 -44.217 1.00 33.98 68 LEU D C 1
ATOM 5803 O O . LEU D 1 68 ? 15.952 90.786 -44.563 1.00 34.41 68 LEU D O 1
ATOM 5808 N N . ILE D 1 69 ? 17.330 88.997 -44.580 1.00 32.91 69 ILE D N 1
ATOM 5809 C CA . ILE D 1 69 ? 18.318 89.573 -45.523 1.00 30.94 69 ILE D CA 1
ATOM 5810 C C . ILE D 1 69 ? 18.631 88.532 -46.593 1.00 29.45 69 ILE D C 1
ATOM 5811 O O . ILE D 1 69 ? 19.153 87.464 -46.295 1.00 28.38 69 ILE D O 1
ATOM 5816 N N . GLY D 1 70 ? 18.281 88.846 -47.835 1.00 28.03 70 GLY D N 1
ATOM 5817 C CA . GLY D 1 70 ? 18.625 88.014 -48.994 1.00 27.93 70 GLY D CA 1
ATOM 5818 C C . GLY D 1 70 ? 20.062 88.221 -49.450 1.00 27.49 70 GLY D C 1
ATOM 5819 O O . GLY D 1 70 ? 20.755 89.098 -48.954 1.00 26.52 70 GLY D O 1
ATOM 5820 N N . PHE D 1 71 ? 20.498 87.424 -50.416 1.00 27.81 71 PHE D N 1
ATOM 5821 C CA . PHE D 1 71 ? 21.905 87.440 -50.820 1.00 28.42 71 PHE D CA 1
ATOM 5822 C C . PHE D 1 71 ? 22.130 86.603 -52.072 1.00 28.74 71 PHE D C 1
ATOM 5823 O O . PHE D 1 71 ? 21.774 85.454 -52.070 1.00 28.45 71 PHE D O 1
ATOM 5831 N N . SER D 1 72 ? 22.706 87.184 -53.142 1.00 28.58 72 SER D N 1
ATOM 5832 C CA . SER D 1 72 ? 23.231 86.357 -54.246 1.00 27.96 72 SER D CA 1
ATOM 5833 C C . SER D 1 72 ? 24.333 87.077 -54.987 1.00 29.01 72 SER D C 1
ATOM 5834 O O . SER D 1 72 ? 24.673 88.232 -54.708 1.00 27.15 72 SER D O 1
ATOM 5837 N N . CYS D 1 73 ? 24.903 86.377 -55.950 1.00 29.94 73 CYS D N 1
ATOM 5838 C CA . CYS D 1 73 ? 26.039 86.911 -56.646 1.00 30.58 73 CYS D CA 1
ATOM 5839 C C . CYS D 1 73 ? 25.598 87.713 -57.875 1.00 31.23 73 CYS D C 1
ATOM 5840 O O . CYS D 1 73 ? 26.374 87.873 -58.771 1.00 34.27 73 CYS D O 1
ATOM 5843 N N . ASN D 1 74 ? 24.381 88.254 -57.878 1.00 29.79 74 ASN D N 1
ATOM 5844 C CA . ASN D 1 74 ? 23.822 89.004 -58.982 1.00 28.57 74 ASN D CA 1
ATOM 5845 C C . ASN D 1 74 ? 23.943 90.478 -58.723 1.00 28.32 74 ASN D C 1
ATOM 5846 O O . ASN D 1 74 ? 24.229 90.874 -57.611 1.00 27.64 74 ASN D O 1
ATOM 5851 N N . SER D 1 75 ? 23.730 91.298 -59.757 1.00 28.43 75 SER D N 1
ATOM 5852 C CA . SER D 1 75 ? 23.854 92.750 -59.594 1.00 28.79 75 SER D CA 1
ATOM 5853 C C . SER D 1 75 ? 22.567 93.228 -59.032 1.00 28.96 75 SER D C 1
ATOM 5854 O O . SER D 1 75 ? 21.562 92.500 -59.064 1.00 30.70 75 SER D O 1
ATOM 5857 N N . LYS D 1 76 ? 22.593 94.434 -58.493 1.00 28.03 76 LYS D N 1
ATOM 5858 C CA . LYS D 1 76 ? 21.422 95.133 -58.053 1.00 29.22 76 LYS D CA 1
ATOM 5859 C C . LYS D 1 76 ? 20.363 95.304 -59.137 1.00 29.77 76 LYS D C 1
ATOM 5860 O O . LYS D 1 76 ? 19.154 95.301 -58.817 1.00 29.98 76 LYS D O 1
ATOM 5866 N N . GLU D 1 77 ? 20.793 95.530 -60.394 1.00 28.49 77 GLU D N 1
ATOM 5867 C CA . GLU D 1 77 ? 19.818 95.764 -61.504 1.00 29.30 77 GLU D CA 1
ATOM 5868 C C . GLU D 1 77 ? 19.050 94.481 -61.811 1.00 28.86 77 GLU D C 1
ATOM 5869 O O . GLU D 1 77 ? 17.858 94.510 -62.079 1.00 28.84 77 GLU D O 1
ATOM 5875 N N . SER D 1 78 ? 19.766 93.358 -61.810 1.00 29.17 78 SER D N 1
ATOM 5876 C CA . SER D 1 78 ? 19.130 92.048 -61.734 1.00 30.78 78 SER D CA 1
ATOM 5877 C C . SER D 1 78 ? 18.099 91.923 -60.580 1.00 30.48 78 SER D C 1
ATOM 5878 O O . SER D 1 78 ? 16.943 91.623 -60.824 1.00 30.24 78 SER D O 1
ATOM 5881 N N . HIS D 1 79 ? 18.527 92.186 -59.351 1.00 30.82 79 HIS D N 1
ATOM 5882 C CA . HIS D 1 79 ? 17.658 92.054 -58.155 1.00 31.10 79 HIS D CA 1
ATOM 5883 C C . HIS D 1 79 ? 16.359 92.867 -58.348 1.00 32.25 79 HIS D C 1
ATOM 5884 O O . HIS D 1 79 ? 15.264 92.334 -58.256 1.00 32.28 79 HIS D O 1
ATOM 5891 N N . ASP D 1 80 ? 16.503 94.163 -58.619 1.00 33.79 80 ASP D N 1
ATOM 5892 C CA . ASP D 1 80 ? 15.337 95.091 -58.808 1.00 34.42 80 ASP D CA 1
ATOM 5893 C C . ASP D 1 80 ? 14.327 94.650 -59.875 1.00 33.45 80 ASP D C 1
ATOM 5894 O O . ASP D 1 80 ? 13.113 94.723 -59.665 1.00 33.72 80 ASP D O 1
ATOM 5899 N N . LYS D 1 81 ? 14.828 94.189 -61.008 1.00 32.93 81 LYS D N 1
ATOM 5900 C CA . LYS D 1 81 ? 13.964 93.619 -62.021 1.00 32.34 81 LYS D CA 1
ATOM 5901 C C . LYS D 1 81 ? 13.324 92.323 -61.565 1.00 32.35 81 LYS D C 1
ATOM 5902 O O . LYS D 1 81 ? 12.104 92.139 -61.706 1.00 33.27 81 LYS D O 1
ATOM 5908 N N . TRP D 1 82 ? 14.122 91.401 -61.034 1.00 32.25 82 TRP D N 1
ATOM 5909 C CA . TRP D 1 82 ? 13.574 90.113 -60.575 1.00 31.36 82 TRP D CA 1
ATOM 5910 C C . TRP D 1 82 ? 12.502 90.252 -59.476 1.00 31.28 82 TRP D C 1
ATOM 5911 O O . TRP D 1 82 ? 11.577 89.445 -59.386 1.00 31.50 82 TRP D O 1
ATOM 5922 N N . ILE D 1 83 ? 12.618 91.300 -58.681 1.00 31.75 83 ILE D N 1
ATOM 5923 C CA . ILE D 1 83 ? 11.683 91.571 -57.610 1.00 33.82 83 ILE D CA 1
ATOM 5924 C C . ILE D 1 83 ? 10.283 91.775 -58.160 1.00 36.05 83 ILE D C 1
ATOM 5925 O O . ILE D 1 83 ? 9.305 91.306 -57.548 1.00 37.76 83 ILE D O 1
ATOM 5930 N N . GLU D 1 84 ? 10.175 92.427 -59.334 1.00 37.47 84 GLU D N 1
ATOM 5931 C CA . GLU D 1 84 ? 8.858 92.641 -59.990 1.00 37.19 84 GLU D CA 1
ATOM 5932 C C . GLU D 1 84 ? 8.242 91.316 -60.383 1.00 35.68 84 GLU D C 1
ATOM 5933 O O . GLU D 1 84 ? 7.028 91.183 -60.354 1.00 36.28 84 GLU D O 1
ATOM 5939 N N . ASP D 1 85 ? 9.064 90.337 -60.747 1.00 35.06 85 ASP D N 1
ATOM 5940 C CA . ASP D 1 85 ? 8.566 88.946 -61.012 1.00 34.05 85 ASP D CA 1
ATOM 5941 C C . ASP D 1 85 ? 8.107 88.220 -59.719 1.00 33.75 85 ASP D C 1
ATOM 5942 O O . ASP D 1 85 ? 7.107 87.531 -59.690 1.00 32.88 85 ASP D O 1
ATOM 5947 N N . ILE D 1 86 ? 8.888 88.374 -58.652 1.00 34.44 86 ILE D N 1
ATOM 5948 C CA . ILE D 1 86 ? 8.610 87.714 -57.413 1.00 34.82 86 ILE D CA 1
ATOM 5949 C C . ILE D 1 86 ? 7.279 88.266 -56.883 1.00 36.32 86 ILE D C 1
ATOM 5950 O O . ILE D 1 86 ? 6.436 87.490 -56.464 1.00 36.15 86 ILE D O 1
ATOM 5955 N N . LYS D 1 87 ? 7.146 89.601 -56.866 1.00 36.88 87 LYS D N 1
ATOM 5956 C CA . LYS D 1 87 ? 5.937 90.284 -56.426 1.00 38.76 87 LYS D CA 1
ATOM 5957 C C . LYS D 1 87 ? 4.717 89.821 -57.219 1.00 39.49 87 LYS D C 1
ATOM 5958 O O . LYS D 1 87 ? 3.639 89.657 -56.679 1.00 40.09 87 LYS D O 1
ATOM 5964 N N . TYR D 1 88 ? 4.891 89.615 -58.506 1.00 40.18 88 TYR D N 1
ATOM 5965 C CA . TYR D 1 88 ? 3.792 89.221 -59.321 1.00 41.69 88 TYR D CA 1
ATOM 5966 C C . TYR D 1 88 ? 3.397 87.758 -59.036 1.00 41.73 88 TYR D C 1
ATOM 5967 O O . TYR D 1 88 ? 2.210 87.436 -58.987 1.00 41.86 88 TYR D O 1
ATOM 5976 N N . TYR D 1 89 ? 4.400 86.883 -58.925 1.00 41.22 89 TYR D N 1
ATOM 5977 C CA . TYR D 1 89 ? 4.195 85.450 -58.669 1.00 41.16 89 TYR D CA 1
ATOM 5978 C C . TYR D 1 89 ? 3.555 85.199 -57.294 1.00 41.50 89 TYR D C 1
ATOM 5979 O O . TYR D 1 89 ? 2.762 84.259 -57.118 1.00 41.55 89 TYR D O 1
ATOM 5988 N N . GLY D 1 90 ? 3.931 86.011 -56.326 1.00 40.58 90 GLY D N 1
ATOM 5989 C CA . GLY D 1 90 ? 3.453 85.820 -54.989 1.00 42.82 90 GLY D CA 1
ATOM 5990 C C . GLY D 1 90 ? 2.264 86.698 -54.696 1.00 43.66 90 GLY D C 1
ATOM 5991 O O . GLY D 1 90 ? 1.799 86.728 -53.567 1.00 43.41 90 GLY D O 1
ATOM 5992 N N . LYS D 1 91 ? 1.810 87.443 -55.703 1.00 44.99 91 LYS D N 1
ATOM 5993 C CA . LYS D 1 91 ? 0.711 88.379 -55.550 1.00 46.74 91 LYS D CA 1
ATOM 5994 C C . LYS D 1 91 ? 0.991 89.337 -54.401 1.00 46.41 91 LYS D C 1
ATOM 5995 O O . LYS D 1 91 ? 0.138 89.537 -53.527 1.00 47.10 91 LYS D O 1
ATOM 6001 N N . LEU D 1 92 ? 2.184 89.932 -54.405 1.00 46.07 92 LEU D N 1
ATOM 6002 C CA . LEU D 1 92 ? 2.625 90.814 -53.319 1.00 46.27 92 LEU D CA 1
ATOM 6003 C C . LEU D 1 92 ? 2.492 92.309 -53.629 1.00 47.33 92 LEU D C 1
ATOM 6004 O O . LEU D 1 92 ? 2.803 92.758 -54.730 1.00 47.68 92 LEU D O 1
ATOM 6009 N N . ASN D 1 93 ? 2.049 93.079 -52.644 1.00 48.15 93 ASN D N 1
ATOM 6010 C CA . ASN D 1 93 ? 1.857 94.519 -52.808 1.00 49.33 93 ASN D CA 1
ATOM 6011 C C . ASN D 1 93 ? 3.154 95.269 -52.691 1.00 48.74 93 ASN D C 1
ATOM 6012 O O . ASN D 1 93 ? 3.394 96.208 -53.439 1.00 48.88 93 ASN D O 1
ATOM 6017 N N . LYS D 1 94 ? 3.943 94.851 -51.696 1.00 47.74 94 LYS D N 1
ATOM 6018 C CA . LYS D 1 94 ? 5.181 95.476 -51.265 1.00 46.91 94 LYS D CA 1
ATOM 6019 C C . LYS D 1 94 ? 6.341 94.468 -51.337 1.00 45.07 94 LYS D C 1
ATOM 6020 O O . LYS D 1 94 ? 6.137 93.243 -51.348 1.00 45.23 94 LYS D O 1
ATOM 6026 N N . TRP D 1 95 ? 7.565 94.973 -51.427 1.00 42.38 95 TRP D N 1
ATOM 6027 C CA . TRP D 1 95 ? 8.746 94.113 -51.296 1.00 39.75 95 TRP D CA 1
ATOM 6028 C C . TRP D 1 95 ? 9.707 94.883 -50.432 1.00 39.45 95 TRP D C 1
ATOM 6029 O O . TRP D 1 95 ? 10.146 95.971 -50.816 1.00 39.07 95 TRP D O 1
ATOM 6040 N N . GLU D 1 96 ? 10.005 94.360 -49.244 1.00 38.77 96 GLU D N 1
ATOM 6041 C CA . GLU D 1 96 ? 10.870 95.108 -48.339 1.00 39.85 96 GLU D CA 1
ATOM 6042 C C . GLU D 1 96 ? 12.032 94.339 -47.762 1.00 36.51 96 GLU D C 1
ATOM 6043 O O . GLU D 1 96 ? 12.676 94.833 -46.850 1.00 36.88 96 GLU D O 1
ATOM 6049 N N . ILE D 1 97 ? 12.296 93.135 -48.260 1.00 34.33 97 ILE D N 1
ATOM 6050 C CA . ILE D 1 97 ? 13.521 92.416 -47.865 1.00 31.43 97 ILE D CA 1
ATOM 6051 C C . ILE D 1 97 ? 14.708 92.916 -48.701 1.00 31.54 97 ILE D C 1
ATOM 6052 O O . ILE D 1 97 ? 14.701 92.760 -49.954 1.00 30.75 97 ILE D O 1
ATOM 6057 N N . PRO D 1 98 ? 15.760 93.447 -48.019 1.00 31.03 98 PRO D N 1
ATOM 6058 C CA . PRO D 1 98 ? 16.973 93.795 -48.793 1.00 30.18 98 PRO D CA 1
ATOM 6059 C C . PRO D 1 98 ? 17.645 92.515 -49.329 1.00 29.93 98 PRO D C 1
ATOM 6060 O O . PRO D 1 98 ? 17.803 91.548 -48.589 1.00 29.70 98 PRO D O 1
ATOM 6064 N N . ILE D 1 99 ? 18.029 92.513 -50.607 1.00 28.73 99 ILE D N 1
ATOM 6065 C CA . ILE D 1 99 ? 18.766 91.380 -51.193 1.00 28.47 99 ILE D CA 1
ATOM 6066 C C . ILE D 1 99 ? 20.123 91.951 -51.505 1.00 29.56 99 ILE D C 1
ATOM 6067 O O . ILE D 1 99 ? 20.230 92.825 -52.369 1.00 31.15 99 ILE D O 1
ATOM 6072 N N . VAL D 1 100 ? 21.150 91.495 -50.792 1.00 29.46 100 VAL D N 1
ATOM 6073 C CA . VAL D 1 100 ? 22.472 92.027 -51.027 1.00 30.95 100 VAL D CA 1
ATOM 6074 C C . VAL D 1 100 ? 23.145 91.489 -52.303 1.00 30.82 100 VAL D C 1
ATOM 6075 O O . VAL D 1 100 ? 22.748 90.443 -52.845 1.00 30.16 100 VAL D O 1
ATOM 6079 N N . CYS D 1 101 ? 24.128 92.244 -52.804 1.00 31.99 101 CYS D N 1
ATOM 6080 C CA . CYS D 1 101 ? 24.821 91.882 -54.070 1.00 32.26 101 CYS D CA 1
ATOM 6081 C C . CYS D 1 101 ? 26.249 91.498 -53.775 1.00 32.36 101 CYS D C 1
ATOM 6082 O O . CYS D 1 101 ? 26.943 92.217 -53.050 1.00 32.37 101 CYS D O 1
ATOM 6085 N N . ASP D 1 102 ? 26.676 90.349 -54.296 1.00 31.59 102 ASP D N 1
ATOM 6086 C CA . ASP D 1 102 ? 28.056 89.939 -54.156 1.00 31.40 102 ASP D CA 1
ATOM 6087 C C . ASP D 1 102 ? 28.635 89.541 -55.519 1.00 31.18 102 ASP D C 1
ATOM 6088 O O . ASP D 1 102 ? 29.126 88.446 -55.697 1.00 28.94 102 ASP D O 1
ATOM 6093 N N . GLU D 1 103 ? 28.551 90.429 -56.499 1.00 32.64 103 GLU D N 1
ATOM 6094 C CA . GLU D 1 103 ? 28.956 90.082 -57.862 1.00 32.83 103 GLU D CA 1
ATOM 6095 C C . GLU D 1 103 ? 30.406 89.678 -57.882 1.00 32.77 103 GLU D C 1
ATOM 6096 O O . GLU D 1 103 ? 30.804 88.850 -58.674 1.00 33.27 103 GLU D O 1
ATOM 6102 N N . SER D 1 104 ? 31.203 90.287 -57.022 1.00 33.29 104 SER D N 1
ATOM 6103 C CA . SER D 1 104 ? 32.605 89.948 -56.934 1.00 35.48 104 SER D CA 1
ATOM 6104 C C . SER D 1 104 ? 32.916 88.583 -56.338 1.00 34.52 104 SER D C 1
ATOM 6105 O O . SER D 1 104 ? 34.024 88.133 -56.467 1.00 33.64 104 SER D O 1
ATOM 6108 N N . ARG D 1 105 ? 31.935 87.938 -55.693 1.00 35.34 105 ARG D N 1
ATOM 6109 C CA . ARG D 1 105 ? 32.099 86.629 -54.995 1.00 34.89 105 ARG D CA 1
ATOM 6110 C C . ARG D 1 105 ? 32.902 86.716 -53.721 1.00 35.80 105 ARG D C 1
ATOM 6111 O O . ARG D 1 105 ? 33.165 85.696 -53.059 1.00 36.29 105 ARG D O 1
ATOM 6119 N N . GLU D 1 106 ? 33.306 87.914 -53.334 1.00 37.16 106 GLU D N 1
ATOM 6120 C CA . GLU D 1 106 ? 34.152 87.939 -52.143 1.00 39.15 106 GLU D CA 1
ATOM 6121 C C . GLU D 1 106 ? 33.427 87.577 -50.856 1.00 38.37 106 GLU D C 1
ATOM 6122 O O . GLU D 1 106 ? 34.060 87.024 -49.989 1.00 38.56 106 GLU D O 1
ATOM 6128 N N . LEU D 1 107 ? 32.130 87.886 -50.718 1.00 38.24 107 LEU D N 1
ATOM 6129 C CA . LEU D 1 107 ? 31.417 87.523 -49.448 1.00 37.67 107 LEU D CA 1
ATOM 6130 C C . LEU D 1 107 ? 31.121 86.037 -49.428 1.00 36.17 107 LEU D C 1
ATOM 6131 O O . LEU D 1 107 ? 31.188 85.410 -48.393 1.00 36.18 107 LEU D O 1
ATOM 6136 N N . ALA D 1 108 ? 30.862 85.486 -50.603 1.00 35.04 108 ALA D N 1
ATOM 6137 C CA . ALA D 1 108 ? 30.402 84.138 -50.743 1.00 34.57 108 ALA D CA 1
ATOM 6138 C C . ALA D 1 108 ? 31.535 83.222 -50.366 1.00 34.89 108 ALA D C 1
ATOM 6139 O O . ALA D 1 108 ? 31.345 82.113 -49.836 1.00 34.35 108 ALA D O 1
ATOM 6141 N N . ASN D 1 109 ? 32.727 83.688 -50.725 1.00 36.20 109 ASN D N 1
ATOM 6142 C CA . ASN D 1 109 ? 33.971 82.982 -50.512 1.00 36.96 109 ASN D CA 1
ATOM 6143 C C . ASN D 1 109 ? 34.291 83.048 -49.035 1.00 36.88 109 ASN D C 1
ATOM 6144 O O . ASN D 1 109 ? 34.617 82.041 -48.457 1.00 37.34 109 ASN D O 1
ATOM 6149 N N . LYS D 1 110 ? 34.165 84.231 -48.433 1.00 36.93 110 LYS D N 1
ATOM 6150 C CA . LYS D 1 110 ? 34.437 84.415 -46.999 1.00 38.09 110 LYS D CA 1
ATOM 6151 C C . LYS D 1 110 ? 33.461 83.625 -46.099 1.00 37.50 110 LYS D C 1
ATOM 6152 O O . LYS D 1 110 ? 33.876 83.038 -45.110 1.00 36.97 110 LYS D O 1
ATOM 6158 N N . LEU D 1 111 ? 32.176 83.604 -46.469 1.00 37.59 111 LEU D N 1
ATOM 6159 C CA . LEU D 1 111 ? 31.133 82.816 -45.758 1.00 37.22 111 LEU D CA 1
ATOM 6160 C C . LEU D 1 111 ? 31.114 81.323 -46.096 1.00 36.72 111 LEU D C 1
ATOM 6161 O O . LEU D 1 111 ? 30.375 80.562 -45.479 1.00 37.17 111 LEU D O 1
ATOM 6166 N N . LYS D 1 112 ? 31.887 80.908 -47.093 1.00 36.33 112 LYS D N 1
ATOM 6167 C CA . LYS D 1 112 ? 31.924 79.487 -47.507 1.00 38.28 112 LYS D CA 1
ATOM 6168 C C . LYS D 1 112 ? 30.555 78.884 -47.959 1.00 36.13 112 LYS D C 1
ATOM 6169 O O . LYS D 1 112 ? 30.231 77.703 -47.711 1.00 36.43 112 LYS D O 1
ATOM 6175 N N . ILE D 1 113 ? 29.805 79.688 -48.718 1.00 34.47 113 ILE D N 1
ATOM 6176 C CA . ILE D 1 113 ? 28.458 79.339 -49.157 1.00 32.58 113 ILE D CA 1
ATOM 6177 C C . ILE D 1 113 ? 28.369 79.122 -50.671 1.00 32.80 113 ILE D C 1
ATOM 6178 O O . ILE D 1 113 ? 27.258 79.227 -51.251 1.00 33.16 113 ILE D O 1
ATOM 6183 N N . MET D 1 114 ? 29.486 78.796 -51.315 1.00 31.58 114 MET D N 1
ATOM 6184 C CA . MET D 1 114 ? 29.404 78.516 -52.755 1.00 32.45 114 MET D CA 1
ATOM 6185 C C . MET D 1 114 ? 28.680 77.182 -53.029 1.00 32.95 114 MET D C 1
ATOM 6186 O O . MET D 1 114 ? 28.786 76.210 -52.250 1.00 33.98 114 MET D O 1
ATOM 6191 N N . ASP D 1 115 ? 27.881 77.152 -54.092 1.00 32.42 115 ASP D N 1
ATOM 6192 C CA . ASP D 1 115 ? 27.229 75.915 -54.491 1.00 32.85 115 ASP D CA 1
ATOM 6193 C C . ASP D 1 115 ? 28.249 74.955 -55.161 1.00 33.78 115 ASP D C 1
ATOM 6194 O O . ASP D 1 115 ? 29.212 75.392 -55.794 1.00 32.49 115 ASP D O 1
ATOM 6199 N N . GLU D 1 116 ? 27.996 73.654 -55.039 1.00 35.47 116 GLU D N 1
ATOM 6200 C CA . GLU D 1 116 ? 28.801 72.643 -55.677 1.00 39.14 116 GLU D CA 1
ATOM 6201 C C . GLU D 1 116 ? 28.810 72.725 -57.229 1.00 39.39 116 GLU D C 1
ATOM 6202 O O . GLU D 1 116 ? 29.846 72.485 -57.837 1.00 39.06 116 GLU D O 1
ATOM 6208 N N . GLN D 1 117 ? 27.638 73.036 -57.838 1.00 40.71 117 GLN D N 1
ATOM 6209 C CA . GLN D 1 117 ? 27.366 72.940 -59.299 1.00 40.56 117 GLN D CA 1
ATOM 6210 C C . GLN D 1 117 ? 27.135 74.297 -59.931 1.00 40.18 117 GLN D C 1
ATOM 6211 O O . GLN D 1 117 ? 27.753 74.604 -60.930 1.00 39.69 117 GLN D O 1
ATOM 6217 N N . GLU D 1 118 ? 26.188 75.076 -59.371 1.00 40.18 118 GLU D N 1
ATOM 6218 C CA . GLU D 1 118 ? 25.659 76.277 -60.042 1.00 39.81 118 GLU D CA 1
ATOM 6219 C C . GLU D 1 118 ? 26.716 77.297 -60.446 1.00 39.31 118 GLU D C 1
ATOM 6220 O O . GLU D 1 118 ? 27.553 77.719 -59.644 1.00 38.28 118 GLU D O 1
ATOM 6226 N N . LYS D 1 119 ? 26.632 77.673 -61.719 1.00 39.90 119 LYS D N 1
ATOM 6227 C CA . LYS D 1 119 ? 27.417 78.749 -62.333 1.00 41.05 119 LYS D CA 1
ATOM 6228 C C . LYS D 1 119 ? 26.444 79.614 -63.147 1.00 39.98 119 LYS D C 1
ATOM 6229 O O . LYS D 1 119 ? 25.411 79.094 -63.614 1.00 39.01 119 LYS D O 1
ATOM 6235 N N . ASP D 1 120 ? 26.734 80.928 -63.220 1.00 38.85 120 ASP D N 1
ATOM 6236 C CA . ASP D 1 120 ? 25.972 81.859 -64.021 1.00 37.77 120 ASP D CA 1
ATOM 6237 C C . ASP D 1 120 ? 26.453 81.821 -65.477 1.00 37.98 120 ASP D C 1
ATOM 6238 O O . ASP D 1 120 ? 27.408 81.107 -65.803 1.00 37.31 120 ASP D O 1
ATOM 6243 N N . ILE D 1 121 ? 25.780 82.613 -66.315 1.00 37.78 121 ILE D N 1
ATOM 6244 C CA . ILE D 1 121 ? 26.007 82.705 -67.760 1.00 37.22 121 ILE D CA 1
ATOM 6245 C C . ILE D 1 121 ? 27.442 83.130 -68.086 1.00 37.31 121 ILE D C 1
ATOM 6246 O O . ILE D 1 121 ? 27.928 82.880 -69.190 1.00 37.95 121 ILE D O 1
ATOM 6251 N N . THR D 1 122 ? 28.138 83.763 -67.142 1.00 36.29 122 THR D N 1
ATOM 6252 C CA . THR D 1 122 ? 29.510 84.174 -67.423 1.00 35.22 122 THR D CA 1
ATOM 6253 C C . THR D 1 122 ? 30.508 83.022 -67.193 1.00 35.88 122 THR D C 1
ATOM 6254 O O . THR D 1 122 ? 31.707 83.141 -67.544 1.00 35.26 122 THR D O 1
ATOM 6258 N N . GLY D 1 123 ? 30.004 81.904 -66.634 1.00 35.28 123 GLY D N 1
ATOM 6259 C CA . GLY D 1 123 ? 30.825 80.786 -66.147 1.00 34.37 123 GLY D CA 1
ATOM 6260 C C . GLY D 1 123 ? 31.336 80.893 -64.700 1.00 33.73 123 GLY D C 1
ATOM 6261 O O . GLY D 1 123 ? 32.163 80.069 -64.248 1.00 34.70 123 GLY D O 1
ATOM 6262 N N . LEU D 1 124 ? 30.896 81.903 -63.974 1.00 31.94 124 LEU D N 1
ATOM 6263 C CA . LEU D 1 124 ? 31.332 82.065 -62.597 1.00 32.04 124 LEU D CA 1
ATOM 6264 C C . LEU D 1 124 ? 30.389 81.333 -61.601 1.00 31.27 124 LEU D C 1
ATOM 6265 O O . LEU D 1 124 ? 29.175 81.253 -61.837 1.00 31.02 124 LEU D O 1
ATOM 6270 N N . PRO D 1 125 ? 30.943 80.830 -60.482 1.00 30.40 125 PRO D N 1
ATOM 6271 C CA . PRO D 1 125 ? 30.120 80.134 -59.488 1.00 30.55 125 PRO D CA 1
ATOM 6272 C C . PRO D 1 125 ? 29.102 81.062 -58.751 1.00 30.47 125 PRO D C 1
ATOM 6273 O O . PRO D 1 125 ? 29.263 82.291 -58.654 1.00 28.68 125 PRO D O 1
ATOM 6277 N N . LEU D 1 126 ? 28.044 80.423 -58.271 1.00 30.87 126 LEU D N 1
ATOM 6278 C CA . LEU D 1 126 ? 26.941 81.067 -57.537 1.00 31.39 126 LEU D CA 1
ATOM 6279 C C . LEU D 1 126 ? 26.805 80.405 -56.129 1.00 31.50 126 LEU D C 1
ATOM 6280 O O . LEU D 1 126 ? 27.329 79.295 -55.887 1.00 32.61 126 LEU D O 1
ATOM 6285 N N . THR D 1 127 ? 26.116 81.073 -55.224 1.00 29.97 127 THR D N 1
ATOM 6286 C CA . THR D 1 127 ? 25.907 80.521 -53.888 1.00 30.13 127 THR D CA 1
ATOM 6287 C C . THR D 1 127 ? 24.916 79.356 -53.872 1.00 30.00 127 THR D C 1
ATOM 6288 O O . THR D 1 127 ? 24.095 79.209 -54.819 1.00 30.31 127 THR D O 1
ATOM 6292 N N . CYS D 1 128 ? 24.988 78.522 -52.817 1.00 29.64 128 CYS D N 1
ATOM 6293 C CA . CYS D 1 128 ? 23.892 77.567 -52.476 1.00 28.73 128 CYS D CA 1
ATOM 6294 C C . CYS D 1 128 ? 22.732 78.314 -51.814 1.00 28.66 128 CYS D C 1
ATOM 6295 O O . CYS D 1 128 ? 22.654 79.542 -51.885 1.00 29.62 128 CYS D O 1
ATOM 6298 N N . ARG D 1 129 ? 21.830 77.563 -51.177 1.00 28.09 129 ARG D N 1
ATOM 6299 C CA . ARG D 1 129 ? 20.743 78.088 -50.399 1.00 26.95 129 ARG D CA 1
ATOM 6300 C C . ARG D 1 129 ? 21.103 78.068 -48.894 1.00 27.41 129 ARG D C 1
ATOM 6301 O O . ARG D 1 129 ? 20.720 77.117 -48.178 1.00 27.30 129 ARG D O 1
ATOM 6309 N N . CYS D 1 130 ? 21.830 79.080 -48.404 1.00 26.93 130 CYS D N 1
ATOM 6310 C CA . CYS D 1 130 ? 22.314 79.062 -47.019 1.00 27.77 130 CYS D CA 1
ATOM 6311 C C . CYS D 1 130 ? 21.295 79.681 -46.063 1.00 28.10 130 CYS D C 1
ATOM 6312 O O . CYS D 1 130 ? 20.348 80.401 -46.498 1.00 28.52 130 CYS D O 1
ATOM 6315 N N . LEU D 1 131 ? 21.493 79.452 -44.755 1.00 27.23 131 LEU D N 1
ATOM 6316 C CA . LEU D 1 131 ? 20.728 80.202 -43.760 1.00 26.78 131 LEU D CA 1
ATOM 6317 C C . LEU D 1 131 ? 21.683 80.426 -42.648 1.00 27.24 131 LEU D C 1
ATOM 6318 O O . LEU D 1 131 ? 22.335 79.464 -42.247 1.00 27.01 131 LEU D O 1
ATOM 6323 N N . PHE D 1 132 ? 21.762 81.666 -42.155 1.00 26.33 132 PHE D N 1
ATOM 6324 C CA . PHE D 1 132 ? 22.416 81.970 -40.894 1.00 25.94 132 PHE D CA 1
ATOM 6325 C C . PHE D 1 132 ? 21.391 82.604 -39.952 1.00 27.09 132 PHE D C 1
ATOM 6326 O O . PHE D 1 132 ? 20.891 83.682 -40.241 1.00 25.77 132 PHE D O 1
ATOM 6334 N N . PHE D 1 133 ? 21.163 81.963 -38.789 1.00 27.47 133 PHE D N 1
ATOM 6335 C CA . PHE D 1 133 ? 20.314 82.518 -37.726 1.00 27.89 133 PHE D CA 1
ATOM 6336 C C . PHE D 1 133 ? 21.206 83.288 -36.734 1.00 28.37 133 PHE D C 1
ATOM 6337 O O . PHE D 1 133 ? 22.127 82.705 -36.142 1.00 29.38 133 PHE D O 1
ATOM 6345 N N . ILE D 1 134 ? 20.972 84.596 -36.598 1.00 28.42 134 ILE D N 1
ATOM 6346 C CA . ILE D 1 134 ? 21.931 85.474 -35.935 1.00 28.96 134 ILE D CA 1
ATOM 6347 C C . ILE D 1 134 ? 21.216 86.195 -34.794 1.00 29.51 134 ILE D C 1
ATOM 6348 O O . ILE D 1 134 ? 20.119 86.740 -34.979 1.00 29.84 134 ILE D O 1
ATOM 6353 N N . SER D 1 135 ? 21.817 86.155 -33.607 1.00 30.03 135 SER D N 1
ATOM 6354 C CA . SER D 1 135 ? 21.206 86.750 -32.404 1.00 30.60 135 SER D CA 1
ATOM 6355 C C . SER D 1 135 ? 21.407 88.275 -32.355 1.00 31.06 135 SER D C 1
ATOM 6356 O O . SER D 1 135 ? 22.200 88.810 -33.135 1.00 29.95 135 SER D O 1
ATOM 6359 N N . PRO D 1 136 ? 20.695 88.974 -31.433 1.00 33.19 136 PRO D N 1
ATOM 6360 C CA . PRO D 1 136 ? 20.941 90.413 -31.267 1.00 34.85 136 PRO D CA 1
ATOM 6361 C C . PRO D 1 136 ? 22.390 90.712 -30.876 1.00 36.61 136 PRO D C 1
ATOM 6362 O O . PRO D 1 136 ? 22.870 91.792 -31.130 1.00 37.08 136 PRO D O 1
ATOM 6366 N N . GLU D 1 137 ? 23.106 89.723 -30.345 1.00 36.98 137 GLU D N 1
ATOM 6367 C CA . GLU D 1 137 ? 24.541 89.878 -30.096 1.00 37.82 137 GLU D CA 1
ATOM 6368 C C . GLU D 1 137 ? 25.436 89.368 -31.258 1.00 35.31 137 GLU D C 1
ATOM 6369 O O . GLU D 1 137 ? 26.631 89.215 -31.082 1.00 35.27 137 GLU D O 1
ATOM 6375 N N . LYS D 1 138 ? 24.863 89.147 -32.439 1.00 34.42 138 LYS D N 1
ATOM 6376 C CA . LYS D 1 138 ? 25.633 88.787 -33.656 1.00 33.21 138 LYS D CA 1
ATOM 6377 C C . LYS D 1 138 ? 26.251 87.387 -33.643 1.00 32.98 138 LYS D C 1
ATOM 6378 O O . LYS D 1 138 ? 27.104 87.094 -34.490 1.00 32.90 138 LYS D O 1
ATOM 6384 N N . LYS D 1 139 ? 25.786 86.517 -32.740 1.00 32.66 139 LYS D N 1
ATOM 6385 C CA . LYS D 1 139 ? 26.238 85.095 -32.713 1.00 32.22 139 LYS D CA 1
ATOM 6386 C C . LYS D 1 139 ? 25.461 84.224 -33.664 1.00 29.97 139 LYS D C 1
ATOM 6387 O O . LYS D 1 139 ? 24.248 84.351 -33.779 1.00 29.51 139 LYS D O 1
ATOM 6393 N N . ILE D 1 140 ? 26.170 83.328 -34.337 1.00 29.70 140 ILE D N 1
ATOM 6394 C CA . ILE D 1 140 ? 25.541 82.323 -35.206 1.00 28.43 140 ILE D CA 1
ATOM 6395 C C . ILE D 1 140 ? 24.950 81.214 -34.337 1.00 30.03 140 ILE D C 1
ATOM 6396 O O . ILE D 1 140 ? 25.709 80.438 -33.703 1.00 31.75 140 ILE D O 1
ATOM 6401 N N . LYS D 1 141 ? 23.617 81.177 -34.254 1.00 28.97 141 LYS D N 1
ATOM 6402 C CA . LYS D 1 141 ? 22.916 80.141 -33.482 1.00 28.56 141 LYS D CA 1
ATOM 6403 C C . LYS D 1 141 ? 22.596 78.846 -34.240 1.00 28.50 141 LYS D C 1
ATOM 6404 O O . LYS D 1 141 ? 22.480 77.778 -33.603 1.00 29.25 141 LYS D O 1
ATOM 6410 N N . ALA D 1 142 ? 22.346 78.944 -35.553 1.00 26.77 142 ALA D N 1
ATOM 6411 C CA . ALA D 1 142 ? 22.024 77.777 -36.382 1.00 26.62 142 ALA D CA 1
ATOM 6412 C C . ALA D 1 142 ? 22.389 78.120 -37.813 1.00 26.41 142 ALA D C 1
ATOM 6413 O O . ALA D 1 142 ? 22.433 79.277 -38.167 1.00 26.86 142 ALA D O 1
ATOM 6415 N N . THR D 1 143 ? 22.704 77.108 -38.609 1.00 26.72 143 THR D N 1
ATOM 6416 C CA . THR D 1 143 ? 23.005 77.296 -40.023 1.00 27.72 143 THR D CA 1
ATOM 6417 C C . THR D 1 143 ? 22.496 76.093 -40.754 1.00 29.70 143 THR D C 1
ATOM 6418 O O . THR D 1 143 ? 22.403 74.988 -40.199 1.00 29.30 143 THR D O 1
ATOM 6422 N N . VAL D 1 144 ? 22.165 76.335 -42.018 1.00 31.01 144 VAL D N 1
ATOM 6423 C CA . VAL D 1 144 ? 21.863 75.303 -42.983 1.00 30.47 144 VAL D CA 1
ATOM 6424 C C . VAL D 1 144 ? 22.594 75.659 -44.289 1.00 30.23 144 VAL D C 1
ATOM 6425 O O . VAL D 1 144 ? 22.736 76.839 -44.641 1.00 30.13 144 VAL D O 1
ATOM 6429 N N . LEU D 1 145 ? 23.082 74.653 -44.999 1.00 29.20 145 LEU D N 1
ATOM 6430 C CA . LEU D 1 145 ? 23.496 74.828 -46.390 1.00 28.69 145 LEU D CA 1
ATOM 6431 C C . LEU D 1 145 ? 22.691 73.813 -47.233 1.00 28.57 145 LEU D C 1
ATOM 6432 O O . LEU D 1 145 ? 23.023 72.613 -47.222 1.00 27.15 145 LEU D O 1
ATOM 6437 N N . TYR D 1 146 ? 21.650 74.289 -47.944 1.00 28.39 146 TYR D N 1
ATOM 6438 C CA . TYR D 1 146 ? 20.947 73.446 -48.955 1.00 28.11 146 TYR D CA 1
ATOM 6439 C C . TYR D 1 146 ? 21.503 73.733 -50.351 1.00 27.77 146 TYR D C 1
ATOM 6440 O O . TYR D 1 146 ? 21.894 74.838 -50.636 1.00 28.74 146 TYR D O 1
ATOM 6449 N N . PRO D 1 147 ? 21.589 72.713 -51.211 1.00 28.06 147 PRO D N 1
ATOM 6450 C CA . PRO D 1 147 ? 22.118 72.907 -52.558 1.00 27.81 147 PRO D CA 1
ATOM 6451 C C . PRO D 1 147 ? 21.095 73.619 -53.479 1.00 29.27 147 PRO D C 1
ATOM 6452 O O . PRO D 1 147 ? 19.875 73.703 -53.172 1.00 28.66 147 PRO D O 1
ATOM 6456 N N . ALA D 1 148 ? 21.583 74.127 -54.598 1.00 30.12 148 ALA D N 1
ATOM 6457 C CA . ALA D 1 148 ? 20.683 74.767 -55.570 1.00 31.18 148 ALA D CA 1
ATOM 6458 C C . ALA D 1 148 ? 19.569 73.845 -56.010 1.00 32.10 148 ALA D C 1
ATOM 6459 O O . ALA D 1 148 ? 18.444 74.325 -56.258 1.00 33.81 148 ALA D O 1
ATOM 6461 N N . THR D 1 149 ? 19.851 72.531 -56.083 1.00 32.67 149 THR D N 1
ATOM 6462 C CA . THR D 1 149 ? 18.812 71.528 -56.412 1.00 32.59 149 THR D CA 1
ATOM 6463 C C . THR D 1 149 ? 17.609 71.479 -55.488 1.00 31.91 149 THR D C 1
ATOM 6464 O O . THR D 1 149 ? 16.592 70.925 -55.876 1.00 33.80 149 THR D O 1
ATOM 6468 N N . THR D 1 150 ? 17.691 72.017 -54.272 1.00 32.25 150 THR D N 1
ATOM 6469 C CA . THR D 1 150 ? 16.734 71.655 -53.198 1.00 30.63 150 THR D CA 1
ATOM 6470 C C . THR D 1 150 ? 16.230 72.854 -52.417 1.00 30.88 150 THR D C 1
ATOM 6471 O O . THR D 1 150 ? 16.894 73.383 -51.510 1.00 31.06 150 THR D O 1
ATOM 6475 N N . GLY D 1 151 ? 15.038 73.301 -52.762 1.00 29.69 151 GLY D N 1
ATOM 6476 C CA . GLY D 1 151 ? 14.451 74.410 -52.040 1.00 29.76 151 GLY D CA 1
ATOM 6477 C C . GLY D 1 151 ? 14.245 74.146 -50.558 1.00 30.55 151 GLY D C 1
ATOM 6478 O O . GLY D 1 151 ? 13.957 73.017 -50.124 1.00 30.86 151 GLY D O 1
ATOM 6479 N N . ARG D 1 152 ? 14.324 75.210 -49.789 1.00 29.06 152 ARG D N 1
ATOM 6480 C CA . ARG D 1 152 ? 14.186 75.129 -48.389 1.00 29.14 152 ARG D CA 1
ATOM 6481 C C . ARG D 1 152 ? 12.710 74.971 -47.952 1.00 30.09 152 ARG D C 1
ATOM 6482 O O . ARG D 1 152 ? 11.763 75.149 -48.768 1.00 30.79 152 ARG D O 1
ATOM 6490 N N . ASN D 1 153 ? 12.510 74.698 -46.661 1.00 28.50 153 ASN D N 1
ATOM 6491 C CA . ASN D 1 153 ? 11.168 74.657 -46.057 1.00 28.43 153 ASN D CA 1
ATOM 6492 C C . ASN D 1 153 ? 10.971 75.923 -45.276 1.00 28.11 153 ASN D C 1
ATOM 6493 O O . ASN D 1 153 ? 11.691 76.172 -44.312 1.00 28.27 153 ASN D O 1
ATOM 6498 N N . ALA D 1 154 ? 10.049 76.766 -45.723 1.00 28.52 154 ALA D N 1
ATOM 6499 C CA . ALA D 1 154 ? 9.922 78.084 -45.118 1.00 29.71 154 ALA D CA 1
ATOM 6500 C C . ALA D 1 154 ? 9.227 77.984 -43.744 1.00 30.68 154 ALA D C 1
ATOM 6501 O O . ALA D 1 154 ? 9.435 78.819 -42.878 1.00 31.81 154 ALA D O 1
ATOM 6503 N N . HIS D 1 155 ? 8.392 76.978 -43.536 1.00 30.65 155 HIS D N 1
ATOM 6504 C CA . HIS D 1 155 ? 7.838 76.812 -42.200 1.00 31.93 155 HIS D CA 1
ATOM 6505 C C . HIS D 1 155 ? 8.896 76.460 -41.142 1.00 30.93 155 HIS D C 1
ATOM 6506 O O . HIS D 1 155 ? 8.796 76.911 -40.012 1.00 31.30 155 HIS D O 1
ATOM 6513 N N . GLU D 1 156 ? 9.847 75.600 -41.520 1.00 30.78 156 GLU D N 1
ATOM 6514 C CA . GLU D 1 156 ? 10.953 75.187 -40.678 1.00 30.37 156 GLU D CA 1
ATOM 6515 C C . GLU D 1 156 ? 11.828 76.345 -40.301 1.00 29.85 156 GLU D C 1
ATOM 6516 O O . GLU D 1 156 ? 12.309 76.406 -39.177 1.00 30.60 156 GLU D O 1
ATOM 6522 N N . ILE D 1 157 ? 12.042 77.295 -41.218 1.00 29.65 157 ILE D N 1
ATOM 6523 C CA . ILE D 1 157 ? 12.766 78.545 -40.852 1.00 27.71 157 ILE D CA 1
ATOM 6524 C C . ILE D 1 157 ? 12.094 79.299 -39.711 1.00 28.18 157 ILE D C 1
ATOM 6525 O O . ILE D 1 157 ? 12.763 79.725 -38.777 1.00 27.59 157 ILE D O 1
ATOM 6530 N N . LEU D 1 158 ? 10.775 79.495 -39.777 1.00 28.16 158 LEU D N 1
ATOM 6531 C CA . LEU D 1 158 ? 10.111 80.211 -38.688 1.00 29.02 158 LEU D CA 1
ATOM 6532 C C . LEU D 1 158 ? 10.097 79.358 -37.410 1.00 28.52 158 LEU D C 1
ATOM 6533 O O . LEU D 1 158 ? 10.238 79.875 -36.329 1.00 29.86 158 LEU D O 1
ATOM 6538 N N . ARG D 1 159 ? 9.898 78.055 -37.550 1.00 28.93 159 ARG D N 1
ATOM 6539 C CA . ARG D 1 159 ? 9.883 77.134 -36.414 1.00 30.05 159 ARG D CA 1
ATOM 6540 C C . ARG D 1 159 ? 11.193 77.214 -35.655 1.00 30.66 159 ARG D C 1
ATOM 6541 O O . ARG D 1 159 ? 11.189 77.317 -34.423 1.00 32.95 159 ARG D O 1
ATOM 6549 N N . VAL D 1 160 ? 12.317 77.165 -36.372 1.00 29.99 160 VAL D N 1
ATOM 6550 C CA . VAL D 1 160 ? 13.639 77.291 -35.748 1.00 29.57 160 VAL D CA 1
ATOM 6551 C C . VAL D 1 160 ? 13.810 78.610 -35.055 1.00 30.01 160 VAL D C 1
ATOM 6552 O O . VAL D 1 160 ? 14.275 78.664 -33.929 1.00 30.41 160 VAL D O 1
ATOM 6556 N N . LEU D 1 161 ? 13.340 79.679 -35.673 1.00 30.95 161 LEU D N 1
ATOM 6557 C CA . LEU D 1 161 ? 13.462 80.981 -35.042 1.00 32.58 161 LEU D CA 1
ATOM 6558 C C . LEU D 1 161 ? 12.771 81.037 -33.669 1.00 32.69 161 LEU D C 1
ATOM 6559 O O . LEU D 1 161 ? 13.355 81.533 -32.712 1.00 33.31 161 LEU D O 1
ATOM 6564 N N . LYS D 1 162 ? 11.556 80.483 -33.590 1.00 33.25 162 LYS D N 1
ATOM 6565 C CA . LYS D 1 162 ? 10.728 80.469 -32.342 1.00 33.43 162 LYS D CA 1
ATOM 6566 C C . LYS D 1 162 ? 11.403 79.593 -31.246 1.00 32.21 162 LYS D C 1
ATOM 6567 O O . LYS D 1 162 ? 11.472 79.993 -30.101 1.00 32.31 162 LYS D O 1
ATOM 6573 N N . SER D 1 163 ? 11.940 78.441 -31.627 1.00 31.06 163 SER D N 1
ATOM 6574 C CA . SER D 1 163 ? 12.769 77.650 -30.719 1.00 31.50 163 SER D CA 1
ATOM 6575 C C . SER D 1 163 ? 13.986 78.411 -30.200 1.00 32.01 163 SER D C 1
ATOM 6576 O O . SER D 1 163 ? 14.222 78.434 -28.982 1.00 31.92 163 SER D O 1
ATOM 6579 N N . LEU D 1 164 ? 14.739 79.074 -31.102 1.00 32.50 164 LEU D N 1
ATOM 6580 C CA . LEU D 1 164 ? 15.951 79.817 -30.680 1.00 31.99 164 LEU D CA 1
ATOM 6581 C C . LEU D 1 164 ? 15.570 80.964 -29.783 1.00 32.51 164 LEU D C 1
ATOM 6582 O O . LEU D 1 164 ? 16.326 81.323 -28.902 1.00 33.74 164 LEU D O 1
ATOM 6587 N N . GLN D 1 165 ? 14.416 81.566 -30.018 1.00 31.45 165 GLN D N 1
ATOM 6588 C CA . GLN D 1 165 ? 13.981 82.690 -29.187 1.00 32.01 165 GLN D CA 1
ATOM 6589 C C . GLN D 1 165 ? 13.430 82.275 -27.808 1.00 32.15 165 GLN D C 1
ATOM 6590 O O . GLN D 1 165 ? 13.626 82.977 -26.828 1.00 33.06 16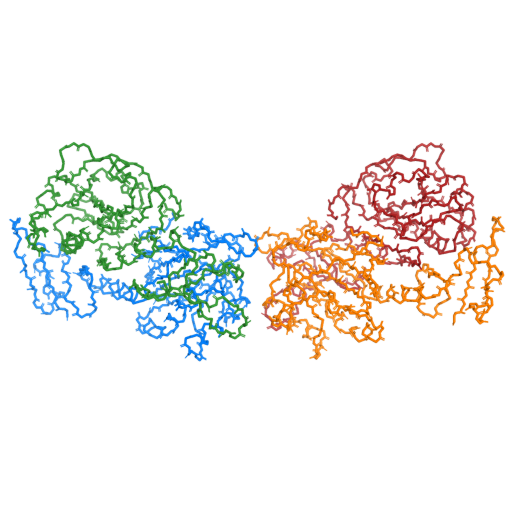5 GLN D O 1
ATOM 6596 N N . LEU D 1 166 ? 12.720 81.159 -27.740 1.00 32.18 166 LEU D N 1
ATOM 6597 C CA . LEU D 1 166 ? 12.239 80.641 -26.491 1.00 32.55 166 LEU D CA 1
ATOM 6598 C C . LEU D 1 166 ? 13.377 80.137 -25.632 1.00 33.75 166 LEU D C 1
ATOM 6599 O O . LEU D 1 166 ? 13.450 80.481 -24.458 1.00 33.87 166 LEU D O 1
ATOM 6604 N N . THR D 1 167 ? 14.258 79.303 -26.212 1.00 34.75 167 THR D N 1
ATOM 6605 C CA . THR D 1 167 ? 15.373 78.715 -25.455 1.00 35.45 167 THR D CA 1
ATOM 6606 C C . THR D 1 167 ? 16.424 79.747 -25.051 1.00 36.50 167 THR D C 1
ATOM 6607 O O . THR D 1 167 ? 17.273 79.486 -24.197 1.00 36.27 167 THR D O 1
ATOM 6611 N N . TYR D 1 168 ? 16.373 80.917 -25.671 1.00 37.07 168 TYR D N 1
ATOM 6612 C CA . TYR D 1 168 ? 17.309 81.995 -25.383 1.00 38.77 168 TYR D CA 1
ATOM 6613 C C . TYR D 1 168 ? 17.013 82.612 -24.036 1.00 40.48 168 TYR D C 1
ATOM 6614 O O . TYR D 1 168 ? 17.923 83.081 -23.392 1.00 41.32 168 TYR D O 1
ATOM 6623 N N . THR D 1 169 ? 15.741 82.597 -23.600 1.00 42.10 169 THR D N 1
ATOM 6624 C CA . THR D 1 169 ? 15.330 83.308 -22.378 1.00 43.18 169 THR D CA 1
ATOM 6625 C C . THR D 1 169 ? 14.940 82.343 -21.248 1.00 43.42 169 THR D C 1
ATOM 6626 O O . THR D 1 169 ? 15.050 82.685 -20.076 1.00 44.57 169 THR D O 1
ATOM 6630 N N . THR D 1 170 ? 14.453 81.168 -21.630 1.00 42.55 170 THR D N 1
ATOM 6631 C CA . THR D 1 170 ? 13.874 80.175 -20.761 1.00 41.25 170 THR D CA 1
ATOM 6632 C C . THR D 1 170 ? 14.739 78.903 -20.809 1.00 41.15 170 THR D C 1
ATOM 6633 O O . THR D 1 170 ? 15.160 78.498 -21.880 1.00 41.67 170 THR D O 1
ATOM 6637 N N . PRO D 1 171 ? 15.035 78.293 -19.642 1.00 40.92 171 PRO D N 1
ATOM 6638 C CA . PRO D 1 171 ? 15.902 77.093 -19.588 1.00 39.97 171 PRO D CA 1
ATOM 6639 C C . PRO D 1 171 ? 15.183 75.815 -20.005 1.00 38.47 171 PRO D C 1
ATOM 6640 O O . PRO D 1 171 ? 14.955 74.931 -19.183 1.00 38.30 171 PRO D O 1
ATOM 6644 N N . VAL D 1 172 ? 14.811 75.739 -21.278 1.00 36.59 172 VAL D N 1
ATOM 6645 C CA . VAL D 1 172 ? 14.197 74.549 -21.845 1.00 35.17 172 VAL D CA 1
ATOM 6646 C C . VAL D 1 172 ? 14.889 74.296 -23.177 1.00 34.52 172 VAL D C 1
ATOM 6647 O O . VAL D 1 172 ? 15.650 75.148 -23.651 1.00 35.49 172 VAL D O 1
ATOM 6651 N N . ALA D 1 173 ? 14.585 73.162 -23.801 1.00 32.69 173 ALA D N 1
ATOM 6652 C CA . ALA D 1 173 ? 15.110 72.851 -25.077 1.00 32.25 173 ALA D CA 1
ATOM 6653 C C . ALA D 1 173 ? 13.920 72.265 -25.804 1.00 32.88 173 ALA D C 1
ATOM 6654 O O . ALA D 1 173 ? 13.006 71.710 -25.164 1.00 31.85 173 ALA D O 1
ATOM 6656 N N . THR D 1 174 ? 13.884 72.402 -27.142 1.00 32.23 174 THR D N 1
ATOM 6657 C CA . THR D 1 174 ? 12.651 71.984 -27.843 1.00 30.62 174 THR D CA 1
ATOM 6658 C C . THR D 1 174 ? 12.865 70.646 -28.457 1.00 30.48 174 THR D C 1
ATOM 6659 O O . THR D 1 174 ? 13.851 70.471 -29.099 1.00 31.75 174 THR D O 1
ATOM 6663 N N . PRO D 1 175 ? 11.967 69.672 -28.191 1.00 30.69 175 PRO D N 1
ATOM 6664 C CA . PRO D 1 175 ? 12.107 68.290 -28.689 1.00 30.06 175 PRO D CA 1
ATOM 6665 C C . PRO D 1 175 ? 11.981 68.174 -30.235 1.00 31.15 175 PRO D C 1
ATOM 6666 O O . PRO D 1 175 ? 11.625 69.177 -30.919 1.00 31.74 175 PRO D O 1
ATOM 6670 N N . VAL D 1 176 ? 12.277 66.982 -30.759 1.00 29.94 176 VAL D N 1
ATOM 6671 C CA . VAL D 1 176 ? 12.034 66.660 -32.129 1.00 32.04 176 VAL D CA 1
ATOM 6672 C C . VAL D 1 176 ? 10.630 67.144 -32.611 1.00 33.16 176 VAL D C 1
ATOM 6673 O O . VAL D 1 176 ? 9.643 67.062 -31.864 1.00 34.60 176 VAL D O 1
ATOM 6677 N N . ASN D 1 177 ? 10.558 67.684 -33.831 1.00 33.26 177 ASN D N 1
ATOM 6678 C CA . ASN D 1 177 ? 9.289 68.108 -34.427 1.00 33.53 177 ASN D CA 1
ATOM 6679 C C . ASN D 1 177 ? 8.480 69.130 -33.613 1.00 34.03 177 ASN D C 1
ATOM 6680 O O . ASN D 1 177 ? 7.316 69.358 -33.909 1.00 35.68 177 ASN D O 1
ATOM 6685 N N . TRP D 1 178 ? 9.076 69.774 -32.612 1.00 33.58 178 TRP D N 1
ATOM 6686 C CA . TRP D 1 178 ? 8.352 70.749 -31.801 1.00 33.55 178 TRP D CA 1
ATOM 6687 C C . TRP D 1 178 ? 7.747 71.929 -32.560 1.00 34.66 178 TRP D C 1
ATOM 6688 O O . TRP D 1 178 ? 8.415 72.554 -33.373 1.00 35.47 178 TRP D O 1
ATOM 6699 N N . ASN D 1 179 ? 6.514 72.278 -32.230 1.00 35.26 179 ASN D N 1
ATOM 6700 C CA . ASN D 1 179 ? 5.927 73.533 -32.686 1.00 36.02 179 ASN D CA 1
ATOM 6701 C C . ASN D 1 179 ? 5.482 74.367 -31.502 1.00 36.95 179 ASN D C 1
ATOM 6702 O O . ASN D 1 179 ? 5.190 73.826 -30.411 1.00 37.82 179 ASN D O 1
ATOM 6707 N N . GLU D 1 180 ? 5.492 75.686 -31.679 1.00 37.19 180 GLU D N 1
ATOM 6708 C CA . GLU D 1 180 ? 4.961 76.582 -30.681 1.00 38.49 180 GLU D CA 1
ATOM 6709 C C . GLU D 1 180 ? 3.640 76.036 -30.045 1.00 39.41 180 GLU D C 1
ATOM 6710 O O . GLU D 1 180 ? 2.719 75.544 -30.741 1.00 38.18 180 GLU D O 1
ATOM 6716 N N . GLY D 1 181 ? 3.569 76.078 -28.717 1.00 40.17 181 GLY D N 1
ATOM 6717 C CA . GLY D 1 181 ? 2.389 75.550 -28.017 1.00 40.86 181 GLY D CA 1
ATOM 6718 C C . GLY D 1 181 ? 2.481 74.071 -27.698 1.00 41.72 181 GLY D C 1
ATOM 6719 O O . GLY D 1 181 ? 1.673 73.577 -26.932 1.00 43.55 181 GLY D O 1
ATOM 6720 N N . ASP D 1 182 ? 3.440 73.346 -28.284 1.00 41.45 182 ASP D N 1
ATOM 6721 C CA . ASP D 1 182 ? 3.778 72.012 -27.828 1.00 41.43 182 ASP D CA 1
ATOM 6722 C C . ASP D 1 182 ? 4.660 72.103 -26.555 1.00 42.40 182 ASP D C 1
ATOM 6723 O O . ASP D 1 182 ? 5.321 73.122 -26.290 1.00 41.86 182 ASP D O 1
ATOM 6728 N N . LYS D 1 183 ? 4.650 71.030 -25.765 1.00 43.18 183 LYS D N 1
ATOM 6729 C CA . LYS D 1 183 ? 5.461 70.942 -24.544 1.00 43.22 183 LYS D CA 1
ATOM 6730 C C . LYS D 1 183 ? 6.968 70.829 -24.902 1.00 42.24 183 LYS D C 1
ATOM 6731 O O . LYS D 1 183 ? 7.366 70.195 -25.899 1.00 41.09 183 LYS D O 1
ATOM 6737 N N . CYS D 1 184 ? 7.788 71.485 -24.093 1.00 41.93 184 CYS D N 1
ATOM 6738 C CA . CYS D 1 184 ? 9.243 71.448 -24.248 1.00 42.00 184 CYS D CA 1
ATOM 6739 C C . CYS D 1 184 ? 9.833 70.485 -23.269 1.00 39.95 184 CYS D C 1
ATOM 6740 O O . CYS D 1 184 ? 9.136 69.996 -22.416 1.00 39.21 184 CYS D O 1
ATOM 6743 N N . CYS D 1 185 ? 11.164 70.366 -23.333 1.00 37.71 185 CYS D N 1
ATOM 6744 C CA . CYS D 1 185 ? 11.963 69.636 -22.375 1.00 36.16 185 CYS D CA 1
ATOM 6745 C C . CYS D 1 185 ? 12.656 70.596 -21.426 1.00 35.58 185 CYS D C 1
ATOM 6746 O O . CYS D 1 185 ? 13.165 71.670 -21.835 1.00 35.23 185 CYS D O 1
ATOM 6749 N N . VAL D 1 186 ? 12.667 70.214 -20.148 1.00 35.11 186 VAL D N 1
ATOM 6750 C CA . VAL D 1 186 ? 13.441 70.932 -19.139 1.00 35.26 186 VAL D CA 1
ATOM 6751 C C . VAL D 1 186 ? 14.910 70.611 -19.394 1.00 35.32 186 VAL D C 1
ATOM 6752 O O . VAL D 1 186 ? 15.250 69.441 -19.632 1.00 35.36 186 VAL D O 1
ATOM 6756 N N . ILE D 1 187 ? 15.781 71.624 -19.386 1.00 36.04 187 ILE D N 1
ATOM 6757 C CA . ILE D 1 187 ? 17.194 71.329 -19.686 1.00 37.69 187 ILE D CA 1
ATOM 6758 C C . ILE D 1 187 ? 17.708 70.288 -18.640 1.00 39.05 187 ILE D C 1
ATOM 6759 O O . ILE D 1 187 ? 17.249 70.283 -17.487 1.00 37.46 187 ILE D O 1
ATOM 6764 N N . PRO D 1 188 ? 18.545 69.321 -19.088 1.00 39.97 188 PRO D N 1
ATOM 6765 C CA . PRO D 1 188 ? 18.821 68.238 -18.134 1.00 41.14 188 PRO D CA 1
ATOM 6766 C C . PRO D 1 188 ? 19.625 68.656 -16.888 1.00 42.95 188 PRO D C 1
ATOM 6767 O O . PRO D 1 188 ? 19.642 67.940 -15.910 1.00 43.40 188 PRO D O 1
ATOM 6771 N N . THR D 1 189 ? 20.267 69.812 -16.910 1.00 45.92 189 THR D N 1
ATOM 6772 C CA . THR D 1 189 ? 21.091 70.225 -15.785 1.00 48.69 189 THR D CA 1
ATOM 6773 C C . THR D 1 189 ? 20.341 71.086 -14.759 1.00 50.93 189 THR D C 1
ATOM 6774 O O . THR D 1 189 ? 20.882 71.359 -13.697 1.00 51.30 189 THR D O 1
ATOM 6778 N N . LEU D 1 190 ? 19.125 71.533 -15.063 1.00 53.12 190 LEU D N 1
ATOM 6779 C CA . LEU D 1 190 ? 18.355 72.336 -14.117 1.00 56.08 190 LEU D CA 1
ATOM 6780 C C . LEU D 1 190 ? 17.855 71.397 -13.039 1.00 59.09 190 LEU D C 1
ATOM 6781 O O . LEU D 1 190 ? 17.105 70.460 -13.330 1.00 60.02 190 LEU D O 1
ATOM 6786 N N . GLN D 1 191 ? 18.284 71.635 -11.801 1.00 62.47 191 GLN D N 1
ATOM 6787 C CA . GLN D 1 191 ? 17.886 70.809 -10.648 1.00 66.13 191 GLN D CA 1
ATOM 6788 C C . GLN D 1 191 ? 16.403 71.042 -10.233 1.00 66.96 191 GLN D C 1
ATOM 6789 O O . GLN D 1 191 ? 15.879 72.159 -10.384 1.00 66.63 191 GLN D O 1
ATOM 6795 N N . ASP D 1 192 ? 15.753 69.983 -9.728 1.00 68.83 192 ASP D N 1
ATOM 6796 C CA . ASP D 1 192 ? 14.367 70.026 -9.195 1.00 71.23 192 ASP D CA 1
ATOM 6797 C C . ASP D 1 192 ? 14.140 71.133 -8.161 1.00 71.82 192 ASP D C 1
ATOM 6798 O O . ASP D 1 192 ? 13.024 71.620 -7.950 1.00 71.82 192 ASP D O 1
ATOM 6803 N N . ASP D 1 193 ? 15.241 71.558 -7.578 1.00 73.22 193 ASP D N 1
ATOM 6804 C CA . ASP D 1 193 ? 15.304 72.626 -6.590 1.00 74.92 193 ASP D CA 1
ATOM 6805 C C . ASP D 1 193 ? 15.260 74.050 -7.208 1.00 75.49 193 ASP D C 1
ATOM 6806 O O . ASP D 1 193 ? 14.831 75.007 -6.542 1.00 75.50 193 ASP D O 1
ATOM 6811 N N . GLU D 1 194 ? 15.692 74.193 -8.470 1.00 75.76 194 GLU D N 1
ATOM 6812 C CA . GLU D 1 194 ? 15.626 75.497 -9.188 1.00 76.02 194 GLU D CA 1
ATOM 6813 C C . GLU D 1 194 ? 14.384 75.663 -10.084 1.00 75.72 194 GLU D C 1
ATOM 6814 O O . GLU D 1 194 ? 14.167 76.743 -10.670 1.00 75.31 194 GLU D O 1
ATOM 6820 N N . ILE D 1 195 ? 13.604 74.587 -10.209 1.00 75.23 195 ILE D N 1
ATOM 6821 C CA . ILE D 1 195 ? 12.551 74.497 -11.215 1.00 74.84 195 ILE D CA 1
ATOM 6822 C C . ILE D 1 195 ? 11.459 75.561 -11.047 1.00 75.10 195 ILE D C 1
ATOM 6823 O O . ILE D 1 195 ? 11.152 76.295 -11.996 1.00 75.04 195 ILE D O 1
ATOM 6828 N N . SER D 1 196 ? 10.912 75.671 -9.837 1.00 74.94 196 SER D N 1
ATOM 6829 C CA . SER D 1 196 ? 9.759 76.535 -9.594 1.00 74.64 196 SER D CA 1
ATOM 6830 C C . SER D 1 196 ? 10.072 78.024 -9.753 1.00 74.42 196 SER D C 1
ATOM 6831 O O . SER D 1 196 ? 9.187 78.793 -10.136 1.00 74.40 196 SER D O 1
ATOM 6834 N N . LYS D 1 197 ? 11.324 78.414 -9.488 1.00 74.11 197 LYS D N 1
ATOM 6835 C CA . LYS D 1 197 ? 11.819 79.775 -9.786 1.00 74.24 197 LYS D CA 1
ATOM 6836 C C . LYS D 1 197 ? 11.669 80.124 -11.268 1.00 72.82 197 LYS D C 1
ATOM 6837 O O . LYS D 1 197 ? 11.598 81.303 -11.634 1.00 72.91 197 LYS D O 1
ATOM 6843 N N . HIS D 1 198 ? 11.644 79.084 -12.106 1.00 71.35 198 HIS D N 1
ATOM 6844 C CA . HIS D 1 198 ? 11.622 79.224 -13.568 1.00 69.44 198 HIS D CA 1
ATOM 6845 C C . HIS D 1 198 ? 10.242 78.988 -14.186 1.00 68.98 198 HIS D C 1
ATOM 6846 O O . HIS D 1 198 ? 9.881 79.690 -15.117 1.00 68.53 198 HIS D O 1
ATOM 6853 N N . PHE D 1 199 ? 9.468 78.031 -13.656 1.00 69.14 199 PHE D N 1
ATOM 6854 C CA . PHE D 1 199 ? 8.205 77.590 -14.308 1.00 69.13 199 PHE D CA 1
ATOM 6855 C C . PHE D 1 199 ? 6.952 77.723 -13.479 1.00 70.38 199 PHE D C 1
ATOM 6856 O O . PHE D 1 199 ? 6.875 77.209 -12.366 1.00 70.92 199 PHE D O 1
ATOM 6864 N N . LYS D 1 200 ? 5.940 78.351 -14.072 1.00 71.77 200 LYS D N 1
ATOM 6865 C CA . LYS D 1 200 ? 4.634 78.514 -13.421 1.00 72.57 200 LYS D CA 1
ATOM 6866 C C . LYS D 1 200 ? 3.785 77.231 -13.490 1.00 72.45 200 LYS D C 1
ATOM 6867 O O . LYS D 1 200 ? 2.927 77.019 -12.628 1.00 72.75 200 LYS D O 1
ATOM 6873 N N . ASN D 1 201 ? 4.046 76.378 -14.491 1.00 71.89 201 ASN D N 1
ATOM 6874 C CA . ASN D 1 201 ? 3.346 75.081 -14.654 1.00 70.92 201 ASN D CA 1
ATOM 6875 C C . ASN D 1 201 ? 4.118 73.890 -14.109 1.00 69.48 201 ASN D C 1
ATOM 6876 O O . ASN D 1 201 ? 5.258 74.019 -13.662 1.00 69.60 201 ASN D O 1
ATOM 6881 N N . GLU D 1 202 ? 3.481 72.726 -14.198 1.00 67.42 202 GLU D N 1
ATOM 6882 C CA . GLU D 1 202 ? 3.968 71.503 -13.588 1.00 65.95 202 GLU D CA 1
ATOM 6883 C C . GLU D 1 202 ? 4.743 70.619 -14.557 1.00 63.38 202 GLU D C 1
ATOM 6884 O O . GLU D 1 202 ? 4.404 70.510 -15.742 1.00 62.87 202 GLU D O 1
ATOM 6890 N N . ILE D 1 203 ? 5.795 69.999 -14.028 1.00 60.36 203 ILE D N 1
ATOM 6891 C CA . ILE D 1 203 ? 6.671 69.111 -14.797 1.00 57.65 203 ILE D CA 1
ATOM 6892 C C . ILE D 1 203 ? 5.965 67.786 -14.928 1.00 55.95 203 ILE D C 1
ATOM 6893 O O . ILE D 1 203 ? 5.185 67.412 -14.064 1.00 55.85 203 ILE D O 1
ATOM 6898 N N . THR D 1 204 ? 6.228 67.099 -16.026 1.00 54.42 204 THR D N 1
ATOM 6899 C CA . THR D 1 204 ? 5.863 65.716 -16.204 1.00 53.77 204 THR D CA 1
ATOM 6900 C C . THR D 1 204 ? 7.144 64.907 -16.422 1.00 53.33 204 THR D C 1
ATOM 6901 O O . THR D 1 204 ? 7.922 65.175 -17.351 1.00 53.53 204 THR D O 1
ATOM 6905 N N . LYS D 1 205 ? 7.353 63.920 -15.564 1.00 51.83 205 LYS D N 1
ATOM 6906 C CA . LYS D 1 205 ? 8.540 63.123 -15.604 1.00 51.06 205 LYS D CA 1
ATOM 6907 C C . LYS D 1 205 ? 8.204 61.780 -16.264 1.00 49.93 205 LYS D C 1
ATOM 6908 O O . LYS D 1 205 ? 7.178 61.177 -15.968 1.00 50.10 205 LYS D O 1
ATOM 6914 N N . VAL D 1 206 ? 9.023 61.332 -17.202 1.00 48.01 206 VAL D N 1
ATOM 6915 C CA . VAL D 1 206 ? 8.827 60.013 -17.779 1.00 46.75 206 VAL D CA 1
ATOM 6916 C C . VAL D 1 206 ? 9.996 59.106 -17.300 1.00 46.69 206 VAL D C 1
ATOM 6917 O O . VAL D 1 206 ? 11.178 59.409 -17.507 1.00 46.05 206 VAL D O 1
ATOM 6921 N N . GLU D 1 207 ? 9.626 58.014 -16.631 1.00 45.64 207 GLU D N 1
ATOM 6922 C CA . GLU D 1 207 ? 10.529 57.104 -15.997 1.00 44.86 207 GLU D CA 1
ATOM 6923 C C . GLU D 1 207 ? 11.201 56.257 -17.043 1.00 42.89 207 GLU D C 1
ATOM 6924 O O . GLU D 1 207 ? 10.516 55.681 -17.875 1.00 42.34 207 GLU D O 1
ATOM 6930 N N . MET D 1 208 ? 12.543 56.171 -16.998 1.00 40.94 208 MET D N 1
ATOM 6931 C CA . MET D 1 208 ? 13.299 55.417 -18.000 1.00 39.21 208 MET D CA 1
ATOM 6932 C C . MET D 1 208 ? 13.863 54.134 -17.376 1.00 38.70 208 MET D C 1
ATOM 6933 O O . MET D 1 208 ? 14.077 54.090 -16.159 1.00 38.68 208 MET D O 1
ATOM 6938 N N . PRO D 1 209 ? 14.128 53.095 -18.197 1.00 38.29 209 PRO D N 1
ATOM 6939 C CA . PRO D 1 209 ? 14.849 51.919 -17.696 1.00 38.19 209 PRO D CA 1
ATOM 6940 C C . PRO D 1 209 ? 16.089 52.242 -16.850 1.00 39.40 209 PRO D C 1
ATOM 6941 O O . PRO D 1 209 ? 16.410 51.512 -15.935 1.00 39.49 209 PRO D O 1
ATOM 6945 N N . SER D 1 210 ? 16.756 53.357 -17.149 1.00 40.19 210 SER D N 1
ATOM 6946 C CA . SER D 1 210 ? 18.039 53.709 -16.553 1.00 38.75 210 SER D CA 1
ATOM 6947 C C . SER D 1 210 ? 17.858 54.360 -15.191 1.00 39.53 210 SER D C 1
ATOM 6948 O O . SER D 1 210 ? 18.824 54.499 -14.411 1.00 39.22 210 SER D O 1
ATOM 6951 N N . LYS D 1 211 ? 16.622 54.774 -14.924 1.00 39.80 211 LYS D N 1
ATOM 6952 C CA . LYS D 1 211 ? 16.210 55.402 -13.682 1.00 40.48 211 LYS D CA 1
ATOM 6953 C C . LYS D 1 211 ? 16.727 56.815 -13.566 1.00 40.67 211 LYS D C 1
ATOM 6954 O O . LYS D 1 211 ? 16.523 57.506 -12.546 1.00 41.37 211 LYS D O 1
ATOM 6960 N N . LYS D 1 212 ? 17.388 57.295 -14.603 1.00 40.60 212 LYS D N 1
ATOM 6961 C CA . LYS D 1 212 ? 17.847 58.680 -14.561 1.00 40.07 212 LYS D CA 1
ATOM 6962 C C . LYS D 1 212 ? 16.634 59.587 -14.784 1.00 40.45 212 LYS D C 1
ATOM 6963 O O . LYS D 1 212 ? 15.566 59.141 -15.250 1.00 40.39 212 LYS D O 1
ATOM 6969 N N . LYS D 1 213 ? 16.768 60.853 -14.437 1.00 40.18 213 LYS D N 1
ATOM 6970 C CA . LYS D 1 213 ? 15.572 61.655 -14.214 1.00 39.68 213 LYS D CA 1
ATOM 6971 C C . LYS D 1 213 ? 15.478 62.780 -15.222 1.00 38.60 213 LYS D C 1
ATOM 6972 O O . LYS D 1 213 ? 14.915 63.842 -14.937 1.00 37.98 213 LYS D O 1
ATOM 6978 N N . TYR D 1 214 ? 16.065 62.538 -16.390 1.00 36.79 214 TYR D N 1
ATOM 6979 C CA . TYR D 1 214 ? 16.297 63.590 -17.397 1.00 36.29 214 TYR D CA 1
ATOM 6980 C C . TYR D 1 214 ? 15.097 63.877 -18.336 1.00 36.64 214 TYR D C 1
ATOM 6981 O O . TYR D 1 214 ? 14.980 64.988 -18.854 1.00 36.81 214 TYR D O 1
ATOM 6990 N N . LEU D 1 215 ? 14.236 62.882 -18.547 1.00 36.94 215 LEU D N 1
ATOM 6991 C CA . LEU D 1 215 ? 13.050 63.014 -19.403 1.00 39.12 215 LEU D CA 1
ATOM 6992 C C . LEU D 1 215 ? 11.888 63.806 -18.735 1.00 39.87 215 LEU D C 1
ATOM 6993 O O . LEU D 1 215 ? 10.906 63.224 -18.240 1.00 40.47 215 LEU D O 1
ATOM 6998 N N . ARG D 1 216 ? 12.045 65.122 -18.703 1.00 39.18 216 ARG D N 1
ATOM 6999 C CA . ARG D 1 216 ? 11.101 66.026 -18.120 1.00 40.16 216 ARG D CA 1
ATOM 7000 C C . ARG D 1 216 ? 10.511 66.943 -19.215 1.00 41.49 216 ARG D C 1
ATOM 7001 O O . ARG D 1 216 ? 11.248 67.524 -20.046 1.00 41.63 216 ARG D O 1
ATOM 7009 N N . PHE D 1 217 ? 9.175 67.036 -19.212 1.00 42.43 217 PHE D N 1
ATOM 7010 C CA . PHE D 1 217 ? 8.420 67.908 -20.106 1.00 42.61 217 PHE D CA 1
ATOM 7011 C C . PHE D 1 217 ? 7.703 68.954 -19.307 1.00 44.07 217 PHE D C 1
ATOM 7012 O O . PHE D 1 217 ? 7.488 68.805 -18.092 1.00 44.06 217 PHE D O 1
ATOM 7020 N N . VAL D 1 218 ? 7.382 70.043 -19.994 1.00 44.66 218 VAL D N 1
ATOM 7021 C CA . VAL D 1 218 ? 6.654 71.145 -19.391 1.00 46.02 218 VAL D CA 1
ATOM 7022 C C . VAL D 1 218 ? 5.918 71.927 -20.492 1.00 47.67 218 VAL D C 1
ATOM 7023 O O . VAL D 1 218 ? 6.452 72.088 -21.622 1.00 46.40 218 VAL D O 1
ATOM 7027 N N . ASN D 1 219 ? 4.688 72.360 -20.161 1.00 48.98 219 ASN D N 1
ATOM 7028 C CA . ASN D 1 219 ? 3.973 73.412 -20.908 1.00 50.19 219 ASN D CA 1
ATOM 7029 C C . ASN D 1 219 ? 4.084 74.762 -20.241 1.00 50.80 219 ASN D C 1
ATOM 7030 O O . ASN D 1 219 ? 3.916 74.852 -19.044 1.00 51.37 219 ASN D O 1
ATOM 7035 N N . LEU D 1 220 ? 4.350 75.814 -21.021 1.00 51.86 220 LEU D N 1
ATOM 7036 C CA . LEU D 1 220 ? 4.765 77.132 -20.478 1.00 52.92 220 LEU D CA 1
ATOM 7037 C C . LEU D 1 220 ? 3.651 78.181 -20.435 1.00 52.54 220 LEU D C 1
ATOM 7038 O O . LEU D 1 220 ? 2.648 78.027 -21.120 1.00 52.55 220 LEU D O 1
#

Solvent-accessible surface area: 37119 Å² total; per-residue (Å²): 56,59,89,6,17,18,67,0,24,57,18,84,13,104,0,6,69,79,74,44,94,10,54,0,57,159,69,0,116,115,4,13,1,1,0,0,0,0,4,30,4,22,17,4,3,1,0,5,3,0,2,38,4,14,115,14,15,130,57,0,80,182,51,80,1,54,0,0,0,0,0,4,21,22,26,20,11,0,50,84,0,13,78,0,0,39,98,72,4,150,40,145,139,38,106,2,15,0,0,10,6,36,40,14,124,26,0,94,102,7,115,0,36,9,69,82,39,118,27,109,30,47,38,51,0,0,0,5,0,6,7,2,0,1,28,104,32,74,0,40,0,1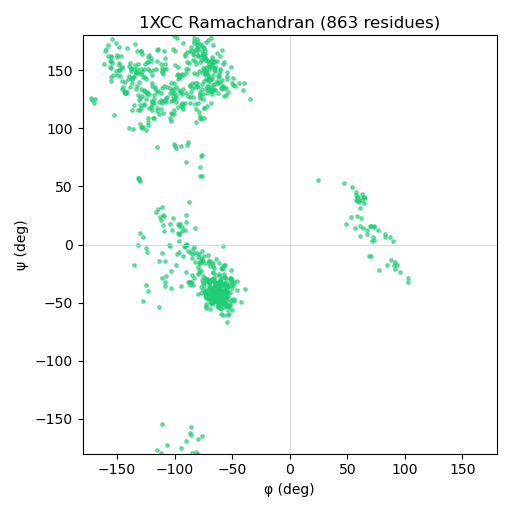2,7,27,10,9,6,26,0,0,5,23,2,117,14,5,25,13,0,0,51,0,6,35,43,18,90,111,32,22,2,10,0,12,22,42,10,81,113,67,74,105,2,0,0,57,54,112,19,105,90,121,72,32,90,175,92,13,212,79,161,32,76,152,48,139,4,66,20,166,94,180,14,1,17,5,3,83,107,84,67,17,19,36,76,0,23,57,16,78,15,98,0,5,68,83,78,45,109,9,54,0,62,148,68,0,116,115,4,14,1,1,0,1,0,0,5,32,4,24,16,2,2,1,0,6,1,0,0,32,3,13,113,16,21,115,50,0,72,157,53,81,0,49,0,0,0,0,0,3,23,16,24,20,10,0,51,85,0,14,86,0,0,43,130,68,8,192,31,147,127,23,110,3,15,0,0,9,6,47,32,16,129,26,0,76,108,6,154,0,37,14,63,112,57,123,28,113,34,41,38,55,0,0,0,6,0,7,8,2,0,0,28,102,28,87,0,30,0,12,8,35,9,14,9,38,0,0,4,24,2,114,13,5,26,14,1,1,54,0,5,34,43,17,88,110,45,23,2,10,0,14,20,39,4,80,111,70,71,113,2,0,0,52,52,103,13,99,104,141,32,22,106,156,83,6,212,66,131,24,71,114,44,152,5,60,21,185,101,113,12,3,9,14,1,84,109,97,105,5,20,18,69,0,21,59,18,75,12,105,0,6,69,76,139,43,95,10,53,0,63,162,66,0,116,118,6,12,1,1,0,1,0,0,5,34,4,34,16,2,4,1,0,6,2,0,1,31,4,16,112,15,7,130,61,0,76,146,49,77,1,47,1,0,0,0,0,2,20,27,35,125,23,0,55,113,0,15,86,0,0,51,127,67,3,186,27,142,148,45,82,2,16,0,0,14,5,100,78,21,122,30,0,94,109,8,126,0,35,15,68,135,60,132,24,181,101,44,88,47,0,0,0,5,0,7,8,2,0,2,30,109,29,73,0,40,0,12,6,25,11,8,8,45,0,0,4,23,1,115,13,5,24,13,1,0,49,0,6,37,44,17,96,111,32,24,3,9,0,13,23,41,9,79,116,66,75,109,2,0,0,54,43,108,17,111,72,144,59,30,94,152,88,13,209,70,140,30,80,140,48,134,2,56,8,100,58,165,13,1,10,7,1,78,103,46,15,59,68,1,42,60,17,88,12,108,0,5,71,60,152,38,94,5,57,0,62,155,58,0,113,113,3,12,1,1,0,1,0,0,3,38,4,35,13,2,1,0,0,7,2,0,0,39,6,15,101,18,13,97,63,0,51,162,50,81,1,56,1,0,0,0,0,4,20,30,40,126,24,0,51,110,0,12,85,0,0,50,102,52,6,150,34,147,148,39,101,2,9,0,0,10,5,93,78,21,122,23,0,93,135,21,129,1,37,10,50,110,54,116,25,182,105,47,91,41,0,0,0,4,0,8,19,2,0,1,28,105,26,73,17,30,0,19,8,16,10,10,10,43,0,0,5,22,1,118,13,6,27,12,1,1,44,0,6,37,46,18,95,110,28,30,1,8,0,13,23,37,9,79,116,65,74,96,2,0,0,51,48,112,11,95,84,111,61,16,91,175,88,12,209,73,141,28,79,132,50,126,3,61,5,107,67,168,12,2,9,8,3,78,103

Organism: Plasmodium yoelii (NCBI:txid5861)

Secondary structure (DSSP, 8-state):
---TTPBPPP-EE-BTT-SSPEEHHHHTTTSEEEEE--S-TT-HHHHHHHHHHHHTHHHHHTTTEEEEEEESS-HHHHHHHHHHHHHHHT-S-----EEE-TTSHHHHHHT-EEEEEE-TTS-EEE-EEEEEE-TTSBEEEEEEE-TTB---HHHHHHHHHHHHHHHHSSEEB-TT--TTS-EEEPTT--GGGHHHH-SSPEEE---TT-----EEE--/--TTPBPPP-EE-BTT-SS-EEHHHHHTTSEEEEE--S-SS-HHHHHHHHHHHHTHHHHHHTTEEEEEEESS-HHHHHHHHHHHHHHTT-S-----EEE-TTSHHHHHHT-EEEEEE-TTS-EEE-EEEEEE-TT-BEEEEEEE-TTB---HHHHHHHHHHHHHHHHSSEEB-TT--TTS-EEE-TT--GGGSTTT-SSPEEE---TT--S--EEE--/--TTPBPPP-EE-BTT-SS-EEHHHHHTTSEEEEE--S-TT-HHHHHHHHHHHHSHHHHHTTTEEEEEEESS-HHHHHHHHHHHHHHHT-S-----EEE-TT-HHHHHHT-EEEEEE-TTS-EEE-EEEEEE-TT-BEEEEEEE-TTB---HHHHHHHHHHHHHHHHSSEEB-TT--TTS-EEEPTT--GGGSTTT-SSPEEE---TT-----EEE--/--SBPPP-EE-BTT-SS-EEHHHHTTTSEEEEE--S-SS-HHHHHHHHHHHHTHHHHHHTTEEEEEEESS-HHHHHHHHHHHHHHTT-S-----EEE-TT-HHHHHTT-EEEEEE-TTS-EEE-EEEEEE-TT-BEEEEEEE-TTB---HHHHHHHHHHHHHHHHSSEEB-TT--TTS-EEEPTTS-TTTHHHH-SS--EE---TT-----EEE--

CATH classification: 3.40.30.10 (+1 more: 3.30.1020.10)

Foldseek 3Di:
DADFFDFADWDWFDWAPDPDIDIVCVVAAQAKEKEKEAFDQPDPLVLVQQLVCQVCVVVQVVVRYAYAYEKQDDRVSVHVSVVVSCVVNVHDDGDHIHGHNVVCPVCVVVVFWAPDDDDPVRHTMGATKIFTAHNRRGGHDMDHHGNVDRDDVVVVSQVNVQVVVVVVAQWHADPPDGPQDWTFHNQPQDDVCVVVGAPFDKDWDADPVRRTRGITHGD/DDFFDFADWDWFDWAPDDDIDIVCVVQALFKEKEKEAFDQPDDLVLVQLLVCLVCVVVQVVRRYAYAYEKQDDRVSVHVSVVVSCVVSVNPDDDHIHGHNVVCPVVVVVVFWAPDDADPVRHTMGATKIFTAHSRRGGHDMDGHGNVDHDDVVVVSQVNVQCVVVVVAQWHADPPDDPQDWTFGHQPDDPVCDVVGAVFDKDFDQDPVRDTRGITTGD/DDFFDFADWDWFDWAPDDDIDIDCVVAAQAKEKEKEAFDQPDPLVLVQLLVCQVCVVVQVVVRYAYEYEKQDDRVSVHVSVVVSCVVNVHDDDDHIHGHNVVCPVVVVVVFWAPDDDDPVRHTMGATKIFTAHSRRGGNDIDHHGNVDHDDVVVVSQVNVQCVVVVPAQWHADDPDGPQDKTFHAQPQDPVRPVVGDPDDKDFDADPVRRTRGIIDGD/DQDFADWDWFDWAPDPDIDIPCVVQALAKEKEKEAFFQPDPLVLVQLLVCQVCQVVQVVVRYAYAYEKQDDNVSVHVSVVVSCVVSVHDDGDHIHGHNVVCPVCVVVVFWAPDDDDPVRHTMGFTKIFTAHSRRTGPDMDGHHNVDHDDVVVVVQVVVQCVCVVVAQWHADPPDGPQDKTFHQQPQDPVCPVVGDPWDKDFDADPVRRTRGIIDGD

B-factor: mean 37.22, std 12.42, range [17.47, 91.25]

Radius of gyration: 36.6 Å; Cα contacts (8 Å, |Δi|>4): 1928; chains: 4; bounding box: 78×70×115 Å